Protein AF-0000000067523434 (afdb_homodimer)

pLDDT: mean 94.64, std 7.22, range [35.59, 98.94]

Secondary structure (DSSP, 8-state):
---EEEEEE--SSSSPPEEEEEETTS------TT-EEEEEEEEEE-TTS-EEEEEEEEEEEE---HHHHT-S--TT----HHHHGGGTTTGGGSHHHHHHHHHHHHHHHHHHHHHHHTT-EE----SEESS-TTSSS--EEEEES-HHHHHHH--TT--TTTTTTSS-EEE-S-SHHHHHHHHHHHSEEEEEEEEE-------TT--SEEEEEEEEEET---HHHHHHHHHHHHHHHHHHHHHHTHHHHHHHTPPP-GGGGSPPEEEEHHHHHHHHHHTGGG-SSPP-TTSPPPHHHHHHHHHHTTT--EEEEEEEGGGS-TTBPBPSS-TTEEEEEEEEETTTEEEEEEEEBP--HHHHHHH--SSS--HHHHHTTTSS---EEEEEEEHHHHHHHHHT-S-GGGSSSS--BTTB---/---EEEEEE--SSSSPPEEEEEETTS------TT-EEEEEEEEEE-TTS-EEEEEEEEEEEE---HHHHT-S--TT----HHHHGGGTTTGGGSHHHHHHHHHHHHHHHHHHHHHHHTT-EE----SEESS-TTSSS--EEEEES-HHHHHHH--TT--TTTTTTSS-EEE-S-SHHHHHHHHHHHSEEEEEEEEE-------TT--SEEEEEEEEEET---HHHHHHHHHHHHHHHHHHHHHHTHHHHHHHTPPP-TTTTSPPEEEEHHHHHHHHHHTGGG-SSPP-TTSPPPHHHHHHHHHHTTT--EEEEEEEGGGS-TTBPBPSS-TTEEEEEEEEETTTEEEEEEEEBP--HHHHHHH--SSS--HHHHHTTTSS---EEEEEEEHHHHHHHHHT-S-GGGSSSS--BTTB---

Nearest PDB structures (foldseek):
  8tc8-assembly2_C  TM=8.860E-01  e=3.456E-36  Homo sapiens
  8h53-assembly1_D  TM=8.894E-01  e=9.223E-36  Homo sapiens
  8tc8-assembly1_A  TM=8.822E-01  e=1.035E-35  Homo sapiens
  8tc8-assembly2_B  TM=8.790E-01  e=9.771E-36  Homo sapiens
  8tc9-assembly1_D  TM=8.771E-01  e=1.162E-35  Homo sapiens

Solvent-accessible surface area (backbone atoms only — not comparable to full-atom values): 45269 Å² total; per-residue (Å²): 144,85,62,55,47,79,42,77,43,70,66,39,85,52,82,66,64,45,39,32,38,34,43,66,82,49,77,58,73,90,82,44,70,68,37,28,71,48,76,42,63,48,78,41,71,40,95,87,69,45,69,28,32,45,41,75,42,55,42,78,69,10,61,25,49,47,74,86,67,59,50,89,77,59,85,98,59,88,74,56,67,74,62,46,62,72,36,58,74,54,35,43,63,39,70,55,44,38,27,48,49,52,48,50,30,48,46,53,50,42,48,52,49,54,40,45,75,70,62,36,42,57,45,78,60,58,50,69,20,43,50,60,88,66,78,73,66,51,35,30,33,43,37,64,60,48,65,65,60,50,60,74,52,51,56,89,90,55,52,81,49,20,37,59,31,70,38,58,34,23,47,21,68,60,51,58,72,58,39,55,41,42,12,77,29,36,26,31,27,31,33,75,45,76,30,36,36,48,56,91,45,86,51,52,82,54,50,32,48,45,43,34,40,32,41,25,33,44,76,38,88,52,59,65,60,54,50,51,55,50,53,49,49,56,34,54,39,48,52,49,43,54,66,76,35,43,70,37,38,59,68,58,63,36,59,85,70,80,44,59,85,49,83,66,47,78,34,43,39,67,57,49,49,51,55,49,59,76,44,44,90,78,48,90,70,86,84,58,91,79,55,83,75,49,65,67,55,36,39,49,54,16,50,72,50,76,53,27,38,30,34,38,27,46,36,50,38,90,76,47,61,62,54,48,17,59,30,92,90,42,71,65,19,15,36,32,39,33,35,22,30,53,98,59,11,73,35,30,43,36,30,28,42,48,58,50,51,70,65,37,63,73,44,55,66,87,70,54,84,56,62,67,62,54,47,52,43,62,52,20,22,67,38,29,28,36,38,39,30,40,45,42,49,49,46,24,49,65,43,62,45,80,44,42,65,76,63,45,78,64,54,30,36,66,57,33,46,77,91,137,90,57,58,47,81,43,77,43,70,66,39,84,52,81,66,63,43,39,33,38,35,44,64,82,48,78,58,72,92,80,46,71,68,37,27,70,49,76,42,64,48,81,42,71,40,97,87,68,46,68,29,31,44,42,74,41,57,43,77,70,11,63,26,49,49,76,86,67,59,49,90,76,59,84,101,59,87,74,57,67,74,63,46,64,73,36,56,75,54,36,44,64,39,72,53,44,38,28,47,47,53,47,50,31,49,46,54,51,44,48,52,49,53,40,46,76,70,61,34,42,56,44,77,58,56,50,69,20,42,50,62,88,66,78,72,65,51,36,31,31,42,35,64,58,49,64,64,59,49,62,72,53,50,56,90,91,55,52,80,49,20,38,61,31,69,37,57,34,23,46,23,67,59,50,58,73,59,40,55,41,43,12,78,30,36,27,31,28,29,35,74,46,77,31,36,36,47,56,90,46,86,51,53,81,54,52,33,50,44,43,34,39,33,42,26,35,44,75,38,88,52,59,66,60,53,50,50,55,48,52,50,49,56,33,53,38,49,52,48,42,54,66,77,35,42,69,37,38,58,68,60,63,35,60,85,70,80,42,60,86,50,81,66,46,78,33,42,40,68,56,49,48,49,54,48,59,76,45,46,91,79,47,91,70,85,86,58,93,81,56,83,77,50,66,68,54,35,39,48,54,14,51,73,51,75,52,27,39,31,34,38,26,48,35,50,38,90,76,47,61,62,56,46,16,58,29,92,92,42,70,65,19,15,35,29,38,33,36,22,30,50,98,59,10,71,38,31,42,34,30,29,41,48,58,49,50,69,63,38,62,75,44,54,66,88,71,56,83,55,63,68,63,53,47,53,43,61,54,21,23,66,38,30,29,36,38,39,31,40,45,44,50,48,47,25,51,66,44,62,45,78,44,43,64,78,65,46,79,63,55,31,36,65,57,33,44,76,91

InterPro domains:
  IPR002312 Aspartyl/Asparaginyl-tRNA synthetase, class IIb [PR01042] (171-183)
  IPR002312 Aspartyl/Asparaginyl-tRNA synthetase, class IIb [PR01042] (187-200)
  IPR002312 Aspartyl/Asparaginyl-tRNA synthetase, class IIb [PR01042] (374-388)
  IPR004364 Aminoacyl-tRNA synthetase, class II (D/K/N) [PF00152] (84-413)
  IPR004522 Asparagine-tRNA ligase [TIGR00457] (3-418)
  IPR006195 Aminoacyl-tRNA synthetase, class II [PS50862] (111-409)
  IPR045864 Class II Aminoacyl-tRNA synthetase/Biotinyl protein ligase (BPL) and lipoyl protein ligase (LPL) [G3DSA:3.30.930.10] (75-418)
  IPR045864 Class II Aminoacyl-tRNA synthetase/Biotinyl protein ligase (BPL) and lipoyl protein ligase (LPL) [SSF55681] (80-414)

Structure (mmCIF, N/CA/C/O backbone):
data_AF-0000000067523434-model_v1
#
loop_
_entity.id
_entity.type
_entity.pdbx_description
1 polymer 'asparagine--tRNA ligase'
#
loop_
_atom_site.group_PDB
_atom_site.id
_atom_site.type_symbol
_atom_site.label_atom_id
_atom_site.label_alt_id
_atom_site.label_comp_id
_atom_site.label_asym_id
_atom_site.label_entity_id
_atom_site.label_seq_id
_atom_site.pdbx_PDB_ins_code
_atom_site.Cartn_x
_atom_site.Cartn_y
_atom_site.Cartn_z
_atom_site.occupancy
_atom_site.B_iso_or_equiv
_atom_site.auth_seq_id
_atom_site.auth_comp_id
_atom_site.auth_asym_id
_atom_site.auth_atom_id
_atom_site.pdbx_PDB_model_num
ATOM 1 N N . MET A 1 1 ? -17.547 -39.5 -35.938 1 35.59 1 MET A N 1
ATOM 2 C CA . MET A 1 1 ? -17.281 -38.281 -36.656 1 35.59 1 MET A CA 1
ATOM 3 C C . MET A 1 1 ? -15.812 -37.875 -36.562 1 35.59 1 MET A C 1
ATOM 5 O O . MET A 1 1 ? -15.164 -37.656 -37.594 1 35.59 1 MET A O 1
ATOM 9 N N . LYS A 1 2 ? -15.273 -36.656 -35.25 1 53.91 2 LYS A N 1
ATOM 10 C CA . LYS A 1 2 ? -15.016 -35.219 -35.219 1 53.91 2 LYS A CA 1
ATOM 11 C C . LYS A 1 2 ? -13.516 -34.938 -35.25 1 53.91 2 LYS A C 1
ATOM 13 O O . LYS A 1 2 ? -12.773 -35.375 -34.344 1 53.91 2 LYS A O 1
ATOM 18 N N . ASP A 1 3 ? -12.977 -34.469 -36.281 1 78 3 ASP A N 1
ATOM 19 C CA . ASP A 1 3 ? -11.617 -34.312 -36.812 1 78 3 ASP A CA 1
ATOM 20 C C . ASP A 1 3 ? -10.852 -33.25 -36 1 78 3 ASP A C 1
ATOM 22 O O . ASP A 1 3 ? -9.633 -33.125 -36.125 1 78 3 ASP A O 1
ATOM 26 N N . ASN A 1 4 ? -11.539 -32.531 -35.219 1 85.94 4 ASN A N 1
ATOM 27 C CA . ASN A 1 4 ? -10.867 -31.469 -34.469 1 85.94 4 ASN A CA 1
ATOM 28 C C . ASN A 1 4 ? -11.172 -31.531 -32.969 1 85.94 4 ASN A C 1
ATOM 30 O O . ASN A 1 4 ? -12.258 -31.969 -32.594 1 85.94 4 ASN A O 1
ATOM 34 N N . ILE A 1 5 ? -10.203 -31.297 -32.156 1 88.38 5 ILE A N 1
ATOM 35 C CA . ILE A 1 5 ? -10.375 -31.078 -30.719 1 88.38 5 ILE A CA 1
ATOM 36 C C . ILE A 1 5 ? -10.398 -29.578 -30.438 1 88.38 5 ILE A C 1
ATOM 38 O O . ILE A 1 5 ? -9.617 -28.812 -31.016 1 88.38 5 ILE A O 1
ATOM 42 N N . PHE A 1 6 ? -11.328 -29.156 -29.594 1 90.38 6 PHE A N 1
ATOM 43 C CA . PHE A 1 6 ? -11.461 -27.734 -29.234 1 90.38 6 PHE A CA 1
ATOM 44 C C . PHE A 1 6 ? -11.039 -27.5 -27.797 1 90.38 6 PHE A C 1
ATOM 46 O O . PHE A 1 6 ? -11.461 -28.234 -26.891 1 90.38 6 PHE A O 1
ATOM 53 N N . VAL A 1 7 ? -10.133 -26.547 -27.656 1 92.12 7 VAL A N 1
ATOM 54 C CA . VAL A 1 7 ? -9.641 -26.188 -26.328 1 92.12 7 VAL A CA 1
ATOM 55 C C . VAL A 1 7 ? -9.828 -24.688 -26.109 1 92.12 7 VAL A C 1
ATOM 57 O O . VAL A 1 7 ? -9.523 -23.875 -26.984 1 92.12 7 VAL A O 1
ATOM 60 N N . ASP A 1 8 ? -10.383 -24.312 -24.953 1 93 8 ASP A N 1
ATOM 61 C CA . ASP A 1 8 ? -10.43 -22.906 -24.547 1 93 8 ASP A CA 1
ATOM 62 C C . ASP A 1 8 ? -9.242 -22.562 -23.641 1 93 8 ASP A C 1
ATOM 64 O O . ASP A 1 8 ? -9.031 -23.203 -22.609 1 93 8 ASP A O 1
ATOM 68 N N . ILE A 1 9 ? -8.516 -21.531 -24.031 1 94.25 9 ILE A N 1
ATOM 69 C CA . ILE A 1 9 ? -7.344 -21.172 -23.234 1 94.25 9 ILE A CA 1
ATOM 70 C C . ILE A 1 9 ? -7.516 -19.766 -22.672 1 94.25 9 ILE A C 1
ATOM 72 O O . ILE A 1 9 ? -8.102 -18.891 -23.312 1 94.25 9 ILE A O 1
ATOM 76 N N . SER A 1 10 ? -7.047 -19.594 -21.422 1 93.56 10 SER A N 1
ATOM 77 C CA . SER A 1 10 ? -6.98 -18.312 -20.766 1 93.56 10 SER A CA 1
ATOM 78 C C . SER A 1 10 ? -5.551 -17.969 -20.344 1 93.56 10 SER A C 1
ATOM 80 O O . SER A 1 10 ? -4.832 -18.828 -19.828 1 93.56 10 SER A O 1
ATOM 82 N N . ASP A 1 11 ? -5.141 -16.734 -20.656 1 91.88 11 ASP A N 1
ATOM 83 C CA . ASP A 1 11 ? -3.824 -16.297 -20.188 1 91.88 11 ASP A CA 1
ATOM 84 C C . ASP A 1 11 ? -3.947 -15.289 -19.062 1 91.88 11 ASP A C 1
ATOM 86 O O . ASP A 1 11 ? -2.955 -14.688 -18.641 1 91.88 11 ASP A O 1
ATOM 90 N N . GLY A 1 12 ? -5.117 -15.078 -18.578 1 94.31 12 GLY A N 1
ATOM 91 C CA . GLY A 1 12 ? -5.344 -14.242 -17.406 1 94.31 12 GLY A CA 1
ATOM 92 C C . GLY A 1 12 ? -5.453 -12.766 -17.734 1 94.31 12 GLY A C 1
ATOM 93 O O . GLY A 1 12 ? -5.848 -11.969 -16.891 1 94.31 12 GLY A O 1
ATOM 94 N N . SER A 1 13 ? -5.199 -12.305 -19 1 92.94 13 SER A N 1
ATOM 95 C CA . SER A 1 13 ? -5.184 -10.891 -19.375 1 92.94 13 SER A CA 1
ATOM 96 C C . SER A 1 13 ? -6.598 -10.344 -19.531 1 92.94 13 SER A C 1
ATOM 98 O O . SER A 1 13 ? -6.812 -9.133 -19.453 1 92.94 13 SER A O 1
ATOM 100 N N . SER A 1 14 ? -7.512 -11.227 -19.812 1 94.44 14 SER A N 1
ATOM 101 C CA . SER A 1 14 ? -8.922 -10.875 -19.922 1 94.44 14 SER A CA 1
ATOM 102 C C . SER A 1 14 ? -9.812 -12.039 -19.5 1 94.44 14 SER A C 1
ATOM 104 O O . SER A 1 14 ? -9.336 -13.148 -19.297 1 94.44 14 SER A O 1
ATOM 106 N N . CYS A 1 15 ? -11.047 -11.75 -19.344 1 94.25 15 CYS A N 1
ATOM 107 C CA . CYS A 1 15 ? -11.984 -12.812 -18.984 1 94.25 15 CYS A CA 1
ATOM 108 C C . CYS A 1 15 ? -12.375 -13.641 -20.203 1 94.25 15 CYS A C 1
ATOM 110 O O . CYS A 1 15 ? -12.969 -14.711 -20.078 1 94.25 15 CYS A O 1
ATOM 112 N N . GLU A 1 16 ? -12.008 -13.234 -21.359 1 92.31 16 GLU A N 1
ATOM 113 C CA . GLU A 1 16 ? -12.312 -13.961 -22.594 1 92.31 16 GLU A CA 1
ATOM 114 C C . GLU A 1 16 ? -11.312 -15.078 -22.828 1 92.31 16 GLU A C 1
ATOM 116 O O . GLU A 1 16 ? -10.117 -14.922 -22.562 1 92.31 16 GLU A O 1
ATOM 121 N N . MET A 1 17 ? -11.844 -16.172 -23.312 1 92.69 17 MET A N 1
ATOM 122 C CA . MET A 1 17 ? -10.984 -17.297 -23.672 1 92.69 17 MET A CA 1
ATOM 123 C C . MET A 1 17 ? -10.742 -17.359 -25.172 1 92.69 17 MET A C 1
ATOM 125 O O . MET A 1 17 ? -11.586 -16.906 -25.953 1 92.69 17 MET A O 1
ATOM 129 N N . LEU A 1 18 ? -9.594 -17.844 -25.484 1 94.81 18 LEU A N 1
ATOM 130 C CA . LEU A 1 18 ? -9.281 -18.094 -26.891 1 94.81 18 LEU A CA 1
ATOM 131 C C . LEU A 1 18 ? -9.523 -19.562 -27.25 1 94.81 18 LEU A C 1
ATOM 133 O O . LEU A 1 18 ? -9.023 -20.453 -26.562 1 94.81 18 LEU A O 1
ATOM 137 N N . GLN A 1 19 ? -10.297 -19.734 -28.234 1 95.19 19 GLN A N 1
ATOM 138 C CA . GLN A 1 19 ? -10.5 -21.094 -28.703 1 95.19 19 GLN A CA 1
ATOM 139 C C . GLN A 1 19 ? -9.328 -21.562 -29.562 1 95.19 19 GLN A C 1
ATOM 141 O O . GLN A 1 19 ? -8.898 -20.859 -30.469 1 95.19 19 GLN A O 1
ATOM 146 N N . VAL A 1 20 ? -8.812 -22.703 -29.203 1 94.56 20 VAL A N 1
ATOM 147 C CA . VAL A 1 20 ? -7.762 -23.359 -29.984 1 94.56 20 VAL A CA 1
ATOM 148 C C . VAL A 1 20 ? -8.312 -24.625 -30.641 1 94.56 20 VAL A C 1
ATOM 150 O O . VAL A 1 20 ? -8.852 -25.5 -29.953 1 94.56 20 VAL A O 1
ATOM 153 N N . VAL A 1 21 ? -8.219 -24.641 -31.938 1 93.5 21 VAL A N 1
ATOM 154 C CA . VAL A 1 21 ? -8.641 -25.812 -32.688 1 93.5 21 VAL A CA 1
ATOM 155 C C . VAL A 1 21 ? -7.438 -26.703 -33 1 93.5 21 VAL A C 1
ATOM 157 O O . VAL A 1 21 ? -6.484 -26.266 -33.656 1 93.5 21 VAL A O 1
ATOM 160 N N . ILE A 1 22 ? -7.562 -27.859 -32.469 1 91 22 ILE A N 1
ATOM 161 C CA . ILE A 1 22 ? -6.48 -28.812 -32.688 1 91 22 ILE A CA 1
ATOM 162 C C . ILE A 1 22 ? -6.91 -29.875 -33.688 1 91 22 ILE A C 1
ATOM 164 O O . ILE A 1 22 ? -7.711 -30.766 -33.344 1 91 22 ILE A O 1
ATOM 168 N N . PRO A 1 23 ? -6.258 -29.875 -34.781 1 85.94 23 PRO A N 1
ATOM 169 C CA . PRO A 1 23 ? -6.562 -30.938 -35.75 1 85.94 23 PRO A CA 1
ATOM 170 C C . PRO A 1 23 ? -6.105 -32.312 -35.25 1 85.94 23 PRO A C 1
ATOM 172 O O . PRO A 1 23 ? -5.062 -32.438 -34.625 1 85.94 23 PRO A O 1
ATOM 175 N N . LYS A 1 24 ? -6.887 -33.375 -35.562 1 79.5 24 LYS A N 1
ATOM 176 C CA . LYS A 1 24 ? -6.594 -34.719 -35.125 1 79.5 24 LYS A CA 1
ATOM 177 C C . LYS A 1 24 ? -5.199 -35.156 -35.562 1 79.5 24 LYS A C 1
ATOM 179 O O . LYS A 1 24 ? -4.57 -36 -34.906 1 79.5 24 LYS A O 1
ATOM 184 N N . ILE A 1 25 ? -4.758 -34.625 -36.531 1 74.62 25 ILE A N 1
ATOM 185 C CA . ILE A 1 25 ? -3.467 -35 -37.094 1 74.62 25 ILE A CA 1
ATOM 186 C C . ILE A 1 25 ? -2.344 -34.5 -36.188 1 74.62 25 ILE A C 1
ATOM 188 O O . ILE A 1 25 ? -1.238 -35.031 -36.219 1 74.62 25 ILE A O 1
ATOM 192 N N . VAL A 1 26 ? -2.664 -33.5 -35.562 1 70.25 26 VAL A N 1
ATOM 193 C CA . VAL A 1 26 ? -1.646 -32.938 -34.688 1 70.25 26 VAL A CA 1
ATOM 194 C C . VAL A 1 26 ? -1.467 -33.781 -33.438 1 70.25 26 VAL A C 1
ATOM 196 O O . VAL A 1 26 ? -2.447 -34.188 -32.812 1 70.25 26 VAL A O 1
ATOM 199 N N . ASN A 1 27 ? -0.284 -34.344 -33.344 1 64.06 27 ASN A N 1
ATOM 200 C CA . ASN A 1 27 ? 0.052 -35.094 -32.156 1 64.06 27 ASN A CA 1
ATOM 201 C C . ASN A 1 27 ? 0.02 -34.219 -30.891 1 64.06 27 ASN A C 1
ATOM 203 O O . ASN A 1 27 ? 0.686 -33.188 -30.844 1 64.06 27 ASN A O 1
ATOM 207 N N . TYR A 1 28 ? -0.997 -34.375 -30.219 1 64.25 28 TYR A N 1
ATOM 208 C CA . TYR A 1 28 ? -0.926 -33.625 -28.984 1 64.25 28 TYR A CA 1
ATOM 209 C C . TYR A 1 28 ? -0.911 -34.531 -27.766 1 64.25 28 TYR A C 1
ATOM 211 O O . TYR A 1 28 ? -1.448 -35.656 -27.828 1 64.25 28 TYR A O 1
ATOM 219 N N . ASP A 1 29 ? 0.072 -34.312 -26.922 1 65.44 29 ASP A N 1
ATOM 220 C CA . ASP A 1 29 ? 0.066 -34.938 -25.594 1 65.44 29 ASP A CA 1
ATOM 221 C C . ASP A 1 29 ? -1.31 -34.812 -24.953 1 65.44 29 ASP A C 1
ATOM 223 O O . ASP A 1 29 ? -2.193 -34.125 -25.469 1 65.44 29 ASP A O 1
ATOM 227 N N . ASN A 1 30 ? -1.606 -35.469 -23.859 1 79.75 30 ASN A N 1
ATOM 228 C CA . ASN A 1 30 ? -2.832 -35.594 -23.078 1 79.75 30 ASN A CA 1
ATOM 229 C C . ASN A 1 30 ? -3.26 -34.219 -22.531 1 79.75 30 ASN A C 1
ATOM 231 O O . ASN A 1 30 ? -2.859 -33.844 -21.422 1 79.75 30 ASN A O 1
ATOM 235 N N . VAL A 1 31 ? -3.926 -33.438 -23.406 1 87.44 31 VAL A N 1
ATOM 236 C CA . VAL A 1 31 ? -4.535 -32.188 -22.984 1 87.44 31 VAL A CA 1
ATOM 237 C C . VAL A 1 31 ? -5.789 -32.469 -22.156 1 87.44 31 VAL A C 1
ATOM 239 O O . VAL A 1 31 ? -6.625 -33.281 -22.547 1 87.44 31 VAL A O 1
ATOM 242 N N . SER A 1 32 ? -5.781 -31.922 -20.938 1 89.31 32 SER A N 1
ATOM 243 C CA . SER A 1 32 ? -6.93 -32.062 -20.047 1 89.31 32 SER A CA 1
ATOM 244 C C . SER A 1 32 ? -7.289 -30.75 -19.375 1 89.31 32 SER A C 1
ATOM 246 O O . SER A 1 32 ? -6.516 -29.797 -19.422 1 89.31 32 SER A O 1
ATOM 248 N N . TYR A 1 33 ? -8.414 -30.703 -18.859 1 92.19 33 TYR A N 1
ATOM 249 C CA . TYR A 1 33 ? -8.844 -29.516 -18.141 1 92.19 33 TYR A CA 1
ATOM 250 C C . TYR A 1 33 ? -7.875 -29.172 -17.016 1 92.19 33 TYR A C 1
ATOM 252 O O . TYR A 1 33 ? -7.438 -30.062 -16.281 1 92.19 33 TYR A O 1
ATOM 260 N N . GLY A 1 34 ? -7.527 -27.891 -16.953 1 92.5 34 GLY A N 1
ATOM 261 C CA . GLY A 1 34 ? -6.672 -27.438 -15.875 1 92.5 34 GLY A CA 1
ATOM 262 C C . GLY A 1 34 ? -5.199 -27.453 -16.234 1 92.5 34 GLY A C 1
ATOM 263 O O . GLY A 1 34 ? -4.375 -26.875 -15.516 1 92.5 34 GLY A O 1
ATOM 264 N N . CYS A 1 35 ? -4.863 -28.109 -17.344 1 93.94 35 CYS A N 1
ATOM 265 C CA . CYS A 1 35 ? -3.463 -28.141 -17.75 1 93.94 35 CYS A CA 1
ATOM 266 C C . CYS A 1 35 ? -3.021 -26.781 -18.297 1 93.94 35 CYS A C 1
ATOM 268 O O . CYS A 1 35 ? -3.857 -25.922 -18.609 1 93.94 35 CYS A O 1
ATOM 270 N N . SER A 1 36 ? -1.731 -26.547 -18.266 1 96 36 SER A N 1
ATOM 271 C CA . SER A 1 36 ? -1.125 -25.406 -18.938 1 96 36 SER A CA 1
ATOM 272 C C . SER A 1 36 ? -0.462 -25.828 -20.25 1 96 36 SER A C 1
ATOM 274 O O . SER A 1 36 ? 0.266 -26.828 -20.281 1 96 36 SER A O 1
ATOM 276 N N . ILE A 1 37 ? -0.773 -25.047 -21.344 1 94.56 37 ILE A N 1
ATOM 277 C CA . ILE A 1 37 ? -0.262 -25.453 -22.656 1 94.56 37 ILE A CA 1
ATOM 278 C C . ILE A 1 37 ? 0.327 -24.234 -23.375 1 94.56 37 ILE A C 1
ATOM 280 O O . ILE A 1 37 ? 0.045 -23.094 -23.016 1 94.56 37 ILE A O 1
ATOM 284 N N . SER A 1 38 ? 1.207 -24.516 -24.281 1 94.06 38 SER A N 1
ATOM 285 C CA . SER A 1 38 ? 1.624 -23.578 -25.328 1 94.06 38 SER A CA 1
ATOM 286 C C . SER A 1 38 ? 1.139 -24.031 -26.703 1 94.06 38 SER A C 1
ATOM 288 O O . SER A 1 38 ? 1.259 -25.203 -27.047 1 94.06 38 SER A O 1
ATOM 290 N N . ALA A 1 39 ? 0.497 -23.078 -27.422 1 93.81 39 ALA A N 1
ATOM 291 C CA . ALA A 1 39 ? -0.02 -23.391 -28.75 1 93.81 39 ALA A CA 1
ATOM 292 C C . ALA A 1 39 ? 0.476 -22.391 -29.781 1 93.81 39 ALA A C 1
ATOM 294 O O . ALA A 1 39 ? 0.55 -21.188 -29.516 1 93.81 39 ALA A O 1
ATOM 295 N N . GLU A 1 40 ? 0.927 -22.953 -30.875 1 95.19 40 GLU A N 1
ATOM 296 C CA . GLU A 1 40 ? 1.318 -22.156 -32.031 1 95.19 40 GLU A CA 1
ATOM 297 C C . GLU A 1 40 ? 0.432 -22.469 -33.25 1 95.19 40 GLU A C 1
ATOM 299 O O . GLU A 1 40 ? 0.062 -23.625 -33.469 1 95.19 40 GLU A O 1
ATOM 304 N N . GLY A 1 41 ? 0.057 -21.344 -33.969 1 95.5 41 GLY A N 1
ATOM 305 C CA . GLY A 1 41 ? -0.757 -21.562 -35.156 1 95.5 41 GLY A CA 1
ATOM 306 C C . GLY A 1 41 ? -1.231 -20.281 -35.812 1 95.5 41 GLY A C 1
ATOM 307 O O . GLY A 1 41 ? -0.634 -19.219 -35.594 1 95.5 41 GLY A O 1
ATOM 308 N N . GLU A 1 42 ? -2.268 -20.438 -36.656 1 96 42 GLU A N 1
ATOM 309 C CA . GLU A 1 42 ? -2.795 -19.297 -37.406 1 96 42 GLU A CA 1
ATOM 310 C C . GLU A 1 42 ? -4.133 -18.844 -36.844 1 96 42 GLU A C 1
ATOM 312 O O . GLU A 1 42 ? -4.996 -19.656 -36.531 1 96 42 GLU A O 1
ATOM 317 N N . LEU A 1 43 ? -4.164 -17.516 -36.656 1 95.69 43 LEU A N 1
ATOM 318 C CA . LEU A 1 43 ? -5.449 -16.953 -36.25 1 95.69 43 LEU A CA 1
ATOM 319 C C . LEU A 1 43 ? -6.441 -16.938 -37.406 1 95.69 43 LEU A C 1
ATOM 321 O O . LEU A 1 43 ? -6.066 -16.641 -38.531 1 95.69 43 LEU A O 1
ATOM 325 N N . ALA A 1 44 ? -7.656 -17.391 -37.125 1 94.25 44 ALA A N 1
ATOM 326 C CA . ALA A 1 44 ? -8.719 -17.422 -38.125 1 94.25 44 ALA A CA 1
ATOM 327 C C . ALA A 1 44 ? -10.062 -17.062 -37.5 1 94.25 44 ALA A C 1
ATOM 329 O O . ALA A 1 44 ? -10.211 -17.047 -36.281 1 94.25 44 ALA A O 1
ATOM 330 N N . LEU A 1 45 ? -10.945 -16.703 -38.312 1 93.06 45 LEU A N 1
ATOM 331 C CA . LEU A 1 45 ? -12.312 -16.469 -37.875 1 93.06 45 LEU A CA 1
ATOM 332 C C . LEU A 1 45 ? -13.141 -17.75 -37.938 1 93.06 45 LEU A C 1
ATOM 334 O O . LEU A 1 45 ? -13.195 -18.391 -39 1 93.06 45 LEU A O 1
ATOM 338 N N . ALA A 1 46 ? -13.664 -18.078 -36.812 1 88.31 46 ALA A N 1
ATOM 339 C CA . ALA A 1 46 ? -14.57 -19.219 -36.781 1 88.31 46 ALA A CA 1
ATOM 340 C C . ALA A 1 46 ? -15.891 -18.891 -37.469 1 88.31 46 ALA A C 1
ATOM 342 O O . ALA A 1 46 ? -16.188 -17.719 -37.719 1 88.31 46 ALA A O 1
ATOM 343 N N . PRO A 1 47 ? -16.688 -19.891 -37.906 1 85 47 PRO A N 1
ATOM 344 C CA . PRO A 1 47 ? -18 -19.641 -38.469 1 85 47 PRO A CA 1
ATOM 345 C C . PRO A 1 47 ? -18.891 -18.781 -37.594 1 85 47 PRO A C 1
ATOM 347 O O . PRO A 1 47 ? -19.75 -18.047 -38.094 1 85 47 PRO A O 1
ATOM 350 N N . SER A 1 48 ? -18.688 -18.844 -36.344 1 85.56 48 SER A N 1
ATOM 351 C CA . SER A 1 48 ? -19.438 -18.094 -35.344 1 85.56 48 SER A CA 1
ATOM 352 C C . SER A 1 48 ? -19.047 -16.625 -35.344 1 85.56 48 SER A C 1
ATOM 354 O O . SER A 1 48 ? -19.719 -15.797 -34.719 1 85.56 48 SER A O 1
ATOM 356 N N . GLY A 1 49 ? -17.922 -16.281 -36.031 1 87.62 49 GLY A N 1
ATOM 357 C CA . GLY A 1 49 ? -17.438 -14.914 -36.062 1 87.62 49 GLY A CA 1
ATOM 358 C C . GLY A 1 49 ? -16.391 -14.617 -35 1 87.62 49 GLY A C 1
ATOM 359 O O . GLY A 1 49 ? -15.82 -13.523 -34.969 1 87.62 49 GLY A O 1
ATOM 360 N N . LYS A 1 50 ? -16.125 -15.609 -34.188 1 89.81 50 LYS A N 1
ATOM 361 C CA . LYS A 1 50 ? -15.117 -15.414 -33.156 1 89.81 50 LYS A CA 1
ATOM 362 C C . LYS A 1 50 ? -13.734 -15.836 -33.625 1 89.81 50 LYS A C 1
ATOM 364 O O . LYS A 1 50 ? -13.617 -16.734 -34.469 1 89.81 50 LYS A O 1
ATOM 369 N N . THR A 1 51 ? -12.797 -15.148 -33.156 1 94.06 51 THR A N 1
ATOM 370 C CA . THR A 1 51 ? -11.414 -15.477 -33.5 1 94.06 51 THR A CA 1
ATOM 371 C C . THR A 1 51 ? -11 -16.797 -32.844 1 94.06 51 THR A C 1
ATOM 373 O O . THR A 1 51 ? -11.352 -17.078 -31.703 1 94.06 51 THR A O 1
ATOM 376 N N . GLU A 1 52 ? -10.367 -17.656 -33.594 1 96.12 52 GLU A N 1
ATOM 377 C CA . GLU A 1 52 ? -9.812 -18.922 -33.062 1 96.12 52 GLU A CA 1
ATOM 378 C C . GLU A 1 52 ? -8.398 -19.141 -33.562 1 96.12 52 GLU A C 1
ATOM 380 O O . GLU A 1 52 ? -7.973 -18.531 -34.562 1 96.12 52 GLU A O 1
ATOM 385 N N . LEU A 1 53 ? -7.637 -19.922 -32.812 1 96.44 53 LEU A N 1
ATOM 386 C CA . LEU A 1 53 ? -6.293 -20.328 -33.188 1 96.44 53 LEU A CA 1
ATOM 387 C C . LEU A 1 53 ? -6.297 -21.75 -33.75 1 96.44 53 LEU A C 1
ATOM 389 O O . LEU A 1 53 ? -6.676 -22.688 -33.062 1 96.44 53 LEU A O 1
ATOM 393 N N . ARG A 1 54 ? -5.992 -21.844 -35.031 1 94.38 54 ARG A N 1
ATOM 394 C CA . ARG A 1 54 ? -5.789 -23.172 -35.594 1 94.38 54 ARG A CA 1
ATOM 395 C C . ARG A 1 54 ? -4.375 -23.672 -35.344 1 94.38 54 ARG A C 1
ATOM 397 O O . ARG A 1 54 ? -3.428 -23.234 -36.031 1 94.38 54 ARG A O 1
ATOM 404 N N . ALA A 1 55 ? -4.316 -24.625 -34.406 1 94.25 55 ALA A N 1
ATOM 405 C CA . ALA A 1 55 ? -3.02 -25.016 -33.875 1 94.25 55 ALA A CA 1
ATOM 406 C C . ALA A 1 55 ? -2.246 -25.891 -34.844 1 94.25 55 ALA A C 1
ATOM 408 O O . ALA A 1 55 ? -2.812 -26.812 -35.438 1 94.25 55 ALA A O 1
ATOM 409 N N . THR A 1 56 ? -0.987 -25.562 -35.031 1 93.06 56 THR A N 1
ATOM 410 C CA . THR A 1 56 ? -0.052 -26.406 -35.75 1 93.06 56 THR A CA 1
ATOM 411 C C . THR A 1 56 ? 0.859 -27.156 -34.812 1 93.06 56 THR A C 1
ATOM 413 O O . THR A 1 56 ? 1.459 -28.172 -35.156 1 93.06 56 THR A O 1
ATOM 416 N N . ASN A 1 57 ? 0.96 -26.641 -33.656 1 92.31 57 ASN A N 1
ATOM 417 C CA . ASN A 1 57 ? 1.742 -27.25 -32.594 1 92.31 57 ASN A CA 1
ATOM 418 C C . ASN A 1 57 ? 1.151 -26.953 -31.219 1 92.31 57 ASN A C 1
ATOM 420 O O . ASN A 1 57 ? 0.702 -25.844 -30.953 1 92.31 57 ASN A O 1
ATOM 424 N N . ILE A 1 58 ? 1.11 -27.938 -30.406 1 92.19 58 ILE A N 1
ATOM 425 C CA . ILE A 1 58 ? 0.649 -27.797 -29.031 1 92.19 58 ILE A CA 1
ATOM 426 C C . ILE A 1 58 ? 1.615 -28.5 -28.078 1 92.19 58 ILE A C 1
ATOM 428 O O . ILE A 1 58 ? 2.096 -29.594 -28.391 1 92.19 58 ILE A O 1
ATOM 432 N N . HIS A 1 59 ? 1.967 -27.812 -27.031 1 92.62 59 HIS A N 1
ATOM 433 C CA . HIS A 1 59 ? 2.85 -28.375 -26 1 92.62 59 HIS A CA 1
ATOM 434 C C . HIS A 1 59 ? 2.234 -28.234 -24.609 1 92.62 59 HIS A C 1
ATOM 436 O O . HIS A 1 59 ? 1.832 -27.141 -24.219 1 92.62 59 HIS A O 1
ATOM 442 N N . VAL A 1 60 ? 2.09 -29.359 -23.938 1 93.81 60 VAL A N 1
ATOM 443 C CA . VAL A 1 60 ? 1.615 -29.328 -22.562 1 93.81 60 VAL A CA 1
ATOM 444 C C . VAL A 1 60 ? 2.766 -28.953 -21.625 1 93.81 60 VAL A C 1
ATOM 446 O O . VAL A 1 60 ? 3.779 -29.656 -21.578 1 93.81 60 VAL A O 1
ATOM 449 N N . ILE A 1 61 ? 2.611 -27.891 -20.922 1 94.94 61 ILE A N 1
ATOM 450 C CA . ILE A 1 61 ? 3.627 -27.375 -20 1 94.94 61 ILE A CA 1
ATOM 451 C C . ILE A 1 61 ? 3.434 -28 -18.625 1 94.94 61 ILE A C 1
ATOM 453 O O . ILE A 1 61 ? 4.383 -28.516 -18.031 1 94.94 61 ILE A O 1
ATOM 457 N N . GLY A 1 62 ? 2.26 -27.922 -18.109 1 95.19 62 GLY A N 1
ATOM 458 C CA . GLY A 1 62 ? 1.866 -28.531 -16.859 1 95.19 62 GLY A CA 1
ATOM 459 C C . GLY A 1 62 ? 0.625 -29.391 -16.969 1 95.19 62 GLY A C 1
ATOM 460 O O . GLY A 1 62 ? -0.412 -28.938 -17.453 1 95.19 62 GLY A O 1
ATOM 461 N N . THR A 1 63 ? 0.704 -30.609 -16.531 1 93.81 63 THR A N 1
ATOM 462 C CA . THR A 1 63 ? -0.417 -31.531 -16.609 1 93.81 63 THR A CA 1
ATOM 463 C C . THR A 1 63 ? -1.356 -31.344 -15.414 1 93.81 63 THR A C 1
ATOM 465 O O . THR A 1 63 ? -0.955 -30.812 -14.383 1 93.81 63 THR A O 1
ATOM 468 N N . CYS A 1 64 ? -2.527 -31.625 -15.625 1 92.94 64 CYS A N 1
ATOM 469 C CA . CYS A 1 64 ? -3.531 -31.656 -14.57 1 92.94 64 CYS A CA 1
ATOM 470 C C . CYS A 1 64 ? -4.586 -32.719 -14.844 1 92.94 64 CYS A C 1
ATOM 472 O O . CYS A 1 64 ? -5.309 -32.625 -15.844 1 92.94 64 CYS A O 1
ATOM 474 N N . ASN A 1 65 ? -4.562 -33.75 -14.094 1 90.19 65 ASN A N 1
ATOM 475 C CA . ASN A 1 65 ? -5.656 -34.719 -14.094 1 90.19 65 ASN A CA 1
ATOM 476 C C . ASN A 1 65 ? -6.637 -34.469 -12.953 1 90.19 65 ASN A C 1
ATOM 478 O O . ASN A 1 65 ? -6.336 -34.75 -11.797 1 90.19 65 ASN A O 1
ATOM 482 N N . VAL A 1 66 ? -7.77 -34.031 -13.352 1 90 66 VAL A N 1
ATOM 483 C CA . VAL A 1 66 ? -8.742 -33.562 -12.375 1 90 66 VAL A CA 1
ATOM 484 C C . VAL A 1 66 ? -9.055 -34.656 -11.359 1 90 66 VAL A C 1
ATOM 486 O O . VAL A 1 66 ? -9.078 -34.375 -10.156 1 90 66 VAL A O 1
ATOM 489 N N . THR A 1 67 ? -9.242 -35.812 -11.828 1 89.44 67 THR A N 1
ATOM 490 C CA . THR A 1 67 ? -9.641 -36.938 -10.969 1 89.44 67 THR A CA 1
ATOM 491 C C . THR A 1 67 ? -8.438 -37.5 -10.219 1 89.44 67 THR A C 1
ATOM 493 O O . THR A 1 67 ? -8.438 -37.562 -8.992 1 89.44 67 THR A O 1
ATOM 496 N N . GLU A 1 68 ? -7.453 -37.781 -10.906 1 89.56 68 GLU A N 1
ATOM 497 C CA . GLU A 1 68 ? -6.293 -38.438 -10.312 1 89.56 68 GLU A CA 1
ATOM 498 C C . GLU A 1 68 ? -5.543 -37.5 -9.375 1 89.56 68 GLU A C 1
ATOM 500 O O . GLU A 1 68 ? -5.074 -37.938 -8.312 1 89.56 68 GLU A O 1
ATOM 505 N N . ASP A 1 69 ? -5.5 -36.25 -9.719 1 89.88 69 ASP A N 1
ATOM 506 C CA . ASP A 1 69 ? -4.742 -35.281 -8.938 1 89.88 69 ASP A CA 1
ATOM 507 C C . ASP A 1 69 ? -5.617 -34.656 -7.859 1 89.88 69 ASP A C 1
ATOM 509 O O . ASP A 1 69 ? -5.113 -33.938 -6.977 1 89.88 69 ASP A O 1
ATOM 513 N N . GLN A 1 70 ? -6.871 -34.844 -7.969 1 92.19 70 GLN A N 1
ATOM 514 C CA . GLN A 1 70 ? -7.828 -34.281 -7.016 1 92.19 70 GLN A CA 1
ATOM 515 C C . GLN A 1 70 ? -7.844 -32.75 -7.074 1 92.19 70 GLN A C 1
ATOM 517 O O . GLN A 1 70 ? -7.766 -32.094 -6.043 1 92.19 70 GLN A O 1
ATOM 522 N N . TYR A 1 71 ? -7.738 -32.281 -8.32 1 95.19 71 TYR A N 1
ATOM 523 C CA . TYR A 1 71 ? -7.926 -30.844 -8.508 1 95.19 71 TYR A CA 1
ATOM 524 C C . TYR A 1 71 ? -9.305 -30.406 -8.031 1 95.19 71 TYR A C 1
ATOM 526 O O . TYR A 1 71 ? -10.32 -30.984 -8.438 1 95.19 71 TYR A O 1
ATOM 534 N N . PRO A 1 72 ? -9.359 -29.375 -7.23 1 95.56 72 PRO A N 1
ATOM 535 C CA . PRO A 1 72 ? -10.625 -29.125 -6.527 1 95.56 72 PRO A CA 1
ATOM 536 C C . PRO A 1 72 ? -11.68 -28.484 -7.422 1 95.56 72 PRO A C 1
ATOM 538 O O . PRO A 1 72 ? -12.859 -28.438 -7.055 1 95.56 72 PRO A O 1
ATOM 541 N N . PHE A 1 73 ? -11.352 -27.922 -8.57 1 95.38 73 PHE A N 1
ATOM 542 C CA . PHE A 1 73 ? -12.297 -27.234 -9.438 1 95.38 73 PHE A CA 1
ATOM 543 C C . PHE A 1 73 ? -12.5 -28 -10.734 1 95.38 73 PHE A C 1
ATOM 545 O O . PHE A 1 73 ? -11.719 -27.859 -11.68 1 95.38 73 PHE A O 1
ATOM 552 N N . ALA A 1 74 ? -13.539 -28.75 -10.867 1 91.38 74 ALA A N 1
ATOM 553 C CA . ALA A 1 74 ? -13.859 -29.531 -12.055 1 91.38 74 ALA A CA 1
ATOM 554 C C . ALA A 1 74 ? -14.469 -28.641 -13.141 1 91.38 74 ALA A C 1
ATOM 556 O O . ALA A 1 74 ? -15.031 -27.594 -12.852 1 91.38 74 ALA A O 1
ATOM 557 N N . PRO A 1 75 ? -14.352 -29.047 -14.398 1 88.19 75 PRO A N 1
ATOM 558 C CA . PRO A 1 75 ? -14.93 -28.266 -15.492 1 88.19 75 PRO A CA 1
ATOM 559 C C . PRO A 1 75 ? -16.453 -28.234 -15.453 1 88.19 75 PRO A C 1
ATOM 561 O O . PRO A 1 75 ? -17.094 -29.219 -15.086 1 88.19 75 PRO A O 1
ATOM 564 N N . ARG A 1 76 ? -17.047 -27.125 -15.852 1 85.69 76 ARG A N 1
ATOM 565 C CA . ARG A 1 76 ? -18.484 -26.938 -16.031 1 85.69 76 ARG A CA 1
ATOM 566 C C . ARG A 1 76 ? -19.234 -27.125 -14.719 1 85.69 76 ARG A C 1
ATOM 568 O O . ARG A 1 76 ? -20.375 -27.578 -14.711 1 85.69 76 ARG A O 1
ATOM 575 N N . LYS A 1 77 ? -18.547 -26.984 -13.633 1 89.12 77 LYS A N 1
ATOM 576 C CA . LYS A 1 77 ? -19.172 -27.047 -12.32 1 89.12 77 LYS A CA 1
ATOM 577 C C . LYS A 1 77 ? -19.125 -25.688 -11.625 1 89.12 77 LYS A C 1
ATOM 579 O O . LYS A 1 77 ? -18.141 -24.969 -11.719 1 89.12 77 LYS A O 1
ATOM 584 N N . LYS A 1 78 ? -20.234 -25.391 -11.039 1 89.56 78 LYS A N 1
ATOM 585 C CA . LYS A 1 78 ? -20.297 -24.188 -10.219 1 89.56 78 LYS A CA 1
ATOM 586 C C . LYS A 1 78 ? -20.078 -24.516 -8.742 1 89.56 78 LYS A C 1
ATOM 588 O O . LYS A 1 78 ? -20.609 -25.516 -8.242 1 89.56 78 LYS A O 1
ATOM 593 N N . TYR A 1 79 ? -19.281 -23.766 -8.117 1 93.94 79 TYR A N 1
ATOM 594 C CA . TYR A 1 79 ? -18.969 -23.984 -6.707 1 93.94 79 TYR A CA 1
ATOM 595 C C . TYR A 1 79 ? -19.469 -22.828 -5.844 1 93.94 79 TYR A C 1
ATOM 597 O O . TYR A 1 79 ? -19.453 -21.672 -6.273 1 93.94 79 TYR A O 1
ATOM 605 N N . ASP A 1 80 ? -19.875 -23.234 -4.703 1 93.81 80 ASP A N 1
ATOM 606 C CA . ASP A 1 80 ? -20.188 -22.234 -3.699 1 93.81 80 ASP A CA 1
ATOM 607 C C . ASP A 1 80 ? -18.938 -21.484 -3.256 1 93.81 80 ASP A C 1
ATOM 609 O O . ASP A 1 80 ? -17.859 -22.078 -3.154 1 93.81 80 ASP A O 1
ATOM 613 N N . GLN A 1 81 ? -19.141 -20.25 -2.893 1 93.5 81 GLN A N 1
ATOM 614 C CA . GLN A 1 81 ? -18 -19.406 -2.541 1 93.5 81 GLN A CA 1
ATOM 615 C C . GLN A 1 81 ? -17.328 -19.906 -1.271 1 93.5 81 GLN A C 1
ATOM 617 O O . GLN A 1 81 ? -16.109 -19.766 -1.113 1 93.5 81 GLN A O 1
ATOM 622 N N . ASP A 1 82 ? -18.031 -20.484 -0.349 1 95.25 82 ASP A N 1
ATOM 623 C CA . ASP A 1 82 ? -17.453 -21.047 0.865 1 95.25 82 ASP A CA 1
ATOM 624 C C . ASP A 1 82 ? -16.469 -22.156 0.533 1 95.25 82 ASP A C 1
ATOM 626 O O . ASP A 1 82 ? -15.414 -22.281 1.174 1 95.25 82 ASP A O 1
ATOM 630 N N . TYR A 1 83 ? -16.859 -22.938 -0.434 1 96.56 83 TYR A N 1
ATOM 631 C CA . TYR A 1 83 ? -15.977 -24 -0.879 1 96.56 83 TYR A CA 1
ATOM 632 C C . TYR A 1 83 ? -14.727 -23.438 -1.544 1 96.56 83 TYR A C 1
ATOM 634 O O . TYR A 1 83 ? -13.609 -23.859 -1.241 1 96.56 83 TYR A O 1
ATOM 642 N N . VAL A 1 84 ? -14.898 -22.484 -2.416 1 97 84 VAL A N 1
ATOM 643 C CA . VAL A 1 84 ? -13.797 -21.891 -3.162 1 97 84 VAL A CA 1
ATOM 644 C C . VAL A 1 84 ? -12.797 -21.25 -2.193 1 97 84 VAL A C 1
ATOM 646 O O . VAL A 1 84 ? -11.586 -21.312 -2.408 1 97 84 VAL A O 1
ATOM 649 N N . ARG A 1 85 ? -13.273 -20.688 -1.057 1 95.69 85 ARG A N 1
ATOM 650 C CA . ARG A 1 85 ? -12.438 -20.016 -0.07 1 95.69 85 ARG A CA 1
ATOM 651 C C . ARG A 1 85 ? -11.531 -21 0.66 1 95.69 85 ARG A C 1
ATOM 653 O O . ARG A 1 85 ? -10.562 -20.594 1.309 1 95.69 85 ARG A O 1
ATOM 660 N N . GLN A 1 86 ? -11.852 -22.234 0.531 1 96 86 GLN A N 1
ATOM 661 C CA . GLN A 1 86 ? -11 -23.234 1.161 1 96 86 GLN A CA 1
ATOM 662 C C . GLN A 1 86 ? -9.711 -23.438 0.369 1 96 86 GLN A C 1
ATOM 664 O O . GLN A 1 86 ? -8.75 -24.016 0.875 1 96 86 GLN A O 1
ATOM 669 N N . TYR A 1 87 ? -9.711 -22.984 -0.859 1 97.19 87 TYR A N 1
ATOM 670 C CA . TYR A 1 87 ? -8.57 -23.172 -1.747 1 97.19 87 TYR A CA 1
ATOM 671 C C . TYR A 1 87 ? -8.031 -21.828 -2.229 1 97.19 87 TYR A C 1
ATOM 673 O O . TYR A 1 87 ? -7.918 -21.594 -3.436 1 97.19 87 TYR A O 1
ATOM 681 N N . LEU A 1 88 ? -7.547 -21.031 -1.235 1 97.5 88 LEU A N 1
ATOM 682 C CA . LEU A 1 88 ? -7.105 -19.672 -1.53 1 97.5 88 LEU A CA 1
ATOM 683 C C . LEU A 1 88 ? -5.945 -19.672 -2.521 1 97.5 88 LEU A C 1
ATOM 685 O O . LEU A 1 88 ? -5.793 -18.75 -3.312 1 97.5 88 LEU A O 1
ATOM 689 N N . HIS A 1 89 ? -5.137 -20.75 -2.549 1 97.62 89 HIS A N 1
ATOM 690 C CA . HIS A 1 89 ? -3.969 -20.844 -3.418 1 97.62 89 HIS A CA 1
ATOM 691 C C . HIS A 1 89 ? -4.363 -21.25 -4.832 1 97.62 89 HIS A C 1
ATOM 693 O O . HIS A 1 89 ? -3.543 -21.203 -5.75 1 97.62 89 HIS A O 1
ATOM 699 N N . LEU A 1 90 ? -5.676 -21.641 -5.059 1 97.81 90 LEU A N 1
ATOM 700 C CA . LEU A 1 90 ? -6.137 -22.062 -6.379 1 97.81 90 LEU A CA 1
ATOM 701 C C . LEU A 1 90 ? -7.301 -21.188 -6.848 1 97.81 90 LEU A C 1
ATOM 703 O O . LEU A 1 90 ? -7.609 -21.156 -8.039 1 97.81 90 LEU A O 1
ATOM 707 N N . ARG A 1 91 ? -7.844 -20.438 -5.902 1 97.44 91 ARG A N 1
ATOM 708 C CA . ARG A 1 91 ? -9.062 -19.672 -6.152 1 97.44 91 ARG A CA 1
ATOM 709 C C . ARG A 1 91 ? -8.844 -18.641 -7.262 1 97.44 91 ARG A C 1
ATOM 711 O O . ARG A 1 91 ? -9.75 -18.375 -8.055 1 97.44 91 ARG A O 1
ATOM 718 N N . PRO A 1 92 ? -7.672 -18.078 -7.469 1 97.81 92 PRO A N 1
ATOM 719 C CA . PRO A 1 92 ? -7.469 -17.109 -8.555 1 97.81 92 PRO A CA 1
ATOM 720 C C . PRO A 1 92 ? -7.672 -17.734 -9.938 1 97.81 92 PRO A C 1
ATOM 722 O O . PRO A 1 92 ? -7.891 -17 -10.906 1 97.81 92 PRO A O 1
ATOM 725 N N . ARG A 1 93 ? -7.66 -19.016 -10.055 1 96 93 ARG A N 1
ATOM 726 C CA . ARG A 1 93 ? -7.773 -19.688 -11.344 1 96 93 ARG A CA 1
ATOM 727 C C . ARG A 1 93 ? -9.227 -19.812 -11.773 1 96 93 ARG A C 1
ATOM 729 O O . ARG A 1 93 ? -9.516 -20.156 -12.922 1 96 93 ARG A O 1
ATOM 736 N N . THR A 1 94 ? -10.117 -19.609 -10.852 1 95.31 94 THR A N 1
ATOM 737 C CA . THR A 1 94 ? -11.523 -19.609 -11.227 1 95.31 94 THR A CA 1
ATOM 738 C C . THR A 1 94 ? -11.883 -18.359 -12.023 1 95.31 94 THR A C 1
ATOM 740 O O . THR A 1 94 ? -11.305 -17.297 -11.789 1 95.31 94 THR A O 1
ATOM 743 N N . ARG A 1 95 ? -12.805 -18.5 -12.93 1 92.81 95 ARG A N 1
ATOM 744 C CA . ARG A 1 95 ? -13.172 -17.406 -13.836 1 92.81 95 ARG A CA 1
ATOM 745 C C . ARG A 1 95 ? -13.672 -16.188 -13.055 1 92.81 95 ARG A C 1
ATOM 747 O O . ARG A 1 95 ? -13.234 -15.062 -13.312 1 92.81 95 ARG A O 1
ATOM 754 N N . ARG A 1 96 ? -14.508 -16.422 -12.141 1 94.44 96 ARG A N 1
ATOM 755 C CA . ARG A 1 96 ? -15.102 -15.336 -11.367 1 94.44 96 ARG A CA 1
ATOM 756 C C . ARG A 1 96 ? -14.047 -14.594 -10.562 1 94.44 96 ARG A C 1
ATOM 758 O O . ARG A 1 96 ? -14.016 -13.367 -10.555 1 94.44 96 ARG A O 1
ATOM 765 N N . PHE A 1 97 ? -13.164 -15.281 -9.969 1 97.31 97 PHE A N 1
ATOM 766 C CA . PHE A 1 97 ? -12.227 -14.633 -9.062 1 97.31 97 PHE A CA 1
ATOM 767 C C . PHE A 1 97 ? -11.109 -13.945 -9.844 1 97.31 97 PHE A C 1
ATOM 769 O O . PHE A 1 97 ? -10.617 -12.891 -9.438 1 97.31 97 PHE A O 1
ATOM 776 N N . SER A 1 98 ? -10.672 -14.555 -10.953 1 97.88 98 SER A N 1
ATOM 777 C CA . SER A 1 98 ? -9.703 -13.859 -11.797 1 97.88 98 SER A CA 1
ATOM 778 C C . SER A 1 98 ? -10.273 -12.539 -12.305 1 97.88 98 SER A C 1
ATOM 780 O O . SER A 1 98 ? -9.555 -11.539 -12.383 1 97.88 98 SER A O 1
ATOM 782 N N . SER A 1 99 ? -11.547 -12.547 -12.648 1 98.19 99 SER A N 1
ATOM 783 C CA . SER A 1 99 ? -12.203 -11.305 -13.047 1 98.19 99 SER A CA 1
ATOM 784 C C . SER A 1 99 ? -12.211 -10.289 -11.906 1 98.19 99 SER A C 1
ATOM 786 O O . SER A 1 99 ? -11.961 -9.102 -12.125 1 98.19 99 SER A O 1
ATOM 788 N N . LEU A 1 100 ? -12.484 -10.758 -10.742 1 98.31 100 LEU A N 1
ATOM 789 C CA . LEU A 1 100 ? -12.461 -9.898 -9.57 1 98.31 100 LEU A CA 1
ATOM 790 C C . LEU A 1 100 ? -11.086 -9.266 -9.383 1 98.31 100 LEU A C 1
ATOM 792 O O . LEU A 1 100 ? -10.969 -8.07 -9.094 1 98.31 100 LEU A O 1
ATOM 796 N N . LEU A 1 101 ? -10.016 -10.055 -9.547 1 98.75 101 LEU A N 1
ATOM 797 C CA . LEU A 1 101 ? -8.664 -9.547 -9.344 1 98.75 101 LEU A CA 1
ATOM 798 C C . LEU A 1 101 ? -8.32 -8.484 -10.391 1 98.75 101 LEU A C 1
ATOM 800 O O . LEU A 1 101 ? -7.684 -7.48 -10.07 1 98.75 101 LEU A O 1
ATOM 804 N N . ARG A 1 102 ? -8.766 -8.672 -11.625 1 98.75 102 ARG A N 1
ATOM 805 C CA . ARG A 1 102 ? -8.547 -7.66 -12.656 1 98.75 102 ARG A CA 1
ATOM 806 C C . ARG A 1 102 ? -9.344 -6.395 -12.344 1 98.75 102 ARG A C 1
ATOM 808 O O . ARG A 1 102 ? -8.836 -5.281 -12.516 1 98.75 102 ARG A O 1
ATOM 815 N N . LEU A 1 103 ? -10.57 -6.574 -11.875 1 98.81 103 LEU A N 1
ATOM 816 C CA . LEU A 1 103 ? -11.398 -5.426 -11.523 1 98.81 103 LEU A CA 1
ATOM 817 C C . LEU A 1 103 ? -10.812 -4.676 -10.328 1 98.81 103 LEU A C 1
ATOM 819 O O . LEU A 1 103 ? -10.883 -3.445 -10.273 1 98.81 103 LEU A O 1
ATOM 823 N N . ARG A 1 104 ? -10.305 -5.41 -9.367 1 98.81 104 ARG A N 1
ATOM 824 C CA . ARG A 1 104 ? -9.664 -4.785 -8.211 1 98.81 104 ARG A CA 1
ATOM 825 C C . ARG A 1 104 ? -8.461 -3.959 -8.641 1 98.81 104 ARG A C 1
ATOM 827 O O . ARG A 1 104 ? -8.258 -2.844 -8.148 1 98.81 104 ARG A O 1
ATOM 834 N N . ASP A 1 105 ? -7.66 -4.504 -9.508 1 98.69 105 ASP A N 1
ATOM 835 C CA . ASP A 1 105 ? -6.539 -3.768 -10.078 1 98.69 105 ASP A CA 1
ATOM 836 C C . ASP A 1 105 ? -7.02 -2.506 -10.797 1 98.69 105 ASP A C 1
ATOM 838 O O . ASP A 1 105 ? -6.465 -1.424 -10.594 1 98.69 105 ASP A O 1
ATOM 842 N N . LEU A 1 106 ? -8.023 -2.645 -11.617 1 98.75 106 LEU A N 1
ATOM 843 C CA . LEU A 1 106 ? -8.594 -1.518 -12.352 1 98.75 106 LEU A CA 1
ATOM 844 C C . LEU A 1 106 ? -9.094 -0.443 -11.391 1 98.75 106 LEU A C 1
ATOM 846 O O . LEU A 1 106 ? -8.82 0.743 -11.578 1 98.75 106 LEU A O 1
ATOM 850 N N . ALA A 1 107 ? -9.82 -0.876 -10.383 1 98.88 107 ALA A N 1
ATOM 851 C CA . ALA A 1 107 ? -10.352 0.061 -9.398 1 98.88 107 ALA A CA 1
ATOM 852 C C . ALA A 1 107 ? -9.227 0.833 -8.711 1 98.88 107 ALA A C 1
ATOM 854 O O . ALA A 1 107 ? -9.328 2.047 -8.516 1 98.88 107 ALA A O 1
ATOM 855 N N . THR A 1 108 ? -8.188 0.102 -8.32 1 98.81 108 THR A N 1
ATOM 856 C CA . THR A 1 108 ? -7.031 0.73 -7.691 1 98.81 108 THR A CA 1
ATOM 857 C C . THR A 1 108 ? -6.434 1.798 -8.602 1 98.81 108 THR A C 1
ATOM 859 O O . THR A 1 108 ? -6.141 2.908 -8.156 1 98.81 108 THR A O 1
ATOM 862 N N . MET A 1 109 ? -6.281 1.476 -9.852 1 98.62 109 MET A N 1
ATOM 863 C CA . MET A 1 109 ? -5.711 2.391 -10.836 1 98.62 109 MET A CA 1
ATOM 864 C C . MET A 1 109 ? -6.586 3.629 -11 1 98.62 109 MET A C 1
ATOM 866 O O . MET A 1 109 ? -6.09 4.754 -10.961 1 98.62 109 MET A O 1
ATOM 870 N N . VAL A 1 110 ? -7.867 3.41 -11.148 1 98.75 110 VAL A N 1
ATOM 871 C CA . VAL A 1 110 ? -8.797 4.496 -11.43 1 98.75 110 VAL A CA 1
ATOM 872 C C . VAL A 1 110 ? -8.883 5.434 -10.227 1 98.75 110 VAL A C 1
ATOM 874 O O . VAL A 1 110 ? -8.992 6.652 -10.391 1 98.75 110 VAL A O 1
ATOM 877 N N . ILE A 1 111 ? -8.836 4.918 -9.023 1 98.88 111 ILE A N 1
ATOM 878 C CA . ILE A 1 111 ? -8.836 5.727 -7.805 1 98.88 111 ILE A CA 1
ATOM 879 C C . ILE A 1 111 ? -7.598 6.617 -7.777 1 98.88 111 ILE A C 1
ATOM 881 O O . ILE A 1 111 ? -7.699 7.824 -7.547 1 98.88 111 ILE A O 1
ATOM 885 N N . ASN A 1 112 ? -6.469 6.02 -7.992 1 98.75 112 ASN A N 1
ATOM 886 C CA . ASN A 1 112 ? -5.23 6.785 -7.996 1 98.75 112 ASN A CA 1
ATOM 887 C C . ASN A 1 112 ? -5.246 7.875 -9.07 1 98.75 112 ASN A C 1
ATOM 889 O O . ASN A 1 112 ? -4.836 9.008 -8.812 1 98.75 112 ASN A O 1
ATOM 893 N N . ASP A 1 113 ? -5.695 7.523 -10.234 1 98.5 113 ASP A N 1
ATOM 894 C CA . ASP A 1 113 ? -5.754 8.484 -11.328 1 98.5 113 ASP A CA 1
ATOM 895 C C . ASP A 1 113 ? -6.672 9.656 -10.992 1 98.5 113 ASP A C 1
ATOM 897 O O . ASP A 1 113 ? -6.332 10.812 -11.242 1 98.5 113 ASP A O 1
ATOM 901 N N . HIS A 1 114 ? -7.809 9.32 -10.453 1 98.81 114 HIS A N 1
ATOM 902 C CA . HIS A 1 114 ? -8.766 10.352 -10.078 1 98.81 114 HIS A CA 1
ATOM 903 C C . HIS A 1 114 ? -8.156 11.352 -9.102 1 98.81 114 HIS A C 1
ATOM 905 O O . HIS A 1 114 ? -8.273 12.562 -9.289 1 98.81 114 HIS A O 1
ATOM 911 N N . LEU A 1 115 ? -7.555 10.844 -8.078 1 98.81 115 LEU A N 1
ATOM 912 C CA . LEU A 1 115 ? -6.992 11.703 -7.043 1 98.81 115 LEU A CA 1
ATOM 913 C C . LEU A 1 115 ? -5.816 12.508 -7.586 1 98.81 115 LEU A C 1
ATOM 915 O O . LEU A 1 115 ? -5.688 13.695 -7.297 1 98.81 115 LEU A O 1
ATOM 919 N N . ARG A 1 116 ? -5.008 11.867 -8.352 1 97.88 116 ARG A N 1
ATOM 920 C CA . ARG A 1 116 ? -3.895 12.586 -8.969 1 97.88 116 ARG A CA 1
ATOM 921 C C . ARG A 1 116 ? -4.391 13.727 -9.844 1 97.88 116 ARG A C 1
ATOM 923 O O . ARG A 1 116 ? -3.85 14.828 -9.805 1 97.88 116 ARG A O 1
ATOM 930 N N . ASP A 1 117 ? -5.41 13.461 -10.648 1 98.12 117 ASP A N 1
ATOM 931 C CA . ASP A 1 117 ? -5.984 14.461 -11.547 1 98.12 117 ASP A CA 1
ATOM 932 C C . ASP A 1 117 ? -6.547 15.641 -10.758 1 98.12 117 ASP A C 1
ATOM 934 O O . ASP A 1 117 ? -6.668 16.75 -11.289 1 98.12 117 ASP A O 1
ATOM 938 N N . ARG A 1 118 ? -6.832 15.391 -9.531 1 97.88 118 ARG A N 1
ATOM 939 C CA . ARG A 1 118 ? -7.406 16.422 -8.688 1 97.88 118 ARG A CA 1
ATOM 940 C C . ARG A 1 118 ? -6.34 17.062 -7.805 1 97.88 118 ARG A C 1
ATOM 942 O O . ARG A 1 118 ? -6.66 17.781 -6.852 1 97.88 118 ARG A O 1
ATOM 949 N N . GLY A 1 119 ? -5.117 16.719 -8.023 1 97.75 119 GLY A N 1
ATOM 950 C CA . GLY A 1 119 ? -4.008 17.406 -7.383 1 97.75 119 GLY A CA 1
ATOM 951 C C . GLY A 1 119 ? -3.586 16.781 -6.074 1 97.75 119 GLY A C 1
ATOM 952 O O . GLY A 1 119 ? -2.795 17.344 -5.324 1 97.75 119 GLY A O 1
ATOM 953 N N . PHE A 1 120 ? -4.078 15.586 -5.742 1 98.75 120 PHE A N 1
ATOM 954 C CA . PHE A 1 120 ? -3.682 14.914 -4.512 1 98.75 120 PHE A CA 1
ATOM 955 C C . PHE A 1 120 ? -2.309 14.266 -4.664 1 98.75 120 PHE A C 1
ATOM 957 O O . PHE A 1 120 ? -1.979 13.742 -5.73 1 98.75 120 PHE A O 1
ATOM 964 N N . ILE A 1 121 ? -1.556 14.281 -3.596 1 98.69 121 ILE A N 1
ATOM 965 C CA . ILE A 1 121 ? -0.256 13.625 -3.523 1 98.69 121 ILE A CA 1
ATOM 966 C C . ILE A 1 121 ? -0.354 12.383 -2.633 1 98.69 121 ILE A C 1
ATOM 968 O O . ILE A 1 121 ? -0.874 12.461 -1.517 1 98.69 121 ILE A O 1
ATOM 972 N N . SER A 1 122 ? 0.075 11.25 -3.168 1 98.75 122 SER A N 1
ATOM 973 C CA . SER A 1 122 ? 0.054 10.008 -2.402 1 98.75 122 SER A CA 1
ATOM 974 C C . SER A 1 122 ? 1.142 10 -1.334 1 98.75 122 SER A C 1
ATOM 976 O O . SER A 1 122 ? 2.289 10.359 -1.604 1 98.75 122 SER A O 1
ATOM 978 N N . VAL A 1 123 ? 0.76 9.633 -0.11 1 98.75 123 VAL A N 1
ATOM 979 C CA . VAL A 1 123 ? 1.677 9.555 1.022 1 98.75 123 VAL A CA 1
ATOM 980 C C . VAL A 1 123 ? 1.638 8.148 1.615 1 98.75 123 VAL A C 1
ATOM 982 O O . VAL A 1 123 ? 0.565 7.633 1.938 1 98.75 123 VAL A O 1
ATOM 985 N N . HIS A 1 124 ? 2.787 7.492 1.716 1 98.62 124 HIS A N 1
ATOM 986 C CA . HIS A 1 124 ? 2.879 6.203 2.391 1 98.62 124 HIS A CA 1
ATOM 987 C C . HIS A 1 124 ? 2.93 6.375 3.904 1 98.62 124 HIS A C 1
ATOM 989 O O . HIS A 1 124 ? 4.012 6.453 4.488 1 98.62 124 HIS A O 1
ATOM 995 N N . THR A 1 125 ? 1.79 6.359 4.508 1 98.25 125 THR A N 1
ATOM 996 C CA . THR A 1 125 ? 1.733 6.418 5.965 1 98.25 125 THR A CA 1
ATOM 997 C C . THR A 1 125 ? 2.166 5.086 6.578 1 98.25 125 THR A C 1
ATOM 999 O O . THR A 1 125 ? 2.051 4.039 5.941 1 98.25 125 THR A O 1
ATOM 1002 N N . PRO A 1 126 ? 2.678 5.117 7.758 1 97.75 126 PRO A N 1
ATOM 1003 C CA . PRO A 1 126 ? 3.219 3.887 8.336 1 97.75 126 PRO A CA 1
ATOM 1004 C C . PRO A 1 126 ? 2.127 2.906 8.766 1 97.75 126 PRO A C 1
ATOM 1006 O O . PRO A 1 126 ? 1.034 3.324 9.156 1 97.75 126 PRO A O 1
ATOM 1009 N N . ILE A 1 127 ? 2.494 1.623 8.703 1 98.31 127 ILE A N 1
ATOM 1010 C CA . ILE A 1 127 ? 1.669 0.526 9.195 1 98.31 127 ILE A CA 1
ATOM 1011 C C . ILE A 1 127 ? 1.924 0.322 10.688 1 98.31 127 ILE A C 1
ATOM 1013 O O . ILE A 1 127 ? 0.989 0.081 11.453 1 98.31 127 ILE A O 1
ATOM 1017 N N . LEU A 1 128 ? 3.191 0.428 11.078 1 97.94 128 LEU A N 1
ATOM 1018 C CA . LEU A 1 128 ? 3.576 0.382 12.484 1 97.94 128 LEU A CA 1
ATOM 1019 C C . LEU A 1 128 ? 3.396 1.745 13.141 1 97.94 128 LEU A C 1
ATOM 1021 O O . LEU A 1 128 ? 3.922 2.748 12.656 1 97.94 128 LEU A O 1
ATOM 1025 N N . THR A 1 129 ? 2.662 1.769 14.195 1 95.44 129 THR A N 1
ATOM 1026 C CA . THR A 1 129 ? 2.391 3.037 14.859 1 95.44 129 THR A CA 1
ATOM 1027 C C . THR A 1 129 ? 2.408 2.869 16.375 1 95.44 129 THR A C 1
ATOM 1029 O O . THR A 1 129 ? 2.252 1.758 16.891 1 95.44 129 THR A O 1
ATOM 1032 N N . SER A 1 130 ? 2.639 3.953 17.062 1 92.19 130 SER A N 1
ATOM 1033 C CA . SER A 1 130 ? 2.65 3.93 18.516 1 92.19 130 SER A CA 1
ATOM 1034 C C . SER A 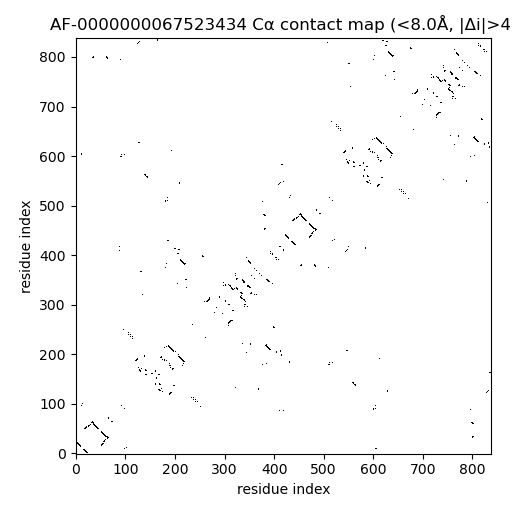1 130 ? 1.316 4.398 19.094 1 92.19 130 SER A C 1
ATOM 1036 O O . SER A 1 130 ? 1.164 4.523 20.312 1 92.19 130 SER A O 1
ATOM 1038 N N . ASN A 1 131 ? 0.421 4.664 18.234 1 82.94 131 ASN A N 1
ATOM 1039 C CA . ASN A 1 131 ? -0.867 5.148 18.719 1 82.94 131 ASN A CA 1
ATOM 1040 C C . ASN A 1 131 ? -2.023 4.336 18.141 1 82.94 131 ASN A C 1
ATOM 1042 O O . ASN A 1 131 ? -1.848 3.598 17.172 1 82.94 131 ASN A O 1
ATOM 1046 N N . ASP A 1 132 ? -3.158 4.352 18.812 1 73.12 132 ASP A N 1
ATOM 1047 C CA . ASP A 1 132 ? -4.328 3.621 18.328 1 73.12 132 ASP A CA 1
ATOM 1048 C C . ASP A 1 132 ? -5.312 4.559 17.625 1 73.12 132 ASP A C 1
ATOM 1050 O O . ASP A 1 132 ? -6.438 4.164 17.312 1 73.12 132 ASP A O 1
ATOM 1054 N N . CYS A 1 133 ? -4.797 5.715 17.062 1 65.94 133 CYS A N 1
ATOM 1055 C CA . CYS A 1 133 ? -5.52 6.723 16.297 1 65.94 133 CYS A CA 1
ATOM 1056 C C . CYS A 1 133 ? -6.793 7.15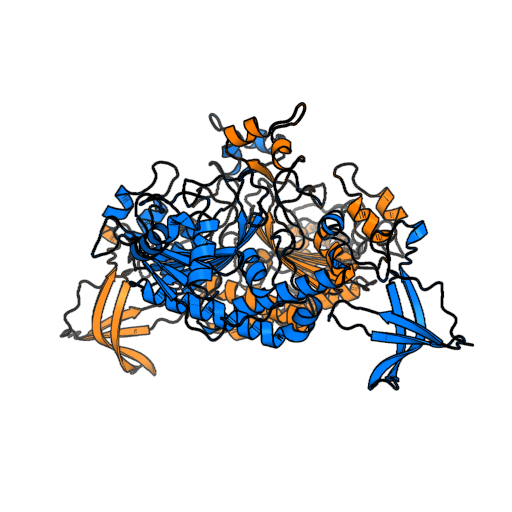2 17.016 1 65.94 133 CYS A C 1
ATOM 1058 O O . CYS A 1 133 ? -6.992 8.336 17.281 1 65.94 133 CYS A O 1
ATOM 1060 N N . GLU A 1 134 ? -7.723 6.156 17.25 1 64.69 134 GLU A N 1
ATOM 1061 C CA . GLU A 1 134 ? -9.055 6.516 17.734 1 64.69 134 GLU A CA 1
ATOM 1062 C C . GLU A 1 134 ? -9.242 6.094 19.188 1 64.69 134 GLU A C 1
ATOM 1064 O O . GLU A 1 134 ? -10.188 6.539 19.859 1 64.69 134 GLU A O 1
ATOM 1069 N N . GLY A 1 135 ? -8.125 5.523 19.781 1 61.38 135 GLY A N 1
ATOM 1070 C CA . GLY A 1 135 ? -8.164 5.133 21.172 1 61.38 135 GLY A CA 1
ATOM 1071 C C . GLY A 1 135 ? -9.125 3.99 21.453 1 61.38 135 GLY A C 1
ATOM 1072 O O . GLY A 1 135 ? -9.148 3.439 22.547 1 61.38 135 GLY A O 1
ATOM 1073 N N . ALA A 1 136 ? -10.102 3.693 20.562 1 54.12 136 ALA A N 1
ATOM 1074 C CA . ALA A 1 136 ? -11.227 2.846 20.938 1 54.12 136 ALA A CA 1
ATOM 1075 C C . ALA A 1 136 ? -11.18 1.509 20.203 1 54.12 136 ALA A C 1
ATOM 1077 O O . ALA A 1 136 ? -11.961 0.602 20.5 1 54.12 136 ALA A O 1
ATOM 1078 N N . GLY A 1 137 ? -10.227 1.37 19.328 1 64.69 137 GLY A N 1
ATOM 1079 C CA . GLY A 1 137 ? -10.422 0.165 18.531 1 64.69 137 GLY A CA 1
ATOM 1080 C C . GLY A 1 137 ? -9.508 -0.976 18.969 1 64.69 137 GLY A C 1
ATOM 1081 O O . GLY A 1 137 ? -8.555 -0.769 19.703 1 64.69 137 GLY A O 1
ATOM 1082 N N . GLU A 1 138 ? -10.023 -2.195 18.797 1 87.94 138 GLU A N 1
ATOM 1083 C CA . GLU A 1 138 ? -9.195 -3.377 19.016 1 87.94 138 GLU A CA 1
ATOM 1084 C C . GLU A 1 138 ? -8.023 -3.404 18.031 1 87.94 138 GLU A C 1
ATOM 1086 O O . GLU A 1 138 ? -8.219 -3.465 16.812 1 87.94 138 GLU A O 1
ATOM 1091 N N . VAL A 1 139 ? -6.832 -3.234 18.594 1 95.19 139 VAL A N 1
ATOM 1092 C CA . VAL A 1 139 ? -5.641 -3.145 17.75 1 95.19 139 VAL A CA 1
ATOM 1093 C C . VAL A 1 139 ? -4.785 -4.395 17.938 1 95.19 139 VAL A C 1
ATOM 1095 O O . VAL A 1 139 ? -4.961 -5.141 18.906 1 95.19 139 VAL A O 1
ATOM 1098 N N . PHE A 1 140 ? -3.904 -4.629 16.969 1 97.06 140 PHE A N 1
ATOM 1099 C CA . PHE A 1 140 ? -2.887 -5.672 17.062 1 97.06 140 PHE A CA 1
ATOM 1100 C C . PHE A 1 140 ? -1.581 -5.102 17.609 1 97.06 140 PHE A C 1
ATOM 1102 O O . PHE A 1 140 ? -1.16 -4.016 17.203 1 97.06 140 PHE A O 1
ATOM 1109 N N . THR A 1 141 ? -0.971 -5.812 18.516 1 96.19 141 THR A N 1
ATOM 1110 C CA . THR A 1 141 ? 0.367 -5.48 19 1 96.19 141 THR A CA 1
ATOM 1111 C C . THR A 1 141 ? 1.429 -6.234 18.203 1 96.19 141 THR A C 1
ATOM 1113 O O . THR A 1 141 ? 1.208 -7.379 17.797 1 96.19 141 THR A O 1
ATOM 1116 N N . VAL A 1 142 ? 2.584 -5.605 18.062 1 97.31 142 VAL A N 1
ATOM 1117 C CA . VAL A 1 142 ? 3.666 -6.164 17.25 1 97.31 142 VAL A CA 1
ATOM 1118 C C . VAL A 1 142 ? 4.949 -6.215 18.078 1 97.31 142 VAL A C 1
ATOM 1120 O O . VAL A 1 142 ? 5.281 -5.262 18.781 1 97.31 142 VAL A O 1
ATOM 1123 N N . ARG A 1 143 ? 5.695 -7.293 18.031 1 96.5 143 ARG A N 1
ATOM 1124 C CA . ARG A 1 143 ? 7.008 -7.445 18.656 1 96.5 143 ARG A CA 1
ATOM 1125 C C . ARG A 1 143 ? 7.867 -8.43 17.875 1 96.5 143 ARG A C 1
ATOM 1127 O O . ARG A 1 143 ? 7.348 -9.25 17.109 1 96.5 143 ARG A O 1
ATOM 1134 N N . PRO A 1 144 ? 9.203 -8.367 18.016 1 96.5 144 PRO A N 1
ATOM 1135 C CA . PRO A 1 144 ? 10.031 -9.383 17.359 1 96.5 144 PRO A CA 1
ATOM 1136 C C . PRO A 1 144 ? 9.688 -10.805 17.797 1 96.5 144 PRO A C 1
ATOM 1138 O O . PRO A 1 144 ? 9.383 -11.031 18.984 1 96.5 144 PRO A O 1
ATOM 1141 N N . HIS A 1 145 ? 9.688 -11.68 16.859 1 94.06 145 HIS A N 1
ATOM 1142 C CA . HIS A 1 145 ? 9.422 -13.086 17.172 1 94.06 145 HIS A CA 1
ATOM 1143 C C . HIS A 1 145 ? 10.594 -13.719 17.906 1 94.06 145 HIS A C 1
ATOM 1145 O O . HIS A 1 145 ? 10.398 -14.586 18.766 1 94.06 145 HIS A O 1
ATOM 1151 N N . SER A 1 146 ? 11.773 -13.32 17.625 1 93.75 146 SER A N 1
ATOM 1152 C CA . SER A 1 146 ? 13 -13.906 18.156 1 93.75 146 SER A CA 1
ATOM 1153 C C . SER A 1 146 ? 13.188 -13.562 19.625 1 93.75 146 SER A C 1
ATOM 1155 O O . SER A 1 146 ? 13.367 -12.398 19.984 1 93.75 146 SER A O 1
ATOM 1157 N N . LYS A 1 147 ? 13.258 -14.555 20.484 1 92.56 147 LYS A N 1
ATOM 1158 C CA . LYS A 1 147 ? 13.523 -14.359 21.906 1 92.56 147 LYS A CA 1
ATOM 1159 C C . LYS A 1 147 ? 14.938 -13.82 22.141 1 92.56 147 LYS A C 1
ATOM 1161 O O . LYS A 1 147 ? 15.172 -13.062 23.078 1 92.56 147 LYS A O 1
ATOM 1166 N N . GLU A 1 148 ? 15.758 -14.211 21.281 1 93.81 148 GLU A N 1
ATOM 1167 C CA . GLU A 1 148 ? 17.141 -13.758 21.359 1 93.81 148 GLU A CA 1
ATOM 1168 C C . GLU A 1 148 ? 17.25 -12.25 21.156 1 93.81 148 GLU A C 1
ATOM 1170 O O . GLU A 1 148 ? 17.938 -11.555 21.891 1 93.81 148 GLU A O 1
ATOM 1175 N N . ILE A 1 149 ? 16.516 -11.812 20.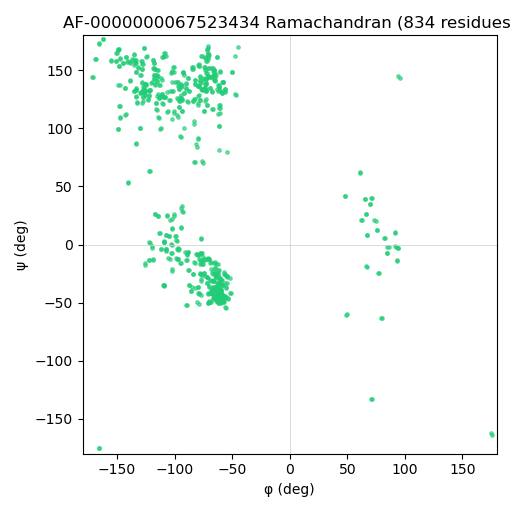141 1 94.12 149 ILE A N 1
ATOM 1176 C CA . ILE A 1 149 ? 16.516 -10.383 19.859 1 94.12 149 ILE A CA 1
ATOM 1177 C C . ILE A 1 149 ? 15.938 -9.625 21.047 1 94.12 149 ILE A C 1
ATOM 1179 O O . ILE A 1 149 ? 16.5 -8.609 21.469 1 94.12 149 ILE A O 1
ATOM 1183 N N . LEU A 1 150 ? 14.922 -10.109 21.594 1 94.5 150 LEU A N 1
ATOM 1184 C CA . LEU A 1 150 ? 14.281 -9.461 22.734 1 94.5 150 LEU A CA 1
ATOM 1185 C C . LEU A 1 150 ? 15.203 -9.438 23.953 1 94.5 150 LEU A C 1
ATOM 1187 O O . LEU A 1 150 ? 15.312 -8.422 24.641 1 94.5 150 LEU A O 1
ATOM 1191 N N . LYS A 1 151 ? 15.828 -10.508 24.172 1 94.75 151 LYS A N 1
ATOM 1192 C CA . LYS A 1 151 ? 16.75 -10.602 25.312 1 94.75 151 LYS A CA 1
ATOM 1193 C C . LYS A 1 151 ? 17.922 -9.633 25.141 1 94.75 151 LYS A C 1
ATOM 1195 O O . LYS A 1 151 ? 18.297 -8.938 26.078 1 94.75 151 LYS A O 1
ATOM 1200 N N . ASP A 1 152 ? 18.406 -9.578 23.953 1 95.06 152 ASP A N 1
ATOM 1201 C CA . ASP A 1 152 ? 19.578 -8.766 23.672 1 95.06 152 ASP A CA 1
ATOM 1202 C C . ASP A 1 152 ? 19.25 -7.277 23.797 1 95.06 152 ASP A C 1
ATOM 1204 O O . ASP A 1 152 ? 20.109 -6.484 24.203 1 95.06 152 ASP A O 1
ATOM 1208 N N . MET A 1 153 ? 18.016 -6.957 23.484 1 95.38 153 MET A N 1
ATOM 1209 C CA . MET A 1 153 ? 17.656 -5.543 23.406 1 95.38 153 MET A CA 1
ATOM 1210 C C . MET A 1 153 ? 17 -5.074 24.703 1 95.38 153 MET A C 1
ATOM 1212 O O . MET A 1 153 ? 16.766 -3.879 24.875 1 95.38 153 MET A O 1
ATOM 1216 N N . ARG A 1 154 ? 16.797 -5.895 25.531 1 93.56 154 ARG A N 1
ATOM 1217 C CA . ARG A 1 154 ? 15.992 -5.594 26.719 1 93.56 154 ARG A CA 1
ATOM 1218 C C . ARG A 1 154 ? 16.703 -4.602 27.625 1 93.56 154 ARG A C 1
ATOM 1220 O O . ARG A 1 154 ? 17.906 -4.742 27.891 1 93.56 154 ARG A O 1
ATOM 1227 N N . LYS A 1 155 ? 15.961 -3.584 28.016 1 91.38 155 LYS A N 1
ATOM 1228 C CA . LYS A 1 155 ? 16.375 -2.674 29.078 1 91.38 155 LYS A CA 1
ATOM 1229 C C . LYS A 1 155 ? 15.57 -2.9 30.359 1 91.38 155 LYS A C 1
ATOM 1231 O O . LYS A 1 155 ? 14.5 -3.514 30.312 1 91.38 155 LYS A O 1
ATOM 1236 N N . GLU A 1 156 ? 16.031 -2.436 31.438 1 89.94 156 GLU A N 1
ATOM 1237 C CA . GLU A 1 156 ? 15.375 -2.625 32.719 1 89.94 156 GLU A CA 1
ATOM 1238 C C . GLU A 1 156 ? 14 -1.958 32.75 1 89.94 156 GLU A C 1
ATOM 1240 O O . GLU A 1 156 ? 13.852 -0.817 32.312 1 89.94 156 GLU A O 1
ATOM 1245 N N . GLY A 1 157 ? 13.07 -2.75 33.25 1 90.62 157 GLY A N 1
ATOM 1246 C CA . GLY A 1 157 ? 11.758 -2.172 33.469 1 90.62 157 GLY A CA 1
ATOM 1247 C C . GLY A 1 157 ? 10.875 -2.189 32.219 1 90.62 157 GLY A C 1
ATOM 1248 O O . GLY A 1 157 ? 9.711 -1.789 32.281 1 90.62 157 GLY A O 1
ATOM 1249 N N . GLN A 1 158 ? 11.352 -2.656 31.125 1 91.12 158 GLN A N 1
ATOM 1250 C CA . GLN A 1 158 ? 10.57 -2.652 29.891 1 91.12 158 GLN A CA 1
ATOM 1251 C C . GLN A 1 158 ? 9.758 -3.934 29.75 1 91.12 158 GLN A C 1
ATOM 1253 O O . GLN A 1 158 ? 10.242 -5.02 30.062 1 91.12 158 GLN A O 1
ATOM 1258 N N . SER A 1 159 ? 8.547 -3.742 29.391 1 91.25 159 SER A N 1
ATOM 1259 C CA . SER A 1 159 ? 7.773 -4.914 28.984 1 91.25 159 SER A CA 1
ATOM 1260 C C . SER A 1 159 ? 8.258 -5.457 27.641 1 91.25 159 SER A C 1
ATOM 1262 O O . SER A 1 159 ? 8.938 -4.758 26.891 1 91.25 159 SER A O 1
ATOM 1264 N N . GLU A 1 160 ? 7.891 -6.672 27.328 1 91.5 160 GLU A N 1
ATOM 1265 C CA . GLU A 1 160 ? 8.305 -7.316 26.094 1 91.5 160 GLU A CA 1
ATOM 1266 C C . GLU A 1 160 ? 7.844 -6.52 24.875 1 91.5 160 GLU A C 1
ATOM 1268 O O . GLU A 1 160 ? 8.531 -6.484 23.844 1 91.5 160 GLU A O 1
ATOM 1273 N N . ASP A 1 161 ? 6.75 -5.859 25.031 1 92.19 161 ASP A N 1
ATOM 1274 C CA . ASP A 1 161 ? 6.152 -5.145 23.906 1 92.19 161 ASP A CA 1
ATOM 1275 C C . ASP A 1 161 ? 6.875 -3.824 23.641 1 92.19 161 ASP A C 1
ATOM 1277 O O . ASP A 1 161 ? 6.699 -3.209 22.594 1 92.19 161 ASP A O 1
ATOM 1281 N N . GLU A 1 162 ? 7.676 -3.416 24.547 1 94.88 162 GLU A N 1
ATOM 1282 C CA . GLU A 1 162 ? 8.305 -2.104 24.453 1 94.88 162 GLU A CA 1
ATOM 1283 C C . GLU A 1 162 ? 9.766 -2.223 24.031 1 94.88 162 GLU A C 1
ATOM 1285 O O . GLU A 1 162 ? 10.406 -1.225 23.688 1 94.88 162 GLU A O 1
ATOM 1290 N N . ILE A 1 163 ? 10.297 -3.402 24.062 1 95.94 163 ILE A N 1
ATOM 1291 C CA . ILE A 1 163 ? 11.734 -3.641 23.984 1 95.94 163 ILE A CA 1
ATOM 1292 C C . ILE A 1 163 ? 12.266 -3.131 22.641 1 95.94 163 ILE A C 1
ATOM 1294 O O . ILE A 1 163 ? 13.234 -2.373 22.609 1 95.94 163 ILE A O 1
ATOM 1298 N N . TYR A 1 164 ? 11.648 -3.414 21.547 1 97.12 164 TYR A N 1
ATOM 1299 C CA . TYR A 1 164 ? 12.211 -3.191 20.219 1 97.12 164 TYR A CA 1
ATOM 1300 C C . TYR A 1 164 ? 12.102 -1.724 19.828 1 97.12 164 TYR A C 1
ATOM 1302 O O . TYR A 1 164 ? 13.07 -1.133 19.344 1 97.12 164 TYR A O 1
ATOM 1310 N N . PHE A 1 165 ? 10.977 -1.049 20.094 1 96.62 165 PHE A N 1
ATOM 1311 C CA . PHE A 1 165 ? 10.727 0.304 19.609 1 96.62 165 PHE A CA 1
ATOM 1312 C C . PHE A 1 165 ? 10.789 1.308 20.75 1 96.62 165 PHE A C 1
ATOM 1314 O O . PHE A 1 165 ? 10.523 2.496 20.562 1 96.62 165 PHE A O 1
ATOM 1321 N N . ASN A 1 166 ? 11.078 0.895 21.953 1 94.62 166 ASN A N 1
ATOM 1322 C CA . ASN A 1 166 ? 11.078 1.698 23.172 1 94.62 166 ASN A CA 1
ATOM 1323 C C . ASN A 1 166 ? 9.672 2.152 23.547 1 94.62 166 ASN A C 1
ATOM 1325 O O . ASN A 1 166 ? 9.5 3.027 24.391 1 94.62 166 ASN A O 1
ATOM 1329 N N . THR A 1 167 ? 8.695 1.673 22.891 1 93.62 167 THR A N 1
ATOM 1330 C CA . THR A 1 167 ? 7.266 1.854 23.109 1 93.62 167 THR A CA 1
ATOM 1331 C C . THR A 1 167 ? 6.473 0.691 22.531 1 93.62 167 THR A C 1
ATOM 1333 O O . THR A 1 167 ? 6.992 -0.078 21.719 1 93.62 167 THR A O 1
ATOM 1336 N N . SER A 1 168 ? 5.262 0.51 23.047 1 93.19 168 SER A N 1
ATOM 1337 C CA . SER A 1 168 ? 4.391 -0.449 22.375 1 93.19 168 SER A CA 1
ATOM 1338 C C . SER A 1 168 ? 4.109 -0.024 20.938 1 93.19 168 SER A C 1
ATOM 1340 O O . SER A 1 168 ? 3.916 1.162 20.656 1 93.19 168 SER A O 1
ATOM 1342 N N . ALA A 1 169 ? 4.191 -0.974 20.031 1 95.56 169 ALA A N 1
ATOM 1343 C CA . ALA A 1 169 ? 3.896 -0.727 18.625 1 95.56 169 ALA A CA 1
ATOM 1344 C C . ALA A 1 169 ? 2.672 -1.519 18.172 1 95.56 169 ALA A C 1
ATOM 1346 O O . ALA A 1 169 ? 2.492 -2.672 18.562 1 95.56 169 ALA A O 1
ATOM 1347 N N . PHE A 1 170 ? 1.856 -0.887 17.359 1 96.19 170 PHE A N 1
ATOM 1348 C CA . PHE A 1 170 ? 0.593 -1.46 16.906 1 96.19 170 PHE A CA 1
ATOM 1349 C C . PHE A 1 170 ? 0.49 -1.415 15.383 1 96.19 170 PHE A C 1
ATOM 1351 O O . PHE A 1 170 ? 1.207 -0.655 14.727 1 96.19 170 PHE A O 1
ATOM 1358 N N . LEU A 1 171 ? -0.312 -2.324 14.859 1 97.5 171 LEU A N 1
ATOM 1359 C CA . LEU A 1 171 ? -0.729 -2.15 13.469 1 97.5 171 LEU A CA 1
ATOM 1360 C C . LEU A 1 171 ? -1.772 -1.044 13.352 1 97.5 171 LEU A C 1
ATOM 1362 O O . LEU A 1 171 ? -2.66 -0.93 14.195 1 97.5 171 LEU A O 1
ATOM 1366 N N . THR A 1 172 ? -1.673 -0.314 12.297 1 96.62 172 THR A N 1
ATOM 1367 C CA . THR A 1 172 ? -2.445 0.916 12.172 1 96.62 172 THR A CA 1
ATOM 1368 C C . THR A 1 172 ? -3.92 0.606 11.922 1 96.62 172 THR A C 1
ATOM 1370 O O . THR A 1 172 ? -4.25 -0.32 11.18 1 96.62 172 THR A O 1
ATOM 1373 N N . VAL A 1 173 ? -4.785 1.367 12.562 1 95.88 173 VAL A N 1
ATOM 1374 C CA . VAL A 1 173 ? -6.215 1.308 12.273 1 95.88 173 VAL A CA 1
ATOM 1375 C C . VAL A 1 173 ? -6.594 2.424 11.305 1 95.88 173 VAL A C 1
ATOM 1377 O O . VAL A 1 173 ? -7.691 2.424 10.742 1 95.88 173 VAL A O 1
ATOM 1380 N N . SER A 1 174 ? -5.727 3.367 11.078 1 96.06 174 SER A N 1
ATOM 1381 C CA . SER A 1 174 ? -5.941 4.5 10.188 1 96.06 174 SER A CA 1
ATOM 1382 C C . SER A 1 174 ? -4.656 5.297 9.984 1 96.06 174 SER A C 1
ATOM 1384 O O . SER A 1 174 ? -3.838 5.41 10.898 1 96.06 174 SER A O 1
ATOM 1386 N N . GLY A 1 175 ? -4.445 5.824 8.773 1 96.81 175 GLY A N 1
ATOM 1387 C CA . GLY A 1 175 ? -3.326 6.711 8.516 1 96.81 175 GLY A CA 1
ATOM 1388 C C . GLY A 1 175 ? -3.686 8.18 8.641 1 96.81 175 GLY A C 1
ATOM 1389 O O . GLY A 1 175 ? -2.895 9.055 8.273 1 96.81 175 GLY A O 1
ATOM 1390 N N . GLN A 1 176 ? -4.793 8.5 9.234 1 97.31 176 GLN A N 1
ATOM 1391 C CA . GLN A 1 176 ? -5.383 9.836 9.227 1 97.31 176 GLN A CA 1
ATOM 1392 C C . GLN A 1 176 ? -4.473 10.836 9.93 1 97.31 176 GLN A C 1
ATOM 1394 O O . GLN A 1 176 ? -4.215 11.922 9.398 1 97.31 176 GLN A O 1
ATOM 1399 N N . LEU A 1 177 ? -3.98 10.492 11.141 1 96.88 177 LEU A N 1
ATOM 1400 C CA . LEU A 1 177 ? -3.182 11.461 11.883 1 96.88 177 LEU A CA 1
ATOM 1401 C C . LEU A 1 177 ? -1.912 11.82 11.125 1 96.88 177 LEU A C 1
ATOM 1403 O O . LEU A 1 177 ? -1.509 12.984 11.094 1 96.88 177 LEU A O 1
ATOM 1407 N N . HIS A 1 178 ? -1.323 10.836 10.508 1 97.94 178 HIS A N 1
ATOM 1408 C CA . HIS A 1 178 ? -0.123 11.07 9.719 1 97.94 178 HIS A CA 1
ATOM 1409 C C . HIS A 1 178 ? -0.44 11.898 8.469 1 97.94 178 HIS A C 1
ATOM 1411 O O . HIS A 1 178 ? 0.352 12.75 8.07 1 97.94 178 HIS A O 1
ATOM 1417 N N . LEU A 1 179 ? -1.57 11.641 7.84 1 98.5 179 LEU A N 1
ATOM 1418 C CA . LEU A 1 179 ? -1.981 12.43 6.688 1 98.5 179 LEU A CA 1
ATOM 1419 C C . LEU A 1 179 ? -2.18 13.898 7.07 1 98.5 179 LEU A C 1
ATOM 1421 O O . LEU A 1 179 ? -1.868 14.797 6.285 1 98.5 179 LEU A O 1
ATOM 1425 N N . GLU A 1 180 ? -2.758 14.125 8.25 1 98.44 180 GLU A N 1
ATOM 1426 C CA . GLU A 1 180 ? -2.955 15.492 8.711 1 98.44 180 GLU A CA 1
ATOM 1427 C C . GLU A 1 180 ? -1.627 16.234 8.82 1 98.44 180 GLU A C 1
ATOM 1429 O O . GLU A 1 180 ? -1.561 17.438 8.562 1 98.44 180 GLU A O 1
ATOM 1434 N N . VAL A 1 181 ? -0.584 15.516 9.188 1 98.38 181 VAL A N 1
ATOM 1435 C CA . VAL A 1 181 ? 0.757 16.078 9.234 1 98.38 181 VAL A CA 1
ATOM 1436 C C . VAL A 1 181 ? 1.163 16.578 7.852 1 98.38 181 VAL A C 1
ATOM 1438 O O . VAL A 1 181 ? 1.521 17.734 7.676 1 98.38 181 VAL A O 1
ATOM 1441 N N . VAL A 1 182 ? 1.002 15.727 6.883 1 98.81 182 VAL A N 1
ATOM 1442 C CA . VAL A 1 182 ? 1.55 15.992 5.555 1 98.81 182 VAL A CA 1
ATOM 1443 C C . VAL A 1 182 ? 0.664 17 4.82 1 98.81 182 VAL A C 1
ATOM 1445 O O . VAL A 1 182 ? 1.156 17.812 4.035 1 98.81 182 VAL A O 1
ATOM 1448 N N . ALA A 1 183 ? -0.646 17 5.129 1 98.69 183 ALA A N 1
ATOM 1449 C CA . ALA A 1 183 ? -1.576 17.922 4.488 1 98.69 183 ALA A CA 1
ATOM 1450 C C . ALA A 1 183 ? -1.189 19.375 4.777 1 98.69 183 ALA A C 1
ATOM 1452 O O . ALA A 1 183 ? -1.449 20.266 3.967 1 98.69 183 ALA A O 1
ATOM 1453 N N . ARG A 1 184 ? -0.582 19.609 5.895 1 97.94 184 ARG A N 1
ATOM 1454 C CA . ARG A 1 184 ? -0.187 20.969 6.273 1 97.94 184 ARG A CA 1
ATOM 1455 C C . ARG A 1 184 ? 1.058 21.406 5.512 1 97.94 184 ARG A C 1
ATOM 1457 O O . ARG A 1 184 ? 1.446 22.578 5.57 1 97.94 184 ARG A O 1
ATOM 1464 N N . ALA A 1 185 ? 1.682 20.469 4.746 1 97.62 185 ALA A N 1
ATOM 1465 C CA . ALA A 1 185 ? 2.82 20.797 3.893 1 97.62 185 ALA A CA 1
ATOM 1466 C C . ALA A 1 185 ? 2.436 20.719 2.418 1 97.62 185 ALA A C 1
ATOM 1468 O O . ALA A 1 185 ? 2.883 21.547 1.612 1 97.62 185 ALA A O 1
ATOM 1469 N N . LEU A 1 186 ? 1.525 19.75 2.088 1 98.38 186 LEU A N 1
ATOM 1470 C CA . LEU A 1 186 ? 1.305 19.453 0.677 1 98.38 186 LEU A CA 1
ATOM 1471 C C . LEU A 1 186 ? -0.147 19.719 0.287 1 98.38 186 LEU A C 1
ATOM 1473 O O . LEU A 1 186 ? -0.53 19.516 -0.867 1 98.38 186 LEU A O 1
ATOM 1477 N N . THR A 1 187 ? -1.005 20.094 1.174 1 98.06 187 THR A N 1
ATOM 1478 C CA . THR A 1 187 ? -2.338 20.656 0.985 1 98.06 187 THR A CA 1
ATOM 1479 C C . THR A 1 187 ? -3.354 19.562 0.698 1 98.06 187 THR A C 1
ATOM 1481 O O . THR A 1 187 ? -4.324 19.391 1.438 1 98.06 187 THR A O 1
ATOM 1484 N N . LYS A 1 188 ? -3.268 18.812 -0.385 1 98.69 188 LYS A N 1
ATOM 1485 C CA . LYS A 1 188 ? -4.113 17.672 -0.721 1 98.69 188 LYS A CA 1
ATOM 1486 C C . LYS A 1 188 ? -3.303 16.375 -0.763 1 98.69 188 LYS A C 1
ATOM 1488 O O . LYS A 1 188 ? -2.441 16.203 -1.628 1 98.69 188 LYS A O 1
ATOM 1493 N N . VAL A 1 189 ? -3.65 15.484 0.14 1 98.88 189 VAL A N 1
ATOM 1494 C CA . VAL A 1 189 ? -2.85 14.266 0.235 1 98.88 189 VAL A CA 1
ATOM 1495 C C . VAL A 1 189 ? -3.766 13.062 0.442 1 98.88 189 VAL A C 1
ATOM 1497 O O . VAL A 1 189 ? -4.918 13.211 0.856 1 98.88 189 VAL A O 1
ATOM 1500 N N . TYR A 1 190 ? -3.295 11.883 0.081 1 98.94 190 TYR A N 1
ATOM 1501 C CA . TYR A 1 190 ? -4.051 10.664 0.329 1 98.94 190 TYR A CA 1
ATOM 1502 C C . TYR A 1 190 ? -3.117 9.484 0.583 1 98.94 190 TYR A C 1
ATOM 1504 O O . TYR A 1 190 ? -1.931 9.539 0.252 1 98.94 190 TYR A O 1
ATOM 1512 N N . THR A 1 191 ? -3.572 8.555 1.285 1 98.88 191 THR A N 1
ATOM 1513 C CA . THR A 1 191 ? -2.934 7.254 1.428 1 98.88 191 THR A CA 1
ATOM 1514 C C . THR A 1 191 ? -3.904 6.133 1.071 1 98.88 191 THR A C 1
ATOM 1516 O O . THR A 1 191 ? -5.109 6.25 1.307 1 98.88 191 THR A O 1
ATOM 1519 N N . PHE A 1 192 ? -3.492 5.188 0.401 1 98.88 192 PHE A N 1
ATOM 1520 C CA . PHE A 1 192 ? -4.219 3.994 -0.011 1 98.88 192 PHE A CA 1
ATOM 1521 C C . PHE A 1 192 ? -3.428 2.734 0.319 1 98.88 192 PHE A C 1
ATOM 1523 O O . PHE A 1 192 ? -2.459 2.406 -0.37 1 98.88 192 PHE A O 1
ATOM 1530 N N . GLY A 1 193 ? -3.764 2.051 1.418 1 98.44 193 GLY A N 1
ATOM 1531 C CA . GLY A 1 193 ? -2.961 0.918 1.855 1 98.44 193 GLY A CA 1
ATOM 1532 C C . GLY A 1 193 ? -3.66 0.057 2.891 1 98.44 193 GLY A C 1
ATOM 1533 O O . GLY A 1 193 ? -4.836 0.273 3.195 1 98.44 193 GLY A O 1
ATOM 1534 N N . PRO A 1 194 ? -2.984 -0.954 3.43 1 98.44 194 PRO A N 1
ATOM 1535 C CA . PRO A 1 194 ? -3.58 -1.903 4.371 1 98.44 194 PRO A CA 1
ATOM 1536 C C . PRO A 1 194 ? -3.861 -1.281 5.738 1 98.44 194 PRO A C 1
ATOM 1538 O O . PRO A 1 194 ? -3.084 -0.452 6.215 1 98.44 194 PRO A O 1
ATOM 1541 N N . THR A 1 195 ? -4.887 -1.695 6.309 1 97.56 195 THR A N 1
ATOM 1542 C CA . THR A 1 195 ? -5.367 -1.312 7.633 1 97.56 195 THR A CA 1
ATOM 1543 C C . THR A 1 195 ? -5.836 -2.537 8.414 1 97.56 195 THR A C 1
ATOM 1545 O O . THR A 1 195 ? -6.215 -3.549 7.82 1 97.56 195 THR A O 1
ATOM 1548 N N . PHE A 1 196 ? -5.895 -2.428 9.797 1 97.44 196 PHE A N 1
ATOM 1549 C CA . PHE A 1 196 ? -6.082 -3.641 10.578 1 97.44 196 PHE A CA 1
ATOM 1550 C C . PHE A 1 196 ? -7.07 -3.402 11.719 1 97.44 196 PHE A C 1
ATOM 1552 O O . PHE A 1 196 ? -7.094 -2.32 12.305 1 97.44 196 PHE A O 1
ATOM 1559 N N . ARG A 1 197 ? -7.844 -4.336 11.961 1 96 197 ARG A N 1
ATOM 1560 C CA . ARG A 1 197 ? -8.734 -4.383 13.117 1 96 197 ARG A CA 1
ATOM 1561 C C . ARG A 1 197 ? -8.672 -5.742 13.805 1 96 197 ARG A C 1
ATOM 1563 O O . ARG A 1 197 ? -8.883 -6.777 13.172 1 96 197 ARG A O 1
ATOM 1570 N N . ALA A 1 198 ? -8.422 -5.766 15.102 1 96.31 198 ALA A N 1
ATOM 1571 C CA . ALA A 1 198 ? -8.312 -7.016 15.852 1 96.31 198 ALA A CA 1
ATOM 1572 C C . ALA A 1 198 ? -9.648 -7.395 16.469 1 96.31 198 ALA A C 1
ATOM 1574 O O . ALA A 1 198 ? -9.695 -7.98 17.562 1 96.31 198 ALA A O 1
ATOM 1575 N N . GLU A 1 199 ? -10.695 -7.094 15.828 1 93.94 199 GLU A N 1
ATOM 1576 C CA . GLU A 1 199 ? -12.031 -7.426 16.312 1 93.94 199 GLU A CA 1
ATOM 1577 C C . GLU A 1 199 ? -12.367 -8.891 16.062 1 93.94 199 GLU A C 1
ATOM 1579 O O . GLU A 1 199 ? -12.031 -9.438 15 1 93.94 199 GLU A O 1
ATOM 1584 N N . ASN A 1 200 ? -12.992 -9.461 17.078 1 94.06 200 ASN A N 1
ATOM 1585 C CA . ASN A 1 200 ? -13.492 -10.82 16.875 1 94.06 200 ASN A CA 1
ATOM 1586 C C . ASN A 1 200 ? -14.836 -10.82 16.156 1 94.06 200 ASN A C 1
ATOM 1588 O O . ASN A 1 200 ? -15.859 -11.148 16.75 1 94.06 200 ASN A O 1
ATOM 1592 N N . SER A 1 201 ? -14.781 -10.5 14.938 1 90.69 201 SER A N 1
ATOM 1593 C CA . SER A 1 201 ? -15.984 -10.445 14.109 1 90.69 201 SER A CA 1
ATOM 1594 C C . SER A 1 201 ? -15.867 -11.367 12.898 1 90.69 201 SER A C 1
ATOM 1596 O O . SER A 1 201 ? -14.836 -11.375 12.219 1 90.69 201 SER A O 1
ATOM 1598 N N . LYS A 1 202 ? -16.922 -12.141 12.711 1 86.19 202 LYS A N 1
ATOM 1599 C CA . LYS A 1 202 ? -16.953 -13.039 11.555 1 86.19 202 LYS A CA 1
ATOM 1600 C C . LYS A 1 202 ? -18.062 -12.641 10.578 1 86.19 202 LYS A C 1
ATOM 1602 O O . LYS A 1 202 ? -18.5 -13.453 9.773 1 86.19 202 LYS A O 1
ATOM 1607 N N . SER A 1 203 ? -18.391 -11.383 10.656 1 91.31 203 SER A N 1
ATOM 1608 C CA . SER A 1 203 ? -19.453 -10.891 9.789 1 91.31 203 SER A CA 1
ATOM 1609 C C . SER A 1 203 ? -19 -10.836 8.336 1 91.31 203 SER A C 1
ATOM 1611 O O . SER A 1 203 ? -17.812 -10.883 8.047 1 91.31 203 SER A O 1
ATOM 1613 N N . ARG A 1 204 ? -19.922 -10.719 7.438 1 94.94 204 ARG A N 1
ATOM 1614 C CA . ARG A 1 204 ? -19.625 -10.664 6.008 1 94.94 204 ARG A CA 1
ATOM 1615 C C . ARG A 1 204 ? -19.109 -9.281 5.609 1 94.94 204 ARG A C 1
ATOM 1617 O O . ARG A 1 204 ? -18.875 -9.023 4.426 1 94.94 204 ARG A O 1
ATOM 1624 N N . LEU A 1 205 ? -18.891 -8.375 6.598 1 96.38 205 LEU A N 1
ATOM 1625 C CA . LEU A 1 205 ? -18.516 -6.996 6.289 1 96.38 205 LEU A CA 1
ATOM 1626 C C . LEU A 1 205 ? -17.188 -6.641 6.953 1 96.38 205 LEU A C 1
ATOM 1628 O O . LEU A 1 205 ? -16.703 -5.512 6.828 1 96.38 205 LEU A O 1
ATOM 1632 N N . HIS A 1 206 ? -16.609 -7.645 7.645 1 96 206 HIS A N 1
ATOM 1633 C CA . HIS A 1 206 ? -15.438 -7.305 8.438 1 96 206 HIS A CA 1
ATOM 1634 C C . HIS A 1 206 ? -14.258 -8.195 8.078 1 96 206 HIS A C 1
ATOM 1636 O O . HIS A 1 206 ? -14.422 -9.391 7.832 1 96 206 HIS A O 1
ATOM 1642 N N . LEU A 1 207 ? -13.141 -7.621 7.98 1 98 207 LEU A N 1
ATOM 1643 C CA . LEU A 1 207 ? -11.844 -8.281 7.824 1 98 207 LEU A CA 1
ATOM 1644 C C . LEU A 1 207 ? -10.852 -7.77 8.859 1 98 207 LEU A C 1
ATOM 1646 O O . LEU A 1 207 ? -10.953 -6.633 9.32 1 98 207 LEU A O 1
ATOM 1650 N N . SER A 1 208 ? -9.914 -8.594 9.242 1 98.06 208 SER A N 1
ATOM 1651 C CA . SER A 1 208 ? -8.852 -8.18 10.141 1 98.06 208 SER A CA 1
ATOM 1652 C C . SER A 1 208 ? -7.801 -7.352 9.414 1 98.06 208 SER A C 1
ATOM 1654 O O . SER A 1 208 ? -7.043 -6.605 10.039 1 98.06 208 SER A O 1
ATOM 1656 N N . GLU A 1 209 ? -7.703 -7.566 8.172 1 98.5 209 GLU A N 1
ATOM 1657 C CA . GLU A 1 209 ? -6.84 -6.824 7.258 1 98.5 209 GLU A CA 1
ATOM 1658 C C . GLU A 1 209 ? -7.594 -6.41 6 1 98.5 209 GLU A C 1
ATOM 1660 O O . GLU A 1 209 ? -8.164 -7.258 5.305 1 98.5 209 GLU A O 1
ATOM 1665 N N . PHE A 1 210 ? -7.641 -5.125 5.723 1 98.56 210 PHE A N 1
ATOM 1666 C CA . PHE A 1 210 ? -8.32 -4.617 4.535 1 98.56 210 PHE A CA 1
ATOM 1667 C C . PHE A 1 210 ? -7.648 -3.348 4.027 1 98.56 210 PHE A C 1
ATOM 1669 O O . PHE A 1 210 ? -6.738 -2.822 4.672 1 98.56 210 PHE A O 1
ATOM 1676 N N . TYR A 1 211 ? -7.973 -2.924 2.84 1 98.75 211 TYR A N 1
ATOM 1677 C CA . TYR A 1 211 ? -7.41 -1.703 2.273 1 98.75 211 TYR A CA 1
ATOM 1678 C C . TYR A 1 211 ? -8.32 -0.511 2.527 1 98.75 211 TYR A C 1
ATOM 1680 O O . TYR A 1 211 ? -9.547 -0.631 2.441 1 98.75 211 TYR A O 1
ATOM 1688 N N . MET A 1 212 ? -7.707 0.506 2.867 1 98.62 212 MET A N 1
ATOM 1689 C CA . MET A 1 212 ? -8.422 1.751 3.123 1 98.62 212 MET A CA 1
ATOM 1690 C C . MET A 1 212 ? -7.852 2.893 2.291 1 98.62 212 MET A C 1
ATOM 1692 O O . MET A 1 212 ? -6.629 3.025 2.172 1 98.62 212 MET A O 1
ATOM 1696 N N . LEU A 1 213 ? -8.688 3.629 1.65 1 98.88 213 LEU A N 1
ATOM 1697 C CA . LEU A 1 213 ? -8.344 4.906 1.036 1 98.88 213 LEU A CA 1
ATOM 1698 C C . LEU A 1 213 ? -8.68 6.066 1.968 1 98.88 213 LEU A C 1
ATOM 1700 O O . LEU A 1 213 ? -9.82 6.191 2.424 1 98.88 213 LEU A O 1
ATOM 1704 N N . GLU A 1 214 ? -7.672 6.855 2.256 1 98.81 214 GLU A N 1
ATOM 1705 C CA . GLU A 1 214 ? -7.91 8.031 3.09 1 98.81 214 GLU A CA 1
ATOM 1706 C C . GLU A 1 214 ? -7.398 9.297 2.414 1 98.81 214 GLU A C 1
ATOM 1708 O O . GLU A 1 214 ? -6.309 9.305 1.841 1 98.81 214 GLU A O 1
ATOM 1713 N N . GLY A 1 215 ? -8.188 10.328 2.357 1 98.88 215 GLY A N 1
ATOM 1714 C CA . GLY A 1 215 ? -7.805 11.641 1.866 1 98.88 215 GLY A CA 1
ATOM 1715 C C . GLY A 1 215 ? -7.848 12.719 2.936 1 98.88 215 GLY A C 1
ATOM 1716 O O . GLY A 1 215 ? -8.664 12.648 3.859 1 98.88 215 GLY A O 1
ATOM 1717 N N . GLU A 1 216 ? -6.98 13.641 2.873 1 98.94 216 GLU A N 1
ATOM 1718 C CA . GLU A 1 216 ? -6.926 14.812 3.746 1 98.94 216 GLU A CA 1
ATOM 1719 C C . GLU A 1 216 ? -6.668 16.078 2.945 1 98.94 216 GLU A C 1
ATOM 1721 O O . GLU A 1 216 ? -5.773 16.125 2.096 1 98.94 216 GLU A O 1
ATOM 1726 N N . ILE A 1 217 ? -7.469 17.094 3.229 1 98.88 217 ILE A N 1
ATOM 1727 C CA . ILE A 1 217 ? -7.414 18.344 2.477 1 98.88 217 ILE A CA 1
ATOM 1728 C C . ILE A 1 217 ? -7.219 19.516 3.436 1 98.88 217 ILE A C 1
ATOM 1730 O O . ILE A 1 217 ? -7.941 19.641 4.426 1 98.88 217 ILE A O 1
ATOM 1734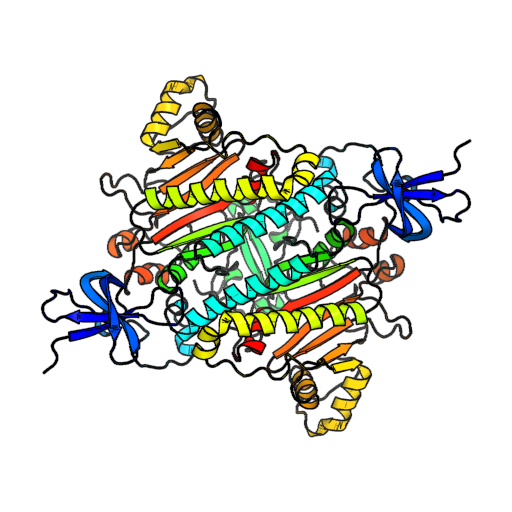 N N . ALA A 1 218 ? -6.234 20.328 3.15 1 98.38 218 ALA A N 1
ATOM 1735 C CA . ALA A 1 218 ? -6.004 21.547 3.924 1 98.38 218 ALA A CA 1
ATOM 1736 C C . ALA A 1 218 ? -6.867 22.703 3.408 1 98.38 218 ALA A C 1
ATOM 1738 O O . ALA A 1 218 ? -7.297 22.688 2.254 1 98.38 218 ALA A O 1
ATOM 1739 N N . PHE A 1 219 ? -7.219 23.656 4.234 1 97.44 219 PHE A N 1
ATOM 1740 C CA . PHE A 1 219 ? -7.906 24.922 3.975 1 97.44 219 PHE A CA 1
ATOM 1741 C C . PHE A 1 219 ? -9.391 24.688 3.705 1 97.44 219 PHE A C 1
ATOM 1743 O O . PHE A 1 219 ? -10.047 25.5 3.053 1 97.44 219 PHE A O 1
ATOM 1750 N N . ILE A 1 220 ? -9.883 23.547 4.129 1 97.06 220 ILE A N 1
ATOM 1751 C CA . ILE A 1 220 ? -11.328 23.328 4.066 1 97.06 220 ILE A CA 1
ATOM 1752 C C . ILE A 1 220 ? -11.953 23.625 5.426 1 97.06 220 ILE A C 1
ATOM 1754 O O . ILE A 1 220 ? -11.383 23.297 6.469 1 97.06 220 ILE A O 1
ATOM 1758 N N . THR A 1 221 ? -13.109 24.25 5.398 1 95.19 221 THR A N 1
ATOM 1759 C CA . THR A 1 221 ? -13.711 24.688 6.652 1 95.19 221 THR A CA 1
ATOM 1760 C C . THR A 1 221 ? -15.133 24.156 6.785 1 95.19 221 THR A C 1
ATOM 1762 O O . THR A 1 221 ? -15.711 24.172 7.879 1 95.19 221 THR A O 1
ATOM 1765 N N . TYR A 1 222 ? -15.703 23.734 5.656 1 96.44 222 TYR A N 1
ATOM 1766 C CA . TYR A 1 222 ? -17.094 23.297 5.676 1 96.44 222 TYR A CA 1
ATOM 1767 C C . TYR A 1 222 ? -17.219 21.844 5.246 1 96.44 222 TYR A C 1
ATOM 1769 O O . TYR A 1 222 ? -16.547 21.406 4.312 1 96.44 222 TYR A O 1
ATOM 1777 N N . ILE A 1 223 ? -18.078 21.156 5.934 1 98.06 223 ILE A N 1
ATOM 1778 C CA . ILE A 1 223 ? -18.234 19.719 5.707 1 98.06 223 ILE A CA 1
ATOM 1779 C C . ILE A 1 223 ? -18.781 19.469 4.297 1 98.06 223 ILE A C 1
ATOM 1781 O O . ILE A 1 223 ? -18.516 18.438 3.697 1 98.06 223 ILE A O 1
ATOM 1785 N N . GLU A 1 224 ? -19.531 20.484 3.729 1 97.88 224 GLU A N 1
ATOM 1786 C CA . GLU A 1 224 ? -20.109 20.375 2.391 1 97.88 224 GLU A CA 1
ATOM 1787 C C . GLU A 1 224 ? -19.016 20.219 1.333 1 97.88 224 GLU A C 1
ATOM 1789 O O . GLU A 1 224 ? -19.219 19.531 0.326 1 97.88 224 GLU A O 1
ATOM 1794 N N . GLU A 1 225 ? -17.859 20.828 1.538 1 97.94 225 GLU A N 1
ATOM 1795 C CA . GLU A 1 225 ? -16.734 20.688 0.611 1 97.94 225 GLU A CA 1
ATOM 1796 C C . GLU A 1 225 ? -16.234 19.25 0.57 1 97.94 225 GLU A C 1
ATOM 1798 O O . GLU A 1 225 ? -15.891 18.734 -0.496 1 97.94 225 GLU A O 1
ATOM 1803 N N . LEU A 1 226 ? -16.203 18.656 1.728 1 98.5 226 LEU A N 1
ATOM 1804 C CA . LEU A 1 226 ? -15.789 17.266 1.824 1 98.5 226 LEU A CA 1
ATOM 1805 C C . LEU A 1 226 ? -16.797 16.344 1.153 1 98.5 226 LEU A C 1
ATOM 1807 O O . LEU A 1 226 ? -16.422 15.391 0.48 1 98.5 226 LEU A O 1
ATOM 1811 N N . ILE A 1 227 ? -18.094 16.625 1.36 1 98.81 227 ILE A N 1
ATOM 1812 C CA . ILE A 1 227 ? -19.172 15.867 0.743 1 98.81 227 ILE A CA 1
ATOM 1813 C C . ILE A 1 227 ? -19.016 15.891 -0.776 1 98.81 227 ILE A C 1
ATOM 1815 O O . ILE A 1 227 ? -19.109 14.859 -1.436 1 98.81 227 ILE A O 1
ATOM 1819 N N . GLU A 1 228 ? -18.766 17.031 -1.294 1 98.56 228 GLU A N 1
ATOM 1820 C CA . GLU A 1 228 ? -18.609 17.188 -2.736 1 98.56 228 GLU A CA 1
ATOM 1821 C C . GLU A 1 228 ? -17.438 16.359 -3.26 1 98.56 228 GLU A C 1
ATOM 1823 O O . GLU A 1 228 ? -17.547 15.703 -4.297 1 98.56 228 GLU A O 1
ATOM 1828 N N . GLU A 1 229 ? -16.312 16.453 -2.58 1 98.62 229 GLU A N 1
ATOM 1829 C CA . GLU A 1 229 ? -15.117 15.711 -2.967 1 98.62 229 GLU A CA 1
ATOM 1830 C C . GLU A 1 229 ? -15.383 14.211 -2.957 1 98.62 229 GLU A C 1
ATOM 1832 O O . GLU A 1 229 ? -14.969 13.492 -3.873 1 98.62 229 GLU A O 1
ATOM 1837 N N . ILE A 1 230 ? -16.078 13.711 -1.936 1 98.88 230 ILE A N 1
ATOM 1838 C CA . ILE A 1 230 ? -16.344 12.289 -1.75 1 98.88 230 ILE A CA 1
ATOM 1839 C C . ILE A 1 230 ? -17.328 11.797 -2.82 1 98.88 230 ILE A C 1
ATOM 1841 O O . ILE A 1 230 ? -17.109 10.758 -3.436 1 98.88 230 ILE A O 1
ATOM 1845 N N . GLU A 1 231 ? -18.422 12.539 -2.982 1 98.88 231 GLU A N 1
ATOM 1846 C CA . GLU A 1 231 ? -19.406 12.148 -3.986 1 98.88 231 GLU A CA 1
ATOM 1847 C C . GLU A 1 231 ? -18.781 12.086 -5.379 1 98.88 231 GLU A C 1
ATOM 1849 O O . GLU A 1 231 ? -19.031 11.148 -6.137 1 98.88 231 GLU A O 1
ATOM 1854 N N . LEU A 1 232 ? -18.016 13.102 -5.703 1 98.75 232 LEU A N 1
ATOM 1855 C CA . LEU A 1 232 ? -17.328 13.117 -6.988 1 98.75 232 LEU A CA 1
ATOM 1856 C C . LEU A 1 232 ? -16.438 11.898 -7.141 1 98.75 232 LEU A C 1
ATOM 1858 O O . LEU A 1 232 ? -16.422 11.266 -8.195 1 98.75 232 LEU A O 1
ATOM 1862 N N . LEU A 1 233 ? -15.664 11.602 -6.125 1 98.81 233 LEU A N 1
ATOM 1863 C CA . LEU A 1 233 ? -14.766 10.453 -6.125 1 98.81 233 LEU A CA 1
ATOM 1864 C C . LEU A 1 233 ? -15.539 9.164 -6.402 1 98.81 233 LEU A C 1
ATOM 1866 O O . LEU A 1 233 ? -15.188 8.414 -7.316 1 98.81 233 LEU A O 1
ATOM 1870 N N . VAL A 1 234 ? -16.578 8.891 -5.629 1 98.81 234 VAL A N 1
ATOM 1871 C CA . VAL A 1 234 ? -17.312 7.641 -5.719 1 98.81 234 VAL A CA 1
ATOM 1872 C C . VAL A 1 234 ? -17.953 7.516 -7.098 1 98.81 234 VAL A C 1
ATOM 1874 O O . VAL A 1 234 ? -17.859 6.469 -7.742 1 98.81 234 VAL A O 1
ATOM 1877 N N . LYS A 1 235 ? -18.562 8.562 -7.586 1 98.56 235 LYS A N 1
ATOM 1878 C CA . LYS A 1 235 ? -19.266 8.539 -8.859 1 98.56 235 LYS A CA 1
ATOM 1879 C C . LYS A 1 235 ? -18.297 8.375 -10.023 1 98.56 235 LYS A C 1
ATOM 1881 O O . LYS A 1 235 ? -18.484 7.504 -10.875 1 98.56 235 LYS A O 1
ATOM 1886 N N . GLU A 1 236 ? -17.234 9.18 -10.055 1 98.5 236 GLU A N 1
ATOM 1887 C CA . GLU A 1 236 ? -16.328 9.164 -11.188 1 98.5 236 GLU A CA 1
ATOM 1888 C C . GLU A 1 236 ? -15.547 7.852 -11.258 1 98.5 236 GLU A C 1
ATOM 1890 O O . GLU A 1 236 ? -15.328 7.309 -12.336 1 98.5 236 GLU A O 1
ATOM 1895 N N . VAL A 1 237 ? -15.117 7.398 -10.156 1 98.69 237 VAL A N 1
ATOM 1896 C CA . VAL A 1 237 ? -14.391 6.133 -10.102 1 98.69 237 VAL A CA 1
ATOM 1897 C C . VAL A 1 237 ? -15.305 4.992 -10.547 1 98.69 237 VAL A C 1
ATOM 1899 O O . VAL A 1 237 ? -14.906 4.145 -11.344 1 98.69 237 VAL A O 1
ATOM 1902 N N . THR A 1 238 ? -16.531 4.984 -10.031 1 98.69 238 THR A N 1
ATOM 1903 C CA . THR A 1 238 ? -17.469 3.945 -10.406 1 98.69 238 THR A CA 1
ATOM 1904 C C . THR A 1 238 ? -17.75 3.977 -11.906 1 98.69 238 THR A C 1
ATOM 1906 O O . THR A 1 238 ? -17.734 2.934 -12.562 1 98.69 238 THR A O 1
ATOM 1909 N N . LYS A 1 239 ? -17.953 5.156 -12.469 1 98.44 239 LYS A N 1
ATOM 1910 C CA . LYS A 1 239 ? -18.203 5.305 -13.898 1 98.44 239 LYS A CA 1
ATOM 1911 C C . LYS A 1 239 ? -17.031 4.742 -14.711 1 98.44 239 LYS A C 1
ATOM 1913 O O . LYS A 1 239 ? -17.25 4.043 -15.703 1 98.44 239 LYS A O 1
ATOM 1918 N N . GLN A 1 240 ? -15.859 5.059 -14.305 1 98.56 240 GLN A N 1
ATOM 1919 C CA . GLN A 1 240 ? -14.68 4.598 -15.031 1 98.56 240 GLN A CA 1
ATOM 1920 C C . GLN A 1 240 ? -14.539 3.08 -14.945 1 98.56 240 GLN A C 1
ATOM 1922 O O . GLN A 1 240 ? -14.148 2.432 -15.914 1 98.56 240 GLN A O 1
ATOM 1927 N N . ILE A 1 241 ? -14.805 2.506 -13.797 1 98.62 241 ILE A N 1
ATOM 1928 C CA . ILE A 1 241 ? -14.734 1.058 -13.633 1 98.62 241 ILE A CA 1
ATOM 1929 C C . ILE A 1 241 ? -15.758 0.385 -14.539 1 98.62 241 ILE A C 1
ATOM 1931 O O . ILE A 1 241 ? -15.461 -0.629 -15.18 1 98.62 241 ILE A O 1
ATOM 1935 N N . ILE A 1 242 ? -16.984 0.952 -14.594 1 98.12 242 ILE A N 1
ATOM 1936 C CA . ILE A 1 242 ? -18.047 0.406 -15.438 1 98.12 242 ILE A CA 1
ATOM 1937 C C . ILE A 1 242 ? -17.609 0.456 -16.906 1 98.12 242 ILE A C 1
ATOM 1939 O O . ILE A 1 242 ? -17.781 -0.517 -17.641 1 98.12 242 ILE A O 1
ATOM 1943 N N . GLU A 1 243 ? -17.031 1.551 -17.25 1 98.19 243 GLU A N 1
ATOM 1944 C CA . GLU A 1 243 ? -16.641 1.745 -18.641 1 98.19 243 GLU A CA 1
ATOM 1945 C C . GLU A 1 243 ? -15.453 0.849 -19 1 98.19 243 GLU A C 1
ATOM 1947 O O . GLU A 1 243 ? -15.516 0.094 -19.969 1 98.19 243 GLU A O 1
ATOM 1952 N N . LYS A 1 244 ? -14.43 0.839 -18.266 1 98.12 244 LYS A N 1
ATOM 1953 C CA . LYS A 1 244 ? -13.172 0.175 -18.594 1 98.12 244 LYS A CA 1
ATOM 1954 C C . LYS A 1 244 ? -13.211 -1.304 -18.219 1 98.12 244 LYS A C 1
ATOM 1956 O O . LYS A 1 244 ? -12.438 -2.105 -18.75 1 98.12 244 LYS A O 1
ATOM 1961 N N . GLY A 1 245 ? -14.047 -1.632 -17.266 1 98.06 245 GLY A N 1
ATOM 1962 C CA . GLY A 1 245 ? -14.094 -2.998 -16.766 1 98.06 245 GLY A CA 1
ATOM 1963 C C . GLY A 1 245 ? -15.328 -3.756 -17.219 1 98.06 245 GLY A C 1
ATOM 1964 O O . GLY A 1 245 ? -15.727 -4.738 -16.578 1 98.06 245 GLY A O 1
ATOM 1965 N N . ALA A 1 246 ? -15.977 -3.416 -18.328 1 97.69 246 ALA A N 1
ATOM 1966 C CA . ALA A 1 246 ? -17.281 -3.902 -18.766 1 97.69 246 ALA A CA 1
ATOM 1967 C C . ALA A 1 246 ? -17.281 -5.422 -18.906 1 97.69 246 ALA A C 1
ATOM 1969 O O . ALA A 1 246 ? -18.203 -6.098 -18.422 1 97.69 246 ALA A O 1
ATOM 1970 N N . SER A 1 247 ? -16.312 -5.984 -19.562 1 97.12 247 SER A N 1
ATOM 1971 C CA . SER A 1 247 ? -16.25 -7.422 -19.812 1 97.12 247 SER A CA 1
ATOM 1972 C C . SER A 1 247 ? -16.172 -8.211 -18.516 1 97.12 247 SER A C 1
ATOM 1974 O O . SER A 1 247 ? -16.906 -9.18 -18.328 1 97.12 247 SER A O 1
ATOM 1976 N N . ASP A 1 248 ? -15.258 -7.809 -17.641 1 98.19 248 ASP A N 1
ATOM 1977 C CA . ASP A 1 248 ? -15.109 -8.484 -16.359 1 98.19 248 ASP A CA 1
ATOM 1978 C C . ASP A 1 248 ? -16.359 -8.305 -15.492 1 98.19 248 ASP A C 1
ATOM 1980 O O . ASP A 1 248 ? -16.75 -9.211 -14.75 1 98.19 248 ASP A O 1
ATOM 1984 N N . LEU A 1 249 ? -16.969 -7.117 -15.578 1 98.25 249 LEU A N 1
ATOM 1985 C CA . LEU A 1 249 ? -18.188 -6.871 -14.828 1 98.25 249 LEU A CA 1
ATOM 1986 C C . LEU A 1 249 ? -19.297 -7.816 -15.281 1 98.25 249 LEU A C 1
ATOM 1988 O O . LEU A 1 249 ? -20.031 -8.367 -14.453 1 98.25 249 LEU A O 1
ATOM 1992 N N . TYR A 1 250 ? -19.391 -7.98 -16.547 1 96.44 250 TYR A N 1
ATOM 1993 C CA . TYR A 1 250 ? -20.359 -8.914 -17.094 1 96.44 250 TYR A CA 1
ATOM 1994 C C . TYR A 1 250 ? -20.062 -10.344 -16.656 1 96.44 250 TYR A C 1
ATOM 1996 O O . TYR A 1 250 ? -20.984 -11.086 -16.297 1 96.44 250 TYR A O 1
ATOM 2004 N N . SER A 1 251 ? -18.812 -10.656 -16.641 1 94.62 251 SER A N 1
ATOM 2005 C CA . SER A 1 251 ? -18.375 -12.008 -16.312 1 94.62 251 SER A CA 1
ATOM 2006 C C . SER A 1 251 ? -18.766 -12.367 -14.875 1 94.62 251 SER A C 1
ATOM 2008 O O . SER A 1 251 ? -19.109 -13.523 -14.594 1 94.62 251 SER A O 1
ATOM 2010 N N . ILE A 1 252 ? -18.766 -11.445 -13.969 1 95.31 252 ILE A N 1
ATOM 2011 C CA . ILE A 1 252 ? -19.047 -11.781 -12.578 1 95.31 252 ILE A CA 1
ATOM 2012 C C . ILE A 1 252 ? -20.516 -11.539 -12.266 1 95.31 252 ILE A C 1
ATOM 2014 O O . ILE A 1 252 ? -20.969 -11.773 -11.141 1 95.31 252 ILE A O 1
ATOM 2018 N N . GLY A 1 253 ? -21.266 -11.008 -13.258 1 95.94 253 GLY A N 1
ATOM 2019 C CA . GLY A 1 253 ? -22.672 -10.727 -13.039 1 95.94 253 GLY A CA 1
ATOM 2020 C C . GLY A 1 253 ? -22.922 -9.547 -12.109 1 95.94 253 GLY A C 1
ATOM 2021 O O . GLY A 1 253 ? -23.766 -9.609 -11.227 1 95.94 253 GLY A O 1
ATOM 2022 N N . ALA A 1 254 ? -22.109 -8.508 -12.273 1 96.44 254 ALA A N 1
ATOM 2023 C CA . ALA A 1 254 ? -22.234 -7.316 -11.438 1 96.44 254 ALA A CA 1
ATOM 2024 C C . ALA A 1 254 ? -23.562 -6.609 -11.695 1 96.44 254 ALA A C 1
ATOM 2026 O O . ALA A 1 254 ? -24.078 -6.648 -12.812 1 96.44 254 ALA A O 1
ATOM 2027 N N . PRO A 1 255 ? -24.094 -5.949 -10.719 1 95.38 255 PRO A N 1
ATOM 2028 C CA . PRO A 1 255 ? -25.391 -5.277 -10.875 1 95.38 255 PRO A CA 1
ATOM 2029 C C . PRO A 1 255 ? -25.281 -3.971 -11.664 1 95.38 255 PRO A C 1
ATOM 2031 O O . PRO A 1 255 ? -24.188 -3.43 -11.82 1 95.38 255 PRO A O 1
ATOM 2034 N N . ASP A 1 256 ? -26.438 -3.619 -12.094 1 94.19 256 ASP A N 1
ATOM 2035 C CA . ASP A 1 256 ? -26.547 -2.277 -12.656 1 94.19 256 ASP A CA 1
ATOM 2036 C C . ASP A 1 256 ? -26.625 -1.223 -11.562 1 94.19 256 ASP A C 1
ATOM 2038 O O . ASP A 1 256 ? -27.484 -1.303 -10.68 1 94.19 256 ASP A O 1
ATOM 2042 N N . LEU A 1 257 ? -25.766 -0.302 -11.602 1 94.94 257 LEU A N 1
ATOM 2043 C CA . LEU A 1 257 ? -25.703 0.732 -10.578 1 94.94 257 LEU A CA 1
ATOM 2044 C C . LEU A 1 257 ? -26.484 1.972 -11.008 1 94.94 257 LEU A C 1
ATOM 2046 O O . LEU A 1 257 ? -25.906 2.91 -11.562 1 94.94 257 LEU A O 1
ATOM 2050 N N . ARG A 1 258 ? -27.672 2.082 -10.672 1 89.81 258 ARG A N 1
ATOM 2051 C CA . ARG A 1 258 ? -28.578 3.139 -11.125 1 89.81 258 ARG A CA 1
ATOM 2052 C C . ARG A 1 258 ? -28.281 4.449 -10.398 1 89.81 258 ARG A C 1
ATOM 2054 O O . ARG A 1 258 ? -28.688 5.523 -10.859 1 89.81 258 ARG A O 1
ATOM 2061 N N . TRP A 1 259 ? -27.5 4.363 -9.32 1 95 259 TRP A N 1
ATOM 2062 C CA . TRP A 1 259 ? -27.312 5.551 -8.492 1 95 259 TRP A CA 1
ATOM 2063 C C . TRP A 1 259 ? -26.125 6.367 -8.984 1 95 259 TRP A C 1
ATOM 2065 O O . TRP A 1 259 ? -25.906 7.5 -8.539 1 95 259 TRP A O 1
ATOM 2075 N N . VAL A 1 260 ? -25.344 5.891 -9.914 1 95.31 260 VAL A N 1
ATOM 2076 C CA . VAL A 1 260 ? -24.094 6.52 -10.305 1 95.31 260 VAL A CA 1
ATOM 2077 C C . VAL A 1 260 ? -24.359 7.898 -10.906 1 95.31 260 VAL A C 1
ATOM 2079 O O . VAL A 1 260 ? -23.547 8.812 -10.773 1 95.31 260 VAL A O 1
ATOM 2082 N N . ASN A 1 261 ? -25.469 8.133 -11.461 1 94.62 261 ASN A N 1
ATOM 2083 C CA . ASN A 1 261 ? -25.812 9.406 -12.086 1 94.62 261 ASN A CA 1
ATOM 2084 C C . ASN A 1 261 ? -26.781 10.211 -11.219 1 94.62 261 ASN A C 1
ATOM 2086 O O . ASN A 1 261 ? -27.312 11.242 -11.656 1 94.62 261 ASN A O 1
ATOM 2090 N N . LYS A 1 262 ? -27.047 9.781 -10.078 1 97.5 262 LYS A N 1
ATOM 2091 C CA . LYS A 1 262 ? -27.969 10.461 -9.172 1 97.5 262 LYS A CA 1
ATOM 2092 C C . LYS A 1 262 ? -27.203 11.266 -8.117 1 97.5 262 LYS A C 1
ATOM 2094 O O . LYS A 1 262 ? -26.062 10.953 -7.805 1 97.5 262 LYS A O 1
ATOM 2099 N N . THR A 1 263 ? -27.812 12.273 -7.656 1 97.38 263 THR A N 1
ATOM 2100 C CA . THR A 1 263 ? -27.234 13.031 -6.551 1 97.38 263 THR A CA 1
ATOM 2101 C C . THR A 1 263 ? -27.438 12.297 -5.227 1 97.38 263 THR A C 1
ATOM 2103 O O . THR A 1 263 ? -28.531 11.797 -4.945 1 97.38 263 THR A O 1
ATOM 2106 N N . PHE A 1 264 ? -26.375 12.219 -4.457 1 98.5 264 PHE A N 1
ATOM 2107 C CA . PHE A 1 264 ? -26.484 11.562 -3.16 1 98.5 264 PHE A CA 1
ATOM 2108 C C . PHE A 1 264 ? -27.266 12.43 -2.174 1 98.5 264 PHE A C 1
ATOM 2110 O O . PHE A 1 264 ? -27.125 13.656 -2.174 1 98.5 264 PHE A O 1
ATOM 2117 N N . GLY A 1 265 ? -28.109 11.82 -1.421 1 97.81 265 GLY A N 1
ATOM 2118 C CA . GLY A 1 265 ? -28.828 12.539 -0.383 1 97.81 265 GLY A CA 1
ATOM 2119 C C . GLY A 1 265 ? -27.953 12.93 0.792 1 97.81 265 GLY A C 1
ATOM 2120 O O . GLY A 1 265 ? -26.812 12.484 0.895 1 97.81 265 GLY A O 1
ATOM 2121 N N . CYS A 1 266 ? -28.484 13.773 1.621 1 98.69 266 CYS A N 1
ATOM 2122 C CA . CYS A 1 266 ? -27.766 14.219 2.818 1 98.69 266 CYS A CA 1
ATOM 2123 C C . CYS A 1 266 ? -28.75 14.508 3.951 1 98.69 266 CYS A C 1
ATOM 2125 O O . CYS A 1 266 ? -29.656 15.328 3.801 1 98.69 266 CYS A O 1
ATOM 2127 N N . LEU A 1 267 ? -28.594 13.789 5.023 1 98.69 267 LEU A N 1
ATOM 2128 C CA . LEU A 1 267 ? -29.375 13.984 6.238 1 98.69 267 LEU A CA 1
ATOM 2129 C C . LEU A 1 267 ? -28.484 14.367 7.41 1 98.69 267 LEU A C 1
ATOM 2131 O O . LEU A 1 267 ? -27.328 13.922 7.484 1 98.69 267 LEU A O 1
ATOM 2135 N N . THR A 1 268 ? -28.984 15.188 8.273 1 98.38 268 THR A N 1
ATOM 2136 C CA . THR A 1 268 ? -28.328 15.289 9.578 1 98.38 268 THR A CA 1
ATOM 2137 C C . THR A 1 268 ? -28.625 14.055 10.422 1 98.38 268 THR A C 1
ATOM 2139 O O . THR A 1 268 ? -29.578 13.32 10.148 1 98.38 268 THR A O 1
ATOM 2142 N N . TYR A 1 269 ? -27.812 13.859 11.414 1 98.62 269 TYR A N 1
ATOM 2143 C CA . TYR A 1 269 ? -28.094 12.789 12.367 1 98.62 269 TYR A CA 1
ATOM 2144 C C . TYR A 1 269 ? -29.516 12.898 12.906 1 98.62 269 TYR A C 1
ATOM 2146 O O . TYR A 1 269 ? -30.219 11.891 13.023 1 98.62 269 TYR A O 1
ATOM 2154 N N . GLU A 1 270 ? -29.969 14.141 13.211 1 97.88 270 GLU A N 1
ATOM 2155 C CA . GLU A 1 270 ? -31.297 14.383 13.742 1 97.88 270 GLU A CA 1
ATOM 2156 C C . GLU A 1 270 ? -32.375 13.93 12.758 1 97.88 270 GLU A C 1
ATOM 2158 O O . GLU A 1 270 ? -33.344 13.258 13.148 1 97.88 270 GLU A O 1
ATOM 2163 N N . GLU A 1 271 ? -32.219 14.344 11.531 1 98.62 271 GLU A N 1
ATOM 2164 C CA . GLU A 1 271 ? -33.188 13.961 10.5 1 98.62 271 GLU A CA 1
ATOM 2165 C C . GLU A 1 271 ? -33.219 12.445 10.312 1 98.62 271 GLU A C 1
ATOM 2167 O O . GLU A 1 271 ? -34.281 11.852 10.195 1 98.62 271 GLU A O 1
ATOM 2172 N N . ALA A 1 272 ? -32.031 11.805 10.266 1 98.75 272 ALA A N 1
ATOM 2173 C CA . ALA A 1 272 ? -31.938 10.359 10.109 1 98.75 272 ALA A CA 1
ATOM 2174 C C . ALA A 1 272 ? -32.594 9.633 11.273 1 98.75 272 ALA A C 1
ATOM 2176 O O . ALA A 1 272 ? -33.344 8.68 11.07 1 98.75 272 ALA A O 1
ATOM 2177 N N . PHE A 1 273 ? -32.281 10.148 12.477 1 98.44 273 PHE A N 1
ATOM 2178 C CA . PHE A 1 273 ? -32.906 9.57 13.672 1 98.44 273 PHE A CA 1
ATOM 2179 C C . PHE A 1 273 ? -34.406 9.648 13.594 1 98.44 273 PHE A C 1
ATOM 2181 O O . PHE A 1 273 ? -35.125 8.672 13.906 1 98.44 273 PHE A O 1
ATOM 2188 N N . ASN A 1 274 ? -34.969 10.797 13.234 1 98.44 274 ASN A N 1
ATOM 2189 C CA . ASN A 1 274 ? -36.406 10.984 13.141 1 98.44 274 ASN A CA 1
ATOM 2190 C C . ASN A 1 274 ? -37.031 10.039 12.117 1 98.44 274 ASN A C 1
ATOM 2192 O O . ASN A 1 274 ? -38.125 9.492 12.352 1 98.44 274 ASN A O 1
ATOM 2196 N N . ILE A 1 275 ? -36.375 9.898 10.984 1 98.44 275 ILE A N 1
ATOM 2197 C CA . ILE A 1 275 ? -36.875 8.977 9.961 1 98.44 275 ILE A CA 1
ATOM 2198 C C . ILE A 1 275 ? -36.938 7.562 10.523 1 98.44 275 ILE A C 1
ATOM 2200 O O . ILE A 1 275 ? -37.938 6.879 10.383 1 98.44 275 ILE A O 1
ATOM 2204 N N . LEU A 1 276 ? -35.875 7.094 11.18 1 98.5 276 LEU A N 1
ATOM 2205 C CA . LEU A 1 276 ? -35.812 5.758 11.766 1 98.5 276 LEU A CA 1
ATOM 2206 C C . LEU A 1 276 ? -36.875 5.594 12.852 1 98.5 276 LEU A C 1
ATOM 2208 O O . LEU A 1 276 ? -37.531 4.562 12.914 1 98.5 276 LEU A O 1
ATOM 2212 N N . ASN A 1 277 ? -36.969 6.645 13.648 1 97.69 277 ASN A N 1
ATOM 2213 C CA . ASN A 1 277 ? -37.938 6.605 14.742 1 97.69 277 ASN A CA 1
ATOM 2214 C C . ASN A 1 277 ? -39.375 6.527 14.219 1 97.69 277 ASN A C 1
ATOM 2216 O O . ASN A 1 277 ? -40.188 5.824 14.789 1 97.69 277 ASN A O 1
ATOM 2220 N N . ASN A 1 278 ? -39.688 7.262 13.234 1 97.88 278 ASN A N 1
ATOM 2221 C CA . ASN A 1 278 ? -41.031 7.266 12.625 1 97.88 278 ASN A CA 1
ATOM 2222 C C . ASN A 1 278 ? -41.344 5.922 11.977 1 97.88 278 ASN A C 1
ATOM 2224 O O . ASN A 1 278 ? -42.5 5.617 11.711 1 97.88 278 ASN A O 1
ATOM 2228 N N . HIS A 1 279 ? -40.344 5.141 11.672 1 97.75 279 HIS A N 1
ATOM 2229 C CA . HIS A 1 279 ? -40.562 3.836 11.055 1 97.75 279 HIS A CA 1
ATOM 2230 C C . HIS A 1 279 ? -40.062 2.715 11.961 1 97.75 279 HIS A C 1
ATOM 2232 O O . HIS A 1 279 ? -39.562 1.702 11.484 1 97.75 279 HIS A O 1
ATOM 2238 N N . ALA A 1 280 ? -40.031 2.93 13.195 1 96.19 280 ALA A N 1
ATOM 2239 C CA . ALA A 1 280 ? -39.5 1.988 14.188 1 96.19 280 ALA A CA 1
ATOM 2240 C C . ALA A 1 280 ? -40.188 0.628 14.055 1 96.19 280 ALA A C 1
ATOM 2242 O O . ALA A 1 280 ? -39.562 -0.409 14.312 1 96.19 280 ALA A O 1
ATOM 2243 N N . ASN A 1 281 ? -41.406 0.556 13.586 1 95.81 281 ASN A N 1
ATOM 2244 C CA . ASN A 1 281 ? -42.188 -0.679 13.453 1 95.81 281 ASN A CA 1
ATOM 2245 C C . ASN A 1 281 ? -41.625 -1.565 12.344 1 95.81 281 ASN A C 1
ATOM 2247 O O . ASN A 1 281 ? -41.938 -2.756 12.273 1 95.81 281 ASN A O 1
ATOM 2251 N N . GLN A 1 282 ? -40.75 -1.002 11.555 1 96.94 282 GLN A N 1
ATOM 2252 C CA . GLN A 1 282 ? -40.156 -1.747 10.445 1 96.94 282 GLN A CA 1
ATOM 2253 C C . GLN A 1 282 ? -38.75 -2.209 10.781 1 96.94 282 GLN A C 1
ATOM 2255 O O . GLN A 1 282 ? -38.094 -2.836 9.953 1 96.94 282 GLN A O 1
ATOM 2260 N N . LEU A 1 283 ? -38.312 -1.898 11.914 1 96.88 283 LEU A N 1
ATOM 2261 C CA . LEU A 1 283 ? -36.938 -2.197 12.328 1 96.88 283 LEU A CA 1
ATOM 2262 C C . LEU A 1 283 ? -36.938 -3.262 13.422 1 96.88 283 LEU A C 1
ATOM 2264 O O . LEU A 1 283 ? -37.812 -3.281 14.289 1 96.88 283 LEU A O 1
ATOM 2268 N N . GLN A 1 284 ? -35.969 -4.129 13.383 1 96.38 284 GLN A N 1
ATOM 2269 C CA . GLN A 1 284 ? -35.812 -5.145 14.414 1 96.38 284 GLN A CA 1
ATOM 2270 C C . GLN A 1 284 ? -35.031 -4.598 15.609 1 96.38 284 GLN A C 1
ATOM 2272 O O . GLN A 1 284 ? -35.312 -4.926 16.75 1 96.38 284 GLN A O 1
ATOM 2277 N N . GLN A 1 285 ? -34.031 -3.742 15.352 1 94.38 285 GLN A N 1
ATOM 2278 C CA . GLN A 1 285 ? -33.219 -3.148 16.406 1 94.38 285 GLN A CA 1
ATOM 2279 C C . GLN A 1 285 ? -33.75 -1.784 16.812 1 94.38 285 GLN A C 1
ATOM 2281 O O . GLN A 1 285 ? -33.969 -0.909 15.977 1 94.38 285 GLN A O 1
ATOM 2286 N N . PRO A 1 286 ? -33.906 -1.731 18.094 1 93.56 286 PRO A N 1
ATOM 2287 C CA . PRO A 1 286 ? -34.375 -0.426 18.562 1 93.56 286 PRO A CA 1
ATOM 2288 C C . PRO A 1 286 ? -33.344 0.689 18.312 1 93.56 286 PRO A C 1
ATOM 2290 O O . PRO A 1 286 ? -32.156 0.451 18.375 1 93.56 286 PRO A O 1
ATOM 2293 N N . ILE A 1 287 ? -33.844 1.857 18.062 1 94.25 287 ILE A N 1
ATOM 2294 C CA . ILE A 1 287 ? -33 3.027 17.859 1 94.25 287 ILE A CA 1
ATOM 2295 C C . ILE A 1 287 ? -33 3.877 19.125 1 94.25 287 ILE A C 1
ATOM 2297 O O . ILE A 1 287 ? -34.031 3.971 19.828 1 94.25 287 ILE A O 1
ATOM 2301 N N . LYS A 1 288 ? -31.844 4.406 19.484 1 95.75 288 LYS A N 1
ATOM 2302 C CA . LYS A 1 288 ? -31.688 5.305 20.625 1 95.75 288 LYS A CA 1
ATOM 2303 C C . LYS A 1 288 ? -30.938 6.574 20.234 1 95.75 288 LYS A C 1
ATOM 2305 O O . LYS A 1 288 ? -29.859 6.5 19.625 1 95.75 288 LYS A O 1
ATOM 2310 N N . TYR A 1 289 ? -31.547 7.684 20.641 1 96.38 289 TYR A N 1
ATOM 2311 C CA . TYR A 1 289 ? -30.906 8.961 20.312 1 96.38 289 TYR A CA 1
ATOM 2312 C C . TYR A 1 289 ? -29.531 9.07 20.953 1 96.38 289 TYR A C 1
ATOM 2314 O O . TYR A 1 289 ? -29.359 8.68 22.109 1 96.38 289 TYR A O 1
ATOM 2322 N N . GLY A 1 290 ? -28.562 9.57 20.203 1 96.69 290 GLY A N 1
ATOM 2323 C CA . GLY A 1 290 ? -27.219 9.766 20.734 1 96.69 290 GLY A CA 1
ATOM 2324 C C . GLY A 1 290 ? -26.312 8.57 20.5 1 96.69 290 GLY A C 1
ATOM 2325 O O . GLY A 1 290 ? -25.141 8.609 20.859 1 96.69 290 GLY A O 1
ATOM 2326 N N . GLU A 1 291 ? -26.859 7.531 19.906 1 96.44 291 GLU A N 1
ATOM 2327 C CA . GLU A 1 291 ? -26.062 6.332 19.625 1 96.44 291 GLU A CA 1
ATOM 2328 C C . GLU A 1 291 ? -25.781 6.18 18.141 1 96.44 291 GLU A C 1
ATOM 2330 O O . GLU A 1 291 ? -26.375 6.875 17.312 1 96.44 291 GLU A O 1
ATOM 2335 N N . ALA A 1 292 ? -24.828 5.324 17.906 1 96 292 ALA A N 1
ATOM 2336 C CA . ALA A 1 292 ? -24.531 5 16.516 1 96 292 ALA A CA 1
ATOM 2337 C C . ALA A 1 292 ? -25.656 4.184 15.883 1 96 292 ALA A C 1
ATOM 2339 O O . ALA A 1 292 ? -26.406 3.506 16.594 1 96 292 ALA A O 1
ATOM 2340 N N . PHE A 1 293 ? -25.812 4.289 14.625 1 97.69 293 PHE A N 1
ATOM 2341 C CA . PHE A 1 293 ? -26.781 3.482 13.906 1 97.69 293 PHE A CA 1
ATOM 2342 C C . PHE A 1 293 ? -26.25 2.074 13.664 1 97.69 293 PHE A C 1
ATOM 2344 O O . PHE A 1 293 ? -25.062 1.897 13.367 1 97.69 293 PHE A O 1
ATOM 2351 N N . SER A 1 294 ? -27.078 1.098 13.867 1 96.69 294 SER A N 1
ATOM 2352 C CA . SER A 1 294 ? -26.719 -0.267 13.492 1 96.69 294 SER A CA 1
ATOM 2353 C C . SER A 1 294 ? -26.703 -0.441 11.977 1 96.69 294 SER A C 1
ATOM 2355 O O . SER A 1 294 ? -27.172 0.432 11.242 1 96.69 294 SER A O 1
ATOM 2357 N N . LYS A 1 295 ? -26.188 -1.549 11.594 1 96.06 295 LYS A N 1
ATOM 2358 C CA . LYS A 1 295 ? -26.156 -1.84 10.164 1 96.06 295 LYS A CA 1
ATOM 2359 C C . LYS A 1 295 ? -27.562 -1.875 9.578 1 96.06 295 LYS A C 1
ATOM 2361 O O . LYS A 1 295 ? -27.797 -1.408 8.461 1 96.06 295 LYS A O 1
ATOM 2366 N N . GLU A 1 296 ? -28.469 -2.428 10.289 1 97.31 296 GLU A N 1
ATOM 2367 C CA . GLU A 1 296 ? -29.859 -2.451 9.852 1 97.31 296 GLU A CA 1
ATOM 2368 C C . GLU A 1 296 ? -30.391 -1.037 9.648 1 97.31 296 GLU A C 1
ATOM 2370 O O . GLU A 1 296 ? -31.078 -0.763 8.664 1 97.31 296 GLU A O 1
ATOM 2375 N N . HIS A 1 297 ? -30.125 -0.173 10.617 1 98.5 297 HIS A N 1
ATOM 2376 C CA . HIS A 1 297 ? -30.562 1.215 10.523 1 98.5 297 HIS A CA 1
ATOM 2377 C C . HIS A 1 297 ? -30 1.891 9.281 1 98.5 297 HIS A C 1
ATOM 2379 O O . HIS A 1 297 ? -30.719 2.584 8.562 1 98.5 297 HIS A O 1
ATOM 2385 N N . GLU A 1 298 ? -28.703 1.646 9.039 1 98.62 298 GLU A N 1
ATOM 2386 C CA . GLU A 1 298 ? -28.016 2.234 7.898 1 98.62 298 GLU A CA 1
ATOM 2387 C C . GLU A 1 298 ? -28.641 1.786 6.582 1 98.62 298 GLU A C 1
ATOM 2389 O O . GLU A 1 298 ? -28.922 2.611 5.707 1 98.62 298 GLU A O 1
ATOM 2394 N N . LEU A 1 299 ? -28.844 0.546 6.469 1 98 299 LEU A N 1
ATOM 2395 C CA . LEU A 1 299 ? -29.391 -0.01 5.238 1 98 299 LEU A CA 1
ATOM 2396 C C . LEU A 1 299 ? -30.828 0.456 5.023 1 98 299 LEU A C 1
ATOM 2398 O O . LEU A 1 299 ? -31.266 0.65 3.885 1 98 299 LEU A O 1
ATOM 2402 N N . PHE A 1 300 ? -31.609 0.572 6.113 1 98.5 300 PHE A N 1
ATOM 2403 C CA . PHE A 1 300 ? -32.969 1.106 6.012 1 98.5 300 PHE A CA 1
ATOM 2404 C C . PHE A 1 300 ? -32.938 2.506 5.41 1 98.5 300 PHE A C 1
ATOM 2406 O O . PHE A 1 300 ? -33.75 2.818 4.531 1 98.5 300 PHE A O 1
ATOM 2413 N N . LEU A 1 301 ? -32.031 3.379 5.895 1 98.75 301 LEU A N 1
ATOM 2414 C CA . LEU A 1 301 ? -31.953 4.75 5.402 1 98.75 301 LEU A CA 1
ATOM 2415 C C . LEU A 1 301 ? -31.625 4.773 3.912 1 98.75 301 LEU A C 1
ATOM 2417 O O . LEU A 1 301 ? -32.156 5.613 3.174 1 98.75 301 LEU A O 1
ATOM 2421 N N . VAL A 1 302 ? -30.734 3.867 3.469 1 98.5 302 VAL A N 1
ATOM 2422 C CA . VAL A 1 302 ? -30.391 3.773 2.055 1 98.5 302 VAL A CA 1
ATOM 2423 C C . VAL A 1 302 ? -31.625 3.375 1.247 1 98.5 302 VAL A C 1
ATOM 2425 O O . VAL A 1 302 ? -31.906 3.971 0.207 1 98.5 302 VAL A O 1
ATOM 2428 N N . LYS A 1 303 ? -32.312 2.395 1.697 1 97.75 303 LYS A N 1
ATOM 2429 C CA . LYS A 1 303 ? -33.531 1.955 1.029 1 97.75 303 LYS A CA 1
ATOM 2430 C C . LYS A 1 303 ? -34.562 3.074 0.988 1 97.75 303 LYS A C 1
ATOM 2432 O O . LYS A 1 303 ? -35.25 3.262 -0.025 1 97.75 303 LYS A O 1
ATOM 2437 N N . TYR A 1 304 ? -34.688 3.709 2.137 1 97.81 304 TYR A N 1
ATOM 2438 C CA . TYR A 1 304 ? -35.594 4.844 2.225 1 97.81 304 TYR A CA 1
ATOM 2439 C C . TYR A 1 304 ? -35.281 5.887 1.161 1 97.81 304 TYR A C 1
ATOM 2441 O O . TYR A 1 304 ? -36.156 6.566 0.656 1 97.81 304 TYR A O 1
ATOM 2449 N N . ASN A 1 305 ? -34.031 6 0.847 1 97.94 305 ASN A N 1
ATOM 2450 C CA . ASN A 1 305 ? -33.594 6.934 -0.177 1 97.94 305 ASN A CA 1
ATOM 2451 C C . ASN A 1 305 ? -33.5 6.27 -1.548 1 97.94 305 ASN A C 1
ATOM 2453 O O . ASN A 1 305 ? -32.625 6.59 -2.352 1 97.94 305 ASN A O 1
ATOM 2457 N N . ASP A 1 306 ? -34.281 5.246 -1.841 1 97.06 306 ASP A N 1
ATOM 2458 C CA . ASP A 1 306 ? -34.469 4.566 -3.119 1 97.06 306 ASP A CA 1
ATOM 2459 C C . ASP A 1 306 ? -33.188 3.84 -3.545 1 97.06 306 ASP A C 1
ATOM 2461 O O . ASP A 1 306 ? -32.875 3.791 -4.734 1 97.06 306 ASP A O 1
ATOM 2465 N N . GLY A 1 307 ? -32.406 3.479 -2.625 1 97.06 307 GLY A N 1
ATOM 2466 C CA . GLY A 1 307 ? -31.188 2.723 -2.938 1 97.06 307 GLY A CA 1
ATOM 2467 C C . GLY A 1 307 ? -30.031 3.6 -3.387 1 97.06 307 GLY A C 1
ATOM 2468 O O . GLY A 1 307 ? -29.016 3.094 -3.84 1 97.06 307 GLY A O 1
ATOM 2469 N N . ILE A 1 308 ? -30.219 4.922 -3.324 1 98.31 308 ILE A N 1
ATOM 2470 C CA . ILE A 1 308 ? -29.172 5.883 -3.639 1 98.31 308 ILE A CA 1
ATOM 2471 C C . ILE A 1 308 ? -28.344 6.164 -2.391 1 98.31 308 ILE A C 1
ATOM 2473 O O . ILE A 1 308 ? -28.891 6.371 -1.305 1 98.31 308 ILE A O 1
ATOM 2477 N N . PRO A 1 309 ? -26.984 6.113 -2.512 1 98.75 309 PRO A N 1
ATOM 2478 C CA . PRO A 1 309 ? -26.172 6.445 -1.343 1 98.75 309 PRO A CA 1
ATOM 2479 C C . PRO A 1 309 ? -26.578 7.758 -0.684 1 98.75 309 PRO A C 1
ATOM 2481 O O . PRO A 1 309 ? -27.031 8.688 -1.369 1 98.75 309 PRO A O 1
ATOM 2484 N N . ILE A 1 310 ? -26.406 7.848 0.618 1 98.88 310 ILE A N 1
ATOM 2485 C CA . ILE A 1 310 ? -26.891 9.008 1.354 1 98.88 310 ILE A CA 1
ATOM 2486 C C . ILE A 1 310 ? -25.906 9.367 2.467 1 98.88 310 ILE A C 1
ATOM 2488 O O . ILE A 1 310 ? -25.391 8.477 3.145 1 98.88 310 ILE A O 1
ATOM 2492 N N . PHE A 1 311 ? -25.609 10.641 2.586 1 98.94 311 PHE A N 1
ATOM 2493 C CA . PHE A 1 311 ? -24.766 11.141 3.658 1 98.94 311 PHE A CA 1
ATOM 2494 C C . PHE A 1 311 ? -25.562 11.352 4.934 1 98.94 311 PHE A C 1
ATOM 2496 O O . PHE A 1 311 ? -26.703 11.805 4.887 1 98.94 311 PHE A O 1
ATOM 2503 N N . VAL A 1 312 ? -25 10.977 6.039 1 98.88 312 VAL A N 1
ATOM 2504 C CA . VAL A 1 312 ? -25.453 11.422 7.352 1 98.88 312 VAL A CA 1
ATOM 2505 C C . VAL A 1 312 ? -24.391 12.305 8 1 98.88 312 VAL A C 1
ATOM 2507 O O . VAL A 1 312 ? -23.234 11.883 8.148 1 98.88 312 VAL A O 1
ATOM 2510 N N . ILE A 1 313 ? -24.781 13.539 8.422 1 98.75 313 ILE A N 1
ATOM 2511 C CA . ILE A 1 313 ? -23.781 14.484 8.914 1 98.75 313 ILE A CA 1
ATOM 2512 C C . ILE A 1 313 ? -24.188 14.977 10.305 1 98.75 313 ILE A C 1
ATOM 2514 O O . ILE A 1 313 ? -25.281 14.672 10.789 1 98.75 313 ILE A O 1
ATOM 2518 N N . ASN A 1 314 ? -23.234 15.672 10.938 1 98.5 314 ASN A N 1
ATOM 2519 C CA . ASN A 1 314 ? -23.438 16.344 12.211 1 98.5 314 ASN A CA 1
ATOM 2520 C C . ASN A 1 314 ? -23.812 15.359 13.312 1 98.5 314 ASN A C 1
ATOM 2522 O O . ASN A 1 314 ? -24.859 15.5 13.945 1 98.5 314 ASN A O 1
ATOM 2526 N N . TRP A 1 315 ? -22.938 14.484 13.562 1 98.62 315 TRP A N 1
ATOM 2527 C CA . TRP A 1 315 ? -23.125 13.391 14.516 1 98.62 315 TRP A CA 1
ATOM 2528 C C . TRP A 1 315 ? -22.938 13.875 15.945 1 98.62 315 TRP A C 1
ATOM 2530 O O . TRP A 1 315 ? -22.234 14.852 16.188 1 98.62 315 TRP A O 1
ATOM 2540 N N . PRO A 1 316 ? -23.594 13.164 16.922 1 98.25 316 PRO A N 1
ATOM 2541 C CA . PRO A 1 316 ? -23.344 13.508 18.328 1 98.25 316 PRO A CA 1
ATOM 2542 C C . PRO A 1 316 ? -21.875 13.43 18.703 1 98.25 316 PRO A C 1
ATOM 2544 O O . PRO A 1 316 ? -21.219 12.422 18.438 1 98.25 316 PRO A O 1
ATOM 2547 N N . ARG A 1 317 ? -21.375 14.453 19.344 1 97.31 317 ARG A N 1
ATOM 2548 C CA . ARG A 1 317 ? -19.969 14.578 19.719 1 97.31 317 ARG A CA 1
ATOM 2549 C C . ARG A 1 317 ? -19.531 13.414 20.594 1 97.31 317 ARG A C 1
ATOM 2551 O O . ARG A 1 317 ? -18.422 12.898 20.453 1 97.31 317 ARG A O 1
ATOM 2558 N N . ALA A 1 318 ? -20.344 12.914 21.422 1 95.75 318 ALA A N 1
ATOM 2559 C CA . ALA A 1 318 ? -20.031 11.945 22.469 1 95.75 318 ALA A CA 1
ATOM 2560 C C . ALA A 1 318 ? -19.625 10.602 21.859 1 95.75 318 ALA A C 1
ATOM 2562 O O . ALA A 1 318 ? -18.938 9.805 22.5 1 95.75 318 ALA A O 1
ATOM 2563 N N . ILE A 1 319 ? -20.016 10.328 20.656 1 95.62 319 ILE A N 1
ATOM 2564 C CA . ILE A 1 319 ? -19.781 9 20.094 1 95.62 319 ILE A CA 1
ATOM 2565 C C . ILE A 1 319 ? -18.781 9.094 18.953 1 95.62 319 ILE A C 1
ATOM 2567 O O . ILE A 1 319 ? -18.656 8.164 18.141 1 95.62 319 ILE A O 1
ATOM 2571 N N . LYS A 1 320 ? -18.172 10.227 18.797 1 95.81 320 LYS A N 1
ATOM 2572 C CA . LYS A 1 320 ? -17.219 10.438 17.719 1 95.81 320 LYS A CA 1
ATOM 2573 C C . LYS A 1 320 ? -15.828 10.773 18.25 1 95.81 320 LYS A C 1
ATOM 2575 O O . LYS A 1 320 ? -15.688 11.195 19.406 1 95.81 320 LYS A O 1
ATOM 2580 N N . PRO A 1 321 ? -14.789 10.578 17.469 1 94.19 321 PRO A N 1
ATOM 2581 C CA . PRO A 1 321 ? -13.406 10.742 17.922 1 94.19 321 PRO A CA 1
ATOM 2582 C C . PRO A 1 321 ? -13.094 12.18 18.344 1 94.19 321 PRO A C 1
ATOM 2584 O O . PRO A 1 321 ? -13.719 13.125 17.859 1 94.19 321 PRO A O 1
ATOM 2587 N N . PHE A 1 322 ? -12.047 12.367 19.094 1 94.12 322 PHE A N 1
ATOM 2588 C CA . PHE A 1 322 ? -11.664 13.602 19.766 1 94.12 322 PHE A CA 1
ATOM 2589 C C . PHE A 1 322 ? -11.258 14.672 18.75 1 94.12 322 PHE A C 1
ATOM 2591 O O . PHE A 1 322 ? -11.344 15.867 19.031 1 94.12 322 PHE A O 1
ATOM 2598 N N . TYR A 1 323 ? -10.828 14.227 17.562 1 96.25 323 TYR A N 1
ATOM 2599 C CA . TYR A 1 323 ? -10.219 15.164 16.625 1 96.25 323 TYR A CA 1
ATOM 2600 C C . TYR A 1 323 ? -11.273 15.82 15.742 1 96.25 323 TYR A C 1
ATOM 2602 O O . TYR A 1 323 ? -10.961 16.688 14.93 1 96.25 323 TYR A O 1
ATOM 2610 N N . MET A 1 324 ? -12.508 15.391 15.828 1 97.88 324 MET A N 1
ATOM 2611 C CA . MET A 1 324 ? -13.539 15.93 14.945 1 97.88 324 MET A CA 1
ATOM 2612 C C . MET A 1 324 ? -14.031 17.281 15.445 1 97.88 324 MET A C 1
ATOM 2614 O O . MET A 1 324 ? -14.25 17.469 16.656 1 97.88 324 MET A O 1
ATOM 2618 N N . LYS A 1 325 ? -14.195 18.234 14.586 1 98.31 325 LYS A N 1
ATOM 2619 C CA . LYS A 1 325 ? -14.539 19.609 14.906 1 98.31 325 LYS A CA 1
ATOM 2620 C C . LYS A 1 325 ? -16 19.734 15.328 1 98.31 325 LYS A C 1
ATOM 2622 O O . LYS A 1 325 ? -16.891 19.188 14.672 1 98.31 325 LYS A O 1
ATOM 2627 N N . GLU A 1 326 ? -16.234 20.453 16.375 1 97.38 326 GLU A N 1
ATOM 2628 C CA . GLU A 1 326 ? -17.594 20.75 16.812 1 97.38 326 GLU A CA 1
ATOM 2629 C C . GLU A 1 326 ? -18.328 21.609 15.797 1 97.38 326 GLU A C 1
ATOM 2631 O O . GLU A 1 326 ? -17.734 22.516 15.188 1 97.38 326 GLU A O 1
ATOM 2636 N N . CYS A 1 327 ? -19.594 21.344 15.68 1 96.62 327 CYS A N 1
ATOM 2637 C CA . CYS A 1 327 ? -20.406 22.203 14.82 1 96.62 327 CYS A CA 1
ATOM 2638 C C . CYS A 1 327 ? -20.5 23.609 15.383 1 96.62 327 CYS A C 1
ATOM 2640 O O . CYS A 1 327 ? -20.609 23.781 16.594 1 96.62 327 CYS A O 1
ATOM 2642 N N . THR A 1 328 ? -20.469 24.609 14.539 1 91.69 328 THR A N 1
ATOM 2643 C CA . THR A 1 328 ? -20.469 26 14.953 1 91.69 328 THR A CA 1
ATOM 2644 C C . THR A 1 328 ? -21.766 26.359 15.68 1 91.69 328 THR A C 1
ATOM 2646 O O . THR A 1 328 ? -21.75 27.094 16.656 1 91.69 328 THR A O 1
ATOM 2649 N N . ASP A 1 329 ? -22.844 25.844 15.273 1 92.56 329 ASP A N 1
ATOM 2650 C CA . ASP A 1 329 ? -24.156 26.25 15.781 1 92.56 329 ASP A CA 1
ATOM 2651 C C . ASP A 1 329 ? -24.609 25.344 16.906 1 92.56 329 ASP A C 1
ATOM 2653 O O . ASP A 1 329 ? -25.547 25.672 17.641 1 92.56 329 ASP A O 1
ATOM 2657 N N . ASP A 1 330 ? -24 24.203 17.062 1 95.69 330 ASP A N 1
ATOM 2658 C CA . ASP A 1 330 ? -24.406 23.203 18.062 1 95.69 330 ASP A CA 1
ATOM 2659 C C . ASP A 1 330 ? -23.203 22.406 18.547 1 95.69 330 ASP A C 1
ATOM 2661 O O . ASP A 1 330 ? -22.844 21.375 17.969 1 95.69 330 ASP A O 1
ATOM 2665 N N . SER A 1 331 ? -22.656 22.688 19.625 1 95.25 331 SER A N 1
ATOM 2666 C CA . SER A 1 331 ? -21.422 22.109 20.141 1 95.25 331 SER A CA 1
ATOM 2667 C C . SER A 1 331 ? -21.641 20.672 20.594 1 95.25 331 SER A C 1
ATOM 2669 O O . SER A 1 331 ? -20.688 19.938 20.875 1 95.25 331 SER A O 1
ATOM 2671 N N . SER A 1 332 ? -22.891 20.266 20.703 1 97.19 332 SER A N 1
ATOM 2672 C CA . SER A 1 332 ? -23.172 18.875 21.062 1 97.19 332 SER A CA 1
ATOM 2673 C C . SER A 1 332 ? -22.984 17.953 19.875 1 97.19 332 SER A C 1
ATOM 2675 O O . SER A 1 332 ? -23.016 16.719 20.016 1 97.19 332 SER A O 1
ATOM 2677 N N . LYS A 1 333 ? -22.766 18.562 18.719 1 98.12 333 LYS A N 1
ATOM 2678 C CA . LYS A 1 333 ? -22.547 17.828 17.469 1 98.12 333 LYS A CA 1
ATOM 2679 C C . LYS A 1 333 ? -21.172 18.125 16.906 1 98.12 333 LYS A C 1
ATOM 2681 O O . LYS A 1 333 ? -20.547 19.125 17.25 1 98.12 333 LYS A O 1
ATOM 2686 N N . VAL A 1 334 ? -20.703 17.219 16.125 1 98.31 334 VAL A N 1
ATOM 2687 C CA . VAL A 1 334 ? -19.453 17.438 15.406 1 98.31 334 VAL A CA 1
ATOM 2688 C C . VAL A 1 334 ? -19.703 17.406 13.898 1 98.31 334 VAL A C 1
ATOM 2690 O O . VAL A 1 334 ? -20.641 16.75 13.438 1 98.31 334 VAL A O 1
ATOM 2693 N N . ALA A 1 335 ? -18.875 18.125 13.172 1 98.62 335 ALA A N 1
ATOM 2694 C CA . ALA A 1 335 ? -18.922 18.141 11.719 1 98.62 335 ALA A CA 1
ATOM 2695 C C . ALA A 1 335 ? -18.328 16.859 11.133 1 98.62 335 ALA A C 1
ATOM 2697 O O . ALA A 1 335 ? -17.281 16.891 10.492 1 98.62 335 ALA A O 1
ATOM 2698 N N . ALA A 1 336 ? -19 15.773 11.289 1 98.56 336 ALA A N 1
ATOM 2699 C CA . ALA A 1 336 ? -18.641 14.445 10.797 1 98.56 336 ALA A CA 1
ATOM 2700 C C . ALA A 1 336 ? -19.672 13.93 9.797 1 98.56 336 ALA A C 1
ATOM 2702 O O . ALA A 1 336 ? -20.844 14.328 9.836 1 98.56 336 ALA A O 1
ATOM 2703 N N . LEU A 1 337 ? -19.203 13.102 8.891 1 98.81 337 LEU A N 1
ATOM 2704 C CA . LEU A 1 337 ? -20.109 12.523 7.91 1 98.81 337 LEU A CA 1
ATOM 2705 C C . LEU A 1 337 ? -19.875 11.016 7.781 1 98.81 337 LEU A C 1
ATOM 2707 O O . LEU A 1 337 ? -18.766 10.531 7.996 1 98.81 337 LEU A O 1
ATOM 2711 N N . ASP A 1 338 ? -20.875 10.266 7.496 1 98.81 338 ASP A N 1
ATOM 2712 C CA . ASP A 1 338 ? -20.859 8.898 6.988 1 98.81 338 ASP A CA 1
ATOM 2713 C C . ASP A 1 338 ? -21.609 8.797 5.664 1 98.81 338 ASP A C 1
ATOM 2715 O O . ASP A 1 338 ? -22.719 9.336 5.523 1 98.81 338 ASP A O 1
ATOM 2719 N N . LEU A 1 339 ? -21 8.242 4.727 1 98.94 339 LEU A N 1
ATOM 2720 C CA . LEU A 1 339 ? -21.719 7.898 3.512 1 98.94 339 LEU A CA 1
ATOM 2721 C C . LEU A 1 339 ? -22.234 6.461 3.574 1 98.94 339 LEU A C 1
ATOM 2723 O O . LEU A 1 339 ? -21.438 5.52 3.682 1 98.94 339 LEU A O 1
ATOM 2727 N N . LEU A 1 340 ? -23.516 6.281 3.582 1 98.88 340 LEU A N 1
ATOM 2728 C CA . LEU A 1 340 ? -24.172 4.977 3.57 1 98.88 340 LEU A CA 1
ATOM 2729 C C . LEU A 1 340 ? -24.469 4.531 2.145 1 98.88 340 LEU A C 1
ATOM 2731 O O . LEU A 1 340 ? -24.984 5.312 1.339 1 98.88 340 LEU A O 1
ATOM 2735 N N . ALA A 1 341 ? -24.109 3.348 1.841 1 98.38 341 ALA A N 1
ATOM 2736 C CA . ALA A 1 341 ? -24.281 2.822 0.489 1 98.38 341 ALA A CA 1
ATOM 2737 C C . ALA A 1 341 ? -25.078 1.521 0.505 1 98.38 341 ALA A C 1
ATOM 2739 O O . ALA A 1 341 ? -25.219 0.883 1.551 1 98.38 341 ALA A O 1
ATOM 2740 N N . PRO A 1 342 ? -25.625 1.141 -0.653 1 97.06 342 PRO A N 1
ATOM 2741 C CA . PRO A 1 342 ? -26.391 -0.111 -0.733 1 97.06 342 PRO A CA 1
ATOM 2742 C C . PRO A 1 342 ? -25.562 -1.327 -0.315 1 97.06 342 PRO A C 1
ATOM 2744 O O . PRO A 1 342 ? -24.375 -1.402 -0.618 1 97.06 342 PRO A O 1
ATOM 2747 N N . ASP A 1 343 ? -26.172 -2.201 0.38 1 94.81 343 ASP A N 1
ATOM 2748 C CA . ASP A 1 343 ? -25.688 -3.539 0.702 1 94.81 343 ASP A CA 1
ATOM 2749 C C . ASP A 1 343 ? -24.641 -3.488 1.815 1 94.81 343 ASP A C 1
ATOM 2751 O O . ASP A 1 343 ? -24.453 -4.465 2.543 1 94.81 343 ASP A O 1
ATOM 2755 N N . VAL A 1 344 ? -23.953 -2.316 1.968 1 97.56 344 VAL A N 1
ATOM 2756 C CA . VAL A 1 344 ? -22.812 -2.373 2.883 1 97.56 344 VAL A CA 1
ATOM 2757 C C . VAL A 1 344 ? -23.031 -1.399 4.039 1 97.56 344 VAL A C 1
ATOM 2759 O O . VAL A 1 344 ? -22.328 -1.464 5.055 1 97.56 344 VAL A O 1
ATOM 2762 N N . GLY A 1 345 ? -24 -0.494 3.961 1 97.69 345 GLY A N 1
ATOM 2763 C CA . GLY A 1 345 ? -24.094 0.542 4.977 1 97.69 345 GLY A CA 1
ATOM 2764 C C . GLY A 1 345 ? -22.984 1.574 4.891 1 97.69 345 GLY A C 1
ATOM 2765 O O . GLY A 1 345 ? -22.703 2.107 3.812 1 97.69 345 GLY A O 1
ATOM 2766 N N . GLU A 1 346 ? -22.391 1.867 6.016 1 98.31 346 GLU A N 1
ATOM 2767 C CA . GLU A 1 346 ? -21.312 2.852 6.008 1 98.31 346 GLU A CA 1
ATOM 2768 C C . GLU A 1 346 ? -20.156 2.395 5.129 1 98.31 346 GLU A C 1
ATOM 2770 O O . GLU A 1 346 ? -19.531 1.36 5.395 1 98.31 346 GLU A O 1
ATOM 2775 N N . MET A 1 347 ? -19.875 3.164 4.148 1 98.44 347 MET A N 1
ATOM 2776 C CA . MET A 1 347 ? -18.781 2.9 3.223 1 98.44 347 MET A CA 1
ATOM 2777 C C . MET A 1 347 ? -17.641 3.898 3.428 1 98.44 347 MET A C 1
ATOM 2779 O O . MET A 1 347 ? -16.469 3.551 3.271 1 98.44 347 MET A O 1
ATOM 2783 N N . ILE A 1 348 ? -18 5.141 3.76 1 98.81 348 ILE A N 1
ATOM 2784 C CA . ILE A 1 348 ? -17.031 6.219 3.963 1 98.81 348 ILE A CA 1
ATOM 2785 C C . ILE A 1 348 ? -17.375 6.977 5.246 1 98.81 348 ILE A C 1
ATOM 2787 O O . ILE A 1 348 ? -18.547 7.273 5.508 1 98.81 348 ILE A O 1
ATOM 2791 N N . GLY A 1 349 ? -16.391 7.227 6.047 1 98.5 349 GLY A N 1
ATOM 2792 C CA . GLY A 1 349 ? -16.453 8.172 7.148 1 98.5 349 GLY A CA 1
ATOM 2793 C C . GLY A 1 349 ? -15.516 9.359 6.973 1 98.5 349 GLY A C 1
ATOM 2794 O O . GLY A 1 349 ? -14.508 9.258 6.27 1 98.5 349 GLY A O 1
ATOM 2795 N N . GLY A 1 350 ? -15.867 10.5 7.5 1 98.44 350 GLY A N 1
ATOM 2796 C CA . GLY A 1 350 ? -15.023 11.68 7.398 1 98.44 350 GLY A CA 1
ATOM 2797 C C . GLY A 1 350 ? -15.43 12.781 8.359 1 98.44 350 GLY A C 1
ATOM 2798 O O . GLY A 1 350 ? -16.438 12.672 9.055 1 98.44 350 GLY A O 1
ATOM 2799 N N . SER A 1 351 ? -14.625 13.812 8.414 1 98.75 351 SER A N 1
ATOM 2800 C CA . SER A 1 351 ? -14.93 14.945 9.281 1 98.75 351 SER A CA 1
ATOM 2801 C C . SER A 1 351 ? -14.016 16.125 8.984 1 98.75 351 SER A C 1
ATOM 2803 O O . SER A 1 351 ? -12.977 15.969 8.336 1 98.75 351 SER A O 1
ATOM 2805 N N . ILE A 1 352 ? -14.523 17.234 9.414 1 98.75 352 ILE A N 1
ATOM 2806 C CA . ILE A 1 352 ? -13.633 18.359 9.609 1 98.75 352 ILE A CA 1
ATOM 2807 C C . ILE A 1 352 ? -12.844 18.188 10.906 1 98.75 352 ILE A C 1
ATOM 2809 O O . ILE A 1 352 ? -13.375 17.688 11.898 1 98.75 352 ILE A O 1
ATOM 2813 N N . ARG A 1 353 ? -11.562 18.562 10.883 1 98.62 353 ARG A N 1
ATOM 2814 C CA . ARG A 1 353 ? -10.711 18.344 12.055 1 98.62 353 ARG A CA 1
ATOM 2815 C C . ARG A 1 353 ? -10.797 19.531 13.016 1 98.62 353 ARG A C 1
ATOM 2817 O O . ARG A 1 353 ? -10.867 20.688 12.594 1 98.62 353 ARG A O 1
ATOM 2824 N N . GLU A 1 354 ? -10.758 19.266 14.336 1 97.62 354 GLU A N 1
ATOM 2825 C CA . GLU A 1 354 ? -10.641 20.328 15.32 1 97.62 354 GLU A CA 1
ATOM 2826 C C . GLU A 1 354 ? -9.344 21.109 15.133 1 97.62 354 GLU A C 1
ATOM 2828 O O . GLU A 1 354 ? -8.25 20.562 15.266 1 97.62 354 GLU A O 1
ATOM 2833 N N . ASP A 1 355 ? -9.484 22.375 14.828 1 97.06 355 ASP A N 1
ATOM 2834 C CA . ASP A 1 355 ? -8.297 23.172 14.492 1 97.06 355 ASP A CA 1
ATOM 2835 C C . ASP A 1 355 ? -7.953 24.141 15.617 1 97.06 355 ASP A C 1
ATOM 2837 O O . ASP A 1 355 ? -6.953 24.859 15.539 1 97.06 355 ASP A O 1
ATOM 2841 N N . ASN A 1 356 ? -8.773 24.203 16.672 1 95.88 356 ASN A N 1
ATOM 2842 C CA . ASN A 1 356 ? -8.484 25.031 17.859 1 95.88 356 ASN A CA 1
ATOM 2843 C C . ASN A 1 356 ? -7.578 24.297 18.828 1 95.88 356 ASN A C 1
ATOM 2845 O O . ASN A 1 356 ? -7.934 23.234 19.344 1 95.88 356 ASN A O 1
ATOM 2849 N N . TYR A 1 357 ? -6.441 24.891 19.156 1 96.06 357 TYR A N 1
ATOM 2850 C CA . TYR A 1 357 ? -5.434 24.297 20.016 1 96.06 357 TYR A CA 1
ATOM 2851 C C . TYR A 1 357 ? -6.02 23.953 21.375 1 96.06 357 TYR A C 1
ATOM 2853 O O . TYR A 1 357 ? -5.891 22.828 21.859 1 96.06 357 TYR A O 1
ATOM 2861 N N . GLN A 1 358 ? -6.742 24.875 22 1 96.19 358 GLN A N 1
ATOM 2862 C CA . GLN A 1 358 ? -7.234 24.719 23.375 1 96.19 358 GLN A CA 1
ATOM 2863 C C . GLN A 1 358 ? -8.336 23.672 23.438 1 96.19 358 GLN A C 1
ATOM 2865 O O . GLN A 1 358 ? -8.367 22.844 24.344 1 96.19 358 GLN A O 1
ATOM 2870 N N . LYS A 1 359 ? -9.227 23.703 22.469 1 95.44 359 LYS A N 1
ATOM 2871 C CA . LYS A 1 359 ? -10.305 22.703 22.422 1 95.44 359 LYS A CA 1
ATOM 2872 C C . LYS A 1 359 ? -9.742 21.297 22.25 1 95.44 359 LYS A C 1
ATOM 2874 O O . LYS A 1 359 ? -10.164 20.359 22.922 1 95.44 359 LYS A O 1
ATOM 2879 N N . LEU A 1 360 ? -8.812 21.172 21.328 1 96.12 360 LEU A N 1
ATOM 2880 C CA . LEU A 1 360 ? -8.211 19.875 21.078 1 96.12 360 LEU A CA 1
ATOM 2881 C C . LEU A 1 360 ? -7.465 19.375 22.297 1 96.12 360 LEU A C 1
ATOM 2883 O O . LEU A 1 360 ? -7.539 18.188 22.641 1 96.12 360 LEU A O 1
ATOM 2887 N N . LYS A 1 361 ? -6.738 20.25 22.938 1 95 361 LYS A N 1
ATOM 2888 C CA . LYS A 1 361 ? -5.977 19.906 24.141 1 95 361 LYS A CA 1
ATOM 2889 C C . LYS A 1 361 ? -6.879 19.297 25.203 1 95 361 LYS A C 1
ATOM 2891 O O . LYS A 1 361 ? -6.496 18.344 25.875 1 95 361 LYS A O 1
ATOM 2896 N N . LEU A 1 362 ? -8.062 19.781 25.297 1 93.06 362 LEU A N 1
ATOM 2897 C CA . LEU A 1 362 ? -9.008 19.328 26.312 1 93.06 362 LEU A CA 1
ATOM 2898 C C . LEU A 1 362 ? -9.562 17.953 25.969 1 93.06 362 LEU A C 1
ATOM 2900 O O . LEU A 1 362 ? -10.008 17.219 26.844 1 93.06 362 LEU A O 1
ATOM 2904 N N . LYS A 1 363 ? -9.531 17.656 24.719 1 90.56 363 LYS A N 1
ATOM 2905 C CA . LYS A 1 363 ? -10.172 16.438 24.25 1 90.56 363 LYS A CA 1
ATOM 2906 C C . LYS A 1 363 ? -9.156 15.312 24.078 1 90.56 363 LYS A C 1
ATOM 2908 O O . LYS A 1 363 ? -9.531 14.156 23.859 1 90.56 363 LYS A O 1
ATOM 2913 N N . LEU A 1 364 ? -7.898 15.578 24.109 1 90 364 LEU A N 1
ATOM 2914 C CA . LEU A 1 364 ? -6.867 14.594 23.812 1 90 364 LEU A CA 1
ATOM 2915 C C . LEU A 1 364 ? -6.953 13.414 24.781 1 90 364 LEU A C 1
ATOM 2917 O O . LEU A 1 364 ? -7.102 13.602 25.984 1 90 364 LEU A O 1
ATOM 2921 N N . PRO A 1 365 ? -6.922 12.273 24.203 1 83.44 365 PRO A N 1
ATOM 2922 C CA . PRO A 1 365 ? -6.898 11.102 25.094 1 83.44 365 PRO A CA 1
ATOM 2923 C C . PRO A 1 365 ? -5.668 11.078 26 1 83.44 365 PRO A C 1
ATOM 2925 O O . PRO A 1 365 ? -4.605 11.578 25.625 1 83.44 365 PRO A O 1
ATOM 2928 N N . SER A 1 366 ? -5.82 10.531 27.188 1 73.69 366 SER A N 1
ATOM 2929 C CA . SER A 1 366 ? -4.742 10.453 28.172 1 73.69 366 SER A CA 1
ATOM 2930 C C . SER A 1 366 ? -3.68 9.445 27.734 1 73.69 366 SER A C 1
ATOM 2932 O O . SER A 1 366 ? -2.51 9.578 28.109 1 73.69 366 SER A O 1
ATOM 2934 N N . MET A 1 367 ? -4.129 8.508 27.016 1 65.38 367 MET A N 1
ATOM 2935 C CA . MET A 1 367 ? -3.201 7.465 26.594 1 65.38 367 MET A CA 1
ATOM 2936 C C . MET A 1 367 ? -2.553 7.824 25.25 1 65.38 367 MET A C 1
ATOM 2938 O O . MET A 1 367 ? -3.195 8.414 24.391 1 65.38 367 MET A O 1
ATOM 2942 N N . GLY A 1 368 ? -1.364 7.605 25.141 1 66.88 368 GLY A N 1
ATOM 2943 C CA . GLY A 1 368 ? -0.583 7.805 23.938 1 66.88 368 GLY A CA 1
ATOM 2944 C C . GLY A 1 368 ? 0.131 9.141 23.891 1 66.88 368 GLY A C 1
ATOM 2945 O O . GLY A 1 368 ? -0.263 10.078 24.594 1 66.88 368 GLY A O 1
ATOM 2946 N N . ASN A 1 369 ? 1.257 9.195 23.391 1 81.75 369 ASN A N 1
ATOM 2947 C CA . ASN A 1 369 ? 2 10.438 23.219 1 81.75 369 ASN A CA 1
ATOM 2948 C C . ASN A 1 369 ? 1.535 11.203 21.984 1 81.75 369 ASN A C 1
ATOM 2950 O O . ASN A 1 369 ? 2.059 10.992 20.891 1 81.75 369 ASN A O 1
ATOM 2954 N N . LEU A 1 370 ? 0.362 12.039 22.203 1 90.94 370 LEU A N 1
ATOM 2955 C CA . LEU A 1 370 ? -0.216 12.789 21.094 1 90.94 370 LEU A CA 1
ATOM 2956 C C . LEU A 1 370 ? 0.181 14.258 21.172 1 90.94 370 LEU A C 1
ATOM 2958 O O . LEU A 1 370 ? -0.514 15.125 20.625 1 90.94 370 LEU A O 1
ATOM 2962 N N . SER A 1 371 ? 1.294 14.523 21.891 1 91.88 371 SER A N 1
ATOM 2963 C CA . SER A 1 371 ? 1.786 15.898 21.969 1 91.88 371 SER A CA 1
ATOM 2964 C C . SER A 1 371 ? 2.143 16.438 20.594 1 91.88 371 SER A C 1
ATOM 2966 O O . SER A 1 371 ? 1.881 17.609 20.281 1 91.88 371 SER A O 1
ATOM 2968 N N . TRP A 1 372 ? 2.713 15.547 19.797 1 94.62 372 TRP A N 1
ATOM 2969 C CA . TRP A 1 372 ? 3.076 15.953 18.438 1 94.62 372 TRP A CA 1
ATOM 2970 C C . TRP A 1 372 ? 1.843 16.359 17.641 1 94.62 372 TRP A C 1
ATOM 2972 O O . TRP A 1 372 ? 1.9 17.297 16.828 1 94.62 372 TRP A O 1
ATOM 2982 N N . TYR A 1 373 ? 0.746 15.703 17.875 1 95.75 373 TYR A N 1
ATOM 2983 C CA . TYR A 1 373 ? -0.491 15.977 17.156 1 95.75 373 TYR A CA 1
ATOM 2984 C C . TYR A 1 373 ? -1.062 17.328 17.547 1 95.75 373 TYR A C 1
ATOM 2986 O O . TYR A 1 373 ? -1.513 18.094 16.688 1 95.75 373 TYR A O 1
ATOM 2994 N N . LEU A 1 374 ? -1.01 17.609 18.812 1 95.06 374 LEU A N 1
ATOM 2995 C CA . LEU A 1 374 ? -1.447 18.906 19.312 1 95.06 374 LEU A CA 1
ATOM 2996 C C . LEU A 1 374 ? -0.588 20.031 18.734 1 95.06 374 LEU A C 1
ATOM 2998 O O . LEU A 1 374 ? -1.102 21.094 18.391 1 95.06 374 LEU A O 1
ATOM 3002 N N . GLU A 1 375 ? 0.677 19.766 18.594 1 95.06 375 GLU A N 1
ATOM 3003 C CA . GLU A 1 375 ? 1.639 20.75 18.125 1 95.06 375 GLU A CA 1
ATOM 3004 C C . GLU A 1 375 ? 1.336 21.188 16.688 1 95.06 375 GLU A C 1
ATOM 3006 O O . GLU A 1 375 ? 1.731 22.266 16.266 1 95.06 375 GLU A O 1
ATOM 3011 N N . LEU A 1 376 ? 0.666 20.344 15.945 1 96.94 376 LEU A N 1
ATOM 3012 C CA . LEU A 1 376 ? 0.27 20.734 14.594 1 96.94 376 LEU A CA 1
ATOM 3013 C C . LEU A 1 376 ? -0.573 22 14.617 1 96.94 376 LEU A C 1
ATOM 3015 O O . LEU A 1 376 ? -0.608 22.75 13.633 1 96.94 376 LEU A O 1
ATOM 3019 N N . ARG A 1 377 ? -1.245 22.312 15.734 1 97.19 377 ARG A N 1
ATOM 3020 C CA . ARG A 1 377 ? -2.117 23.469 15.844 1 97.19 377 ARG A CA 1
ATOM 3021 C C . ARG A 1 377 ? -1.343 24.688 16.344 1 97.19 377 ARG A C 1
ATOM 3023 O O . ARG A 1 377 ? -1.861 25.812 16.328 1 97.19 377 ARG A O 1
ATOM 3030 N N . LYS A 1 378 ? -0.114 24.5 16.703 1 95.31 378 LYS A N 1
ATOM 3031 C CA . LYS A 1 378 ? 0.686 25.562 17.312 1 95.31 378 LYS A CA 1
ATOM 3032 C C . LYS A 1 378 ? 1.38 26.406 16.25 1 95.31 378 LYS A C 1
ATOM 3034 O O . LYS A 1 378 ? 1.531 27.609 16.422 1 95.31 378 LYS A O 1
ATOM 3039 N N . TYR A 1 379 ? 1.768 25.734 15.172 1 94.81 379 TYR A N 1
ATOM 3040 C CA . TYR A 1 379 ? 2.627 26.359 14.172 1 94.81 379 TYR A CA 1
ATOM 3041 C C . TYR A 1 379 ? 1.895 26.531 12.852 1 94.81 379 TYR A C 1
ATOM 3043 O O . TYR A 1 379 ? 1.703 25.562 12.109 1 94.81 379 TYR A O 1
ATOM 3051 N N . GLY A 1 380 ? 1.571 27.75 12.508 1 95.25 380 GLY A N 1
ATOM 3052 C CA . GLY A 1 380 ? 1.002 28.016 11.195 1 95.25 380 GLY A CA 1
ATOM 3053 C C . GLY A 1 380 ? -0.127 27.062 10.844 1 95.25 380 GLY A C 1
ATOM 3054 O O . GLY A 1 380 ? -0.217 26.594 9.703 1 95.25 380 GLY A O 1
ATOM 3055 N N . ASN A 1 381 ? -0.973 26.766 11.719 1 96.75 381 ASN A N 1
ATOM 3056 C CA . ASN A 1 381 ? -2.021 25.766 11.523 1 96.75 381 ASN A CA 1
ATOM 3057 C C . ASN A 1 381 ? -3.037 26.219 10.484 1 96.75 381 ASN A C 1
ATOM 3059 O O . ASN A 1 381 ? -3.186 27.422 10.234 1 96.75 381 ASN A O 1
ATOM 3063 N N . VAL A 1 382 ? -3.652 25.25 9.812 1 97.69 382 VAL A N 1
ATOM 3064 C CA . VAL A 1 382 ? -4.742 25.469 8.875 1 97.69 382 VAL A CA 1
ATOM 3065 C C . VAL A 1 382 ? -5.883 24.5 9.164 1 97.69 382 VAL A C 1
ATOM 3067 O O . VAL A 1 382 ? -5.66 23.422 9.727 1 97.69 382 VAL A O 1
ATOM 3070 N N . PRO A 1 383 ? -7.148 24.891 8.828 1 98.06 383 PRO A N 1
ATOM 3071 C CA . PRO A 1 383 ? -8.219 23.891 8.898 1 98.06 383 PRO A CA 1
ATOM 3072 C C . PRO A 1 383 ? -8.031 22.75 7.898 1 98.06 383 PRO A C 1
ATOM 3074 O O . PRO A 1 383 ? -7.582 22.984 6.773 1 98.06 383 PRO A O 1
ATOM 3077 N N . THR A 1 384 ? -8.352 21.562 8.32 1 98.69 384 THR A N 1
ATOM 3078 C CA . THR A 1 384 ? -8.281 20.406 7.434 1 98.69 384 THR A CA 1
ATOM 3079 C C . THR A 1 384 ? -9.539 19.547 7.559 1 98.69 384 THR A C 1
ATOM 3081 O O . THR A 1 384 ? -10.312 19.703 8.508 1 98.69 384 THR A O 1
ATOM 3084 N N . GLY A 1 385 ? -9.836 18.781 6.633 1 98.81 385 GLY A N 1
ATOM 3085 C CA . GLY A 1 385 ? -10.852 17.734 6.609 1 98.81 385 GLY A CA 1
ATOM 3086 C C . GLY A 1 385 ? -10.445 16.516 5.793 1 98.81 385 GLY A C 1
ATOM 3087 O O . GLY A 1 385 ? -9.562 16.609 4.941 1 98.81 385 GLY A O 1
ATOM 3088 N N . GLY A 1 386 ? -11.023 15.469 6.113 1 98.75 386 GLY A N 1
ATOM 3089 C CA . GLY A 1 386 ? -10.641 14.258 5.398 1 98.75 386 GLY A CA 1
ATOM 3090 C C . GLY A 1 386 ? -11.664 13.141 5.539 1 98.75 386 GLY A C 1
ATOM 3091 O O . GLY A 1 386 ? -12.719 13.328 6.148 1 98.75 386 GLY A O 1
ATOM 3092 N N . PHE A 1 387 ? -11.383 12.07 4.852 1 98.88 387 PHE A N 1
ATOM 3093 C CA . PHE A 1 387 ? -12.297 10.93 4.812 1 98.88 387 PHE A CA 1
ATOM 3094 C C . PHE A 1 387 ? -11.531 9.625 4.688 1 98.88 387 PHE A C 1
ATOM 3096 O O . PHE A 1 387 ? -10.336 9.625 4.375 1 98.88 387 PHE A O 1
ATOM 3103 N N . GLY A 1 388 ? -12.133 8.531 5.035 1 98.69 388 GLY A N 1
ATOM 3104 C CA . GLY A 1 388 ? -11.664 7.168 4.832 1 98.69 388 GLY A CA 1
ATOM 3105 C C . GLY A 1 388 ? -12.703 6.27 4.18 1 98.69 388 GLY A C 1
ATOM 3106 O O . GLY A 1 388 ? -13.867 6.266 4.582 1 98.69 388 GLY A O 1
ATOM 3107 N N . MET A 1 389 ? -12.312 5.586 3.172 1 98.88 389 MET A N 1
ATOM 3108 C CA . MET A 1 389 ? -13.172 4.645 2.463 1 98.88 389 MET A CA 1
ATOM 3109 C C . MET A 1 389 ? -12.641 3.221 2.588 1 98.88 389 MET A C 1
ATOM 3111 O O . MET A 1 389 ? -11.492 2.949 2.23 1 98.88 389 MET A O 1
ATOM 3115 N N . GLY A 1 390 ? -13.469 2.35 3.131 1 98.56 390 GLY A N 1
ATOM 3116 C CA . GLY A 1 390 ? -13.102 0.945 3.02 1 98.56 390 GLY A CA 1
ATOM 3117 C C . GLY A 1 390 ? -13.148 0.431 1.593 1 98.56 390 GLY A C 1
ATOM 3118 O O . GLY A 1 390 ? -14.219 0.358 0.984 1 98.56 390 GLY A O 1
ATOM 3119 N N . PHE A 1 391 ? -12.086 0.044 1.068 1 98.88 391 PHE A N 1
ATOM 3120 C CA . PHE A 1 391 ? -11.961 -0.334 -0.335 1 98.88 391 PHE A CA 1
ATOM 3121 C C . PHE A 1 391 ? -12.781 -1.584 -0.631 1 98.88 391 PHE A C 1
ATOM 3123 O O . PHE A 1 391 ? -13.469 -1.653 -1.651 1 98.88 391 PHE A O 1
ATOM 3130 N N . GLU A 1 392 ? -12.672 -2.574 0.255 1 98.81 392 GLU A N 1
ATOM 3131 C CA . GLU A 1 392 ? -13.406 -3.814 0.035 1 98.81 392 GLU A CA 1
ATOM 3132 C C . GLU A 1 392 ? -14.914 -3.58 0.095 1 98.81 392 GLU A C 1
ATOM 3134 O O . GLU A 1 392 ? -15.672 -4.195 -0.657 1 98.81 392 GLU A O 1
ATOM 3139 N N . ARG A 1 393 ? -15.352 -2.705 0.997 1 98.62 393 ARG A N 1
ATOM 3140 C CA . ARG A 1 393 ? -16.781 -2.396 1.035 1 98.62 393 ARG A CA 1
ATOM 3141 C C . ARG A 1 393 ? -17.219 -1.673 -0.234 1 98.62 393 ARG A C 1
ATOM 3143 O O . ARG A 1 393 ? -18.312 -1.913 -0.744 1 98.62 393 ARG A O 1
ATOM 3150 N N . PHE A 1 394 ? -16.406 -0.768 -0.7 1 98.88 394 PHE A N 1
ATOM 3151 C CA . PHE A 1 394 ? -16.672 -0.114 -1.975 1 98.88 394 PHE A CA 1
ATOM 3152 C C . PHE A 1 394 ? -16.828 -1.142 -3.09 1 98.88 394 PHE A C 1
ATOM 3154 O O . PHE A 1 394 ? -17.766 -1.074 -3.879 1 98.88 394 PHE A O 1
ATOM 3161 N N . LEU A 1 395 ? -15.906 -2.152 -3.125 1 98.81 395 LEU A N 1
ATOM 3162 C CA . LEU A 1 395 ? -15.969 -3.207 -4.129 1 98.81 395 LEU A CA 1
ATOM 3163 C C . LEU A 1 395 ? -17.234 -4.047 -3.967 1 98.81 395 LEU A C 1
ATOM 3165 O O . LEU A 1 395 ? -17.859 -4.422 -4.953 1 98.81 395 LEU A O 1
ATOM 3169 N N . GLN A 1 396 ? -17.547 -4.367 -2.674 1 98.56 396 GLN A N 1
ATOM 3170 C CA . GLN A 1 396 ? -18.797 -5.086 -2.457 1 98.56 396 GLN A CA 1
ATOM 3171 C C . GLN A 1 396 ? -19.969 -4.344 -3.092 1 98.56 396 GLN A C 1
ATOM 3173 O O . GLN A 1 396 ? -20.797 -4.953 -3.777 1 98.56 396 GLN A O 1
ATOM 3178 N N . CYS A 1 397 ? -20.016 -3.09 -2.861 1 98 397 CYS A N 1
ATOM 3179 C CA . CYS A 1 397 ? -21.125 -2.256 -3.299 1 98 397 CYS A CA 1
ATOM 3180 C C . CYS A 1 397 ? -21.219 -2.225 -4.82 1 98 397 CYS A C 1
ATOM 3182 O O . CYS A 1 397 ? -22.297 -2.469 -5.387 1 98 397 CYS A O 1
ATOM 3184 N N . ILE A 1 398 ? -20.141 -2.014 -5.52 1 98.12 398 ILE A N 1
ATOM 3185 C CA . ILE A 1 398 ? -20.219 -1.735 -6.949 1 98.12 398 ILE A CA 1
ATOM 3186 C C . ILE A 1 398 ? -20.219 -3.047 -7.73 1 98.12 398 ILE A C 1
ATOM 3188 O O . ILE A 1 398 ? -20.688 -3.096 -8.875 1 98.12 398 ILE A O 1
ATOM 3192 N N . LEU A 1 399 ? -19.703 -4.148 -7.121 1 98.19 399 LEU A N 1
ATOM 3193 C CA . LEU A 1 399 ? -19.594 -5.41 -7.84 1 98.19 399 LEU A CA 1
ATOM 3194 C C . LEU A 1 399 ? -20.688 -6.375 -7.422 1 98.19 399 LEU A C 1
ATOM 3196 O O . LEU A 1 399 ? -20.859 -7.441 -8.023 1 98.19 399 LEU A O 1
ATOM 3200 N N . GLY A 1 400 ? -21.453 -6.039 -6.422 1 96.88 400 GLY A N 1
ATOM 3201 C CA . GLY A 1 400 ? -22.531 -6.895 -5.938 1 96.88 400 GLY A CA 1
ATOM 3202 C C . GLY A 1 400 ? -22.016 -8.148 -5.246 1 96.88 400 GLY A C 1
ATOM 3203 O O . GLY A 1 400 ? -22.594 -9.227 -5.41 1 96.88 400 GLY A O 1
ATOM 3204 N N . ILE A 1 401 ? -20.922 -8.047 -4.57 1 97.38 401 ILE A N 1
ATOM 3205 C CA . ILE A 1 401 ? -20.344 -9.18 -3.857 1 97.38 401 ILE A CA 1
ATOM 3206 C C . ILE A 1 401 ? -20.828 -9.18 -2.41 1 97.38 401 ILE A C 1
ATOM 3208 O O . ILE A 1 401 ? -20.641 -8.203 -1.683 1 97.38 401 ILE A O 1
ATOM 3212 N N . ASN A 1 402 ? -21.391 -10.227 -1.966 1 95.94 402 ASN A N 1
ATOM 3213 C CA . ASN A 1 402 ? -22.094 -10.281 -0.682 1 95.94 402 ASN A CA 1
ATOM 3214 C C . ASN A 1 402 ? -21.109 -10.398 0.479 1 95.94 402 ASN A C 1
ATOM 3216 O O . ASN A 1 402 ? -21.281 -9.758 1.516 1 95.94 402 ASN A O 1
ATOM 3220 N N . ASN A 1 403 ? -20.109 -11.234 0.302 1 97.88 403 ASN A N 1
ATOM 3221 C CA . ASN A 1 403 ? -19.156 -11.492 1.377 1 97.88 403 ASN A CA 1
ATOM 3222 C C . ASN A 1 403 ? -17.828 -10.789 1.127 1 97.88 403 ASN A C 1
ATOM 3224 O O . ASN A 1 403 ? -17.188 -11.023 0.108 1 97.88 403 ASN A O 1
ATOM 3228 N N . ILE A 1 404 ? -17.438 -9.977 2.141 1 98.38 404 ILE A N 1
ATOM 3229 C CA . ILE A 1 404 ? -16.266 -9.117 2 1 98.38 404 ILE A CA 1
ATOM 3230 C C . ILE A 1 404 ? -15.023 -9.977 1.784 1 98.38 404 ILE A C 1
ATOM 3232 O O . ILE A 1 404 ? -14.047 -9.523 1.179 1 98.38 404 ILE A O 1
ATOM 3236 N N . LYS A 1 405 ? -14.984 -11.219 2.221 1 98.12 405 LYS A N 1
ATOM 3237 C CA . LYS A 1 405 ? -13.859 -12.141 2.072 1 98.12 405 LYS A CA 1
ATOM 3238 C C . LYS A 1 405 ? -13.617 -12.477 0.604 1 98.12 405 LYS A C 1
ATOM 3240 O O . LYS A 1 405 ? -12.555 -12.984 0.248 1 98.12 405 LYS A O 1
ATOM 3245 N N . ASP A 1 406 ? -14.562 -12.195 -0.275 1 98 406 ASP A N 1
ATOM 3246 C CA . ASP A 1 406 ? -14.469 -12.523 -1.693 1 98 406 ASP A CA 1
ATOM 3247 C C . ASP A 1 406 ? -14.102 -11.289 -2.52 1 98 406 ASP A C 1
ATOM 3249 O O . ASP A 1 406 ? -14.195 -11.312 -3.748 1 98 406 ASP A O 1
ATOM 3253 N N . THR A 1 407 ? -13.656 -10.195 -1.893 1 98.44 407 THR A N 1
ATOM 3254 C CA . THR A 1 407 ? -13.219 -8.984 -2.584 1 98.44 407 THR A CA 1
ATOM 3255 C C . THR A 1 407 ? -11.703 -8.844 -2.518 1 98.44 407 THR A C 1
ATOM 3257 O O . THR A 1 407 ? -11.141 -7.887 -3.055 1 98.44 407 THR A O 1
ATOM 3260 N N . VAL A 1 408 ? -11.023 -9.695 -1.82 1 98.5 408 VAL A N 1
ATOM 3261 C CA . VAL A 1 408 ? -9.578 -9.609 -1.591 1 98.5 408 VAL A CA 1
ATOM 3262 C C . VAL A 1 408 ? -8.922 -10.953 -1.92 1 98.5 408 VAL A C 1
ATOM 3264 O O . VAL A 1 408 ? -9.531 -12.008 -1.735 1 98.5 408 VAL A O 1
ATOM 3267 N N . PRO A 1 409 ? -7.691 -10.922 -2.443 1 98.38 409 PRO A N 1
ATOM 3268 C CA . PRO A 1 409 ? -7.062 -12.172 -2.869 1 98.38 409 PRO A CA 1
ATOM 3269 C C . PRO A 1 409 ? -6.871 -13.156 -1.718 1 98.38 409 PRO A C 1
ATOM 3271 O O . PRO A 1 409 ? -7.156 -14.352 -1.864 1 98.38 409 PRO A O 1
ATOM 3274 N N . PHE A 1 410 ? -6.406 -12.68 -0.576 1 98.31 410 PHE A N 1
ATOM 3275 C CA . PHE A 1 410 ? -6.102 -13.523 0.573 1 98.31 410 PHE A CA 1
ATOM 3276 C C . PHE A 1 410 ? -6.684 -12.93 1.852 1 98.31 410 PHE A C 1
ATOM 3278 O O . PHE A 1 410 ? -5.977 -12.258 2.607 1 98.31 410 PHE A O 1
ATOM 3285 N N . PRO A 1 411 ? -7.934 -13.227 2.17 1 98.12 411 PRO A N 1
ATOM 3286 C CA . PRO A 1 411 ? -8.617 -12.586 3.297 1 98.12 411 PRO A CA 1
ATOM 3287 C C . PRO A 1 411 ? -8.109 -13.07 4.652 1 98.12 411 PRO A C 1
ATOM 3289 O O . PRO A 1 411 ? -7.758 -14.25 4.797 1 98.12 411 PRO A O 1
ATOM 3292 N N . ARG A 1 412 ? -8.016 -12.172 5.613 1 98.19 412 ARG A N 1
ATOM 3293 C CA . ARG A 1 412 ? -7.723 -12.469 7.012 1 98.19 412 ARG A CA 1
ATOM 3294 C C . ARG A 1 412 ? -8.938 -12.188 7.895 1 98.19 412 ARG A C 1
ATOM 3296 O O . ARG A 1 412 ? -9.562 -11.133 7.785 1 98.19 412 ARG A O 1
ATOM 3303 N N . TRP A 1 413 ? -9.328 -13.141 8.695 1 97.62 413 TRP A N 1
ATOM 3304 C CA . TRP A 1 413 ? -10.414 -13 9.656 1 97.62 413 TRP A CA 1
ATOM 3305 C C . TRP A 1 413 ? -10.188 -13.906 10.867 1 97.62 413 TRP A C 1
ATOM 3307 O O . TRP A 1 413 ? -9.289 -14.742 10.867 1 97.62 413 TRP A O 1
ATOM 3317 N N . PRO A 1 414 ? -10.883 -13.719 12 1 97.06 414 PRO A N 1
ATOM 3318 C CA . PRO A 1 414 ? -10.648 -14.555 13.18 1 97.06 414 PRO A CA 1
ATOM 3319 C C . PRO A 1 414 ? -10.609 -16.047 12.852 1 97.06 414 PRO A C 1
ATOM 3321 O O . PRO A 1 414 ? -11.453 -16.531 12.102 1 97.06 414 PRO A O 1
ATOM 3324 N N . HIS A 1 415 ? -9.586 -16.672 13.305 1 96.44 415 HIS A N 1
ATOM 3325 C CA . HIS A 1 415 ? -9.336 -18.094 13.172 1 96.44 415 HIS A CA 1
ATOM 3326 C C . HIS A 1 415 ? -8.883 -18.453 11.758 1 96.44 415 HIS A C 1
ATOM 3328 O O . HIS A 1 415 ? -8.898 -19.625 11.375 1 96.44 415 HIS A O 1
ATOM 3334 N N . ASN A 1 416 ? -8.547 -17.391 11.023 1 95.94 416 ASN A N 1
ATOM 3335 C CA . ASN A 1 416 ? -8.133 -17.688 9.656 1 95.94 416 ASN A CA 1
ATOM 3336 C C . ASN A 1 416 ? -6.996 -16.781 9.203 1 95.94 416 ASN A C 1
ATOM 3338 O O . ASN A 1 416 ? -7.219 -15.602 8.922 1 95.94 416 ASN A O 1
ATOM 3342 N N . CYS A 1 417 ? -5.879 -17.344 9.023 1 96.12 417 CYS A N 1
ATOM 3343 C CA . CYS A 1 417 ? -4.703 -16.734 8.414 1 96.12 417 CYS A CA 1
ATOM 3344 C C . CYS A 1 417 ? -3.973 -17.719 7.516 1 96.12 417 CYS A C 1
ATOM 3346 O O . CYS A 1 417 ? -2.758 -17.891 7.633 1 96.12 417 CYS A O 1
ATOM 3348 N N . ASN A 1 418 ? -4.746 -18.25 6.633 1 92.88 418 ASN A N 1
ATOM 3349 C CA . ASN A 1 418 ? -4.188 -19.266 5.746 1 92.88 418 ASN A CA 1
ATOM 3350 C C . ASN A 1 418 ? -3.207 -18.656 4.746 1 92.88 418 ASN A C 1
ATOM 3352 O O . ASN A 1 418 ? -3.439 -17.562 4.227 1 92.88 418 ASN A O 1
ATOM 3356 N N . LEU A 1 419 ? -2.17 -19.453 4.48 1 91.81 419 LEU A N 1
ATOM 3357 C CA . LEU A 1 419 ? -1.093 -19.094 3.562 1 91.81 419 LEU A CA 1
ATOM 3358 C C . LEU A 1 419 ? -0.192 -18.031 4.164 1 91.81 419 LEU A C 1
ATOM 3360 O O . LEU A 1 419 ? -0.681 -17.031 4.691 1 91.81 419 LEU A O 1
ATOM 3364 N N . MET B 1 1 ? 12.789 54.531 2.512 1 36.66 1 MET B N 1
ATOM 3365 C CA . MET B 1 1 ? 12.117 54.125 1.284 1 36.66 1 MET B CA 1
ATOM 3366 C C . MET B 1 1 ? 10.93 53.219 1.594 1 36.66 1 MET B C 1
ATOM 3368 O O . MET B 1 1 ? 9.844 53.406 1.037 1 36.66 1 MET B O 1
ATOM 3372 N N . LYS B 1 2 ? 10.93 51.469 2.055 1 55.34 2 LYS B N 1
ATOM 3373 C CA . LYS B 1 2 ? 10.586 50.344 1.196 1 55.34 2 LYS B CA 1
ATOM 3374 C C . LYS B 1 2 ? 9.102 50 1.304 1 55.34 2 LYS B C 1
ATOM 3376 O O . LYS B 1 2 ? 8.625 49.625 2.371 1 55.34 2 LYS B O 1
ATOM 3381 N N . ASP B 1 3 ? 8.242 50.375 0.44 1 77.88 3 ASP B N 1
ATOM 3382 C CA . ASP B 1 3 ? 6.797 50.531 0.335 1 77.88 3 ASP B CA 1
ATOM 3383 C C . ASP B 1 3 ? 6.125 49.156 0.197 1 77.88 3 ASP B C 1
ATOM 3385 O O . ASP B 1 3 ? 4.898 49.062 0.301 1 77.88 3 ASP B O 1
ATOM 3389 N N . ASN B 1 4 ? 6.871 48.188 -0.041 1 85.81 4 ASN B N 1
ATOM 3390 C CA . ASN B 1 4 ? 6.277 46.875 -0.254 1 85.81 4 ASN B CA 1
ATOM 3391 C C . ASN B 1 4 ? 6.922 45.812 0.64 1 85.81 4 ASN B C 1
ATOM 3393 O O . ASN B 1 4 ? 8.102 45.906 0.964 1 85.81 4 ASN B O 1
ATOM 3397 N N . ILE B 1 5 ? 6.137 44.938 1.191 1 88.31 5 ILE B N 1
ATOM 3398 C CA . ILE B 1 5 ? 6.609 43.719 1.859 1 88.31 5 ILE B CA 1
ATOM 3399 C C . ILE B 1 5 ? 6.539 42.562 0.898 1 88.31 5 ILE B C 1
ATOM 3401 O O . ILE B 1 5 ? 5.574 42.406 0.145 1 88.31 5 ILE B O 1
ATOM 3405 N N . PHE B 1 6 ? 7.582 41.75 0.877 1 90.38 6 PHE B N 1
ATOM 3406 C CA . PHE B 1 6 ? 7.645 40.562 0 1 90.38 6 PHE B CA 1
ATOM 3407 C C . PHE B 1 6 ? 7.539 39.281 0.805 1 90.38 6 PHE B C 1
ATOM 3409 O O . PHE B 1 6 ? 8.227 39.125 1.815 1 90.38 6 PHE B O 1
ATOM 3416 N N . VAL B 1 7 ? 6.598 38.469 0.374 1 92.12 7 VAL B N 1
ATOM 3417 C CA . VAL B 1 7 ? 6.383 37.156 1.027 1 92.12 7 VAL B CA 1
ATOM 3418 C C . VAL B 1 7 ? 6.453 36.062 -0.006 1 92.12 7 VAL B C 1
ATOM 3420 O O . VAL B 1 7 ? 5.871 36.156 -1.089 1 92.12 7 VAL B O 1
ATOM 3423 N N . ASP B 1 8 ? 7.211 35 0.298 1 92.94 8 ASP B N 1
ATOM 3424 C CA . ASP B 1 8 ? 7.199 33.781 -0.514 1 92.94 8 ASP B CA 1
ATOM 3425 C C . ASP B 1 8 ? 6.223 32.75 0.051 1 92.94 8 ASP B C 1
ATOM 3427 O O . ASP B 1 8 ? 6.324 32.375 1.217 1 92.94 8 ASP B O 1
ATOM 3431 N N . ILE B 1 9 ? 5.312 32.312 -0.806 1 94.25 9 ILE B N 1
ATOM 3432 C CA . ILE B 1 9 ? 4.328 31.359 -0.315 1 94.25 9 ILE B CA 1
ATOM 3433 C C . ILE B 1 9 ? 4.473 30.047 -1.07 1 94.25 9 ILE B C 1
ATOM 3435 O O . ILE B 1 9 ? 4.809 30.031 -2.258 1 94.25 9 ILE B O 1
ATOM 3439 N N . SER B 1 10 ? 4.27 28.938 -0.327 1 93.56 10 SER B N 1
ATOM 3440 C CA . SER B 1 10 ? 4.223 27.594 -0.883 1 93.56 10 SER B CA 1
ATOM 3441 C C . SER B 1 10 ? 2.9 26.906 -0.558 1 93.56 10 SER B C 1
ATOM 3443 O O . SER B 1 10 ? 2.414 26.984 0.572 1 93.56 10 SER B O 1
ATOM 3445 N N . ASP B 1 11 ? 2.305 26.297 -1.572 1 92 11 ASP B N 1
ATOM 3446 C CA . ASP B 1 11 ? 1.095 25.516 -1.314 1 92 11 ASP B CA 1
ATOM 3447 C C . ASP B 1 11 ? 1.372 24.031 -1.405 1 92 11 ASP B C 1
ATOM 3449 O O . ASP B 1 11 ? 0.444 23.219 -1.388 1 92 11 ASP B O 1
ATOM 3453 N N . GLY B 1 12 ? 2.594 23.656 -1.53 1 94.31 12 GLY B N 1
ATOM 3454 C CA . GLY B 1 12 ? 2.998 22.25 -1.487 1 94.31 12 GLY B CA 1
ATOM 3455 C C . GLY B 1 12 ? 2.871 21.562 -2.826 1 94.31 12 GLY B C 1
ATOM 3456 O O . GLY B 1 12 ? 3.361 20.438 -2.998 1 94.31 12 GLY B O 1
ATOM 3457 N N . SER B 1 13 ? 2.289 22.188 -3.9 1 93 13 SER B N 1
ATOM 3458 C CA . SER B 1 13 ? 2.039 21.547 -5.184 1 93 13 SER B CA 1
ATOM 3459 C C . SER B 1 13 ? 3.312 21.453 -6.02 1 93 13 SER B C 1
ATOM 3461 O O . SER B 1 13 ? 3.406 20.641 -6.938 1 93 13 SER B O 1
ATOM 3463 N N . SER B 1 14 ? 4.215 22.344 -5.754 1 94.5 14 SER B N 1
ATOM 3464 C CA . SER B 1 14 ? 5.52 22.344 -6.406 1 94.5 14 SER B CA 1
ATOM 3465 C C . SER B 1 14 ? 6.602 22.891 -5.477 1 94.5 14 SER B C 1
ATOM 3467 O O . SER B 1 14 ? 6.301 23.391 -4.395 1 94.5 14 SER B O 1
ATOM 3469 N N . CYS B 1 15 ? 7.801 22.719 -5.875 1 94.19 15 CYS B N 1
ATOM 3470 C CA . CYS B 1 15 ? 8.898 23.234 -5.062 1 94.19 15 CYS B CA 1
ATOM 3471 C C . CYS B 1 15 ? 9.086 24.734 -5.277 1 94.19 15 CYS B C 1
ATOM 3473 O O . CYS B 1 15 ? 9.805 25.391 -4.523 1 94.19 15 CYS B O 1
ATOM 3475 N N . GLU B 1 16 ? 8.43 25.297 -6.211 1 92.25 16 GLU B N 1
ATOM 3476 C CA . GLU B 1 16 ? 8.523 26.719 -6.492 1 92.25 16 GLU B CA 1
ATOM 3477 C C . GLU B 1 16 ? 7.617 27.531 -5.566 1 92.25 16 GLU B C 1
ATOM 3479 O O . GLU B 1 16 ? 6.504 27.109 -5.254 1 92.25 16 GLU B O 1
ATOM 3484 N N . MET B 1 17 ? 8.125 28.656 -5.168 1 92.56 17 MET B N 1
ATOM 3485 C CA . MET B 1 17 ? 7.336 29.547 -4.332 1 92.56 17 MET B CA 1
ATOM 3486 C C . MET B 1 17 ? 6.77 30.703 -5.16 1 92.56 17 MET B C 1
ATOM 3488 O O . MET B 1 17 ? 7.359 31.094 -6.168 1 92.56 17 MET B O 1
ATOM 3492 N N . LEU B 1 18 ? 5.645 31.125 -4.715 1 94.69 18 LEU B N 1
ATOM 3493 C CA . LEU B 1 18 ? 5.051 32.312 -5.32 1 94.69 18 LEU B CA 1
ATOM 3494 C C . LEU B 1 18 ? 5.355 33.562 -4.492 1 94.69 18 LEU B C 1
ATOM 3496 O O . LEU B 1 18 ? 5.117 33.562 -3.283 1 94.69 18 LEU B O 1
ATOM 3500 N N . GLN B 1 19 ? 5.887 34.5 -5.148 1 95.19 19 GLN B N 1
ATOM 3501 C CA . GLN B 1 19 ? 6.125 35.75 -4.469 1 95.19 19 GLN B CA 1
ATOM 3502 C C . GLN B 1 19 ? 4.844 36.594 -4.367 1 95.19 19 GLN B C 1
ATOM 3504 O O . GLN B 1 19 ? 4.141 36.781 -5.363 1 95.19 19 GLN B O 1
ATOM 3509 N N . VAL B 1 20 ? 4.555 37 -3.176 1 94.56 20 VAL B N 1
ATOM 3510 C CA . VAL B 1 20 ? 3.432 37.906 -2.916 1 94.56 20 VAL B CA 1
ATOM 3511 C C . VAL B 1 20 ? 3.951 39.281 -2.494 1 94.56 20 VAL B C 1
ATOM 3513 O O . VAL B 1 20 ? 4.719 39.375 -1.537 1 94.56 20 VAL B O 1
ATOM 3516 N N . VAL B 1 21 ? 3.568 40.25 -3.273 1 93.5 21 VAL B N 1
ATOM 3517 C CA . VAL B 1 21 ? 3.932 41.625 -2.959 1 93.5 21 VAL B CA 1
ATOM 3518 C C . VAL B 1 21 ? 2.789 42.312 -2.203 1 93.5 21 VAL B C 1
ATOM 3520 O O . VAL B 1 21 ? 1.673 42.406 -2.715 1 93.5 21 VAL B O 1
ATOM 3523 N N . ILE B 1 22 ? 3.15 42.688 -1.032 1 90.94 22 ILE B N 1
ATOM 3524 C CA . ILE B 1 22 ? 2.16 43.344 -0.185 1 90.94 22 ILE B CA 1
ATOM 3525 C C . ILE B 1 22 ? 2.461 44.844 -0.097 1 90.94 22 ILE B C 1
ATOM 3527 O O . ILE B 1 22 ? 3.398 45.25 0.592 1 90.94 22 ILE B O 1
ATOM 3531 N N . PRO B 1 23 ? 1.574 45.594 -0.639 1 85.81 23 PRO B N 1
ATOM 3532 C CA . PRO B 1 23 ? 1.767 47.031 -0.486 1 85.81 23 PRO B CA 1
ATOM 3533 C C . PRO B 1 23 ? 1.579 47.5 0.955 1 85.81 23 PRO B C 1
ATOM 3535 O O . PRO B 1 23 ? 0.719 46.969 1.67 1 85.81 23 PRO B O 1
ATOM 3538 N N . LYS B 1 24 ? 2.375 48.5 1.368 1 79.44 24 LYS B N 1
ATOM 3539 C CA . LYS B 1 24 ? 2.332 49.031 2.736 1 79.44 24 LYS B CA 1
ATOM 3540 C C . LYS B 1 24 ? 0.929 49.5 3.102 1 79.44 24 LYS B C 1
ATOM 3542 O O . LYS B 1 24 ? 0.551 49.5 4.273 1 79.44 24 LYS B O 1
ATOM 3547 N N . ILE B 1 25 ? 0.235 49.812 2.199 1 74.5 25 ILE B N 1
ATOM 3548 C CA . ILE B 1 25 ? -1.104 50.375 2.418 1 74.5 25 ILE B CA 1
ATOM 3549 C C . ILE B 1 25 ? -2.041 49.25 2.861 1 74.5 25 ILE B C 1
ATOM 3551 O O . ILE B 1 25 ? -3.059 49.5 3.512 1 74.5 25 ILE B O 1
ATOM 3555 N N . VAL B 1 26 ? -1.686 48.156 2.451 1 70.38 26 VAL B N 1
ATOM 3556 C CA . VAL B 1 26 ? -2.539 47 2.779 1 70.38 26 VAL B CA 1
ATOM 3557 C C . VAL B 1 26 ? -2.348 46.625 4.246 1 70.38 26 VAL B C 1
ATOM 3559 O O . VAL B 1 26 ? -1.216 46.5 4.719 1 70.38 26 VAL B O 1
ATOM 3562 N N . ASN B 1 27 ? -3.402 46.781 4.984 1 64.94 27 ASN B N 1
ATOM 3563 C CA . ASN B 1 27 ? -3.389 46.344 6.371 1 64.94 27 ASN B CA 1
ATOM 3564 C C . ASN B 1 27 ? -3.152 44.812 6.465 1 64.94 27 ASN B C 1
ATOM 3566 O O . ASN B 1 27 ? -3.902 44.031 5.887 1 64.94 27 ASN B O 1
ATOM 3570 N N . TYR B 1 28 ? -1.983 44.562 6.773 1 65.31 28 TYR B N 1
ATOM 3571 C CA . TYR B 1 28 ? -1.829 43.125 6.957 1 65.31 28 TYR B CA 1
ATOM 3572 C C . TYR B 1 28 ? -1.513 42.781 8.406 1 65.31 28 TYR B C 1
ATOM 3574 O O . TYR B 1 28 ? -0.907 43.594 9.117 1 65.31 28 TYR B O 1
ATOM 3582 N N . ASP B 1 29 ? -2.268 41.844 8.93 1 67.38 29 ASP B N 1
ATOM 3583 C CA . ASP B 1 29 ? -1.929 41.219 10.211 1 67.38 29 ASP B CA 1
ATOM 3584 C C . ASP B 1 29 ? -0.46 40.812 10.25 1 67.38 29 ASP B C 1
ATOM 3586 O O . ASP B 1 29 ? 0.225 40.844 9.227 1 67.38 29 ASP B O 1
ATOM 3590 N N . ASN B 1 30 ? 0.15 40.562 11.391 1 80.62 30 ASN B N 1
ATOM 3591 C CA . ASN B 1 30 ? 1.522 40.156 11.688 1 80.62 30 ASN B CA 1
ATOM 3592 C C . ASN B 1 30 ? 1.921 38.906 10.922 1 80.62 30 ASN B C 1
ATOM 3594 O O . ASN B 1 30 ? 1.739 37.781 11.414 1 80.62 30 ASN B O 1
ATOM 3598 N N . VAL B 1 31 ? 2.287 39.094 9.602 1 87.88 31 VAL B N 1
ATOM 3599 C CA . VAL B 1 31 ? 2.828 38 8.789 1 87.88 31 VAL B CA 1
ATOM 3600 C C . VAL B 1 31 ? 4.258 37.688 9.227 1 87.88 31 VAL B C 1
ATOM 3602 O O . VAL B 1 31 ? 5.07 38.594 9.398 1 87.88 31 VAL B O 1
ATOM 3605 N N . SER B 1 32 ? 4.48 36.438 9.555 1 89.5 32 SER B N 1
ATOM 3606 C CA . SER B 1 32 ? 5.805 35.969 9.961 1 89.5 32 SER B CA 1
ATOM 3607 C C . SER B 1 32 ? 6.168 34.656 9.305 1 89.5 32 SER B C 1
ATOM 3609 O O . SER B 1 32 ? 5.309 33.969 8.727 1 89.5 32 SER B O 1
ATOM 3611 N N . TYR B 1 33 ? 7.367 34.344 9.32 1 92.31 33 TYR B N 1
ATOM 3612 C CA . TYR B 1 33 ? 7.82 33.094 8.766 1 92.31 33 TYR B CA 1
ATOM 3613 C C . TYR B 1 33 ? 7.102 31.922 9.422 1 92.31 33 TYR B C 1
ATOM 3615 O O . TYR B 1 33 ? 6.941 31.891 10.648 1 92.31 33 TYR B O 1
ATOM 3623 N N . GLY B 1 34 ? 6.641 31 8.57 1 92.56 34 GLY B N 1
ATOM 3624 C CA . GLY B 1 34 ? 6.008 29.797 9.094 1 92.56 34 GLY B CA 1
ATOM 3625 C C . GLY B 1 34 ? 4.5 29.922 9.211 1 92.56 34 GLY B C 1
ATOM 3626 O O . GLY B 1 34 ? 3.807 28.922 9.414 1 92.56 34 GLY B O 1
ATOM 3627 N N . CYS B 1 35 ? 3.996 31.141 9.109 1 94.12 35 CYS B N 1
ATOM 3628 C CA . CYS B 1 35 ? 2.551 31.312 9.195 1 94.12 35 CYS B CA 1
ATOM 3629 C C . CYS B 1 35 ? 1.861 30.797 7.941 1 94.12 35 CYS B C 1
ATOM 3631 O O . CYS B 1 35 ? 2.514 30.562 6.922 1 94.12 35 CYS B O 1
ATOM 3633 N N . SER B 1 36 ? 0.598 30.484 8.078 1 96.06 36 SER B N 1
ATOM 3634 C CA . SER B 1 36 ? -0.264 30.203 6.938 1 96.06 36 SER B CA 1
ATOM 3635 C C . SER B 1 36 ? -1.159 31.375 6.598 1 96.06 36 SER B C 1
ATOM 3637 O O . SER B 1 36 ? -1.762 31.984 7.488 1 96.06 36 SER B O 1
ATOM 3639 N N . ILE B 1 37 ? -1.206 31.734 5.258 1 94.69 37 ILE B N 1
ATOM 3640 C CA . ILE B 1 37 ? -1.955 32.938 4.875 1 94.69 37 ILE B CA 1
ATOM 3641 C C . ILE B 1 37 ? -2.818 32.625 3.652 1 94.69 37 ILE B C 1
ATOM 3643 O O . ILE B 1 37 ? -2.588 31.641 2.949 1 94.69 37 ILE B O 1
ATOM 3647 N N . SER B 1 38 ? -3.852 33.406 3.496 1 94.19 38 SER B N 1
ATOM 3648 C CA . SER B 1 38 ? -4.59 33.531 2.246 1 94.19 38 SER B CA 1
ATOM 3649 C C . SER B 1 38 ? -4.383 34.906 1.629 1 94.19 38 SER B C 1
ATOM 3651 O O . SER B 1 38 ? -4.453 35.938 2.326 1 94.19 38 SER B O 1
ATOM 3653 N N . ALA B 1 39 ? -4.027 34.906 0.327 1 93.88 39 ALA B N 1
ATOM 3654 C CA . ALA B 1 39 ? -3.795 36.156 -0.37 1 93.88 39 ALA B CA 1
ATOM 3655 C C . ALA B 1 39 ? -4.613 36.25 -1.654 1 93.88 39 ALA B C 1
ATOM 3657 O O . ALA B 1 39 ? -4.754 35.25 -2.369 1 93.88 39 ALA B O 1
ATOM 3658 N N . GLU B 1 40 ? -5.234 37.375 -1.811 1 95.19 40 GLU B N 1
ATOM 3659 C CA . GLU B 1 40 ? -5.965 37.688 -3.037 1 95.19 40 GLU B CA 1
ATOM 3660 C C . GLU B 1 40 ? -5.352 38.906 -3.748 1 95.19 40 GLU B C 1
ATOM 3662 O O . GLU B 1 40 ? -4.93 39.875 -3.104 1 95.19 40 GLU B O 1
ATOM 3667 N N . GLY B 1 41 ? -5.258 38.75 -5.117 1 95.44 41 GLY B N 1
ATOM 3668 C CA . GLY B 1 41 ? -4.719 39.875 -5.867 1 95.44 41 GLY B CA 1
ATOM 3669 C C . GLY B 1 41 ? -4.539 39.594 -7.344 1 95.44 41 GLY B C 1
ATOM 3670 O O . GLY B 1 41 ? -5.168 38.656 -7.879 1 95.44 41 GLY B O 1
ATOM 3671 N N . GLU B 1 42 ? -3.729 40.469 -8 1 95.94 42 GLU B N 1
ATOM 3672 C CA . GLU B 1 42 ? -3.508 40.344 -9.438 1 95.94 42 GLU B CA 1
ATOM 3673 C C . GLU B 1 42 ? -2.133 39.75 -9.734 1 95.94 42 GLU B C 1
ATOM 3675 O O . GLU B 1 42 ? -1.139 40.125 -9.117 1 95.94 42 GLU B O 1
ATOM 3680 N N . LEU B 1 43 ? -2.201 38.75 -10.633 1 95.62 43 LEU B N 1
ATOM 3681 C CA . LEU B 1 43 ? -0.924 38.188 -11.078 1 95.62 43 LEU B CA 1
ATOM 3682 C C . LEU B 1 43 ? -0.231 39.156 -12.039 1 95.62 43 LEU B C 1
ATOM 3684 O O . LEU B 1 43 ? -0.882 39.781 -12.891 1 95.62 43 LEU B O 1
ATOM 3688 N N . ALA B 1 44 ? 1.058 39.375 -11.789 1 94.12 44 ALA B N 1
ATOM 3689 C CA . ALA B 1 44 ? 1.854 40.25 -12.641 1 94.12 44 ALA B CA 1
ATOM 3690 C C . ALA B 1 44 ? 3.264 39.719 -12.836 1 94.12 44 ALA B C 1
ATOM 3692 O O . ALA B 1 44 ? 3.68 38.781 -12.125 1 94.12 44 ALA B O 1
ATOM 3693 N N . LEU B 1 45 ? 3.891 40.188 -13.812 1 93.06 45 LEU B N 1
ATOM 3694 C CA . LEU B 1 45 ? 5.293 39.844 -14.023 1 93.06 45 LEU B CA 1
ATOM 3695 C C . LEU B 1 45 ? 6.211 40.812 -13.305 1 93.06 45 LEU B C 1
ATOM 3697 O O . LEU B 1 45 ? 6.09 42.031 -13.477 1 93.06 45 LEU B O 1
ATOM 3701 N N . ALA B 1 46 ? 7.02 40.219 -12.469 1 88.12 46 ALA B N 1
ATOM 3702 C CA . ALA B 1 46 ? 8.031 41.062 -11.805 1 88.12 46 ALA B CA 1
ATOM 3703 C C . ALA B 1 46 ? 9.109 41.5 -12.781 1 88.12 46 ALA B C 1
ATOM 3705 O O . ALA B 1 46 ? 9.219 40.938 -13.883 1 88.12 46 ALA B O 1
ATOM 3706 N N . PRO B 1 47 ? 9.891 42.562 -12.469 1 84.81 47 PRO B N 1
ATOM 3707 C CA . PRO B 1 47 ? 11 42.969 -13.336 1 84.81 47 PRO B CA 1
ATOM 3708 C C . PRO B 1 47 ? 11.977 41.844 -13.633 1 84.81 47 PRO B C 1
ATOM 3710 O O . PRO B 1 47 ? 12.609 41.812 -14.688 1 84.81 47 PRO B O 1
ATOM 3713 N N . SER B 1 48 ? 12.062 40.938 -12.758 1 85.25 48 SER B N 1
ATOM 3714 C CA . SER B 1 48 ? 12.953 39.781 -12.883 1 85.25 48 SER B CA 1
ATOM 3715 C C . SER B 1 48 ? 12.414 38.75 -13.883 1 85.25 48 SER B C 1
ATOM 3717 O O . SER B 1 48 ? 13.125 37.844 -14.297 1 85.25 48 SER B O 1
ATOM 3719 N N . GLY B 1 49 ? 11.133 38.938 -14.32 1 87.5 49 GLY B N 1
ATOM 3720 C CA . GLY B 1 49 ? 10.516 38 -15.266 1 87.5 49 GLY B CA 1
ATOM 3721 C C . GLY B 1 49 ? 9.703 36.906 -14.586 1 87.5 49 GLY B C 1
ATOM 3722 O O . GLY B 1 49 ? 9.047 36.125 -15.266 1 87.5 49 GLY B O 1
ATOM 3723 N N . LYS B 1 50 ? 9.734 36.938 -13.266 1 89.75 50 LYS B N 1
ATOM 3724 C CA . LYS B 1 50 ? 8.977 35.906 -12.539 1 89.75 50 LYS B CA 1
ATOM 3725 C C . LYS B 1 50 ? 7.574 36.406 -12.203 1 89.75 50 LYS B C 1
ATOM 3727 O O . LYS B 1 50 ? 7.359 37.594 -12.023 1 89.75 50 LYS B O 1
ATOM 3732 N N . THR B 1 51 ? 6.703 35.5 -12.203 1 94 51 THR B N 1
ATOM 3733 C CA . THR B 1 51 ? 5.324 35.812 -11.852 1 94 51 THR B CA 1
ATOM 3734 C C . THR B 1 51 ? 5.215 36.156 -10.367 1 94 51 THR B C 1
ATOM 3736 O O . THR B 1 51 ? 5.848 35.5 -9.523 1 94 51 THR B O 1
ATOM 3739 N N . GLU B 1 52 ? 4.516 37.188 -10.031 1 96.06 52 GLU B N 1
ATOM 3740 C CA . GLU B 1 52 ? 4.238 37.562 -8.648 1 96.06 52 GLU B CA 1
ATOM 3741 C C . GLU B 1 52 ? 2.773 37.938 -8.469 1 96.06 52 GLU B C 1
ATOM 3743 O O . GLU B 1 52 ? 2.074 38.25 -9.438 1 96.06 52 GLU B O 1
ATOM 3748 N N . LEU B 1 53 ? 2.297 37.781 -7.23 1 96.44 53 LEU B N 1
ATOM 3749 C CA . LEU B 1 53 ? 0.951 38.219 -6.859 1 96.44 53 LEU B CA 1
ATOM 3750 C C . LEU B 1 53 ? 0.981 39.531 -6.137 1 96.44 53 LEU B C 1
ATOM 3752 O O . LEU B 1 53 ? 1.609 39.688 -5.082 1 96.44 53 LEU B O 1
ATOM 3756 N N . ARG B 1 54 ? 0.409 40.531 -6.758 1 94.44 54 ARG B N 1
ATOM 3757 C CA . ARG B 1 54 ? 0.221 41.812 -6.078 1 94.44 54 ARG B CA 1
ATOM 3758 C C . ARG B 1 54 ? -1.04 41.812 -5.223 1 94.44 54 ARG B C 1
ATOM 3760 O O . ARG B 1 54 ? -2.15 41.938 -5.742 1 94.44 54 ARG B O 1
ATOM 3767 N N . ALA B 1 55 ? -0.78 41.688 -3.912 1 94.25 55 ALA B N 1
ATOM 3768 C CA . ALA B 1 55 ? -1.87 41.375 -2.99 1 94.25 55 ALA B CA 1
ATOM 3769 C C . ALA B 1 55 ? -2.746 42.625 -2.748 1 94.25 55 ALA B C 1
ATOM 3771 O O . ALA B 1 55 ? -2.234 43.719 -2.555 1 94.25 55 ALA B O 1
ATOM 3772 N N . THR B 1 56 ? -4.031 42.406 -2.826 1 93.06 56 THR B N 1
ATOM 3773 C CA . THR B 1 56 ? -5.012 43.406 -2.426 1 93.06 56 THR B CA 1
ATOM 3774 C C . THR B 1 56 ? -5.598 43.094 -1.057 1 93.06 56 THR B C 1
ATOM 3776 O O . THR B 1 56 ? -6.152 43.938 -0.385 1 93.06 56 THR B O 1
ATOM 3779 N N . ASN B 1 57 ? -5.504 41.844 -0.733 1 92.31 57 ASN B N 1
ATOM 3780 C CA . ASN B 1 57 ? -5.961 41.375 0.565 1 92.31 57 ASN B CA 1
ATOM 3781 C C . ASN B 1 57 ? -5.113 40.219 1.06 1 92.31 57 ASN B C 1
ATOM 3783 O O . ASN B 1 57 ? -4.734 39.344 0.276 1 92.31 57 ASN B O 1
ATOM 3787 N N . ILE B 1 58 ? -4.789 40.25 2.287 1 92.25 58 ILE B N 1
ATOM 3788 C CA . ILE B 1 58 ? -4.047 39.156 2.924 1 92.25 58 ILE B CA 1
ATOM 3789 C C . ILE B 1 58 ? -4.699 38.812 4.258 1 92.25 58 ILE B C 1
ATOM 3791 O O . ILE B 1 58 ? -5.129 39.688 5 1 92.25 58 ILE B O 1
ATOM 3795 N N . HIS B 1 59 ? -4.852 37.531 4.473 1 92.69 59 HIS B N 1
ATOM 3796 C CA . HIS B 1 59 ? -5.414 37 5.719 1 92.69 59 HIS B CA 1
ATOM 3797 C C . HIS B 1 59 ? -4.523 35.938 6.328 1 92.69 59 HIS B C 1
ATOM 3799 O O . HIS B 1 59 ? -4.164 34.969 5.66 1 92.69 59 HIS B O 1
ATOM 3805 N N . VAL B 1 60 ? -4.105 36.188 7.574 1 93.94 60 VAL B N 1
ATOM 3806 C CA . VAL B 1 60 ? -3.336 35.156 8.281 1 93.94 60 VAL B CA 1
ATOM 3807 C C . VAL B 1 60 ? -4.277 34.094 8.836 1 93.94 60 VAL B C 1
ATOM 3809 O O . VAL B 1 60 ? -5.176 34.406 9.625 1 93.94 60 VAL B O 1
ATOM 3812 N N . ILE B 1 61 ? -4.07 32.875 8.438 1 95.06 61 ILE B N 1
ATOM 3813 C CA . ILE B 1 61 ? -4.898 31.75 8.852 1 95.06 61 ILE B CA 1
ATOM 3814 C C . ILE B 1 61 ? -4.328 31.141 10.125 1 95.06 61 ILE B C 1
ATOM 3816 O O . ILE B 1 61 ? -5.059 30.922 11.094 1 95.06 61 ILE B O 1
ATOM 3820 N N . GLY B 1 62 ? -3.094 30.828 10.102 1 95.25 62 GLY B N 1
ATOM 3821 C CA . GLY B 1 62 ? -2.363 30.312 11.25 1 95.25 62 GLY B CA 1
ATOM 3822 C C . GLY B 1 62 ? -1.096 31.094 11.547 1 95.25 62 GLY B C 1
ATOM 3823 O O . GLY B 1 62 ? -0.249 31.266 10.672 1 95.25 62 GLY B O 1
ATOM 3824 N N . THR B 1 63 ? -0.934 31.547 12.75 1 94 63 THR B N 1
ATOM 3825 C CA . THR B 1 63 ? 0.232 32.344 13.156 1 94 63 THR B CA 1
ATOM 3826 C C . THR B 1 63 ? 1.393 31.406 13.523 1 94 63 THR B C 1
ATOM 3828 O O . THR B 1 63 ? 1.186 30.234 13.852 1 94 63 THR B O 1
ATOM 3831 N N . CYS B 1 64 ? 2.498 31.875 13.344 1 93.12 64 CYS B N 1
ATOM 3832 C CA . CYS B 1 64 ? 3.715 31.203 13.789 1 93.12 64 CYS B CA 1
ATOM 3833 C C . CYS B 1 64 ? 4.785 32.219 14.18 1 93.12 64 CYS B C 1
ATOM 3835 O O . CYS B 1 64 ? 5.242 33 13.344 1 93.12 64 CYS B O 1
ATOM 3837 N N . ASN B 1 65 ? 5.062 32.312 15.43 1 90.56 65 ASN B N 1
ATOM 3838 C CA . ASN B 1 65 ? 6.223 33.062 15.914 1 90.56 65 ASN B CA 1
ATOM 3839 C C . ASN B 1 65 ? 7.402 32.125 16.188 1 90.56 65 ASN B C 1
ATOM 3841 O O . ASN B 1 65 ? 7.398 31.406 17.188 1 90.56 65 ASN B O 1
ATOM 3845 N N . VAL B 1 66 ? 8.359 32.281 15.391 1 90.38 66 VAL B N 1
ATOM 3846 C CA . VAL B 1 66 ? 9.469 31.312 15.398 1 90.38 66 VAL B CA 1
ATOM 3847 C C . VAL B 1 66 ? 10.125 31.297 16.781 1 90.38 66 VAL B C 1
ATOM 3849 O O . VAL B 1 66 ? 10.383 30.219 17.328 1 90.38 66 VAL B O 1
ATOM 3852 N N . THR B 1 67 ? 10.32 32.438 17.328 1 89.62 67 THR B N 1
ATOM 3853 C CA . THR B 1 67 ? 11.016 32.531 18.609 1 89.62 67 THR B CA 1
ATOM 3854 C C . THR B 1 67 ? 10.086 32.219 19.766 1 89.62 67 THR B C 1
ATOM 3856 O O . THR B 1 67 ? 10.359 31.328 20.578 1 89.62 67 THR B O 1
ATOM 3859 N N . GLU B 1 68 ? 9 32.812 19.781 1 89.75 68 GLU B N 1
ATOM 3860 C CA . GLU B 1 68 ? 8.078 32.688 20.906 1 89.75 68 GLU B CA 1
ATOM 3861 C C . GLU B 1 68 ? 7.461 31.281 20.953 1 89.75 68 GLU B C 1
ATOM 3863 O O . GLU B 1 68 ? 7.289 30.719 22.031 1 89.75 68 GLU B O 1
ATOM 3868 N N . ASP B 1 69 ? 7.203 30.734 19.797 1 90.06 69 ASP B N 1
ATOM 3869 C CA . ASP B 1 69 ? 6.543 29.422 19.719 1 90.06 69 ASP B CA 1
ATOM 3870 C C . ASP B 1 69 ? 7.566 28.297 19.719 1 90.06 69 ASP B C 1
ATOM 3872 O O . ASP B 1 69 ? 7.203 27.125 19.844 1 90.06 69 ASP B O 1
ATOM 3876 N N . GLN B 1 70 ? 8.781 28.625 19.516 1 92.44 70 GLN B N 1
ATOM 3877 C CA . GLN B 1 70 ? 9.859 27.656 19.469 1 92.44 70 GLN B CA 1
ATOM 3878 C C . GLN B 1 70 ? 9.703 26.703 18.281 1 92.44 70 GLN B C 1
ATOM 3880 O O . GLN B 1 70 ? 9.789 25.484 18.438 1 92.44 70 GLN B O 1
ATOM 3885 N N . TYR B 1 71 ? 9.266 27.328 17.172 1 95.25 71 TYR B N 1
ATOM 3886 C CA . TYR B 1 71 ? 9.258 26.562 15.93 1 95.25 71 TYR B CA 1
ATOM 3887 C C . TYR B 1 71 ? 10.656 26.062 15.586 1 95.25 71 TYR B C 1
ATOM 3889 O O . TYR B 1 71 ? 11.602 26.859 15.547 1 95.25 71 TYR B O 1
ATOM 3897 N N . PRO B 1 72 ? 10.789 24.797 15.281 1 95.62 72 PRO B N 1
ATOM 3898 C CA . PRO B 1 72 ? 12.141 24.234 15.242 1 95.62 72 PRO B CA 1
ATOM 3899 C C . PRO B 1 72 ? 12.898 24.609 13.969 1 95.62 72 PRO B C 1
ATOM 3901 O O . PRO B 1 72 ? 14.117 24.438 13.891 1 95.62 72 PRO B O 1
ATOM 3904 N N . PHE B 1 73 ? 12.25 25.078 12.906 1 95.44 73 PHE B N 1
ATOM 3905 C CA . PHE B 1 73 ? 12.898 25.391 11.641 1 95.44 73 PHE B CA 1
ATOM 3906 C C . PHE B 1 73 ? 12.891 26.891 11.383 1 95.44 73 PHE B C 1
ATOM 3908 O O . PHE B 1 73 ? 11.906 27.422 10.867 1 95.44 73 PHE B O 1
ATOM 3915 N N . ALA B 1 74 ? 13.938 27.578 11.625 1 91.62 74 ALA B N 1
ATOM 3916 C CA . ALA B 1 74 ? 14.062 29.016 11.414 1 91.62 74 ALA B CA 1
ATOM 3917 C C . ALA B 1 74 ? 14.32 29.328 9.945 1 91.62 74 ALA B C 1
ATOM 3919 O O . ALA B 1 74 ? 14.828 28.5 9.203 1 91.62 74 ALA B O 1
ATOM 3920 N N . PRO B 1 75 ? 13.953 30.531 9.5 1 88.5 75 PRO B N 1
ATOM 3921 C CA . PRO B 1 75 ? 14.188 30.906 8.109 1 88.5 75 PRO B CA 1
ATOM 3922 C C . PRO B 1 75 ? 15.672 31.016 7.766 1 88.5 75 PRO B C 1
ATOM 3924 O O . PRO B 1 75 ? 16.469 31.453 8.602 1 88.5 75 PRO B O 1
ATOM 3927 N N . ARG B 1 76 ? 16.047 30.672 6.547 1 85.94 76 ARG B N 1
ATOM 3928 C CA . ARG B 1 76 ? 17.391 30.859 5.977 1 85.94 76 ARG B CA 1
ATOM 3929 C C . ARG B 1 76 ? 18.422 30.062 6.762 1 85.94 76 ARG B C 1
ATOM 3931 O O . ARG B 1 76 ? 19.578 30.484 6.875 1 85.94 76 ARG B O 1
ATOM 3938 N N . LYS B 1 77 ? 17.984 29.062 7.465 1 89.12 77 LYS B N 1
ATOM 3939 C CA . LYS B 1 77 ? 18.891 28.172 8.188 1 89.12 77 LYS B CA 1
ATOM 3940 C C . LYS B 1 77 ? 18.875 26.766 7.594 1 89.12 77 LYS B C 1
ATOM 3942 O O . LYS B 1 77 ? 17.812 26.266 7.199 1 89.12 77 LYS B O 1
ATOM 3947 N N . LYS B 1 78 ? 20.031 26.25 7.496 1 89.44 78 LYS B N 1
ATOM 3948 C CA . LYS B 1 78 ? 20.172 24.859 7.074 1 89.44 78 LYS B CA 1
ATOM 3949 C C . LYS B 1 78 ? 20.312 23.922 8.281 1 89.44 78 LYS B C 1
ATOM 3951 O O . LYS B 1 78 ? 21.031 24.25 9.234 1 89.44 78 LYS B O 1
ATOM 3956 N N . TYR B 1 79 ? 19.594 22.875 8.258 1 94 79 TYR B N 1
ATOM 3957 C CA . TYR B 1 79 ? 19.625 21.922 9.367 1 94 79 TYR B CA 1
ATOM 3958 C C . TYR B 1 79 ? 20.188 20.578 8.914 1 94 79 TYR B C 1
ATOM 3960 O O . TYR B 1 79 ? 19.953 20.156 7.777 1 94 79 TYR B O 1
ATOM 3968 N N . ASP B 1 80 ? 20.891 20.031 9.82 1 93.75 80 ASP B N 1
ATOM 3969 C CA . ASP B 1 80 ? 21.312 18.641 9.602 1 93.75 80 ASP B CA 1
ATOM 3970 C C . ASP B 1 80 ? 20.109 17.703 9.602 1 93.75 80 ASP B C 1
ATOM 3972 O O . ASP B 1 80 ? 19.156 17.891 10.359 1 93.75 80 ASP B O 1
ATOM 3976 N N . GLN B 1 81 ? 20.25 16.641 8.836 1 93.5 81 GLN B N 1
ATOM 3977 C CA . GLN B 1 81 ? 19.141 15.703 8.68 1 93.5 81 GLN B CA 1
ATOM 3978 C C . GLN B 1 81 ? 18.828 14.992 9.992 1 93.5 81 GLN B C 1
ATOM 3980 O O . GLN B 1 81 ? 17.672 14.656 10.258 1 93.5 81 GLN B O 1
ATOM 3985 N N . ASP B 1 82 ? 19.781 14.75 10.836 1 95.25 82 ASP B N 1
ATOM 3986 C CA . ASP B 1 82 ? 19.547 14.141 12.141 1 95.25 82 ASP B CA 1
ATOM 3987 C C . ASP B 1 82 ? 18.641 15.008 13 1 95.25 82 ASP B C 1
ATOM 3989 O O . ASP B 1 82 ? 17.781 14.484 13.727 1 95.25 82 ASP B O 1
ATOM 3993 N N . TYR B 1 83 ? 18.891 16.281 12.906 1 96.56 83 TYR B N 1
ATOM 3994 C CA . TYR B 1 83 ? 18.047 17.219 13.641 1 96.56 83 TYR B CA 1
ATOM 3995 C C . TYR B 1 83 ? 16.625 17.219 13.086 1 96.56 83 TYR B C 1
ATOM 3997 O O . TYR B 1 83 ? 15.664 17.141 13.844 1 96.56 83 TYR B O 1
ATOM 4005 N N . VAL B 1 84 ? 16.484 17.281 11.797 1 97.06 84 VAL B N 1
ATOM 4006 C CA . VAL B 1 84 ? 15.188 17.344 11.133 1 97.06 84 VAL B CA 1
ATOM 4007 C C . VAL B 1 84 ? 14.383 16.094 11.477 1 97.06 84 VAL B C 1
ATOM 4009 O O . VAL B 1 84 ? 13.164 16.156 11.664 1 97.06 84 VAL B O 1
ATOM 4012 N N . ARG B 1 85 ? 15.039 14.914 11.648 1 95.81 85 ARG B N 1
ATOM 4013 C CA . ARG B 1 85 ? 14.383 13.641 11.93 1 95.81 85 ARG B CA 1
ATOM 4014 C C . ARG B 1 85 ? 13.773 13.633 13.328 1 95.81 85 ARG B C 1
ATOM 4016 O O . ARG B 1 85 ? 12.945 12.773 13.648 1 95.81 85 ARG B O 1
ATOM 4023 N N . GLN B 1 86 ? 14.195 14.562 14.102 1 96.12 86 GLN B N 1
ATOM 4024 C CA . GLN B 1 86 ? 13.617 14.648 15.445 1 96.12 86 GLN B CA 1
ATOM 4025 C C . GLN B 1 86 ? 12.211 15.242 15.398 1 96.12 86 GLN B C 1
ATOM 4027 O O . GLN B 1 86 ? 11.453 15.133 16.375 1 96.12 86 GLN B O 1
ATOM 4032 N N . TYR B 1 87 ? 11.883 15.867 14.297 1 97.19 87 TYR B N 1
ATOM 4033 C CA . TYR B 1 87 ? 10.594 16.531 14.148 1 97.19 87 TYR B CA 1
ATOM 4034 C C . TYR B 1 87 ? 9.82 15.977 12.961 1 97.19 87 TYR B C 1
ATOM 4036 O O . TYR B 1 87 ? 9.414 16.719 12.062 1 97.19 87 TYR B O 1
ATOM 4044 N N . LEU B 1 88 ? 9.5 14.664 13.078 1 97.5 88 LEU B N 1
ATOM 4045 C CA . LEU B 1 88 ? 8.859 13.969 11.969 1 97.5 88 LEU B CA 1
ATOM 4046 C C . LEU B 1 88 ? 7.516 14.602 11.625 1 97.5 88 LEU B C 1
ATOM 4048 O O . LEU B 1 88 ? 7.09 14.578 10.469 1 97.5 88 LEU B O 1
ATOM 4052 N N . HIS B 1 89 ? 6.836 15.219 12.602 1 97.62 89 HIS B N 1
ATOM 4053 C CA . HIS B 1 89 ? 5.52 15.812 12.398 1 97.62 89 HIS B CA 1
ATOM 4054 C C . HIS B 1 89 ? 5.629 17.188 11.75 1 97.62 89 HIS B C 1
ATOM 4056 O O . HIS B 1 89 ? 4.621 17.766 11.336 1 97.62 89 HIS B O 1
ATOM 4062 N N . LEU B 1 90 ? 6.891 17.766 11.609 1 97.81 90 LEU B N 1
ATOM 4063 C CA . LEU B 1 90 ? 7.082 19.078 11.008 1 97.81 90 LEU B CA 1
ATOM 4064 C C . LEU B 1 90 ? 8.008 18.984 9.805 1 97.81 90 LEU B C 1
ATOM 4066 O O . LEU B 1 90 ? 8.039 19.906 8.969 1 97.81 90 LEU B O 1
ATOM 4070 N N . ARG B 1 91 ? 8.672 17.844 9.688 1 97.5 91 ARG B N 1
ATOM 4071 C CA . ARG B 1 91 ? 9.711 17.672 8.68 1 97.5 91 ARG B CA 1
ATOM 4072 C C . ARG B 1 91 ? 9.141 17.828 7.273 1 97.5 91 ARG B C 1
ATOM 4074 O O . ARG B 1 91 ? 9.812 18.344 6.379 1 97.5 91 ARG B O 1
ATOM 4081 N N . PRO B 1 92 ? 7.887 17.469 6.984 1 97.81 92 PRO B N 1
ATOM 4082 C CA . PRO B 1 92 ? 7.344 17.641 5.637 1 97.81 92 PRO B CA 1
ATOM 4083 C C . PRO B 1 92 ? 7.289 19.109 5.203 1 97.81 92 PRO B C 1
ATOM 4085 O O . PRO B 1 92 ? 7.203 19.406 4.008 1 97.81 92 PRO B O 1
ATOM 4088 N N . ARG B 1 93 ? 7.391 20.031 6.105 1 96 93 ARG B N 1
ATOM 4089 C CA . ARG B 1 93 ? 7.281 21.453 5.809 1 96 93 ARG B CA 1
ATOM 4090 C C . ARG B 1 93 ? 8.602 22.016 5.301 1 96 93 ARG B C 1
ATOM 4092 O O . ARG B 1 93 ? 8.656 23.141 4.789 1 96 93 ARG B O 1
ATOM 4099 N N . THR B 1 94 ? 9.648 21.281 5.504 1 95.31 94 THR B N 1
ATOM 4100 C CA . THR B 1 94 ? 10.93 21.719 4.961 1 95.31 94 THR B CA 1
ATOM 4101 C C . THR B 1 94 ? 10.961 21.547 3.445 1 95.31 94 THR B C 1
ATOM 4103 O O . THR B 1 94 ? 10.352 20.625 2.908 1 95.31 94 THR B O 1
ATOM 4106 N N . ARG B 1 95 ? 11.664 22.422 2.775 1 92.81 95 ARG B N 1
ATOM 4107 C CA . ARG B 1 95 ? 11.695 22.438 1.316 1 92.81 95 ARG B CA 1
ATOM 4108 C C . ARG B 1 95 ? 12.227 21.125 0.763 1 92.81 95 ARG B C 1
ATOM 4110 O O . ARG B 1 95 ? 11.633 20.547 -0.146 1 92.81 95 ARG B O 1
ATOM 4117 N N . ARG B 1 96 ? 13.273 20.672 1.315 1 94.44 96 ARG B N 1
ATOM 4118 C CA . ARG B 1 96 ? 13.914 19.453 0.829 1 94.44 96 ARG B CA 1
ATOM 4119 C C . ARG B 1 96 ? 12.992 18.25 1.003 1 94.44 96 ARG B C 1
ATOM 4121 O O . ARG B 1 96 ? 12.836 17.453 0.083 1 94.44 96 ARG B O 1
ATOM 4128 N N . PHE B 1 97 ? 12.344 18.156 2.086 1 97.31 97 PHE B N 1
ATOM 4129 C CA . PHE B 1 97 ? 11.57 16.953 2.363 1 97.31 97 PHE B CA 1
ATOM 4130 C C . PHE B 1 97 ? 10.242 16.969 1.622 1 97.31 97 PHE B C 1
ATOM 4132 O O . PHE B 1 97 ? 9.75 15.93 1.182 1 97.31 97 PHE B O 1
ATOM 4139 N N . SER B 1 98 ? 9.633 18.141 1.501 1 97.88 98 SER B N 1
ATOM 4140 C CA . SER B 1 98 ? 8.438 18.234 0.674 1 97.88 98 SER B CA 1
ATOM 4141 C C . SER B 1 98 ? 8.727 17.828 -0.766 1 97.88 98 SER B C 1
ATOM 4143 O O . SER B 1 98 ? 7.91 17.156 -1.405 1 97.88 98 SER B O 1
ATOM 4145 N N . SER B 1 99 ? 9.883 18.234 -1.262 1 98.19 99 SER B N 1
ATOM 4146 C CA . SER B 1 99 ? 10.297 17.797 -2.592 1 98.19 99 SER B CA 1
ATOM 4147 C C . SER B 1 99 ? 10.453 16.281 -2.662 1 98.19 99 SER B C 1
ATOM 4149 O O . SER B 1 99 ? 10.047 15.656 -3.641 1 98.19 99 SER B O 1
ATOM 4151 N N . LEU B 1 100 ? 11.039 15.742 -1.643 1 98.31 100 LEU B N 1
ATOM 4152 C CA . LEU B 1 100 ? 11.188 14.297 -1.571 1 98.31 100 LEU B CA 1
ATOM 4153 C C . LEU B 1 100 ? 9.836 13.602 -1.621 1 98.31 100 LEU B C 1
ATOM 4155 O O . LEU B 1 100 ? 9.664 12.602 -2.318 1 98.31 100 LEU B O 1
ATOM 4159 N N . LEU B 1 101 ? 8.852 14.117 -0.884 1 98.69 101 LEU B N 1
ATOM 4160 C CA . LEU B 1 101 ? 7.535 13.492 -0.838 1 98.69 101 LEU B CA 1
ATOM 4161 C C . LEU B 1 101 ? 6.855 13.555 -2.203 1 98.69 101 LEU B C 1
ATOM 4163 O O . LEU B 1 101 ? 6.203 12.594 -2.621 1 98.69 101 LEU B O 1
ATOM 4167 N N . ARG B 1 102 ? 7.016 14.648 -2.924 1 98.75 102 ARG B N 1
ATOM 4168 C CA . ARG B 1 102 ? 6.469 14.75 -4.273 1 98.75 102 ARG B CA 1
ATOM 4169 C C . ARG B 1 102 ? 7.172 13.789 -5.223 1 98.75 102 ARG B C 1
ATOM 4171 O O . ARG B 1 102 ? 6.527 13.141 -6.055 1 98.75 102 ARG B O 1
ATOM 4178 N N . LEU B 1 103 ? 8.492 13.68 -5.074 1 98.81 103 LEU B N 1
ATOM 4179 C CA . LEU B 1 103 ? 9.25 12.758 -5.914 1 98.81 103 LEU B CA 1
ATOM 4180 C C . LEU B 1 103 ? 8.875 11.312 -5.613 1 98.81 103 LEU B C 1
ATOM 4182 O O . LEU B 1 103 ? 8.82 10.477 -6.523 1 98.81 103 LEU B O 1
ATOM 4186 N N . ARG B 1 104 ? 8.68 11 -4.355 1 98.81 104 ARG B N 1
ATOM 4187 C CA . ARG B 1 104 ? 8.258 9.656 -3.973 1 98.81 104 ARG B CA 1
ATOM 4188 C C . ARG B 1 104 ? 6.902 9.312 -4.586 1 98.81 104 ARG B C 1
ATOM 4190 O O . ARG B 1 104 ? 6.707 8.203 -5.086 1 98.81 104 ARG B O 1
ATOM 4197 N N . ASP B 1 105 ? 5.984 10.242 -4.52 1 98.69 105 ASP B N 1
ATOM 4198 C CA . ASP B 1 105 ? 4.691 10.078 -5.176 1 98.69 105 ASP B CA 1
ATOM 4199 C C . ASP B 1 105 ? 4.859 9.852 -6.676 1 98.69 105 ASP B C 1
ATOM 4201 O O . ASP B 1 105 ? 4.254 8.945 -7.246 1 98.69 105 ASP B O 1
ATOM 4205 N N . LEU B 1 106 ? 5.668 10.672 -7.309 1 98.75 106 LEU B N 1
ATOM 4206 C CA . LEU B 1 106 ? 5.926 10.562 -8.742 1 98.75 106 LEU B CA 1
ATOM 4207 C C . LEU B 1 106 ? 6.52 9.195 -9.078 1 98.75 106 LEU B C 1
ATOM 4209 O O . LEU B 1 106 ? 6.078 8.539 -10.023 1 98.75 106 LEU B O 1
ATOM 4213 N N . ALA B 1 107 ? 7.496 8.789 -8.289 1 98.88 107 ALA B N 1
ATOM 4214 C CA . ALA B 1 107 ? 8.133 7.492 -8.516 1 98.88 107 ALA B CA 1
ATOM 4215 C C . ALA B 1 107 ? 7.117 6.355 -8.422 1 98.88 107 ALA B C 1
ATOM 4217 O O . ALA B 1 107 ? 7.133 5.434 -9.242 1 98.88 107 ALA B O 1
ATOM 4218 N N . THR B 1 108 ? 6.273 6.422 -7.398 1 98.81 108 THR B N 1
ATOM 4219 C CA . THR B 1 108 ? 5.23 5.418 -7.223 1 98.81 108 THR B CA 1
ATOM 4220 C C . THR B 1 108 ? 4.332 5.352 -8.453 1 98.81 108 THR B C 1
ATOM 4222 O O . THR B 1 108 ? 4.035 4.266 -8.953 1 98.81 108 THR B O 1
ATOM 4225 N N . MET B 1 109 ? 3.93 6.496 -8.938 1 98.62 109 MET B N 1
ATOM 4226 C CA . MET B 1 109 ? 3.057 6.582 -10.109 1 98.62 109 MET B CA 1
ATOM 4227 C C . MET B 1 109 ? 3.738 6 -11.336 1 98.62 109 MET B C 1
ATOM 4229 O O . MET B 1 109 ? 3.148 5.188 -12.055 1 98.62 109 MET B O 1
ATOM 4233 N N . VAL B 1 110 ? 4.969 6.395 -11.562 1 98.75 110 VAL B N 1
ATOM 4234 C CA . VAL B 1 110 ? 5.695 6.004 -12.766 1 98.75 110 VAL B CA 1
ATOM 4235 C C . VAL B 1 110 ? 5.945 4.496 -12.75 1 98.75 110 VAL B C 1
ATOM 4237 O O . VAL B 1 110 ? 5.887 3.844 -13.797 1 98.75 110 VAL B O 1
ATOM 4240 N N . ILE B 1 111 ? 6.234 3.91 -11.617 1 98.88 111 ILE B N 1
ATOM 4241 C CA . ILE B 1 111 ? 6.426 2.471 -11.477 1 98.88 111 ILE B CA 1
ATOM 4242 C C . ILE B 1 111 ? 5.137 1.742 -11.852 1 98.88 111 ILE B C 1
ATOM 4244 O O . ILE B 1 111 ? 5.16 0.798 -12.648 1 98.88 111 ILE B O 1
ATOM 4248 N N . ASN B 1 112 ? 4.055 2.168 -11.273 1 98.75 112 ASN B N 1
ATOM 4249 C CA . ASN B 1 112 ? 2.77 1.545 -11.578 1 98.75 112 ASN B CA 1
ATOM 4250 C C . ASN B 1 112 ? 2.43 1.652 -13.062 1 98.75 112 ASN B C 1
ATOM 4252 O O . ASN B 1 112 ? 1.972 0.683 -13.672 1 98.75 112 ASN B O 1
ATOM 4256 N N . ASP B 1 113 ? 2.643 2.809 -13.609 1 98.5 113 ASP B N 1
ATOM 4257 C CA . ASP B 1 113 ? 2.352 3.025 -15.023 1 98.5 113 ASP B CA 1
ATOM 4258 C C . ASP B 1 113 ? 3.195 2.107 -15.906 1 98.5 113 ASP B C 1
ATOM 4260 O O . ASP B 1 113 ? 2.686 1.509 -16.859 1 98.5 113 ASP B O 1
ATOM 4264 N N . HIS B 1 114 ? 4.453 2.045 -15.586 1 98.81 114 HIS B N 1
ATOM 4265 C CA . HIS B 1 114 ? 5.355 1.199 -16.359 1 98.81 114 HIS B CA 1
ATOM 4266 C C . HIS B 1 114 ? 4.879 -0.25 -16.359 1 98.81 114 HIS B C 1
ATOM 4268 O O . HIS B 1 114 ? 4.824 -0.882 -17.422 1 98.81 114 HIS B O 1
ATOM 4274 N N . LEU B 1 115 ? 4.586 -0.771 -15.219 1 98.81 115 LEU B N 1
ATOM 4275 C CA . LEU B 1 115 ? 4.184 -2.17 -15.102 1 98.81 115 LEU B CA 1
ATOM 4276 C C . LEU B 1 115 ? 2.838 -2.404 -15.781 1 98.81 115 LEU B C 1
ATOM 4278 O O . LEU B 1 115 ? 2.654 -3.408 -16.469 1 98.81 115 LEU B O 1
ATOM 4282 N N . ARG B 1 116 ? 1.947 -1.495 -15.578 1 97.81 116 ARG B N 1
ATOM 4283 C CA . ARG B 1 116 ? 0.652 -1.609 -16.25 1 97.81 116 ARG B CA 1
ATOM 4284 C C . ARG B 1 116 ? 0.814 -1.633 -17.766 1 97.81 116 ARG B C 1
ATOM 4286 O O . ARG B 1 116 ? 0.182 -2.439 -18.438 1 97.81 116 ARG B O 1
ATOM 4293 N N . ASP B 1 117 ? 1.655 -0.75 -18.281 1 98.12 117 ASP B N 1
ATOM 4294 C CA . ASP B 1 117 ? 1.901 -0.663 -19.719 1 98.12 117 ASP B CA 1
ATOM 4295 C C . ASP B 1 117 ? 2.502 -1.962 -20.25 1 98.12 117 ASP B C 1
ATOM 4297 O O . ASP B 1 117 ? 2.379 -2.268 -21.438 1 98.12 117 ASP B O 1
ATOM 4301 N N . ARG B 1 118 ? 3.082 -2.686 -19.375 1 97.88 118 ARG B N 1
ATOM 4302 C CA . ARG B 1 118 ? 3.721 -3.938 -19.766 1 97.88 118 ARG B CA 1
ATOM 4303 C C . ARG B 1 118 ? 2.816 -5.129 -19.469 1 97.88 118 ARG B C 1
ATOM 4305 O O . ARG B 1 118 ? 3.264 -6.277 -19.5 1 97.88 118 ARG B O 1
ATOM 4312 N N . GLY B 1 119 ? 1.615 -4.871 -19.078 1 97.75 119 GLY B N 1
ATOM 4313 C CA . GLY B 1 119 ? 0.616 -5.918 -18.953 1 97.75 119 GLY B CA 1
ATOM 4314 C C . GLY B 1 119 ? 0.565 -6.535 -17.562 1 97.75 119 GLY B C 1
ATOM 4315 O O . GLY B 1 119 ? -0.093 -7.555 -17.359 1 97.75 119 GLY B O 1
ATOM 4316 N N . PHE B 1 120 ? 1.241 -5.969 -16.578 1 98.75 120 PHE B N 1
ATOM 4317 C CA . PHE B 1 120 ? 1.207 -6.504 -15.227 1 98.75 120 PHE B CA 1
ATOM 4318 C C . PHE B 1 120 ? -0.089 -6.117 -14.523 1 98.75 120 PHE B C 1
ATOM 4320 O O . PHE B 1 120 ? -0.589 -5.004 -14.703 1 98.75 120 PHE B O 1
ATOM 4327 N N . ILE B 1 121 ? -0.584 -7.02 -13.703 1 98.69 121 ILE B N 1
ATOM 4328 C CA . ILE B 1 121 ? -1.757 -6.785 -12.867 1 98.69 121 ILE B CA 1
ATOM 4329 C C . ILE B 1 121 ? -1.33 -6.652 -11.406 1 98.69 121 ILE B C 1
ATOM 4331 O O . ILE B 1 121 ? -0.585 -7.488 -10.891 1 98.69 121 ILE B O 1
ATOM 4335 N N . SER B 1 122 ? -1.74 -5.559 -10.781 1 98.75 122 SER B N 1
ATOM 4336 C CA . SER B 1 122 ? -1.413 -5.336 -9.375 1 98.75 122 SER B CA 1
ATOM 4337 C C . SER B 1 122 ? -2.223 -6.254 -8.461 1 98.75 122 SER B C 1
ATOM 4339 O O . SER B 1 122 ? -3.432 -6.414 -8.648 1 98.75 122 SER B O 1
ATOM 4341 N N . VAL B 1 123 ? -1.537 -6.898 -7.516 1 98.75 123 VAL B N 1
ATOM 4342 C CA . VAL B 1 123 ? -2.158 -7.797 -6.551 1 98.75 123 VAL B CA 1
ATOM 4343 C C . VAL B 1 123 ? -1.838 -7.332 -5.129 1 98.75 123 VAL B C 1
ATOM 4345 O O . VAL B 1 123 ? -0.671 -7.133 -4.785 1 98.75 123 VAL B O 1
ATOM 4348 N N . HIS B 1 124 ? -2.859 -7.113 -4.316 1 98.62 124 HIS B N 1
ATOM 4349 C CA . HIS B 1 124 ? -2.656 -6.801 -2.906 1 98.62 124 HIS B CA 1
ATOM 4350 C C . HIS B 1 124 ? -2.377 -8.062 -2.096 1 98.62 124 HIS B C 1
ATOM 4352 O O . HIS B 1 124 ? -3.301 -8.672 -1.553 1 98.62 124 HIS B O 1
ATOM 4358 N N . THR B 1 125 ? -1.126 -8.375 -1.968 1 98.31 125 THR B N 1
ATOM 4359 C CA . THR B 1 125 ? -0.748 -9.508 -1.127 1 98.31 125 THR B CA 1
ATOM 4360 C C . THR B 1 125 ? -0.886 -9.148 0.351 1 98.31 125 THR B C 1
ATOM 4362 O O . THR B 1 125 ? -0.806 -7.977 0.723 1 98.31 125 THR B O 1
ATOM 4365 N N . PRO B 1 126 ? -1.12 -10.117 1.171 1 97.75 126 PRO B N 1
ATOM 4366 C CA . PRO B 1 126 ? -1.381 -9.812 2.58 1 97.75 126 PRO B CA 1
ATOM 4367 C C . PRO B 1 126 ? -0.125 -9.383 3.334 1 97.75 126 PRO B C 1
ATOM 4369 O O . PRO B 1 126 ? 0.979 -9.828 3.008 1 97.75 126 PRO B O 1
ATOM 4372 N N . ILE B 1 127 ? -0.356 -8.547 4.352 1 98.31 127 ILE B N 1
ATOM 4373 C CA . ILE B 1 127 ? 0.671 -8.125 5.297 1 98.31 127 ILE B CA 1
ATOM 4374 C C . ILE B 1 127 ? 0.783 -9.141 6.426 1 98.31 127 ILE B C 1
ATOM 4376 O O . ILE B 1 127 ? 1.887 -9.469 6.875 1 98.31 127 ILE B O 1
ATOM 4380 N N . LEU B 1 128 ? -0.368 -9.648 6.867 1 97.94 128 LEU B N 1
ATOM 4381 C CA . LEU B 1 128 ? -0.418 -10.719 7.855 1 97.94 128 LEU B CA 1
ATOM 4382 C C . LEU B 1 128 ? -0.238 -12.078 7.188 1 97.94 128 LEU B C 1
ATOM 4384 O O . LEU B 1 128 ? -0.967 -12.422 6.25 1 97.94 128 LEU B O 1
ATOM 4388 N N . THR B 1 129 ? 0.713 -12.812 7.648 1 95.44 129 THR B N 1
ATOM 4389 C CA . THR B 1 129 ? 0.993 -14.102 7.031 1 95.44 129 THR B CA 1
ATOM 4390 C C . THR B 1 129 ? 1.335 -15.148 8.094 1 95.44 129 THR B C 1
ATOM 4392 O O . THR B 1 129 ? 1.721 -14.797 9.211 1 95.44 129 THR B O 1
ATOM 4395 N N . SER B 1 130 ? 1.156 -16.391 7.734 1 92.19 130 SER B N 1
ATOM 4396 C CA . SER B 1 130 ? 1.479 -17.484 8.648 1 92.19 130 SER B CA 1
ATOM 4397 C C . SER B 1 130 ? 2.848 -18.078 8.336 1 92.19 130 SER B C 1
ATOM 4399 O O . SER B 1 130 ? 3.246 -19.078 8.938 1 92.19 130 SER B O 1
ATOM 4401 N N . ASN B 1 131 ? 3.496 -17.5 7.422 1 83 131 ASN B N 1
ATOM 4402 C CA . ASN B 1 131 ? 4.805 -18.031 7.059 1 83 131 ASN B CA 1
ATOM 4403 C C . ASN B 1 131 ? 5.875 -16.953 7.051 1 83 131 ASN B C 1
ATOM 4405 O O . ASN B 1 131 ? 5.555 -15.758 7.066 1 83 131 ASN B O 1
ATOM 4409 N N . ASP B 1 132 ? 7.113 -17.328 7.176 1 73.12 132 ASP B N 1
ATOM 4410 C CA . ASP B 1 132 ? 8.211 -16.375 7.168 1 73.12 132 ASP B CA 1
ATOM 4411 C C . ASP B 1 132 ? 8.898 -16.328 5.805 1 73.12 132 ASP B C 1
ATOM 4413 O O . ASP B 1 132 ? 9.961 -15.727 5.66 1 73.12 132 ASP B O 1
ATOM 4417 N N . CYS B 1 133 ? 8.156 -16.719 4.715 1 66.31 133 CYS B N 1
ATOM 4418 C CA . CYS B 1 133 ? 8.57 -16.719 3.316 1 66.31 133 CYS B CA 1
ATOM 4419 C C . CYS B 1 133 ? 9.922 -17.391 3.139 1 66.31 133 CYS B C 1
ATOM 4421 O O . CYS B 1 133 ? 10.047 -18.344 2.357 1 66.31 133 CYS B O 1
ATOM 4423 N N . GLU B 1 134 ? 10.984 -16.844 3.822 1 64.69 134 GLU B N 1
ATOM 4424 C CA . GLU B 1 134 ? 12.344 -17.297 3.539 1 64.69 134 GLU B CA 1
ATOM 4425 C C . GLU B 1 134 ? 12.906 -18.109 4.703 1 64.69 134 GLU B C 1
ATOM 4427 O O . GLU B 1 134 ? 13.914 -18.812 4.551 1 64.69 134 GLU B O 1
ATOM 4432 N N . GLY B 1 135 ? 12.031 -18.297 5.746 1 61.56 135 GLY B N 1
ATOM 4433 C CA . GLY B 1 135 ? 12.445 -19.094 6.887 1 61.56 135 GLY B CA 1
ATOM 4434 C C . GLY B 1 135 ? 13.555 -18.453 7.691 1 61.56 135 GLY B C 1
ATOM 4435 O O . GLY B 1 135 ? 13.906 -18.938 8.773 1 61.56 135 GLY B O 1
ATOM 4436 N N . ALA B 1 136 ? 14.32 -17.484 7.156 1 54.25 136 ALA B N 1
ATOM 4437 C CA . ALA B 1 136 ? 15.586 -17.094 7.773 1 54.25 136 ALA B CA 1
ATOM 4438 C C . ALA B 1 136 ? 15.516 -15.688 8.344 1 54.25 136 ALA B C 1
ATOM 4440 O O . ALA B 1 136 ? 16.438 -15.242 9.039 1 54.25 136 ALA B O 1
ATOM 4441 N N . GLY B 1 137 ? 14.43 -15.031 8.141 1 65 137 GLY B N 1
ATOM 4442 C CA . GLY B 1 137 ? 14.562 -13.633 8.531 1 65 137 GLY B CA 1
ATOM 4443 C C . GLY B 1 137 ? 13.891 -13.32 9.859 1 65 137 GLY B C 1
ATOM 4444 O O . GLY B 1 137 ? 13.102 -14.125 10.367 1 65 137 GLY B O 1
ATOM 4445 N N . GLU B 1 138 ? 14.477 -12.367 10.578 1 88.19 138 GLU B N 1
ATOM 4446 C CA . GLU B 1 138 ? 13.836 -11.859 11.789 1 88.19 138 GLU B CA 1
ATOM 4447 C C . GLU B 1 138 ? 12.477 -11.234 11.469 1 88.19 138 GLU B C 1
ATOM 4449 O O . GLU B 1 138 ? 12.398 -10.25 10.727 1 88.19 138 GLU B O 1
ATOM 4454 N N . VAL B 1 139 ? 11.445 -11.891 11.969 1 95.31 139 VAL B N 1
ATOM 4455 C CA . VAL B 1 139 ? 10.086 -11.438 11.656 1 95.31 139 VAL B CA 1
ATOM 4456 C C . VAL B 1 139 ? 9.43 -10.859 12.906 1 95.31 139 VAL B C 1
ATOM 4458 O O . VAL B 1 139 ? 9.906 -11.086 14.023 1 95.31 139 VAL B O 1
ATOM 4461 N N . PHE B 1 140 ? 8.383 -10.078 12.695 1 97.12 140 PHE B N 1
ATOM 4462 C CA . PHE B 1 140 ? 7.531 -9.586 13.766 1 97.12 140 PHE B CA 1
ATOM 4463 C C . PHE B 1 140 ? 6.324 -10.5 13.969 1 97.12 140 PHE B C 1
ATOM 4465 O O . PHE B 1 140 ? 5.707 -10.938 13 1 97.12 140 PHE B O 1
ATOM 4472 N N . THR B 1 141 ? 6.023 -10.797 15.203 1 96.25 141 THR B N 1
ATOM 4473 C CA . THR B 1 141 ? 4.801 -11.516 15.547 1 96.25 141 THR B CA 1
ATOM 4474 C C . THR B 1 141 ? 3.672 -10.539 15.867 1 96.25 141 THR B C 1
ATOM 4476 O O . THR B 1 141 ? 3.914 -9.461 16.422 1 96.25 141 THR B O 1
ATOM 4479 N N . VAL B 1 142 ? 2.455 -10.961 15.562 1 97.25 142 VAL B N 1
ATOM 4480 C CA . VAL B 1 142 ? 1.282 -10.109 15.734 1 97.25 142 VAL B CA 1
ATOM 4481 C C . VAL B 1 142 ? 0.233 -10.836 16.578 1 97.25 142 VAL B C 1
ATOM 4483 O O . VAL B 1 142 ? -0.029 -12.016 16.359 1 97.25 142 VAL B O 1
ATOM 4486 N N . ARG B 1 143 ? -0.378 -10.188 17.531 1 96.44 143 ARG B N 1
ATOM 4487 C CA . ARG B 1 143 ? -1.493 -10.688 18.328 1 96.44 143 ARG B CA 1
ATOM 4488 C C . ARG B 1 143 ? -2.396 -9.555 18.797 1 96.44 143 ARG B C 1
ATOM 4490 O O . ARG B 1 143 ? -1.979 -8.391 18.812 1 96.44 143 ARG B O 1
ATOM 4497 N N . PRO B 1 144 ? -3.662 -9.844 19.141 1 96.44 144 PRO B N 1
ATOM 4498 C CA . PRO B 1 144 ? -4.508 -8.781 19.688 1 96.44 144 PRO B CA 1
ATOM 4499 C C . PRO B 1 144 ? -3.918 -8.164 20.953 1 96.44 144 PRO B C 1
ATOM 4501 O O . PRO B 1 144 ? -3.34 -8.867 21.781 1 96.44 144 PRO B O 1
ATOM 4504 N N . HIS B 1 145 ? -4.039 -6.887 21.047 1 93.94 145 HIS B N 1
ATOM 4505 C CA . HIS B 1 145 ? -3.562 -6.18 22.219 1 93.94 145 HIS B CA 1
ATOM 4506 C C . HIS B 1 145 ? -4.461 -6.445 23.422 1 93.94 145 HIS B C 1
ATOM 4508 O O . HIS B 1 145 ? -3.984 -6.523 24.562 1 93.94 145 HIS B O 1
ATOM 4514 N N . SER B 1 146 ? -5.711 -6.621 23.234 1 93.62 146 SER B N 1
ATOM 4515 C CA . SER B 1 146 ? -6.715 -6.77 24.281 1 93.62 146 SER B CA 1
ATOM 4516 C C . SER B 1 146 ? -6.594 -8.125 24.969 1 93.62 146 SER B C 1
ATOM 4518 O O . SER B 1 146 ? -6.805 -9.164 24.344 1 93.62 146 SER B O 1
ATOM 4520 N N . LYS B 1 147 ? -6.363 -8.141 26.25 1 92.44 147 LYS B N 1
ATOM 4521 C CA . LYS B 1 147 ? -6.32 -9.367 27.031 1 92.44 147 LYS B CA 1
ATOM 4522 C C . LYS B 1 147 ? -7.691 -10.031 27.094 1 92.44 147 LYS B C 1
ATOM 4524 O O . LYS B 1 147 ? -7.789 -11.266 27.156 1 92.44 147 LYS B O 1
ATOM 4529 N N . GLU B 1 148 ? -8.641 -9.227 27.047 1 93.56 148 GLU B N 1
ATOM 4530 C CA . GLU B 1 148 ? -10.016 -9.734 27.062 1 93.56 148 GLU B CA 1
ATOM 4531 C C . GLU B 1 148 ? -10.312 -10.562 25.812 1 93.56 148 GLU B C 1
ATOM 4533 O O . GLU B 1 148 ? -10.891 -11.648 25.906 1 93.56 148 GLU B O 1
ATOM 4538 N N . ILE B 1 149 ? -9.898 -10 24.703 1 93.88 149 ILE B N 1
ATOM 4539 C CA . ILE B 1 149 ? -10.109 -10.711 23.453 1 93.88 149 ILE B CA 1
ATOM 4540 C C . ILE B 1 149 ? -9.352 -12.039 23.484 1 93.88 149 ILE B C 1
ATOM 4542 O O . ILE B 1 149 ? -9.898 -13.078 23.109 1 93.88 149 ILE B O 1
ATOM 4546 N N . LEU B 1 150 ? -8.188 -12.031 23.953 1 94.31 150 LEU B N 1
ATOM 4547 C CA . LEU B 1 150 ? -7.371 -13.234 24.016 1 94.31 150 LEU B CA 1
ATOM 4548 C C . LEU B 1 150 ? -7.992 -14.266 24.969 1 94.31 150 LEU B C 1
ATOM 4550 O O . LEU B 1 150 ? -8.047 -15.453 24.641 1 94.31 150 LEU B O 1
ATOM 4554 N N . LYS B 1 151 ? -8.438 -13.805 26.062 1 94.56 151 LYS B N 1
ATOM 4555 C CA . LYS B 1 151 ? -9.055 -14.703 27.031 1 94.56 151 LYS B CA 1
ATOM 4556 C C . LYS B 1 151 ? -10.336 -15.32 26.469 1 94.56 151 LYS B C 1
ATOM 4558 O O . LYS B 1 151 ? -10.555 -16.531 26.609 1 94.56 151 LYS B O 1
ATOM 4563 N N . ASP B 1 152 ? -11.07 -14.523 25.812 1 94.88 152 ASP B N 1
ATOM 4564 C CA . ASP B 1 152 ? -12.367 -14.961 25.297 1 94.88 152 ASP B CA 1
ATOM 4565 C C . ASP B 1 152 ? -12.188 -15.977 24.172 1 94.88 152 ASP B C 1
ATOM 4567 O O . ASP B 1 152 ? -13 -16.891 24.016 1 94.88 152 ASP B O 1
ATOM 4571 N N . MET B 1 153 ? -11.102 -15.828 23.453 1 95.31 153 MET B N 1
ATOM 4572 C CA . MET B 1 153 ? -10.93 -16.641 22.266 1 95.31 153 MET B CA 1
ATOM 4573 C C . MET B 1 153 ? -10.039 -17.859 22.547 1 95.31 153 MET B C 1
ATOM 4575 O O . MET B 1 153 ? -9.891 -18.734 21.703 1 95.31 153 MET B O 1
ATOM 4579 N N . ARG B 1 154 ? -9.562 -17.922 23.641 1 93.38 154 ARG B N 1
ATOM 4580 C CA . ARG B 1 154 ? -8.547 -18.922 23.953 1 93.38 154 ARG B CA 1
ATOM 4581 C C . ARG B 1 154 ? -9.141 -20.328 23.922 1 93.38 154 ARG B C 1
ATOM 4583 O O . ARG B 1 154 ? -10.219 -20.562 24.469 1 93.38 154 ARG B O 1
ATOM 4590 N N . LYS B 1 155 ? -8.422 -21.203 23.234 1 91.19 155 LYS B N 1
ATOM 4591 C CA . LYS B 1 155 ? -8.688 -22.641 23.297 1 91.19 155 LYS B CA 1
ATOM 4592 C C . LYS B 1 155 ? -7.582 -23.359 24.062 1 91.19 155 LYS B C 1
ATOM 4594 O O . LYS B 1 155 ? -6.488 -22.828 24.234 1 91.19 155 LYS B O 1
ATOM 4599 N N . GLU B 1 156 ? -7.848 -24.531 24.5 1 89.69 156 GLU B N 1
ATOM 4600 C CA . GLU B 1 156 ? -6.887 -25.312 25.266 1 89.69 156 GLU B CA 1
ATOM 4601 C C . GLU B 1 156 ? -5.637 -25.625 24.453 1 89.69 156 GLU B C 1
ATOM 4603 O O . GLU B 1 156 ? -5.73 -26.016 23.281 1 89.69 156 GLU B O 1
ATOM 4608 N N . GLY B 1 157 ? -4.523 -25.375 25.125 1 90.5 157 GLY B N 1
ATOM 4609 C CA . GLY B 1 157 ? -3.268 -25.797 24.516 1 90.5 157 GLY B CA 1
ATOM 4610 C C . GLY B 1 157 ? -2.695 -24.75 23.562 1 90.5 157 GLY B C 1
ATOM 4611 O O . GLY B 1 157 ? -1.604 -24.938 23.016 1 90.5 157 GLY B O 1
ATOM 4612 N N . GLN B 1 158 ? -3.367 -23.672 23.359 1 90.88 158 GLN B N 1
ATOM 4613 C CA . GLN B 1 158 ? -2.902 -22.656 22.422 1 90.88 158 GLN B CA 1
ATOM 4614 C C . GLN B 1 158 ? -2.01 -21.625 23.109 1 90.88 158 GLN B C 1
ATOM 4616 O O . GLN B 1 158 ? -2.281 -21.219 24.234 1 90.88 158 GLN B O 1
ATOM 4621 N N . SER B 1 159 ? -0.938 -21.359 22.469 1 91.12 159 SER B N 1
ATOM 4622 C CA . SER B 1 159 ? -0.155 -20.219 22.922 1 91.12 159 SER B CA 1
ATOM 4623 C C . SER B 1 159 ? -0.868 -18.906 22.625 1 91.12 159 SER B C 1
ATOM 4625 O O . SER B 1 159 ? -1.774 -18.859 21.781 1 91.12 159 SER B O 1
ATOM 4627 N N . GLU B 1 160 ? -0.461 -17.844 23.266 1 91.38 160 GLU B N 1
ATOM 4628 C CA . GLU B 1 160 ? -1.078 -16.531 23.078 1 91.38 160 GLU B CA 1
ATOM 4629 C C . GLU B 1 160 ? -0.993 -16.078 21.625 1 91.38 160 GLU B C 1
ATOM 4631 O O . GLU B 1 160 ? -1.893 -15.398 21.141 1 91.38 160 GLU B O 1
ATOM 4636 N N . ASP B 1 161 ? 0.035 -16.516 20.984 1 92.06 161 ASP B N 1
ATOM 4637 C CA . ASP B 1 161 ? 0.279 -16.062 19.609 1 92.06 161 ASP B CA 1
ATOM 4638 C C . ASP B 1 161 ? -0.619 -16.797 18.625 1 92.06 161 ASP B C 1
ATOM 4640 O O . ASP B 1 161 ? -0.751 -16.375 17.469 1 92.06 161 ASP B O 1
ATOM 4644 N N . GLU B 1 162 ? -1.238 -17.812 19.062 1 94.75 162 GLU B N 1
ATOM 4645 C CA . GLU B 1 162 ? -2.012 -18.656 18.141 1 94.75 162 GLU B CA 1
ATOM 4646 C C . GLU B 1 162 ? -3.51 -18.422 18.312 1 94.75 162 GLU B C 1
ATOM 4648 O O . GLU B 1 162 ? -4.312 -18.875 17.5 1 94.75 162 GLU B O 1
ATOM 4653 N N . ILE B 1 163 ? -3.889 -17.734 19.344 1 95.81 163 ILE B N 1
ATOM 4654 C CA . ILE B 1 163 ? -5.273 -17.672 19.797 1 95.81 163 ILE B CA 1
ATOM 4655 C C . ILE B 1 163 ? -6.145 -17.047 18.719 1 95.81 163 ILE B C 1
ATOM 4657 O O . ILE B 1 163 ? -7.176 -17.609 18.344 1 95.81 163 ILE B O 1
ATOM 4661 N N . TYR B 1 164 ? -5.762 -15.969 18.109 1 97.06 164 TYR B N 1
ATOM 4662 C CA . TYR B 1 164 ? -6.629 -15.172 17.266 1 97.06 164 TYR B CA 1
ATOM 4663 C C . TYR B 1 164 ? -6.773 -15.805 15.883 1 97.06 164 TYR B C 1
ATOM 4665 O O . TYR B 1 164 ? -7.883 -15.93 15.359 1 97.06 164 TYR B O 1
ATOM 4673 N N . PHE B 1 165 ? -5.699 -16.328 15.281 1 96.56 165 PHE B N 1
ATOM 4674 C CA . PHE B 1 165 ? -5.719 -16.812 13.906 1 96.56 165 PHE B CA 1
ATOM 4675 C C . PHE B 1 165 ? -5.625 -18.328 13.867 1 96.56 165 PHE B C 1
ATOM 4677 O O . PHE B 1 165 ? -5.543 -18.922 12.789 1 96.56 165 PHE B O 1
ATOM 4684 N N . ASN B 1 166 ? -5.594 -18.984 14.977 1 94.62 166 ASN B N 1
ATOM 4685 C CA . ASN B 1 166 ? -5.406 -20.438 15.117 1 94.62 166 ASN B CA 1
ATOM 4686 C C . ASN B 1 166 ? -4.012 -20.859 14.68 1 94.62 166 ASN B C 1
ATOM 4688 O O . ASN B 1 166 ? -3.756 -22.062 14.492 1 94.62 166 ASN B O 1
ATOM 4692 N N . THR B 1 167 ? -3.152 -19.969 14.414 1 93.62 167 THR B N 1
ATOM 4693 C CA . THR B 1 167 ? -1.737 -20.109 14.086 1 93.62 167 THR B CA 1
ATOM 4694 C C . THR B 1 167 ? -0.973 -18.828 14.43 1 93.62 167 THR B C 1
ATOM 4696 O O . THR B 1 167 ? -1.576 -17.766 14.633 1 93.62 167 THR B O 1
ATOM 4699 N N . SER B 1 168 ? 0.332 -18.969 14.602 1 93.19 168 SER B N 1
ATOM 4700 C CA . SER B 1 168 ? 1.124 -17.75 14.719 1 93.19 168 SER B CA 1
ATOM 4701 C C . SER B 1 168 ? 1.029 -16.906 13.453 1 93.19 168 SER B C 1
ATOM 4703 O O . SER B 1 168 ? 1.026 -17.438 12.344 1 93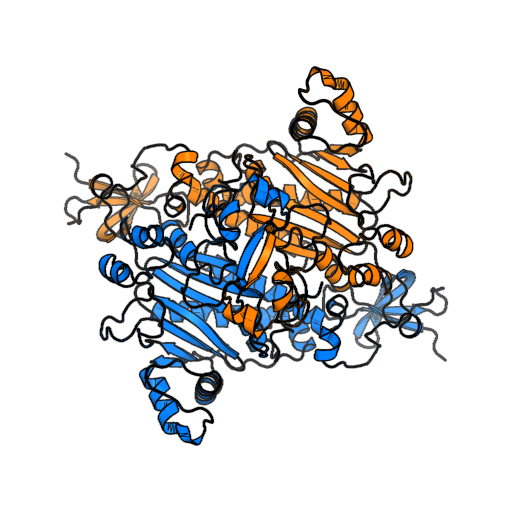.19 168 SER B O 1
ATOM 4705 N N . ALA B 1 169 ? 0.842 -15.625 13.648 1 95.5 169 ALA B N 1
ATOM 4706 C CA . ALA B 1 169 ? 0.781 -14.68 12.531 1 95.5 169 ALA B CA 1
ATOM 4707 C C . ALA B 1 169 ? 1.949 -13.703 12.578 1 95.5 169 ALA B C 1
ATOM 4709 O O . ALA B 1 169 ? 2.338 -13.234 13.656 1 95.5 169 ALA B O 1
ATOM 4710 N N . PHE B 1 170 ? 2.488 -13.398 11.406 1 96.25 170 PHE B N 1
ATOM 4711 C CA . PHE B 1 170 ? 3.67 -12.547 11.281 1 96.25 170 PHE B CA 1
ATOM 4712 C C . PHE B 1 170 ? 3.42 -11.422 10.289 1 96.25 170 PHE B C 1
ATOM 4714 O O . PHE B 1 170 ? 2.496 -11.492 9.477 1 96.25 170 PHE B O 1
ATOM 4721 N N . LEU B 1 171 ? 4.18 -10.352 10.469 1 97.5 171 LEU B N 1
ATOM 4722 C CA . LEU B 1 171 ? 4.25 -9.375 9.391 1 97.5 171 LEU B CA 1
ATOM 4723 C C . LEU B 1 171 ? 5.109 -9.891 8.242 1 97.5 171 LEU B C 1
ATOM 4725 O O . LEU B 1 171 ? 6.145 -10.516 8.477 1 97.5 171 LEU B O 1
ATOM 4729 N N . THR B 1 172 ? 4.695 -9.562 7.07 1 96.69 172 THR B N 1
ATOM 4730 C CA . THR B 1 172 ? 5.281 -10.172 5.883 1 96.69 172 THR B CA 1
ATOM 4731 C C . THR B 1 172 ? 6.691 -9.641 5.637 1 96.69 172 THR B C 1
ATOM 4733 O O . THR B 1 172 ? 6.949 -8.453 5.812 1 96.69 172 THR B O 1
ATOM 4736 N N . VAL B 1 173 ?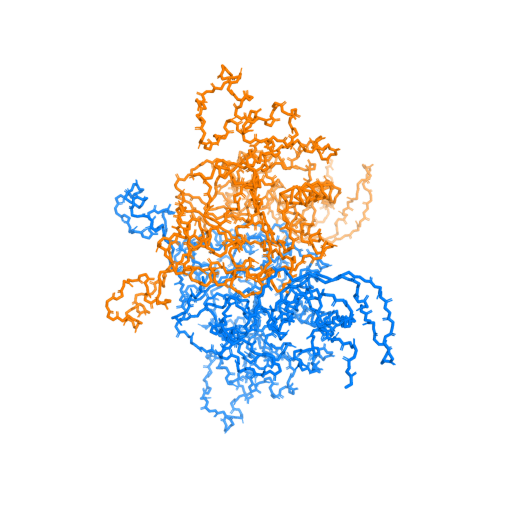 7.586 -10.531 5.254 1 95.94 173 VAL B N 1
ATOM 4737 C CA . VAL B 1 173 ? 8.914 -10.133 4.801 1 95.94 173 VAL B CA 1
ATOM 4738 C C . VAL B 1 173 ? 8.945 -10.078 3.275 1 95.94 173 VAL B C 1
ATOM 4740 O O . VAL B 1 173 ? 9.883 -9.547 2.684 1 95.94 173 VAL B O 1
ATOM 4743 N N . SER B 1 174 ? 7.949 -10.609 2.623 1 96.06 174 SER B N 1
ATOM 4744 C CA . SER B 1 174 ? 7.836 -10.641 1.168 1 96.06 174 SER B CA 1
ATOM 4745 C C . SER B 1 174 ? 6.461 -11.141 0.732 1 96.06 174 SER B C 1
ATOM 4747 O O . SER B 1 174 ? 5.867 -11.992 1.394 1 96.06 174 SER B O 1
ATOM 4749 N N . GLY B 1 175 ? 5.926 -10.586 -0.357 1 96.81 175 GLY B N 1
ATOM 4750 C CA . GLY B 1 175 ? 4.688 -11.078 -0.939 1 96.81 175 GLY B CA 1
ATOM 4751 C C . GLY B 1 175 ? 4.906 -12.086 -2.051 1 96.81 175 GLY B C 1
ATOM 4752 O O . GLY B 1 175 ? 3.967 -12.453 -2.758 1 96.81 175 GLY B O 1
ATOM 4753 N N . GLN B 1 176 ? 6.074 -12.617 -2.178 1 97.38 176 GLN B N 1
ATOM 4754 C CA . GLN B 1 176 ? 6.504 -13.414 -3.322 1 97.38 176 GLN B CA 1
ATOM 4755 C C . GLN B 1 176 ? 5.676 -14.695 -3.449 1 97.38 176 GLN B C 1
ATOM 4757 O O . GLN B 1 176 ? 5.191 -15.016 -4.535 1 97.38 176 GLN B O 1
ATOM 4762 N N . LEU B 1 177 ? 5.52 -15.445 -2.33 1 96.88 177 LEU B N 1
ATOM 4763 C CA . LEU B 1 177 ? 4.812 -16.719 -2.422 1 96.88 177 LEU B CA 1
ATOM 4764 C C . LEU B 1 177 ? 3.373 -16.5 -2.875 1 96.88 177 LEU B C 1
ATOM 4766 O O . LEU B 1 177 ? 2.854 -17.281 -3.682 1 96.88 177 LEU B O 1
ATOM 4770 N N . HIS B 1 178 ? 2.764 -15.469 -2.365 1 97.94 178 HIS B N 1
ATOM 4771 C CA . HIS B 1 178 ? 1.396 -15.148 -2.76 1 97.94 178 HIS B CA 1
ATOM 4772 C C . HIS B 1 178 ? 1.33 -14.703 -4.219 1 97.94 178 HIS B C 1
ATOM 4774 O O . HIS B 1 178 ? 0.38 -15.039 -4.93 1 97.94 178 HIS B O 1
ATOM 4780 N N . LEU B 1 179 ? 2.305 -13.945 -4.668 1 98.5 179 LEU B N 1
ATOM 4781 C CA . LEU B 1 179 ? 2.354 -13.539 -6.07 1 98.5 179 LEU B CA 1
ATOM 4782 C C . LEU B 1 179 ? 2.475 -14.75 -6.984 1 98.5 179 LEU B C 1
ATOM 4784 O O . LEU B 1 179 ? 1.896 -14.773 -8.07 1 98.5 179 LEU B O 1
ATOM 4788 N N . GLU B 1 180 ? 3.283 -15.734 -6.562 1 98.5 180 GLU B N 1
ATOM 4789 C CA . GLU B 1 180 ? 3.432 -16.953 -7.363 1 98.5 180 GLU B CA 1
ATOM 4790 C C . GLU B 1 180 ? 2.092 -17.641 -7.559 1 98.5 180 GLU B C 1
ATOM 4792 O O . GLU B 1 180 ? 1.84 -18.234 -8.609 1 98.5 180 GLU B O 1
ATOM 4797 N N . VAL B 1 181 ? 1.245 -17.562 -6.551 1 98.38 181 VAL B N 1
ATOM 4798 C CA . VAL B 1 181 ? -0.103 -18.125 -6.645 1 98.38 181 VAL B CA 1
ATOM 4799 C C . VAL B 1 181 ? -0.862 -17.422 -7.777 1 98.38 181 VAL B C 1
ATOM 4801 O O . VAL B 1 181 ? -1.373 -18.094 -8.688 1 98.38 181 VAL B O 1
ATOM 4804 N N . VAL B 1 182 ? -0.84 -16.141 -7.77 1 98.81 182 VAL B N 1
ATOM 4805 C CA . VAL B 1 182 ? -1.699 -15.359 -8.664 1 98.81 182 VAL B CA 1
ATOM 4806 C C . VAL B 1 182 ? -1.113 -15.367 -10.07 1 98.81 182 VAL B C 1
ATOM 4808 O O . VAL B 1 182 ? -1.854 -15.352 -11.062 1 98.81 182 VAL B O 1
ATOM 4811 N N . ALA B 1 183 ? 0.225 -15.445 -10.18 1 98.69 183 ALA B N 1
ATOM 4812 C CA . ALA B 1 183 ? 0.883 -15.469 -11.484 1 98.69 183 ALA B CA 1
ATOM 4813 C C . ALA B 1 183 ? 0.423 -16.656 -12.312 1 98.69 183 ALA B C 1
ATOM 4815 O O . ALA B 1 183 ? 0.39 -16.594 -13.547 1 98.69 183 ALA B O 1
ATOM 4816 N N . ARG B 1 184 ? 0.069 -17.734 -11.672 1 97.94 184 ARG B N 1
ATOM 4817 C CA . ARG B 1 184 ? -0.368 -18.938 -12.367 1 97.94 184 ARG B CA 1
ATOM 4818 C C . ARG B 1 184 ? -1.793 -18.781 -12.883 1 97.94 184 ARG B C 1
ATOM 4820 O O . ARG B 1 184 ? -2.279 -19.625 -13.641 1 97.94 184 ARG B O 1
ATOM 4827 N N . ALA B 1 185 ? -2.475 -17.672 -12.516 1 97.69 185 ALA B N 1
ATOM 4828 C CA . ALA B 1 185 ? -3.805 -17.344 -13.031 1 97.69 185 ALA B CA 1
ATOM 4829 C C . ALA B 1 185 ? -3.758 -16.156 -13.969 1 97.69 185 ALA B C 1
ATOM 4831 O O . ALA B 1 185 ? -4.453 -16.125 -14.984 1 97.69 185 ALA B O 1
ATOM 4832 N N . LEU B 1 186 ? -2.85 -15.18 -13.648 1 98.38 186 LEU B N 1
ATOM 4833 C CA . LEU B 1 186 ? -2.924 -13.898 -14.336 1 98.38 186 LEU B CA 1
ATOM 4834 C C . LEU B 1 186 ? -1.632 -13.609 -15.094 1 98.38 186 LEU B C 1
ATOM 4836 O O . LEU B 1 186 ? -1.495 -12.562 -15.727 1 98.38 186 LEU B O 1
ATOM 4840 N N . THR B 1 187 ? -0.645 -14.438 -15.047 1 98.06 187 THR B N 1
ATOM 4841 C CA . THR B 1 187 ? 0.544 -14.516 -15.891 1 98.06 187 THR B CA 1
ATOM 4842 C C . THR B 1 187 ? 1.579 -13.484 -15.461 1 98.06 187 THR B C 1
ATOM 4844 O O . THR B 1 187 ? 2.705 -13.836 -15.102 1 98.06 187 THR B O 1
ATOM 4847 N N . LYS B 1 188 ? 1.329 -12.18 -15.531 1 98.69 188 LYS B N 1
ATOM 4848 C CA . LYS B 1 188 ? 2.193 -11.102 -15.07 1 98.69 188 LYS B CA 1
ATOM 4849 C C . LYS B 1 188 ? 1.534 -10.32 -13.93 1 98.69 188 LYS B C 1
ATOM 4851 O O . LYS B 1 188 ? 0.52 -9.656 -14.141 1 98.69 188 LYS B O 1
ATOM 4856 N N . VAL B 1 189 ? 2.168 -10.391 -12.789 1 98.88 189 VAL B N 1
ATOM 4857 C CA . VAL B 1 189 ? 1.546 -9.766 -11.633 1 98.88 189 VAL B CA 1
ATOM 4858 C C . VAL B 1 189 ? 2.607 -9.047 -10.805 1 98.88 189 VAL B C 1
ATOM 4860 O O . VAL B 1 189 ? 3.801 -9.336 -10.922 1 98.88 189 VAL B O 1
ATOM 4863 N N . TYR B 1 190 ? 2.191 -8.062 -10.023 1 98.94 190 TYR B N 1
ATOM 4864 C CA . TYR B 1 190 ? 3.111 -7.379 -9.117 1 98.94 190 TYR B CA 1
ATOM 4865 C C . TYR B 1 190 ? 2.393 -6.91 -7.859 1 98.94 190 TYR B C 1
ATOM 4867 O O . TYR B 1 190 ? 1.162 -6.824 -7.836 1 98.94 190 TYR B O 1
ATOM 4875 N N . THR B 1 191 ? 3.086 -6.789 -6.832 1 98.88 191 THR B N 1
ATOM 4876 C CA . THR B 1 191 ? 2.639 -6.125 -5.613 1 98.88 191 THR B CA 1
ATOM 4877 C C . THR B 1 191 ? 3.617 -5.027 -5.207 1 98.88 191 THR B C 1
ATOM 4879 O O . THR B 1 191 ? 4.824 -5.152 -5.426 1 98.88 191 THR B O 1
ATOM 4882 N N . PHE B 1 192 ? 3.17 -3.955 -4.805 1 98.88 192 PHE B N 1
ATOM 4883 C CA . PHE B 1 192 ? 3.91 -2.795 -4.32 1 98.88 192 PHE B CA 1
ATOM 4884 C C . PHE B 1 192 ? 3.354 -2.316 -2.986 1 98.88 192 PHE B C 1
ATOM 4886 O O . PHE B 1 192 ? 2.295 -1.688 -2.938 1 98.88 192 PHE B O 1
ATOM 4893 N N . GLY B 1 193 ? 4.008 -2.664 -1.873 1 98.5 193 GLY B N 1
ATOM 4894 C CA . GLY B 1 193 ? 3.453 -2.346 -0.567 1 98.5 193 GLY B CA 1
ATOM 4895 C C . GLY B 1 193 ? 4.453 -2.498 0.561 1 98.5 193 GLY B C 1
ATOM 4896 O O . GLY B 1 193 ? 5.637 -2.744 0.319 1 98.5 193 GLY B O 1
ATOM 4897 N N . PRO B 1 194 ? 4.031 -2.322 1.802 1 98.44 194 PRO B N 1
ATOM 4898 C CA . PRO B 1 194 ? 4.922 -2.355 2.963 1 98.44 194 PRO B CA 1
ATOM 4899 C C . PRO B 1 194 ? 5.438 -3.76 3.27 1 98.44 194 PRO B C 1
ATOM 4901 O O . PRO B 1 194 ? 4.707 -4.738 3.109 1 98.44 194 PRO B O 1
ATOM 4904 N N . THR B 1 195 ? 6.605 -3.811 3.707 1 97.62 195 THR B N 1
ATOM 4905 C CA . THR B 1 195 ? 7.324 -5.008 4.125 1 97.62 195 THR B CA 1
ATOM 4906 C C . THR B 1 195 ? 8.086 -4.754 5.422 1 97.62 195 THR B C 1
ATOM 4908 O O . THR B 1 195 ? 8.43 -3.613 5.734 1 97.62 195 THR B O 1
ATOM 4911 N N . PHE B 1 196 ? 8.445 -5.863 6.172 1 97.5 196 PHE B N 1
ATOM 4912 C CA . PHE B 1 196 ? 8.93 -5.656 7.527 1 97.5 196 PHE B CA 1
ATOM 4913 C C . PHE B 1 196 ? 10.117 -6.566 7.824 1 97.5 196 PHE B C 1
ATOM 4915 O O . PHE B 1 196 ? 10.156 -7.711 7.367 1 97.5 196 PHE B O 1
ATOM 4922 N N . ARG B 1 197 ? 11.031 -6.062 8.5 1 96.06 197 ARG B N 1
ATOM 4923 C CA . ARG B 1 197 ? 12.156 -6.812 9.039 1 96.06 197 ARG B CA 1
ATOM 4924 C C . ARG B 1 197 ? 12.398 -6.457 10.508 1 96.06 197 ARG B C 1
ATOM 4926 O O . ARG B 1 197 ? 12.57 -5.285 10.844 1 96.06 197 ARG B O 1
ATOM 4933 N N . ALA B 1 198 ? 12.469 -7.441 11.375 1 96.38 198 ALA B N 1
ATOM 4934 C CA . ALA B 1 198 ? 12.656 -7.207 12.805 1 96.38 198 ALA B CA 1
ATOM 4935 C C . ALA B 1 198 ? 14.133 -7.281 13.18 1 96.38 198 ALA B C 1
ATOM 4937 O O . ALA B 1 198 ? 14.477 -7.664 14.297 1 96.38 198 ALA B O 1
ATOM 4938 N N . GLU B 1 199 ? 14.969 -6.918 12.305 1 94.19 199 GLU B N 1
ATOM 4939 C CA . GLU B 1 199 ? 16.406 -6.926 12.555 1 94.19 199 GLU B CA 1
ATOM 4940 C C . GLU B 1 199 ? 16.812 -5.746 13.438 1 94.19 199 GLU B C 1
ATOM 4942 O O . GLU B 1 199 ? 16.312 -4.637 13.273 1 94.19 199 GLU B O 1
ATOM 4947 N N . ASN B 1 200 ? 17.719 -6.066 14.344 1 94.25 200 ASN B N 1
ATOM 4948 C CA . ASN B 1 200 ? 18.297 -4.984 15.141 1 94.25 200 ASN B CA 1
ATOM 4949 C C . ASN B 1 200 ? 19.438 -4.289 14.398 1 94.25 200 ASN B C 1
ATOM 4951 O O . ASN B 1 200 ? 20.594 -4.41 14.781 1 94.25 200 ASN B O 1
ATOM 4955 N N . SER B 1 201 ? 19.062 -3.582 13.406 1 90.88 201 SER B N 1
ATOM 4956 C CA . SER B 1 201 ? 20.047 -2.863 12.586 1 90.88 201 SER B CA 1
ATOM 4957 C C . SER B 1 201 ? 19.766 -1.365 12.578 1 90.88 201 SER B C 1
ATOM 4959 O O . SER B 1 201 ? 18.609 -0.947 12.43 1 90.88 201 SER B O 1
ATOM 4961 N N . LYS B 1 202 ? 20.812 -0.616 12.797 1 86.31 202 LYS B N 1
ATOM 4962 C CA . LYS B 1 202 ? 20.688 0.838 12.758 1 86.31 202 LYS B CA 1
ATOM 4963 C C . LYS B 1 202 ? 21.484 1.428 11.602 1 86.31 202 LYS B C 1
ATOM 4965 O O . LYS B 1 202 ? 21.844 2.611 11.617 1 86.31 202 LYS B O 1
ATOM 4970 N N . SER B 1 203 ? 21.688 0.594 10.617 1 91.25 203 SER B N 1
ATOM 4971 C CA . SER B 1 203 ? 22.469 1.036 9.469 1 91.25 203 SER B CA 1
ATOM 4972 C C . SER B 1 203 ? 21.703 2.055 8.633 1 91.25 203 SER B C 1
ATOM 4974 O O . SER B 1 203 ? 20.484 2.184 8.781 1 91.25 203 SER B O 1
ATOM 4976 N N . ARG B 1 204 ? 22.375 2.752 7.785 1 95.06 204 ARG B N 1
ATOM 4977 C CA . ARG B 1 204 ? 21.75 3.766 6.934 1 95.06 204 ARG B CA 1
ATOM 4978 C C . ARG B 1 204 ? 21 3.127 5.77 1 95.06 204 ARG B C 1
ATOM 4980 O O . ARG B 1 204 ? 20.469 3.828 4.906 1 95.06 204 ARG B O 1
ATOM 4987 N N . LEU B 1 205 ? 20.922 1.767 5.727 1 96.5 205 LEU B N 1
ATOM 4988 C CA . LEU B 1 205 ? 20.328 1.072 4.59 1 96.5 205 LEU B CA 1
ATOM 4989 C C . LEU B 1 205 ? 19.156 0.201 5.031 1 96.5 205 LEU B C 1
ATOM 4991 O O . LEU B 1 205 ? 18.547 -0.492 4.211 1 96.5 205 LEU B O 1
ATOM 4995 N N . HIS B 1 206 ? 18.875 0.26 6.34 1 96.12 206 HIS B N 1
ATOM 4996 C CA . HIS B 1 206 ? 17.891 -0.683 6.844 1 96.12 206 HIS B CA 1
ATOM 4997 C C . HIS B 1 206 ? 16.75 0.04 7.562 1 96.12 206 HIS B C 1
ATOM 4999 O O . HIS B 1 206 ? 17 1.019 8.273 1 96.12 206 HIS B O 1
ATOM 5005 N N . LEU B 1 207 ? 15.594 -0.368 7.32 1 98.06 207 LEU B N 1
ATOM 5006 C CA . LEU B 1 207 ? 14.375 0.038 8.023 1 98.06 207 LEU B CA 1
ATOM 5007 C C . LEU B 1 207 ? 13.594 -1.179 8.5 1 98.06 207 LEU B C 1
ATOM 5009 O O . LEU B 1 207 ? 13.672 -2.252 7.895 1 98.06 207 LEU B O 1
ATOM 5013 N N . SER B 1 208 ? 12.875 -1.028 9.57 1 98.06 208 SER B N 1
ATOM 5014 C CA . SER B 1 208 ? 12 -2.092 10.062 1 98.06 208 SER B CA 1
ATOM 5015 C C . SER B 1 208 ? 10.727 -2.189 9.227 1 98.06 208 SER B C 1
ATOM 5017 O O . SER B 1 208 ? 10.062 -3.225 9.219 1 98.06 208 SER B O 1
ATOM 5019 N N . GLU B 1 209 ? 10.367 -1.128 8.648 1 98.56 209 GLU B N 1
ATOM 5020 C CA . GLU B 1 209 ? 9.25 -1.01 7.719 1 98.56 209 GLU B CA 1
ATOM 5021 C C . GLU B 1 209 ? 9.648 -0.246 6.461 1 98.56 209 GLU B C 1
ATOM 5023 O O . GLU B 1 209 ? 10.125 0.887 6.543 1 98.56 209 GLU B O 1
ATOM 5028 N N . PHE B 1 210 ? 9.492 -0.862 5.309 1 98.56 210 PHE B N 1
ATOM 5029 C CA . PHE B 1 210 ? 9.828 -0.221 4.043 1 98.56 210 PHE B CA 1
ATOM 5030 C C . PHE B 1 210 ? 8.93 -0.732 2.922 1 98.56 210 PHE B C 1
ATOM 5032 O O . PHE B 1 210 ? 8.148 -1.659 3.125 1 98.56 210 PHE B O 1
ATOM 5039 N N . TYR B 1 211 ? 8.93 -0.079 1.802 1 98.75 211 TYR B N 1
ATOM 5040 C CA . TYR B 1 211 ? 8.125 -0.501 0.66 1 98.75 211 TYR B CA 1
ATOM 5041 C C . TYR B 1 211 ? 8.945 -1.365 -0.292 1 98.75 211 TYR B C 1
ATOM 5043 O O . TYR B 1 211 ? 10.125 -1.092 -0.532 1 98.75 211 TYR B O 1
ATOM 5051 N N . MET B 1 212 ? 8.312 -2.342 -0.716 1 98.62 212 MET B N 1
ATOM 5052 C CA . MET B 1 212 ? 8.93 -3.264 -1.665 1 98.62 212 MET B CA 1
ATOM 5053 C C . MET B 1 212 ? 8.062 -3.43 -2.908 1 98.62 212 MET B C 1
ATOM 5055 O O . MET B 1 212 ? 6.844 -3.551 -2.805 1 98.62 212 MET B O 1
ATOM 5059 N N . LEU B 1 213 ? 8.656 -3.332 -4.047 1 98.88 213 LEU B N 1
ATOM 5060 C CA . LEU B 1 213 ? 8.039 -3.732 -5.309 1 98.88 213 LEU B CA 1
ATOM 5061 C C . LEU B 1 213 ? 8.453 -5.148 -5.691 1 98.88 213 LEU B C 1
ATOM 5063 O O . LEU B 1 213 ? 9.648 -5.449 -5.77 1 98.88 213 LEU B O 1
ATOM 5067 N N . GLU B 1 214 ? 7.461 -5.988 -5.879 1 98.81 214 GLU B N 1
ATOM 5068 C CA . GLU B 1 214 ? 7.754 -7.352 -6.305 1 98.81 214 GLU B CA 1
ATOM 5069 C C . GLU B 1 214 ? 6.969 -7.715 -7.562 1 98.81 214 GLU B C 1
ATOM 5071 O O . GLU B 1 214 ? 5.781 -7.402 -7.672 1 98.81 214 GLU B O 1
ATOM 5076 N N . GLY B 1 215 ? 7.613 -8.258 -8.555 1 98.88 215 GLY B N 1
ATOM 5077 C CA . GLY B 1 215 ? 6.984 -8.773 -9.758 1 98.88 215 GLY B CA 1
ATOM 5078 C C . GLY B 1 215 ? 7.156 -10.273 -9.93 1 98.88 215 GLY B C 1
ATOM 5079 O O . GLY B 1 215 ? 8.156 -10.836 -9.484 1 98.88 215 GLY B O 1
ATOM 5080 N N . GLU B 1 216 ? 6.207 -10.914 -10.469 1 98.94 216 GLU B N 1
ATOM 5081 C CA . GLU B 1 216 ? 6.23 -12.336 -10.805 1 98.94 216 GLU B CA 1
ATOM 5082 C C . GLU B 1 216 ? 5.66 -12.578 -12.203 1 98.94 216 GLU B C 1
ATOM 5084 O O . GLU B 1 216 ? 4.602 -12.055 -12.547 1 98.94 216 GLU B O 1
ATOM 5089 N N . ILE B 1 217 ? 6.398 -13.359 -12.961 1 98.88 217 ILE B N 1
ATOM 5090 C CA . ILE B 1 217 ? 6.039 -13.609 -14.352 1 98.88 217 ILE B CA 1
ATOM 5091 C C . ILE B 1 217 ? 5.945 -15.109 -14.609 1 98.88 217 ILE B C 1
ATOM 5093 O O . ILE B 1 217 ? 6.855 -15.867 -14.258 1 98.88 217 ILE B O 1
ATOM 5097 N N . ALA B 1 218 ? 4.832 -15.539 -15.18 1 98.38 218 ALA B N 1
ATOM 5098 C CA . ALA B 1 218 ? 4.652 -16.938 -15.578 1 98.38 218 ALA B CA 1
ATOM 5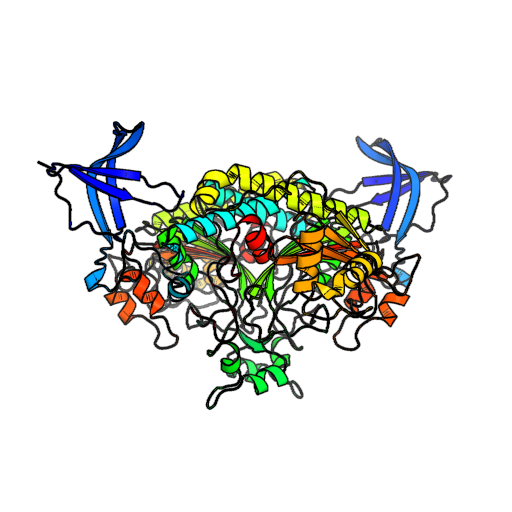099 C C . ALA B 1 218 ? 5.254 -17.203 -16.953 1 98.38 218 ALA B C 1
ATOM 5101 O O . ALA B 1 218 ? 5.406 -16.281 -17.75 1 98.38 218 ALA B O 1
ATOM 5102 N N . PHE B 1 219 ? 5.672 -18.406 -17.25 1 97.38 219 PHE B N 1
ATOM 5103 C CA . PHE B 1 219 ? 6.152 -18.953 -18.516 1 97.38 219 PHE B CA 1
ATOM 5104 C C . PHE B 1 219 ? 7.551 -18.422 -18.844 1 97.38 219 PHE B C 1
ATOM 5106 O O . PHE B 1 219 ? 7.949 -18.375 -20 1 97.38 219 PHE B O 1
ATOM 5113 N N . ILE B 1 220 ? 8.25 -17.969 -17.828 1 97.06 220 ILE B N 1
ATOM 5114 C CA . ILE B 1 220 ? 9.656 -17.625 -18.016 1 97.06 220 ILE B CA 1
ATOM 5115 C C . ILE B 1 220 ? 10.539 -18.797 -17.562 1 97.06 220 ILE B C 1
ATOM 5117 O O . ILE B 1 220 ? 10.25 -19.422 -16.547 1 97.06 220 ILE B O 1
ATOM 5121 N N . THR B 1 221 ? 11.586 -19.047 -18.328 1 95.12 221 THR B N 1
ATOM 5122 C CA . THR B 1 221 ? 12.406 -20.219 -18.016 1 95.12 221 THR B CA 1
ATOM 5123 C C . THR B 1 221 ? 13.867 -19.828 -17.859 1 95.12 221 THR B C 1
ATOM 5125 O O . THR B 1 221 ? 14.672 -20.594 -17.328 1 95.12 221 THR B O 1
ATOM 5128 N N . TYR B 1 222 ? 14.211 -18.625 -18.344 1 96.38 222 TYR B N 1
ATOM 5129 C CA . TYR B 1 222 ? 15.609 -18.203 -18.328 1 96.38 222 TYR B CA 1
ATOM 5130 C C . TYR B 1 222 ? 15.789 -16.938 -17.516 1 96.38 222 TYR B C 1
ATOM 5132 O O . TYR B 1 222 ? 14.961 -16.016 -17.609 1 96.38 222 TYR B O 1
ATOM 5140 N N . ILE B 1 223 ? 16.844 -16.922 -16.766 1 98.06 223 ILE B N 1
ATOM 5141 C CA . ILE B 1 223 ? 17.109 -15.805 -15.867 1 98.06 223 ILE B CA 1
ATOM 5142 C C . ILE B 1 223 ? 17.328 -14.523 -16.672 1 98.06 223 ILE B C 1
ATOM 5144 O O . ILE B 1 223 ? 17.047 -13.422 -16.188 1 98.06 223 ILE B O 1
ATOM 5148 N N . GLU B 1 224 ? 17.828 -14.664 -17.953 1 97.88 224 GLU B N 1
ATOM 5149 C CA . GLU B 1 224 ? 18.094 -13.523 -18.828 1 97.88 224 GLU B CA 1
ATOM 5150 C C . GLU B 1 224 ? 16.812 -12.734 -19.109 1 97.88 224 GLU B C 1
ATOM 5152 O O . GLU B 1 224 ? 16.859 -11.508 -19.266 1 97.88 224 GLU B O 1
ATOM 5157 N N . GLU B 1 225 ? 15.672 -13.414 -19.188 1 97.94 225 GLU B N 1
ATOM 5158 C CA . GLU B 1 225 ? 14.398 -12.734 -19.391 1 97.94 225 GLU B CA 1
ATOM 5159 C C . GLU B 1 225 ? 14.055 -11.828 -18.219 1 97.94 225 GLU B C 1
ATOM 5161 O O . GLU B 1 225 ? 13.531 -10.727 -18.406 1 97.94 225 GLU B O 1
ATOM 5166 N N . LEU B 1 226 ? 14.352 -12.32 -17.047 1 98.5 226 LEU B N 1
ATOM 5167 C CA . LEU B 1 226 ? 14.117 -11.539 -15.844 1 98.5 226 LEU B CA 1
ATOM 5168 C C . LEU B 1 226 ? 15.047 -10.328 -15.797 1 98.5 226 LEU B C 1
ATOM 5170 O O . LEU B 1 226 ? 14.633 -9.234 -15.398 1 98.5 226 LEU B O 1
ATOM 5174 N N . ILE B 1 227 ? 16.312 -10.523 -16.172 1 98.81 227 ILE B N 1
ATOM 5175 C CA . ILE B 1 227 ? 17.297 -9.453 -16.219 1 98.81 227 ILE B CA 1
ATOM 5176 C C . ILE B 1 227 ? 16.812 -8.344 -17.141 1 98.81 227 ILE B C 1
ATOM 5178 O O . ILE B 1 227 ? 16.859 -7.16 -16.781 1 98.81 227 ILE B O 1
ATOM 5182 N N . GLU B 1 228 ? 16.328 -8.711 -18.266 1 98.56 228 GLU B N 1
ATOM 5183 C CA . GLU B 1 228 ? 15.828 -7.738 -19.234 1 98.56 228 GLU B CA 1
ATOM 5184 C C . GLU B 1 228 ? 14.664 -6.934 -18.656 1 98.56 228 GLU B C 1
ATOM 5186 O O . GLU B 1 228 ? 14.602 -5.715 -18.828 1 98.56 228 GLU B O 1
ATOM 5191 N N . GLU B 1 229 ? 13.703 -7.633 -18.062 1 98.56 229 GLU B N 1
ATOM 5192 C CA . GLU B 1 229 ? 12.547 -6.984 -17.469 1 98.56 229 GLU B CA 1
ATOM 5193 C C . GLU B 1 229 ? 12.961 -5.992 -16.391 1 98.56 229 GLU B C 1
ATOM 5195 O O . GLU B 1 229 ? 12.43 -4.883 -16.312 1 98.56 229 GLU B O 1
ATOM 5200 N N . ILE B 1 230 ? 13.93 -6.367 -15.539 1 98.88 230 ILE B N 1
ATOM 5201 C CA . ILE B 1 230 ? 14.375 -5.562 -14.414 1 98.88 230 ILE B CA 1
ATOM 5202 C C . ILE B 1 230 ? 15.125 -4.336 -14.922 1 98.88 230 ILE B C 1
ATOM 5204 O O . ILE B 1 230 ? 14.891 -3.217 -14.461 1 98.88 230 ILE B O 1
ATOM 5208 N N . GLU B 1 231 ? 16.078 -4.57 -15.828 1 98.88 231 GLU B N 1
ATOM 5209 C CA . GLU B 1 231 ? 16.844 -3.453 -16.375 1 98.88 231 GLU B CA 1
ATOM 5210 C C . GLU B 1 231 ? 15.922 -2.428 -17.047 1 98.88 231 GLU B C 1
ATOM 5212 O O . GLU B 1 231 ? 16.094 -1.222 -16.859 1 98.88 231 GLU B O 1
ATOM 5217 N N . LEU B 1 232 ? 15.016 -2.92 -17.844 1 98.75 232 LEU B N 1
ATOM 5218 C CA . LEU B 1 232 ? 14.055 -2.035 -18.5 1 98.75 232 LEU B CA 1
ATOM 5219 C C . LEU B 1 232 ? 13.273 -1.229 -17.453 1 98.75 232 LEU B C 1
ATOM 5221 O O . LEU B 1 232 ? 13.086 -0.02 -17.625 1 98.75 232 LEU B O 1
ATOM 5225 N N . LEU B 1 233 ? 12.797 -1.88 -16.438 1 98.81 233 LEU B N 1
ATOM 5226 C CA . LEU B 1 233 ? 12.055 -1.232 -15.359 1 98.81 233 LEU B CA 1
ATOM 5227 C C . LEU B 1 233 ? 12.867 -0.107 -14.734 1 98.81 233 LEU B C 1
ATOM 5229 O O . LEU B 1 233 ? 12.406 1.031 -14.648 1 98.81 233 LEU B O 1
ATOM 5233 N N . VAL B 1 234 ? 14.078 -0.407 -14.289 1 98.81 234 VAL B N 1
ATOM 5234 C CA . VAL B 1 234 ? 14.914 0.549 -13.562 1 98.81 234 VAL B CA 1
ATOM 5235 C C . VAL B 1 234 ? 15.227 1.74 -14.461 1 98.81 234 VAL B C 1
ATOM 5237 O O . VAL B 1 234 ? 15.102 2.893 -14.047 1 98.81 234 VAL B O 1
ATOM 5240 N N . LYS B 1 235 ? 15.586 1.494 -15.695 1 98.56 235 LYS B N 1
ATOM 5241 C CA . LYS B 1 235 ? 15.992 2.551 -16.625 1 98.56 235 LYS B CA 1
ATOM 5242 C C . LYS B 1 235 ? 14.805 3.434 -17 1 98.56 235 LYS B C 1
ATOM 5244 O O . LYS B 1 235 ? 14.883 4.66 -16.906 1 98.56 235 LYS B O 1
ATOM 5249 N N . GLU B 1 236 ? 13.688 2.818 -17.391 1 98.5 236 GLU B N 1
ATOM 5250 C CA . GLU B 1 236 ? 12.547 3.588 -17.859 1 98.5 236 GLU B CA 1
ATOM 5251 C C . GLU B 1 236 ? 11.922 4.402 -16.734 1 98.5 236 GLU B C 1
ATOM 5253 O O . GLU B 1 236 ? 11.516 5.551 -16.938 1 98.5 236 GLU B O 1
ATOM 5258 N N . VAL B 1 237 ? 11.797 3.822 -15.609 1 98.69 237 VAL B N 1
ATOM 5259 C CA . VAL B 1 237 ? 11.242 4.523 -14.461 1 98.69 237 VAL B CA 1
ATOM 5260 C C . VAL B 1 237 ? 12.148 5.695 -14.078 1 98.69 237 VAL B C 1
ATOM 5262 O O . VAL B 1 237 ? 11.664 6.805 -13.844 1 98.69 237 VAL B O 1
ATOM 5265 N N . THR B 1 238 ? 13.445 5.438 -14.031 1 98.69 238 THR B N 1
ATOM 5266 C CA . THR B 1 238 ? 14.391 6.492 -13.695 1 98.69 238 THR B CA 1
ATOM 5267 C C . THR B 1 238 ? 14.312 7.637 -14.703 1 98.69 238 THR B C 1
ATOM 5269 O O . THR B 1 238 ? 14.266 8.805 -14.32 1 98.69 238 THR B O 1
ATOM 5272 N N . LYS B 1 239 ? 14.25 7.32 -15.977 1 98.44 239 LYS B N 1
ATOM 5273 C CA . LYS B 1 239 ? 14.148 8.336 -17.031 1 98.44 239 LYS B CA 1
ATOM 5274 C C . LYS B 1 239 ? 12.898 9.188 -16.844 1 98.44 239 LYS B C 1
ATOM 5276 O O . LYS B 1 239 ? 12.953 10.414 -16.969 1 98.44 239 LYS B O 1
ATOM 5281 N N . GLN B 1 240 ? 11.82 8.547 -16.562 1 98.56 240 GLN B N 1
ATOM 5282 C CA . GLN B 1 240 ? 10.562 9.266 -16.391 1 98.56 240 GLN B CA 1
ATOM 5283 C C . GLN B 1 240 ? 10.602 10.164 -15.164 1 98.56 240 GLN B C 1
ATOM 5285 O O . GLN B 1 240 ? 10.078 11.281 -15.18 1 98.56 240 GLN B O 1
ATOM 5290 N N . ILE B 1 241 ? 11.188 9.695 -14.078 1 98.62 241 ILE B N 1
ATOM 5291 C CA . ILE B 1 241 ? 11.305 10.5 -12.867 1 98.62 241 ILE B CA 1
ATOM 5292 C C . ILE B 1 241 ? 12.164 11.734 -13.148 1 98.62 241 ILE B C 1
ATOM 5294 O O . ILE B 1 241 ? 11.836 12.836 -12.703 1 98.62 241 ILE B O 1
ATOM 5298 N N . ILE B 1 242 ? 13.273 11.547 -13.891 1 98.12 242 ILE B N 1
ATOM 5299 C CA . ILE B 1 242 ? 14.164 12.648 -14.234 1 98.12 242 ILE B CA 1
ATOM 5300 C C . ILE B 1 242 ? 13.414 13.672 -15.07 1 98.12 242 ILE B C 1
ATOM 5302 O O . ILE B 1 242 ? 13.516 14.883 -14.828 1 98.12 242 ILE B O 1
ATOM 5306 N N . GLU B 1 243 ? 12.664 13.172 -15.977 1 98.12 243 GLU B N 1
ATOM 5307 C CA . GLU B 1 243 ? 11.945 14.055 -16.891 1 98.12 243 GLU B CA 1
ATOM 5308 C C . GLU B 1 243 ? 10.812 14.781 -16.172 1 98.12 243 GLU B C 1
ATOM 5310 O O . GLU B 1 243 ? 10.727 16.016 -16.219 1 98.12 243 GLU B O 1
ATOM 5315 N N . LYS B 1 244 ? 9.984 14.117 -15.477 1 98.12 244 LYS B N 1
ATOM 5316 C CA . LYS B 1 244 ? 8.766 14.664 -14.898 1 98.12 244 LYS B CA 1
ATOM 5317 C C . LYS B 1 244 ? 9.047 15.344 -13.562 1 98.12 244 LYS B C 1
ATOM 5319 O O . LYS B 1 244 ? 8.266 16.188 -13.109 1 98.12 244 LYS B O 1
ATOM 5324 N N . GLY B 1 245 ? 10.102 14.922 -12.906 1 98.06 245 GLY B N 1
ATOM 5325 C CA . GLY B 1 245 ? 10.406 15.43 -11.586 1 98.06 245 GLY B CA 1
ATOM 5326 C C . GLY B 1 245 ? 11.578 16.391 -11.562 1 98.06 245 GLY B C 1
ATOM 5327 O O . GLY B 1 245 ? 12.211 16.594 -10.531 1 98.06 245 GLY B O 1
ATOM 5328 N N . ALA B 1 246 ? 11.914 17.094 -12.648 1 97.69 246 ALA B N 1
ATOM 5329 C CA . ALA B 1 246 ? 13.133 17.859 -12.844 1 97.69 246 ALA B CA 1
ATOM 5330 C C . ALA B 1 246 ? 13.258 18.953 -11.789 1 97.69 246 ALA B C 1
ATOM 5332 O O . ALA B 1 246 ? 14.32 19.141 -11.188 1 97.69 246 ALA B O 1
ATOM 5333 N N . SER B 1 247 ? 12.227 19.719 -11.547 1 97.06 247 SER B N 1
ATOM 5334 C CA . SER B 1 247 ? 12.266 20.828 -10.602 1 97.06 247 SER B CA 1
ATOM 5335 C C . SER B 1 247 ? 12.562 20.359 -9.188 1 97.06 247 SER B C 1
ATOM 5337 O O . SER B 1 247 ? 13.414 20.906 -8.508 1 97.06 247 SER B O 1
ATOM 5339 N N . ASP B 1 248 ? 11.836 19.328 -8.75 1 98.19 248 ASP B N 1
ATOM 5340 C CA . ASP B 1 248 ? 12.055 18.781 -7.414 1 98.19 248 ASP B CA 1
ATOM 5341 C C . ASP B 1 248 ? 13.438 18.141 -7.301 1 98.19 248 ASP B C 1
ATOM 5343 O O . ASP B 1 248 ? 14.078 18.219 -6.246 1 98.19 248 ASP B O 1
ATOM 5347 N N . LEU B 1 249 ? 13.883 17.5 -8.383 1 98.19 249 LEU B N 1
ATOM 5348 C CA . LEU B 1 249 ? 15.219 16.922 -8.391 1 98.19 249 LEU B CA 1
ATOM 5349 C C . LEU B 1 249 ? 16.297 17.984 -8.203 1 98.19 249 LEU B C 1
ATOM 5351 O O . LEU B 1 249 ? 17.234 17.797 -7.445 1 98.19 249 LEU B O 1
ATOM 5355 N N . TYR B 1 250 ? 16.109 19.062 -8.875 1 96.38 250 TYR B N 1
ATOM 5356 C CA . TYR B 1 250 ? 17.016 20.188 -8.734 1 96.38 250 TYR B CA 1
ATOM 5357 C C . TYR B 1 250 ? 16.984 20.734 -7.316 1 96.38 250 TYR B C 1
ATOM 5359 O O . TYR B 1 250 ? 18.031 21.047 -6.734 1 96.38 250 TYR B O 1
ATOM 5367 N N . SER B 1 251 ? 15.797 20.797 -6.785 1 94.56 251 SER B N 1
ATOM 5368 C CA . SER B 1 251 ? 15.594 21.375 -5.457 1 94.56 251 SER B CA 1
ATOM 5369 C C . SER B 1 251 ? 16.344 20.578 -4.391 1 94.56 251 SER B C 1
ATOM 5371 O O . SER B 1 251 ? 16.859 21.141 -3.426 1 94.56 251 SER B O 1
ATOM 5373 N N . ILE B 1 252 ? 16.469 19.281 -4.539 1 95.31 252 ILE B N 1
ATOM 5374 C CA . ILE B 1 252 ? 17.078 18.484 -3.49 1 95.31 252 ILE B CA 1
ATOM 5375 C C . ILE B 1 252 ? 18.547 18.25 -3.818 1 95.31 252 ILE B C 1
ATOM 5377 O O . ILE B 1 252 ? 19.266 17.594 -3.057 1 95.31 252 ILE B O 1
ATOM 5381 N N . GLY B 1 253 ? 19 18.75 -5.004 1 95.88 253 GLY B N 1
ATOM 5382 C CA . GLY B 1 253 ? 20.375 18.547 -5.402 1 95.88 253 GLY B CA 1
ATOM 5383 C C . GLY B 1 253 ? 20.703 17.109 -5.773 1 95.88 253 GLY B C 1
ATOM 5384 O O . GLY B 1 253 ? 21.734 16.578 -5.379 1 95.88 253 GLY B O 1
ATOM 5385 N N . ALA B 1 254 ? 19.766 16.469 -6.477 1 96.31 254 ALA B N 1
ATOM 5386 C CA . ALA B 1 254 ? 19.953 15.078 -6.891 1 96.31 254 ALA B CA 1
ATOM 5387 C C . ALA B 1 254 ? 21.094 14.953 -7.891 1 96.31 254 ALA B C 1
ATOM 5389 O O . ALA B 1 254 ? 21.359 15.883 -8.664 1 96.31 254 ALA B O 1
ATOM 5390 N N . PRO B 1 255 ? 21.766 13.844 -7.902 1 95.31 255 PRO B N 1
ATOM 5391 C CA . PRO B 1 255 ? 22.922 13.664 -8.797 1 95.31 255 PRO B CA 1
ATOM 5392 C C . PRO B 1 255 ? 22.5 13.406 -10.242 1 95.31 255 PRO B C 1
ATOM 5394 O O . PRO B 1 255 ? 21.344 13.062 -10.508 1 95.31 255 PRO B O 1
ATOM 5397 N N . ASP B 1 256 ? 23.484 13.625 -11.031 1 94.12 256 ASP B N 1
ATOM 5398 C CA . ASP B 1 256 ? 23.328 13.195 -12.414 1 94.12 256 ASP B CA 1
ATOM 5399 C C . ASP B 1 256 ? 23.531 11.695 -12.555 1 94.12 256 ASP B C 1
ATOM 5401 O O . ASP B 1 256 ? 24.578 11.164 -12.141 1 94.12 256 ASP B O 1
ATOM 5405 N N . LEU B 1 257 ? 22.594 11.039 -13.094 1 94.81 257 LEU B N 1
ATOM 5406 C CA . LEU B 1 257 ? 22.656 9.586 -13.227 1 94.81 257 LEU B CA 1
ATOM 5407 C C . LEU B 1 257 ? 23.188 9.195 -14.602 1 94.81 257 LEU B C 1
ATOM 5409 O O . LEU B 1 257 ? 22.406 8.945 -15.523 1 94.81 257 LEU B O 1
ATOM 5413 N N . ARG B 1 258 ? 24.422 8.984 -14.734 1 89.62 258 ARG B N 1
ATOM 5414 C CA . ARG B 1 258 ? 25.094 8.734 -16 1 89.62 258 ARG B CA 1
ATOM 5415 C C . ARG B 1 258 ? 24.828 7.316 -16.484 1 89.62 258 ARG B C 1
ATOM 5417 O O . ARG B 1 258 ? 25.016 7.016 -17.672 1 89.62 258 ARG B O 1
ATOM 5424 N N . TRP B 1 259 ? 24.312 6.469 -15.594 1 94.88 259 TRP B N 1
ATOM 5425 C CA . TRP B 1 259 ? 24.172 5.059 -15.938 1 94.88 259 TRP B CA 1
ATOM 5426 C C . TRP B 1 259 ? 22.828 4.781 -16.594 1 94.88 259 TRP B C 1
ATOM 5428 O O . TRP B 1 259 ? 22.594 3.691 -17.125 1 94.88 259 TRP B O 1
ATOM 5438 N N . VAL B 1 260 ? 21.922 5.711 -16.625 1 95.25 260 VAL B N 1
ATOM 5439 C CA . VAL B 1 260 ? 20.547 5.473 -17.062 1 95.25 260 VAL B CA 1
ATOM 5440 C C . VAL B 1 260 ? 20.531 5.062 -18.531 1 95.25 260 VAL B C 1
ATOM 5442 O O . VAL B 1 260 ? 19.672 4.281 -18.953 1 95.25 260 VAL B O 1
ATOM 5445 N N . ASN B 1 261 ? 21.453 5.453 -19.312 1 94.62 261 ASN B N 1
ATOM 5446 C CA . ASN B 1 261 ? 21.5 5.133 -20.734 1 94.62 261 ASN B CA 1
ATOM 5447 C C . ASN B 1 261 ? 22.547 4.066 -21.031 1 94.62 261 ASN B C 1
ATOM 5449 O O . ASN B 1 261 ? 22.844 3.787 -22.203 1 94.62 261 ASN B O 1
ATOM 5453 N N . LYS B 1 262 ? 23.109 3.51 -20.062 1 97.44 262 LYS B N 1
ATOM 5454 C CA . LYS B 1 262 ? 24.141 2.482 -20.234 1 97.44 262 LYS B CA 1
ATOM 5455 C C . LYS B 1 262 ? 23.547 1.088 -20.016 1 97.44 262 LYS B C 1
ATOM 5457 O O . LYS B 1 262 ? 22.547 0.931 -19.328 1 97.44 262 LYS B O 1
ATOM 5462 N N . THR B 1 263 ? 24.125 0.146 -20.625 1 97.38 263 THR B N 1
ATOM 5463 C CA . THR B 1 263 ? 23.75 -1.241 -20.391 1 97.38 263 THR B CA 1
ATOM 5464 C C . THR B 1 263 ? 24.312 -1.747 -19.078 1 97.38 263 THR B C 1
ATOM 5466 O O . THR B 1 263 ? 25.484 -1.518 -18.766 1 97.38 263 THR B O 1
ATOM 5469 N N . PHE B 1 264 ? 23.484 -2.398 -18.312 1 98.5 264 PHE B N 1
ATOM 5470 C CA . PHE B 1 264 ? 23.938 -2.947 -17.031 1 98.5 264 PHE B CA 1
ATOM 5471 C C . PHE B 1 264 ? 24.828 -4.172 -17.266 1 98.5 264 PHE B C 1
ATOM 5473 O O . PHE B 1 264 ? 24.547 -4.977 -18.156 1 98.5 264 PHE B O 1
ATOM 5480 N N . GLY B 1 265 ? 25.891 -4.258 -16.531 1 97.81 265 GLY B N 1
ATOM 5481 C CA . GLY B 1 265 ? 26.75 -5.438 -16.609 1 97.81 265 GLY B CA 1
ATOM 5482 C C . GLY B 1 265 ? 26.125 -6.664 -15.977 1 97.81 265 GLY B C 1
ATOM 5483 O O . GLY B 1 265 ? 25.078 -6.57 -15.312 1 97.81 265 GLY B O 1
ATOM 5484 N N . CYS B 1 266 ? 26.719 -7.789 -16.234 1 98.69 266 CYS B N 1
ATOM 5485 C CA . CYS B 1 266 ? 26.25 -9.055 -15.664 1 98.69 266 CYS B CA 1
ATOM 5486 C C . CYS B 1 266 ? 27.422 -9.992 -15.414 1 98.69 266 CYS B C 1
ATOM 5488 O O . CYS B 1 266 ? 28.188 -10.32 -16.328 1 98.69 266 CYS B O 1
ATOM 5490 N N . LEU B 1 267 ? 27.609 -10.359 -14.172 1 98.69 267 LEU B N 1
ATOM 5491 C CA . LEU B 1 267 ? 28.625 -11.32 -13.75 1 98.69 267 LEU B CA 1
ATOM 5492 C C . LEU B 1 267 ? 27.984 -12.539 -13.109 1 98.69 267 LEU B C 1
ATOM 5494 O O . LEU B 1 267 ? 26.938 -12.43 -12.461 1 98.69 267 LEU B O 1
ATOM 5498 N N . THR B 1 268 ? 28.578 -13.672 -13.312 1 98.38 268 THR B N 1
ATOM 5499 C CA . THR B 1 268 ? 28.234 -14.789 -12.438 1 98.38 268 THR B CA 1
ATOM 5500 C C . THR B 1 268 ? 28.844 -14.594 -11.055 1 98.38 268 THR B C 1
ATOM 5502 O O . THR B 1 268 ? 29.781 -13.812 -10.883 1 98.38 268 THR B O 1
ATOM 5505 N N . TYR B 1 269 ? 28.297 -15.297 -10.109 1 98.56 269 TYR B N 1
ATOM 5506 C CA . TYR B 1 269 ? 28.906 -15.305 -8.781 1 98.56 269 TYR B CA 1
ATOM 5507 C C . TYR B 1 269 ? 30.391 -15.625 -8.859 1 98.56 269 TYR B C 1
ATOM 5509 O O . TYR B 1 269 ? 31.203 -14.984 -8.188 1 98.56 269 TYR B O 1
ATOM 5517 N N . GLU B 1 270 ? 30.75 -16.609 -9.711 1 97.88 270 GLU B N 1
ATOM 5518 C CA . GLU B 1 270 ? 32.156 -17.031 -9.867 1 97.88 270 GLU B CA 1
ATOM 5519 C C . GLU B 1 270 ? 33 -15.875 -10.375 1 97.88 270 GLU B C 1
ATOM 5521 O O . GLU B 1 270 ? 34.094 -15.633 -9.852 1 97.88 270 GLU B O 1
ATOM 5526 N N . GLU B 1 271 ? 32.531 -15.234 -11.406 1 98.62 271 GLU B N 1
ATOM 5527 C CA . GLU B 1 271 ? 33.25 -14.102 -11.969 1 98.62 271 GLU B CA 1
ATOM 5528 C C . GLU B 1 271 ? 33.406 -12.977 -10.953 1 98.62 271 GLU B C 1
ATOM 5530 O O . GLU B 1 271 ? 34.5 -12.391 -10.82 1 98.62 271 GLU B O 1
ATOM 5535 N N . ALA B 1 272 ? 32.312 -12.656 -10.234 1 98.75 272 ALA B N 1
ATOM 5536 C CA . ALA B 1 272 ? 32.344 -11.609 -9.211 1 98.75 272 ALA B CA 1
ATOM 5537 C C . ALA B 1 272 ? 33.344 -11.953 -8.102 1 98.75 272 ALA B C 1
ATOM 5539 O O . ALA B 1 272 ? 34.125 -11.102 -7.676 1 98.75 272 ALA B O 1
ATOM 5540 N N . PHE B 1 273 ? 33.25 -13.219 -7.676 1 98.44 273 PHE B N 1
ATOM 5541 C CA . PHE B 1 273 ? 34.188 -13.68 -6.641 1 98.44 273 PHE B CA 1
ATOM 5542 C C . PHE B 1 273 ? 35.625 -13.508 -7.09 1 98.44 273 PHE B C 1
ATOM 5544 O O . PHE B 1 273 ? 36.469 -13.047 -6.32 1 98.44 273 PHE B O 1
ATOM 5551 N N . ASN B 1 274 ? 35.969 -13.93 -8.305 1 98.44 274 ASN B N 1
ATOM 5552 C CA . ASN B 1 274 ? 37.312 -13.828 -8.836 1 98.44 274 ASN B CA 1
ATOM 5553 C C . ASN B 1 274 ? 37.781 -12.375 -8.891 1 98.44 274 ASN B C 1
ATOM 5555 O O . ASN B 1 274 ? 38.938 -12.078 -8.578 1 98.44 274 ASN B O 1
ATOM 5559 N N . ILE B 1 275 ? 36.906 -11.5 -9.336 1 98.44 275 ILE B N 1
ATOM 5560 C CA . ILE B 1 275 ? 37.25 -10.086 -9.375 1 98.44 275 ILE B CA 1
ATOM 5561 C C . ILE B 1 275 ? 37.594 -9.586 -7.977 1 98.44 275 ILE B C 1
ATOM 5563 O O . ILE B 1 275 ? 38.625 -8.938 -7.777 1 98.44 275 ILE B O 1
ATOM 5567 N N . LEU B 1 276 ? 36.75 -9.883 -6.98 1 98.5 276 LEU B N 1
ATOM 5568 C CA . LEU B 1 276 ? 36.969 -9.469 -5.598 1 98.5 276 LEU B CA 1
ATOM 5569 C C . LEU B 1 276 ? 38.25 -10.07 -5.047 1 98.5 276 LEU B C 1
ATOM 5571 O O . LEU B 1 276 ? 39.031 -9.375 -4.383 1 98.5 276 LEU B O 1
ATOM 5575 N N . ASN B 1 277 ? 38.438 -11.352 -5.371 1 97.69 277 ASN B N 1
ATOM 5576 C CA . ASN B 1 277 ? 39.625 -12.047 -4.891 1 97.69 277 ASN B CA 1
ATOM 5577 C C . ASN B 1 277 ? 40.875 -11.445 -5.473 1 97.69 277 ASN B C 1
ATOM 5579 O O . ASN B 1 277 ? 41.906 -11.336 -4.781 1 97.69 277 ASN B O 1
ATOM 5583 N N . ASN B 1 278 ? 40.906 -11.141 -6.707 1 97.88 278 ASN B N 1
ATOM 5584 C CA . ASN B 1 278 ? 42.062 -10.547 -7.383 1 97.88 278 ASN B CA 1
ATOM 5585 C C . ASN B 1 278 ? 42.375 -9.148 -6.844 1 97.88 278 ASN B C 1
ATOM 5587 O O . ASN B 1 278 ? 43.469 -8.633 -7.039 1 97.88 278 ASN B O 1
ATOM 5591 N N . HIS B 1 279 ? 41.406 -8.516 -6.219 1 97.75 279 HIS B N 1
ATOM 5592 C CA . HIS B 1 279 ? 41.625 -7.184 -5.66 1 97.75 279 HIS B CA 1
ATOM 5593 C C . HIS B 1 279 ? 41.469 -7.195 -4.141 1 97.75 279 HIS B C 1
ATOM 5595 O O . HIS B 1 279 ? 40.969 -6.234 -3.553 1 97.75 279 HIS B O 1
ATOM 5601 N N . ALA B 1 280 ? 41.688 -8.266 -3.521 1 96.19 280 ALA B N 1
ATOM 5602 C CA . ALA B 1 280 ? 41.5 -8.461 -2.086 1 96.19 280 ALA B CA 1
ATOM 5603 C C . ALA B 1 280 ? 42.281 -7.406 -1.29 1 96.19 280 ALA B C 1
ATOM 5605 O O . ALA B 1 280 ? 41.844 -6.996 -0.212 1 96.19 280 ALA B O 1
ATOM 5606 N N . ASN B 1 281 ? 43.344 -6.875 -1.804 1 95.75 281 ASN B N 1
ATOM 5607 C CA . ASN B 1 281 ? 44.188 -5.891 -1.128 1 95.75 281 ASN B CA 1
ATOM 5608 C C . ASN B 1 281 ? 43.5 -4.539 -1.011 1 95.75 281 ASN B C 1
ATOM 5610 O O . ASN B 1 281 ? 43.906 -3.689 -0.219 1 95.75 281 ASN B O 1
ATOM 5614 N N . GLN B 1 282 ? 42.406 -4.41 -1.733 1 96.88 282 GLN B N 1
ATOM 5615 C CA . GLN B 1 282 ? 41.688 -3.152 -1.717 1 96.88 282 GLN B CA 1
ATOM 5616 C C . GLN B 1 282 ? 40.438 -3.26 -0.839 1 96.88 282 GLN B C 1
ATOM 5618 O O . GLN B 1 282 ? 39.656 -2.297 -0.713 1 96.88 282 GLN B O 1
ATOM 5623 N N . LEU B 1 283 ? 40.219 -4.355 -0.277 1 96.81 283 LEU B N 1
ATOM 5624 C CA . LEU B 1 283 ? 39.031 -4.625 0.516 1 96.81 283 LEU B CA 1
ATOM 5625 C C . LEU B 1 283 ? 39.375 -4.766 1.994 1 96.81 283 LEU B C 1
ATOM 5627 O O . LEU B 1 283 ? 40.438 -5.312 2.34 1 96.81 283 LEU B O 1
ATOM 5631 N N . GLN B 1 284 ? 38.562 -4.281 2.846 1 96.38 284 GLN B N 1
ATOM 5632 C CA . GLN B 1 284 ? 38.719 -4.422 4.289 1 96.38 284 GLN B CA 1
ATOM 5633 C C . GLN B 1 284 ? 38.188 -5.762 4.781 1 96.38 284 GLN B C 1
ATOM 5635 O O . GLN B 1 284 ? 38.781 -6.387 5.664 1 96.38 284 GLN B O 1
ATOM 5640 N N . GLN B 1 285 ? 37.094 -6.227 4.203 1 94.44 285 GLN B N 1
ATOM 5641 C CA . GLN B 1 285 ? 36.469 -7.492 4.586 1 94.44 285 GLN B CA 1
ATOM 5642 C C . GLN B 1 285 ? 36.938 -8.633 3.689 1 94.44 285 GLN B C 1
ATOM 5644 O O . 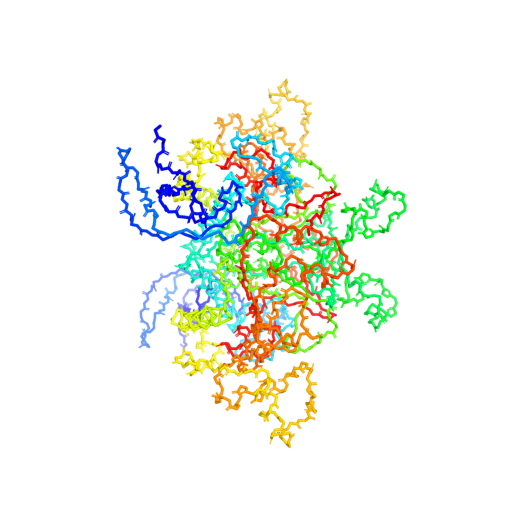GLN B 1 285 ? 36.844 -8.539 2.463 1 94.44 285 GLN B O 1
ATOM 5649 N N . PRO B 1 286 ? 37.375 -9.594 4.395 1 93.56 286 PRO B N 1
ATOM 5650 C CA . PRO B 1 286 ? 37.781 -10.742 3.586 1 93.56 286 PRO B CA 1
ATOM 5651 C C . PRO B 1 286 ? 36.656 -11.398 2.83 1 93.56 286 PRO B C 1
ATOM 5653 O O . PRO B 1 286 ? 35.5 -11.438 3.328 1 93.56 286 PRO B O 1
ATOM 5656 N N . ILE B 1 287 ? 36.938 -11.898 1.664 1 94.12 287 ILE B N 1
ATOM 5657 C CA . ILE B 1 287 ? 35.969 -12.602 0.854 1 94.12 287 ILE B CA 1
ATOM 5658 C C . ILE B 1 287 ? 36.156 -14.109 1.003 1 94.12 287 ILE B C 1
ATOM 5660 O O . ILE B 1 287 ? 37.281 -14.586 1.141 1 94.12 287 ILE B O 1
ATOM 5664 N N . LYS B 1 288 ? 35.031 -14.836 1.081 1 95.69 288 LYS B N 1
ATOM 5665 C CA . LYS B 1 288 ? 35.031 -16.297 1.145 1 95.69 288 LYS B CA 1
ATOM 5666 C C . LYS B 1 288 ? 34.094 -16.891 0.113 1 95.69 288 LYS B C 1
ATOM 5668 O O . LYS B 1 288 ? 32.906 -16.5 0.036 1 95.69 288 LYS B O 1
ATOM 5673 N N . TYR B 1 289 ? 34.656 -17.875 -0.616 1 96.38 289 TYR B N 1
ATOM 5674 C CA . TYR B 1 289 ? 33.844 -18.516 -1.64 1 96.38 289 TYR B CA 1
ATOM 5675 C C . TYR B 1 289 ? 32.625 -19.219 -1.017 1 96.38 289 TYR B C 1
ATOM 5677 O O . TYR B 1 289 ? 32.75 -19.859 0.031 1 96.38 289 TYR B O 1
ATOM 5685 N N . GLY B 1 290 ? 31.469 -19.078 -1.637 1 96.62 290 GLY B N 1
ATOM 5686 C CA . GLY B 1 290 ? 30.281 -19.734 -1.157 1 96.62 290 GLY B CA 1
ATOM 5687 C C . GLY B 1 290 ? 29.469 -18.891 -0.188 1 96.62 290 GLY B C 1
ATOM 5688 O O . GLY B 1 290 ? 28.406 -19.297 0.261 1 96.62 290 GLY B O 1
ATOM 5689 N N . GLU B 1 291 ? 29.969 -17.703 0.101 1 96.44 291 GLU B N 1
ATOM 5690 C CA . GLU B 1 291 ? 29.266 -16.812 1.02 1 96.44 291 GLU B CA 1
ATOM 5691 C C . GLU B 1 291 ? 28.672 -15.617 0.279 1 96.44 291 GLU B C 1
ATOM 5693 O O . GLU B 1 291 ? 28.984 -15.383 -0.889 1 96.44 291 GLU B O 1
ATOM 5698 N N . ALA B 1 292 ? 27.781 -14.992 0.997 1 95.94 292 ALA B N 1
ATOM 5699 C CA . ALA B 1 292 ? 27.203 -13.766 0.454 1 95.94 292 ALA B CA 1
ATOM 5700 C C . ALA B 1 292 ? 28.234 -12.641 0.43 1 95.94 292 ALA B C 1
ATOM 5702 O O . ALA B 1 292 ? 29.203 -12.664 1.2 1 95.94 292 ALA B O 1
ATOM 5703 N N . PHE B 1 293 ? 28.109 -11.734 -0.457 1 97.69 293 PHE B N 1
ATOM 5704 C CA . PHE B 1 293 ? 28.969 -10.562 -0.513 1 97.69 293 PHE B CA 1
ATOM 5705 C C . PHE B 1 293 ? 28.547 -9.523 0.522 1 97.69 293 PHE B C 1
ATOM 5707 O O . PHE B 1 293 ? 27.344 -9.305 0.738 1 97.69 293 PHE B O 1
ATOM 5714 N N . SER B 1 294 ? 29.5 -8.961 1.197 1 96.69 294 SER B N 1
ATOM 5715 C CA . SER B 1 294 ? 29.203 -7.84 2.082 1 96.69 294 SER B CA 1
ATOM 5716 C C . SER B 1 294 ? 28.859 -6.582 1.288 1 96.69 294 SER B C 1
ATOM 5718 O O . SER B 1 294 ? 29.047 -6.543 0.07 1 96.69 294 SER B O 1
ATOM 5720 N N . LYS B 1 295 ? 28.406 -5.625 2.012 1 96.06 295 LYS B N 1
ATOM 5721 C CA . LYS B 1 295 ? 28.078 -4.359 1.359 1 96.06 295 LYS B CA 1
ATOM 5722 C C . LYS B 1 295 ? 29.312 -3.746 0.706 1 96.06 295 LYS B C 1
ATOM 5724 O O . LYS B 1 295 ? 29.234 -3.182 -0.387 1 96.06 295 LYS B O 1
ATOM 5729 N N . GLU B 1 296 ? 30.391 -3.834 1.355 1 97.31 296 GLU B N 1
ATOM 5730 C CA . GLU B 1 296 ? 31.656 -3.344 0.789 1 97.31 296 GLU B CA 1
ATOM 5731 C C . GLU B 1 296 ? 31.969 -4.051 -0.524 1 97.31 296 GLU B C 1
ATOM 5733 O O . GLU B 1 296 ? 32.406 -3.412 -1.493 1 97.31 296 GLU B O 1
ATOM 5738 N N . HIS B 1 297 ? 31.844 -5.363 -0.525 1 98.5 297 HIS B N 1
ATOM 5739 C CA . HIS B 1 297 ? 32.094 -6.148 -1.729 1 98.5 297 HIS B CA 1
ATOM 5740 C C . HIS B 1 297 ? 31.188 -5.707 -2.877 1 98.5 297 HIS B C 1
ATOM 5742 O O . HIS B 1 297 ? 31.656 -5.535 -4.004 1 98.5 297 HIS B O 1
ATOM 5748 N N . GLU B 1 298 ? 29.906 -5.504 -2.551 1 98.62 298 GLU B N 1
ATOM 5749 C CA . GLU B 1 298 ? 28.922 -5.098 -3.541 1 98.62 298 GLU B CA 1
ATOM 5750 C C . GLU B 1 298 ? 29.281 -3.746 -4.156 1 98.62 298 GLU B C 1
ATOM 5752 O O . GLU B 1 298 ? 29.25 -3.59 -5.379 1 98.62 298 GLU B O 1
ATOM 5757 N N . LEU B 1 299 ? 29.578 -2.84 -3.328 1 98 299 LEU B N 1
ATOM 5758 C CA . LEU B 1 299 ? 29.891 -1.492 -3.791 1 98 299 LEU B CA 1
ATOM 5759 C C . LEU B 1 299 ? 31.188 -1.479 -4.602 1 98 299 LEU B C 1
ATOM 5761 O O . LEU B 1 299 ? 31.328 -0.701 -5.547 1 98 299 LEU B O 1
ATOM 5765 N N . PHE B 1 300 ? 32.156 -2.301 -4.199 1 98.5 300 PHE B N 1
ATOM 5766 C CA . PHE B 1 300 ? 33.406 -2.426 -4.969 1 98.5 300 PHE B CA 1
ATOM 5767 C C . PHE B 1 300 ? 33.094 -2.879 -6.395 1 98.5 300 PHE B C 1
ATOM 5769 O O . PHE B 1 300 ? 33.656 -2.332 -7.352 1 98.5 300 PHE B O 1
ATOM 5776 N N . LEU B 1 301 ? 32.25 -3.898 -6.547 1 98.75 301 LEU B N 1
ATOM 5777 C CA . LEU B 1 301 ? 31.891 -4.426 -7.863 1 98.75 301 LEU B CA 1
ATOM 5778 C C . LEU B 1 301 ? 31.25 -3.348 -8.727 1 98.75 301 LEU B C 1
ATOM 5780 O O . LEU B 1 301 ? 31.484 -3.277 -9.93 1 98.75 301 LEU B O 1
ATOM 5784 N N . VAL B 1 302 ? 30.375 -2.525 -8.117 1 98.5 302 VAL B N 1
ATOM 5785 C CA . VAL B 1 302 ? 29.734 -1.433 -8.836 1 98.5 302 VAL B CA 1
ATOM 5786 C C . VAL B 1 302 ? 30.781 -0.433 -9.312 1 98.5 302 VAL B C 1
ATOM 5788 O O . VAL B 1 302 ? 30.766 -0.003 -10.469 1 98.5 302 VAL B O 1
ATOM 5791 N N . LYS B 1 303 ? 31.656 -0.062 -8.445 1 97.75 303 LYS B N 1
ATOM 5792 C CA . LYS B 1 303 ? 32.75 0.856 -8.805 1 97.75 303 LYS B CA 1
ATOM 5793 C C . LYS B 1 303 ? 33.625 0.274 -9.906 1 97.75 303 LYS B C 1
ATOM 5795 O O . LYS B 1 303 ? 34.031 0.989 -10.828 1 97.75 303 LYS B O 1
ATOM 5800 N N . TYR B 1 304 ? 33.906 -0.997 -9.711 1 97.75 304 TYR B N 1
ATOM 5801 C CA . TYR B 1 304 ? 34.688 -1.701 -10.719 1 97.75 304 TYR B CA 1
ATOM 5802 C C . TYR B 1 304 ? 34.031 -1.604 -12.094 1 97.75 304 TYR B C 1
ATOM 5804 O O . TYR B 1 304 ? 34.719 -1.567 -13.117 1 97.75 304 TYR B O 1
ATOM 5812 N N . ASN B 1 305 ? 32.75 -1.573 -12.086 1 97.94 305 ASN B N 1
ATOM 5813 C CA . ASN B 1 305 ? 31.984 -1.45 -13.32 1 97.94 305 ASN B CA 1
ATOM 5814 C C . ASN B 1 305 ? 31.656 0.008 -13.641 1 97.94 305 ASN B C 1
ATOM 5816 O O . ASN B 1 305 ? 30.594 0.314 -14.18 1 97.94 305 ASN B O 1
ATOM 5820 N N . ASP B 1 306 ? 32.469 0.978 -13.219 1 97.06 306 ASP B N 1
ATOM 5821 C CA . ASP B 1 306 ? 32.438 2.402 -13.531 1 97.06 306 ASP B CA 1
ATOM 5822 C C . ASP B 1 306 ? 31.172 3.059 -12.961 1 97.06 306 ASP B C 1
ATOM 5824 O O . ASP B 1 306 ? 30.594 3.953 -13.578 1 97.06 306 ASP B O 1
ATOM 5828 N N . GLY B 1 307 ? 30.641 2.506 -11.945 1 97.06 307 GLY B N 1
ATOM 5829 C CA . GLY B 1 307 ? 29.484 3.102 -11.297 1 97.06 307 GLY B CA 1
ATOM 5830 C C . GLY B 1 307 ? 28.172 2.752 -11.969 1 97.06 307 GLY B C 1
ATOM 5831 O O . GLY B 1 307 ? 27.125 3.311 -11.633 1 97.06 307 GLY B O 1
ATOM 5832 N N . ILE B 1 308 ? 28.219 1.877 -12.969 1 98.31 308 ILE B N 1
ATOM 5833 C CA . ILE B 1 308 ? 27.031 1.379 -13.648 1 98.31 308 ILE B CA 1
ATOM 5834 C C . ILE B 1 308 ? 26.484 0.166 -12.906 1 98.31 308 ILE B C 1
ATOM 5836 O O . ILE B 1 308 ? 27.234 -0.732 -12.523 1 98.31 308 ILE B O 1
ATOM 5840 N N . PRO B 1 309 ? 25.156 0.142 -12.633 1 98.75 309 PRO B N 1
ATOM 5841 C CA . PRO B 1 309 ? 24.594 -1.042 -11.977 1 98.75 309 PRO B CA 1
ATOM 5842 C C . PRO B 1 309 ? 25 -2.344 -12.664 1 98.75 309 PRO B C 1
ATOM 5844 O O . PRO B 1 309 ? 25.188 -2.377 -13.883 1 98.75 309 PRO B O 1
ATOM 5847 N N . ILE B 1 310 ? 25.125 -3.404 -11.883 1 98.88 310 ILE B N 1
ATOM 5848 C CA . ILE B 1 310 ? 25.641 -4.66 -12.422 1 98.88 310 ILE B CA 1
ATOM 5849 C C . ILE B 1 310 ? 24.906 -5.836 -11.781 1 98.88 310 ILE B C 1
ATOM 5851 O O . ILE B 1 310 ? 24.641 -5.828 -10.578 1 98.88 310 ILE B O 1
ATOM 5855 N N . PHE B 1 311 ? 24.5 -6.789 -12.609 1 98.94 311 PHE B N 1
ATOM 5856 C CA . PHE B 1 311 ? 23.875 -8.016 -12.133 1 98.94 311 PHE B CA 1
ATOM 5857 C C . PHE B 1 311 ? 24.922 -9.031 -11.695 1 98.94 311 PHE B C 1
ATOM 5859 O O . PHE B 1 311 ? 25.969 -9.164 -12.328 1 98.94 311 PHE B O 1
ATOM 5866 N N . VAL B 1 312 ? 24.656 -9.68 -10.602 1 98.88 312 VAL B N 1
ATOM 5867 C CA . VAL B 1 312 ? 25.344 -10.906 -10.234 1 98.88 312 VAL B CA 1
ATOM 5868 C C . VAL B 1 312 ? 24.359 -12.078 -10.258 1 98.88 312 VAL B C 1
ATOM 5870 O O . VAL B 1 312 ? 23.328 -12.039 -9.586 1 98.88 312 VAL B O 1
ATOM 5873 N N . ILE B 1 313 ? 24.719 -13.156 -11.016 1 98.75 313 ILE B N 1
ATOM 5874 C CA . ILE B 1 313 ? 23.766 -14.242 -11.203 1 98.75 313 ILE B CA 1
ATOM 5875 C C . ILE B 1 313 ? 24.422 -15.57 -10.812 1 98.75 313 ILE B C 1
ATOM 5877 O O . ILE B 1 313 ? 25.609 -15.625 -10.539 1 98.75 313 ILE B O 1
ATOM 5881 N N . ASN B 1 314 ? 23.547 -16.609 -10.734 1 98.5 314 ASN B N 1
ATOM 5882 C CA . ASN B 1 314 ? 23.969 -17.984 -10.508 1 98.5 314 ASN B CA 1
ATOM 5883 C C . ASN B 1 314 ? 24.688 -18.125 -9.172 1 98.5 314 ASN B C 1
ATOM 5885 O O . ASN B 1 314 ? 25.828 -18.609 -9.125 1 98.5 314 ASN B O 1
ATOM 5889 N N . TRP B 1 315 ? 23.984 -17.844 -8.148 1 98.62 315 TRP B N 1
ATOM 5890 C CA . TRP B 1 315 ? 24.5 -17.844 -6.785 1 98.62 315 TRP B CA 1
ATOM 5891 C C . TRP B 1 315 ? 24.594 -19.25 -6.23 1 98.62 315 TRP B C 1
ATOM 5893 O O . TRP B 1 315 ? 23.859 -20.141 -6.652 1 98.62 315 TRP B O 1
ATOM 5903 N N . PRO B 1 316 ? 25.531 -19.453 -5.246 1 98.25 316 PRO B N 1
ATOM 5904 C CA . PRO B 1 316 ? 25.578 -20.766 -4.586 1 98.25 316 PRO B CA 1
ATOM 5905 C C . PRO B 1 316 ? 24.234 -21.156 -3.965 1 98.25 316 PRO B C 1
ATOM 5907 O O . PRO B 1 316 ? 23.656 -20.375 -3.217 1 98.25 316 PRO B O 1
ATOM 5910 N N . ARG B 1 317 ? 23.797 -22.359 -4.219 1 97.31 317 ARG B N 1
ATOM 5911 C CA . ARG B 1 317 ? 22.5 -22.875 -3.77 1 97.31 317 ARG B CA 1
ATOM 5912 C C . ARG B 1 317 ? 22.406 -22.828 -2.248 1 97.31 317 ARG B C 1
ATOM 5914 O O . ARG B 1 317 ? 21.344 -22.5 -1.7 1 97.31 317 ARG B O 1
ATOM 5921 N N . ALA B 1 318 ? 23.438 -23.031 -1.549 1 95.75 318 ALA B N 1
ATOM 5922 C CA . ALA B 1 318 ? 23.453 -23.234 -0.102 1 95.75 318 ALA B CA 1
ATOM 5923 C C . ALA B 1 318 ? 23.078 -21.953 0.634 1 95.75 318 ALA B C 1
ATOM 5925 O O . ALA B 1 318 ? 22.625 -22 1.783 1 95.75 318 ALA B O 1
ATOM 5926 N N . ILE B 1 319 ? 23.203 -20.812 0.016 1 95.62 319 ILE B N 1
ATOM 5927 C CA . ILE B 1 319 ? 23 -19.562 0.729 1 95.62 319 ILE B CA 1
ATOM 5928 C C . ILE B 1 319 ? 21.75 -18.859 0.18 1 95.62 319 ILE B C 1
ATOM 5930 O O . ILE B 1 319 ? 21.547 -17.672 0.421 1 95.62 319 ILE B O 1
ATOM 5934 N N . LYS B 1 320 ? 21.016 -19.547 -0.632 1 95.81 320 LYS B N 1
ATOM 5935 C CA . LYS B 1 320 ? 19.812 -18.969 -1.246 1 95.81 320 LYS B CA 1
ATOM 5936 C C . LYS B 1 320 ? 18.562 -19.734 -0.852 1 95.81 320 LYS B C 1
ATOM 5938 O O . LYS B 1 320 ? 18.641 -20.891 -0.431 1 95.81 320 LYS B O 1
ATOM 5943 N N . PRO B 1 321 ? 17.391 -19.141 -0.955 1 94.25 321 PRO B N 1
ATOM 5944 C CA . PRO B 1 321 ? 16.141 -19.719 -0.493 1 94.25 321 PRO B CA 1
ATOM 5945 C C . PRO B 1 321 ? 15.781 -21.016 -1.241 1 94.25 321 PRO B C 1
ATOM 5947 O O . PRO B 1 321 ? 16.172 -21.188 -2.396 1 94.25 321 PRO B O 1
ATOM 5950 N N . PHE B 1 322 ? 14.93 -21.797 -0.683 1 94.12 322 PHE B N 1
ATOM 5951 C CA . PHE B 1 322 ? 14.57 -23.141 -1.109 1 94.12 322 PHE B CA 1
ATOM 5952 C C . PHE B 1 322 ? 13.844 -23.109 -2.445 1 94.12 322 PHE B C 1
ATOM 5954 O O . PHE B 1 322 ? 13.859 -24.094 -3.191 1 94.12 322 PHE B O 1
ATOM 5961 N N . TYR B 1 323 ? 13.203 -21.984 -2.754 1 96.31 323 TYR B N 1
ATOM 5962 C CA . TYR B 1 323 ? 12.305 -21.953 -3.9 1 96.31 323 TYR B CA 1
ATOM 5963 C C . TYR B 1 323 ? 13.055 -21.594 -5.18 1 96.31 323 TYR B C 1
ATOM 5965 O O . TYR B 1 323 ? 12.477 -21.578 -6.266 1 96.31 323 TYR B O 1
ATOM 5973 N N . MET B 1 324 ? 14.312 -21.25 -5.078 1 97.88 324 MET B N 1
ATOM 5974 C CA . MET B 1 324 ? 15.055 -20.812 -6.266 1 97.88 324 MET B CA 1
ATOM 5975 C C . MET B 1 324 ? 15.5 -22.016 -7.09 1 97.88 324 MET B C 1
ATOM 5977 O O . MET B 1 324 ? 15.961 -23.016 -6.535 1 97.88 324 MET B O 1
ATOM 5981 N N . LYS B 1 325 ? 15.367 -21.969 -8.383 1 98.31 325 LYS B N 1
ATOM 5982 C CA . LYS B 1 325 ? 15.625 -23.062 -9.305 1 98.31 325 LYS B CA 1
ATOM 5983 C C . LYS B 1 325 ? 17.125 -23.297 -9.461 1 98.31 325 LYS B C 1
ATOM 5985 O O . LYS B 1 325 ? 17.891 -22.359 -9.656 1 98.31 325 LYS B O 1
ATOM 5990 N N . GLU B 1 326 ? 17.5 -24.547 -9.414 1 97.38 326 GLU B N 1
ATOM 5991 C CA . GLU B 1 326 ? 18.891 -24.906 -9.68 1 97.38 326 GLU B CA 1
ATOM 5992 C C . GLU B 1 326 ? 19.281 -24.625 -11.125 1 97.38 326 GLU B C 1
ATOM 5994 O O . GLU B 1 326 ? 18.469 -24.812 -12.039 1 97.38 326 GLU B O 1
ATOM 5999 N N . CYS B 1 327 ? 20.5 -24.234 -11.273 1 96.56 327 CYS B N 1
ATOM 6000 C CA . CYS B 1 327 ? 21 -24.047 -12.633 1 96.56 327 CYS B CA 1
ATOM 6001 C C . CYS B 1 327 ? 21.062 -25.375 -13.375 1 96.56 327 CYS B C 1
ATOM 6003 O O . CYS B 1 327 ? 21.438 -26.406 -12.789 1 96.56 327 CYS B O 1
ATOM 6005 N N . THR B 1 328 ? 20.75 -25.391 -14.648 1 91.44 328 THR B N 1
ATOM 6006 C CA . THR B 1 328 ? 20.688 -26.609 -15.453 1 91.44 328 THR B CA 1
ATOM 6007 C C . THR B 1 328 ? 22.062 -27.25 -15.562 1 91.44 328 THR B C 1
ATOM 6009 O O . THR B 1 328 ? 22.203 -28.469 -15.516 1 91.44 328 THR B O 1
ATOM 6012 N N . ASP B 1 329 ? 23.078 -26.484 -15.664 1 92.44 329 ASP B N 1
ATOM 6013 C CA . ASP B 1 329 ? 24.422 -27 -15.961 1 92.44 329 ASP B CA 1
ATOM 6014 C C . ASP B 1 329 ? 25.219 -27.219 -14.68 1 92.44 329 ASP B C 1
ATOM 6016 O O . ASP B 1 329 ? 26.25 -27.891 -14.688 1 92.44 329 ASP B O 1
ATOM 6020 N N . ASP B 1 330 ? 24.781 -26.656 -13.578 1 95.56 330 ASP B N 1
ATOM 6021 C CA . ASP B 1 330 ? 25.5 -26.734 -12.305 1 95.56 330 ASP B CA 1
ATOM 6022 C C . ASP B 1 330 ? 24.547 -26.703 -11.125 1 95.56 330 ASP B C 1
ATOM 6024 O O . ASP B 1 330 ? 24.172 -25.641 -10.633 1 95.56 330 ASP B O 1
ATOM 6028 N N . SER B 1 331 ? 24.234 -27.766 -10.562 1 95.19 331 SER B N 1
ATOM 6029 C CA . SER B 1 331 ? 23.219 -27.906 -9.523 1 95.19 331 SER B CA 1
ATOM 6030 C C . SER B 1 331 ? 23.688 -27.297 -8.211 1 95.19 331 SER B C 1
ATOM 6032 O O . SER B 1 331 ? 22.891 -27.141 -7.273 1 95.19 331 SER B O 1
ATOM 6034 N N . SER B 1 332 ? 24.953 -26.984 -8.117 1 97.19 332 SER B N 1
ATOM 6035 C CA . SER B 1 332 ? 25.453 -26.328 -6.918 1 97.19 332 SER B CA 1
ATOM 6036 C C . SER B 1 332 ? 25.094 -24.844 -6.906 1 97.19 332 SER B C 1
ATOM 6038 O O . SER B 1 332 ? 25.297 -24.156 -5.902 1 97.19 332 SER B O 1
ATOM 6040 N N . LYS B 1 333 ? 24.562 -24.391 -8.023 1 98.06 333 LYS B N 1
ATOM 6041 C CA . LYS B 1 333 ? 24.156 -23 -8.188 1 98.06 333 LYS B CA 1
ATOM 6042 C C . LYS B 1 333 ? 22.656 -22.906 -8.445 1 98.06 333 LYS B C 1
ATOM 6044 O O . LYS B 1 333 ? 22.016 -23.891 -8.844 1 98.06 333 LYS B O 1
ATOM 6049 N N . VAL B 1 334 ? 22.125 -21.781 -8.141 1 98.31 334 VAL B N 1
ATOM 6050 C CA . VAL B 1 334 ? 20.719 -21.516 -8.461 1 98.31 334 VAL B CA 1
ATOM 6051 C C . VAL B 1 334 ? 20.625 -20.328 -9.422 1 98.31 334 VAL B C 1
ATOM 6053 O O . VAL B 1 334 ? 21.5 -19.453 -9.422 1 98.31 334 VAL B O 1
ATOM 6056 N N . ALA B 1 335 ? 19.578 -20.344 -10.211 1 98.62 335 ALA B N 1
ATOM 6057 C CA . ALA B 1 335 ? 19.297 -19.234 -11.133 1 98.62 335 ALA B CA 1
ATOM 6058 C C . ALA B 1 335 ? 18.719 -18.031 -10.398 1 98.62 335 ALA B C 1
ATOM 6060 O O . ALA B 1 335 ? 17.547 -17.688 -10.578 1 98.62 335 ALA B O 1
ATOM 6061 N N . ALA B 1 336 ? 19.531 -17.375 -9.648 1 98.56 336 ALA B N 1
ATOM 6062 C CA . ALA B 1 336 ? 19.219 -16.188 -8.859 1 98.56 336 ALA B CA 1
ATOM 6063 C C . ALA B 1 336 ? 20.031 -14.984 -9.32 1 98.56 336 ALA B C 1
ATOM 6065 O O . ALA B 1 336 ? 21.125 -15.148 -9.867 1 98.56 336 ALA B O 1
ATOM 6066 N N . LEU B 1 337 ? 19.469 -13.812 -9.141 1 98.81 337 LEU B N 1
ATOM 6067 C CA . LEU B 1 337 ? 20.188 -12.602 -9.516 1 98.81 337 LEU B CA 1
ATOM 6068 C C . LEU B 1 337 ? 20.094 -11.555 -8.406 1 98.81 337 LEU B C 1
ATOM 6070 O O . LEU B 1 337 ? 19.109 -11.523 -7.652 1 98.81 337 LEU B O 1
ATOM 6074 N N . ASP B 1 338 ? 21.078 -10.742 -8.242 1 98.81 338 ASP B N 1
ATOM 6075 C CA . ASP B 1 338 ? 21.094 -9.477 -7.52 1 98.81 338 ASP B CA 1
ATOM 6076 C C . ASP B 1 338 ? 21.531 -8.328 -8.422 1 98.81 338 ASP B C 1
ATOM 6078 O O . ASP B 1 338 ? 22.5 -8.461 -9.172 1 98.81 338 ASP B O 1
ATOM 6082 N N . LEU B 1 339 ? 20.766 -7.332 -8.438 1 98.94 339 LEU B N 1
ATOM 6083 C CA . LEU B 1 339 ? 21.234 -6.113 -9.086 1 98.94 339 LEU B CA 1
ATOM 6084 C C . LEU B 1 339 ? 21.891 -5.176 -8.078 1 98.94 339 LEU B C 1
ATOM 6086 O O . LEU B 1 339 ? 21.25 -4.734 -7.121 1 98.94 339 LEU B O 1
ATOM 6090 N N . LEU B 1 340 ? 23.172 -4.938 -8.227 1 98.88 340 LEU B N 1
ATOM 6091 C CA . LEU B 1 340 ? 23.938 -4.016 -7.395 1 98.88 340 LEU B CA 1
ATOM 6092 C C . LEU B 1 340 ? 23.953 -2.617 -8 1 98.88 340 LEU B C 1
ATOM 6094 O O . LEU B 1 340 ? 24.172 -2.461 -9.203 1 98.88 340 LEU B O 1
ATOM 6098 N N . ALA B 1 341 ? 23.656 -1.661 -7.219 1 98.38 341 ALA B N 1
ATOM 6099 C CA . ALA B 1 341 ? 23.562 -0.282 -7.695 1 98.38 341 ALA B CA 1
ATOM 6100 C C . ALA B 1 341 ? 24.484 0.631 -6.883 1 98.38 341 ALA B C 1
ATOM 6102 O O . ALA B 1 341 ? 24.922 0.268 -5.789 1 98.38 341 ALA B O 1
ATOM 6103 N N . PRO B 1 342 ? 24.781 1.812 -7.43 1 97.06 342 PRO B N 1
ATOM 6104 C CA . PRO B 1 342 ? 25.625 2.762 -6.707 1 97.06 342 PRO B CA 1
ATOM 6105 C C . PRO B 1 342 ? 25.062 3.141 -5.344 1 97.06 342 PRO B C 1
ATOM 6107 O O . PRO B 1 342 ? 23.844 3.283 -5.195 1 97.06 342 PRO B O 1
ATOM 6110 N N . ASP B 1 343 ? 25.906 3.252 -4.395 1 94.75 343 ASP B N 1
ATOM 6111 C CA . ASP B 1 343 ? 25.656 3.82 -3.074 1 94.75 343 ASP B CA 1
ATOM 6112 C C . ASP B 1 343 ? 24.891 2.834 -2.189 1 94.75 343 ASP B C 1
ATOM 6114 O O . ASP B 1 343 ? 24.984 2.891 -0.962 1 94.75 343 ASP B O 1
ATOM 6118 N N . VAL B 1 344 ? 24.125 1.887 -2.824 1 97.62 344 VAL B N 1
ATOM 6119 C CA . VAL B 1 344 ? 23.234 1.11 -1.962 1 97.62 344 VAL B CA 1
ATOM 6120 C C . VAL B 1 344 ? 23.609 -0.368 -2.037 1 97.62 344 VAL B C 1
ATOM 6122 O O . VAL B 1 344 ? 23.172 -1.168 -1.208 1 97.62 344 VAL B O 1
ATOM 6125 N N . GLY B 1 345 ? 24.422 -0.793 -2.988 1 97.69 345 GLY B N 1
ATOM 6126 C CA . GLY B 1 345 ? 24.641 -2.219 -3.172 1 97.69 345 GLY B CA 1
ATOM 6127 C C . GLY B 1 345 ? 23.438 -2.938 -3.748 1 97.69 345 GLY B C 1
ATOM 6128 O O . GLY B 1 345 ? 22.859 -2.496 -4.746 1 97.69 345 GLY B O 1
ATOM 6129 N N . GLU B 1 346 ? 23.094 -4.047 -3.146 1 98.31 346 GLU B N 1
ATOM 6130 C CA . GLU B 1 346 ? 21.938 -4.793 -3.646 1 98.31 346 GLU B CA 1
ATOM 6131 C C . GLU B 1 346 ? 20.672 -3.951 -3.578 1 98.31 346 GLU B C 1
ATOM 6133 O O . GLU B 1 346 ? 20.25 -3.543 -2.496 1 98.31 346 GLU B O 1
ATOM 6138 N N . MET B 1 347 ? 20.094 -3.738 -4.703 1 98.44 347 MET B N 1
ATOM 6139 C CA . MET B 1 347 ? 18.859 -2.984 -4.824 1 98.44 347 MET B CA 1
ATOM 6140 C C . MET B 1 347 ? 17.703 -3.902 -5.195 1 98.44 347 MET B C 1
ATOM 6142 O O . MET B 1 347 ? 16.562 -3.684 -4.766 1 98.44 347 MET B O 1
ATOM 6146 N N . ILE B 1 348 ? 17.984 -4.918 -6.008 1 98.81 348 ILE B N 1
ATOM 6147 C CA . ILE B 1 348 ? 16.984 -5.871 -6.477 1 98.81 348 ILE B CA 1
ATOM 6148 C C . ILE B 1 348 ? 17.516 -7.293 -6.344 1 98.81 348 ILE B C 1
ATOM 6150 O O . ILE B 1 348 ? 18.672 -7.559 -6.668 1 98.81 348 ILE B O 1
ATOM 6154 N N . GLY B 1 349 ? 16.719 -8.164 -5.812 1 98.5 349 GLY B N 1
ATOM 6155 C CA . GLY B 1 349 ? 16.922 -9.602 -5.867 1 98.5 349 GLY B CA 1
ATOM 6156 C C . GLY B 1 349 ? 15.859 -10.336 -6.656 1 98.5 349 GLY B C 1
ATOM 6157 O O . GLY B 1 349 ? 14.734 -9.852 -6.781 1 98.5 349 GLY B O 1
ATOM 6158 N N . GLY B 1 350 ? 16.188 -11.438 -7.273 1 98.44 350 GLY B N 1
ATOM 6159 C CA . GLY B 1 350 ? 15.227 -12.219 -8.039 1 98.44 350 GLY B CA 1
ATOM 6160 C C . GLY B 1 350 ? 15.719 -13.609 -8.375 1 98.44 350 GLY B C 1
ATOM 6161 O O . GLY B 1 350 ? 16.859 -13.953 -8.094 1 98.44 350 GLY B O 1
ATOM 6162 N N . SER B 1 351 ? 14.844 -14.406 -8.93 1 98.75 351 SER B N 1
ATOM 6163 C CA . SER B 1 351 ? 15.219 -15.758 -9.32 1 98.75 351 SER B CA 1
ATOM 6164 C C . SER B 1 351 ? 14.141 -16.406 -10.188 1 98.75 351 SER B C 1
ATOM 6166 O O . SER B 1 351 ? 13.008 -15.914 -10.242 1 98.75 351 SER B O 1
ATOM 6168 N N . ILE B 1 352 ? 14.617 -17.391 -10.875 1 98.75 352 ILE B N 1
ATOM 6169 C CA . ILE B 1 352 ? 13.672 -18.359 -11.406 1 98.75 352 ILE B CA 1
ATOM 6170 C C . ILE B 1 352 ? 13.227 -19.312 -10.289 1 98.75 352 ILE B C 1
ATOM 6172 O O . ILE B 1 352 ? 14.023 -19.672 -9.43 1 98.75 352 ILE B O 1
ATOM 6176 N N . ARG B 1 353 ? 11.938 -19.672 -10.312 1 98.62 353 ARG B N 1
ATOM 6177 C CA . ARG B 1 353 ? 11.406 -20.5 -9.234 1 98.62 353 ARG B CA 1
ATOM 6178 C C . ARG B 1 353 ? 11.578 -21.984 -9.547 1 98.62 353 ARG B C 1
ATOM 6180 O O . ARG B 1 353 ? 11.43 -22.406 -10.695 1 98.62 353 ARG B O 1
ATOM 6187 N N . GLU B 1 354 ? 11.875 -22.812 -8.523 1 97.56 354 GLU B N 1
ATOM 6188 C CA . GLU B 1 354 ? 11.867 -24.266 -8.703 1 97.56 354 GLU B CA 1
ATOM 6189 C C . GLU B 1 354 ? 10.484 -24.766 -9.117 1 97.56 354 GLU B C 1
ATOM 6191 O O . GLU B 1 354 ? 9.516 -24.609 -8.375 1 97.56 354 GLU B O 1
ATOM 6196 N N . ASP B 1 355 ? 10.414 -25.344 -10.297 1 97.06 355 ASP B N 1
ATOM 6197 C CA . ASP B 1 355 ? 9.109 -25.719 -10.828 1 97.06 355 ASP B CA 1
ATOM 6198 C C . ASP B 1 355 ? 8.922 -27.234 -10.789 1 97.06 355 ASP B C 1
ATOM 6200 O O . ASP B 1 355 ? 7.867 -27.75 -11.164 1 97.06 355 ASP B O 1
ATOM 6204 N N . ASN B 1 356 ? 9.961 -27.984 -10.375 1 95.81 356 ASN B N 1
ATOM 6205 C CA . ASN B 1 356 ? 9.852 -29.438 -10.203 1 95.81 356 ASN B CA 1
ATOM 6206 C C . ASN B 1 356 ? 9.273 -29.797 -8.844 1 95.81 356 ASN B C 1
ATOM 6208 O O . ASN B 1 356 ? 9.852 -29.453 -7.809 1 95.81 356 ASN B O 1
ATOM 6212 N N . TYR B 1 357 ? 8.172 -30.547 -8.852 1 96.06 357 TYR B N 1
ATOM 6213 C CA . TYR B 1 357 ? 7.457 -30.922 -7.633 1 96.06 357 TYR B CA 1
ATOM 6214 C C . TYR B 1 357 ? 8.367 -31.672 -6.672 1 96.06 357 TYR B C 1
ATOM 6216 O O . TYR B 1 357 ? 8.469 -31.328 -5.496 1 96.06 357 TYR B O 1
ATOM 6224 N N . GLN B 1 358 ? 9.109 -32.656 -7.148 1 96.19 358 GLN B N 1
ATOM 6225 C CA . GLN B 1 358 ? 9.914 -33.531 -6.297 1 96.19 358 GLN B CA 1
ATOM 6226 C C . GLN B 1 358 ? 11.109 -32.781 -5.715 1 96.19 358 GLN B C 1
ATOM 6228 O O . GLN B 1 358 ? 11.43 -32.938 -4.535 1 96.19 358 GLN B O 1
ATOM 6233 N N . LYS B 1 359 ? 11.75 -31.984 -6.535 1 95.44 359 LYS B N 1
ATOM 6234 C CA . LYS B 1 359 ? 12.891 -31.203 -6.055 1 95.44 359 LYS B CA 1
ATOM 6235 C C . LYS B 1 359 ? 12.453 -30.219 -4.977 1 95.44 359 LYS B C 1
ATOM 6237 O O . LYS B 1 359 ? 13.117 -30.094 -3.943 1 95.44 359 LYS B O 1
ATOM 6242 N N . LEU B 1 360 ? 11.367 -29.547 -5.234 1 96.12 360 LEU B N 1
ATOM 6243 C CA . LEU B 1 360 ? 10.867 -28.562 -4.27 1 96.12 360 LEU B CA 1
ATOM 6244 C C . LEU B 1 360 ? 10.469 -29.25 -2.965 1 96.12 360 LEU B C 1
ATOM 6246 O O . LEU B 1 360 ? 10.742 -28.734 -1.88 1 96.12 360 LEU B O 1
ATOM 6250 N N . LYS B 1 361 ? 9.828 -30.375 -3.076 1 95.06 361 LYS B N 1
ATOM 6251 C CA . LYS B 1 361 ? 9.398 -31.141 -1.906 1 95.06 361 LYS B CA 1
ATOM 6252 C C . LYS B 1 361 ? 10.578 -31.453 -0.991 1 95.06 361 LYS B C 1
ATOM 6254 O O . LYS B 1 361 ? 10.453 -31.375 0.234 1 95.06 361 LYS B O 1
ATOM 6259 N N . LEU B 1 362 ? 11.688 -31.719 -1.558 1 93.06 362 LEU B N 1
ATOM 6260 C CA . LEU B 1 362 ? 12.883 -32.094 -0.808 1 93.06 362 LEU B CA 1
ATOM 6261 C C . LEU B 1 362 ? 13.484 -30.875 -0.113 1 93.06 362 LEU B C 1
ATOM 6263 O O . LEU B 1 362 ? 14.203 -31.016 0.882 1 93.06 362 LEU B O 1
ATOM 6267 N N . LYS B 1 363 ? 13.195 -29.75 -0.647 1 90.62 363 LYS B N 1
ATOM 6268 C CA . LYS B 1 363 ? 13.844 -28.531 -0.16 1 90.62 363 LYS B CA 1
ATOM 6269 C C . LYS B 1 363 ? 12.938 -27.781 0.813 1 90.62 363 LYS B C 1
ATOM 6271 O O . LYS B 1 363 ? 13.375 -26.828 1.458 1 90.62 363 LYS B O 1
ATOM 6276 N N . LEU B 1 364 ? 11.695 -28.125 0.925 1 90.06 364 LEU B N 1
ATOM 6277 C CA . LEU B 1 364 ? 10.734 -27.359 1.729 1 90.06 364 LEU B CA 1
ATOM 6278 C C . LEU B 1 364 ? 11.172 -27.312 3.189 1 90.06 364 LEU B C 1
ATOM 6280 O O . LEU B 1 364 ? 11.578 -28.328 3.756 1 90.06 364 LEU B O 1
ATOM 6284 N N . PRO B 1 365 ? 11.141 -26.141 3.701 1 83.5 365 PRO B N 1
ATOM 6285 C CA . PRO B 1 365 ? 11.453 -26.062 5.129 1 83.5 365 PRO B CA 1
ATOM 6286 C C . PRO B 1 365 ? 10.477 -26.859 5.996 1 83.5 365 PRO B C 1
ATOM 6288 O O . PRO B 1 365 ? 9.312 -27.016 5.629 1 83.5 365 PRO B O 1
ATOM 6291 N N . SER B 1 366 ? 10.953 -27.359 7.086 1 73.88 366 SER B N 1
ATOM 6292 C CA . SER B 1 366 ? 10.148 -28.172 8 1 73.88 366 SER B CA 1
ATOM 6293 C C . SER B 1 366 ? 9.133 -27.312 8.742 1 73.88 366 SER B C 1
ATOM 6295 O O . SER B 1 366 ? 8.078 -27.797 9.156 1 73.88 366 SER B O 1
ATOM 6297 N N . MET B 1 367 ? 9.492 -26.094 8.898 1 65.44 367 MET B N 1
ATOM 6298 C CA . MET B 1 367 ? 8.609 -25.203 9.633 1 65.44 367 MET B CA 1
ATOM 6299 C C . MET B 1 367 ? 7.625 -24.516 8.688 1 65.44 367 MET B C 1
ATOM 6301 O O . MET B 1 367 ? 7.98 -24.172 7.559 1 65.44 367 MET B O 1
ATOM 6305 N N . GLY B 1 368 ? 6.473 -24.406 9.062 1 67.25 368 GLY B N 1
ATOM 6306 C CA . GLY B 1 368 ? 5.41 -23.719 8.352 1 67.25 368 GLY B CA 1
ATOM 6307 C C . GLY B 1 368 ? 4.582 -24.641 7.477 1 67.25 368 GLY B C 1
ATOM 6308 O O . GLY B 1 368 ? 5.035 -25.719 7.102 1 67.25 368 GLY B O 1
ATOM 6309 N N . ASN B 1 369 ? 3.369 -24.391 7.387 1 82.12 369 ASN B N 1
ATOM 6310 C CA . ASN B 1 369 ? 2.492 -25.156 6.5 1 82.12 369 ASN B CA 1
ATOM 6311 C C . ASN B 1 369 ? 2.584 -24.656 5.062 1 82.12 369 ASN B C 1
ATOM 6313 O O . ASN B 1 369 ? 1.871 -23.734 4.672 1 82.12 369 ASN B O 1
ATOM 6317 N N . LEU B 1 370 ? 3.65 -25.266 4.285 1 91.06 370 LEU B N 1
ATOM 6318 C CA . LEU B 1 370 ? 3.879 -24.844 2.906 1 91.06 370 LEU B CA 1
ATOM 6319 C C . LEU B 1 370 ? 3.352 -25.891 1.93 1 91.06 370 LEU B C 1
ATOM 6321 O O . LEU B 1 370 ? 3.803 -25.969 0.784 1 91.06 370 LEU B O 1
ATOM 6325 N N . SER B 1 371 ? 2.416 -26.734 2.426 1 92 371 SER B N 1
ATOM 6326 C CA . SER B 1 371 ? 1.809 -27.734 1.553 1 92 371 SER B CA 1
ATOM 6327 C C . SER B 1 371 ? 1.095 -27.078 0.374 1 92 371 SER B C 1
ATOM 6329 O O . SER B 1 371 ? 1.156 -27.578 -0.751 1 92 371 SER B O 1
ATOM 6331 N N . TRP B 1 372 ? 0.456 -25.953 0.69 1 94.69 372 TRP B N 1
ATOM 6332 C CA . TRP B 1 372 ? -0.247 -25.234 -0.365 1 94.69 372 TRP B CA 1
ATOM 6333 C C . TRP B 1 372 ? 0.724 -24.766 -1.445 1 94.69 372 TRP B C 1
ATOM 6335 O O . TRP B 1 372 ? 0.386 -24.75 -2.631 1 94.69 372 TRP B O 1
ATOM 6345 N N . TYR B 1 373 ? 1.908 -24.391 -1.051 1 95.81 373 TYR B N 1
ATOM 6346 C CA . TYR B 1 373 ? 2.916 -23.891 -1.982 1 95.81 373 TYR B CA 1
ATOM 6347 C C . TYR B 1 373 ? 3.41 -25.016 -2.895 1 95.81 373 TYR B C 1
ATOM 6349 O O . TYR B 1 373 ? 3.57 -24.812 -4.102 1 95.81 373 TYR B O 1
ATOM 6357 N N . LEU B 1 374 ? 3.613 -26.156 -2.314 1 95.12 374 LEU B N 1
ATOM 6358 C CA . LEU B 1 374 ? 4.016 -27.328 -3.086 1 95.12 374 LEU B CA 1
ATOM 6359 C C . LEU B 1 374 ? 2.934 -27.719 -4.09 1 95.12 374 LEU B C 1
ATOM 6361 O O . LEU B 1 374 ? 3.24 -28.078 -5.227 1 95.12 374 LEU B O 1
ATOM 6365 N N . GLU B 1 375 ? 1.708 -27.547 -3.697 1 95.12 375 GLU B N 1
ATOM 6366 C CA . GLU B 1 375 ? 0.567 -27.938 -4.52 1 95.12 375 GLU B CA 1
ATOM 6367 C C . GLU B 1 375 ? 0.495 -27.109 -5.797 1 95.12 375 GLU B C 1
ATOM 6369 O O . GLU B 1 375 ? -0.097 -27.531 -6.789 1 95.12 375 GLU B O 1
ATOM 6374 N N . LEU B 1 376 ? 1.06 -25.938 -5.766 1 96.94 376 LEU B N 1
ATOM 6375 C CA . LEU B 1 376 ? 1.1 -25.125 -6.977 1 96.94 376 LEU B CA 1
ATOM 6376 C C . LEU B 1 376 ? 1.789 -25.875 -8.109 1 96.94 376 LEU B C 1
ATOM 6378 O O . LEU B 1 376 ? 1.519 -25.609 -9.289 1 96.94 376 LEU B O 1
ATOM 6382 N N . ARG B 1 377 ? 2.666 -26.828 -7.809 1 97.12 377 ARG B N 1
ATOM 6383 C CA . ARG B 1 377 ? 3.412 -27.578 -8.812 1 97.12 377 ARG B CA 1
ATOM 6384 C C . ARG B 1 377 ? 2.645 -28.828 -9.25 1 97.12 377 ARG B C 1
ATOM 6386 O O . ARG B 1 377 ? 3.021 -29.484 -10.227 1 97.12 377 ARG B O 1
ATOM 6393 N N . LYS B 1 378 ? 1.564 -29.109 -8.594 1 95.25 378 LYS B N 1
ATOM 6394 C CA . LYS B 1 378 ? 0.814 -30.344 -8.836 1 95.25 378 LYS B CA 1
ATOM 6395 C C . LYS B 1 378 ? -0.196 -30.156 -9.969 1 95.25 378 LYS B C 1
ATOM 6397 O O . LYS B 1 378 ? -0.438 -31.078 -10.75 1 95.25 378 LYS B O 1
ATOM 6402 N N . TYR B 1 379 ? -0.746 -28.938 -10.031 1 94.88 379 TYR B N 1
ATOM 6403 C CA . TYR B 1 379 ? -1.874 -28.688 -10.922 1 94.88 379 TYR B CA 1
ATOM 6404 C C . TYR B 1 379 ? -1.485 -27.719 -12.031 1 94.88 379 TYR B C 1
ATOM 6406 O O . TYR B 1 379 ? -1.371 -26.516 -11.805 1 94.88 379 TYR B O 1
ATOM 6414 N N . GLY B 1 380 ? -1.384 -28.219 -13.242 1 95.25 380 GLY B N 1
ATOM 6415 C CA . GLY B 1 380 ? -1.159 -27.344 -14.375 1 95.25 380 GLY B CA 1
ATOM 6416 C C . GLY B 1 380 ? -0.048 -26.344 -14.141 1 95.25 380 GLY B C 1
ATOM 6417 O O . GLY B 1 380 ? -0.174 -25.172 -14.5 1 95.25 380 GLY B O 1
ATOM 6418 N N . ASN B 1 381 ? 1.001 -26.719 -13.57 1 96.81 381 ASN B N 1
ATOM 6419 C CA . ASN B 1 381 ? 2.076 -25.812 -13.188 1 96.81 381 ASN B CA 1
ATOM 6420 C C . ASN B 1 381 ? 2.77 -25.219 -14.406 1 96.81 381 ASN B C 1
ATOM 6422 O O . ASN B 1 381 ? 2.73 -25.797 -15.492 1 96.81 381 ASN B O 1
ATOM 6426 N N . VAL B 1 382 ? 3.322 -24.016 -14.234 1 97.69 382 VAL B N 1
ATOM 6427 C CA . VAL B 1 382 ? 4.145 -23.328 -15.227 1 97.69 382 VAL B CA 1
ATOM 6428 C C . VAL B 1 382 ? 5.418 -22.812 -14.57 1 97.69 382 VAL B C 1
ATOM 6430 O O . VAL B 1 382 ? 5.441 -22.562 -13.359 1 97.69 382 VAL B O 1
ATOM 6433 N N . PRO B 1 383 ? 6.52 -22.672 -15.352 1 98.06 383 PRO B N 1
ATOM 6434 C CA . PRO B 1 383 ? 7.68 -21.969 -14.797 1 98.06 383 PRO B CA 1
ATOM 6435 C C . PRO B 1 383 ? 7.398 -20.5 -14.508 1 98.06 383 PRO B C 1
ATOM 6437 O O . PRO B 1 383 ? 6.68 -19.844 -15.273 1 98.06 383 PRO B O 1
ATOM 6440 N N . THR B 1 384 ? 7.926 -20.016 -13.406 1 98.69 384 THR B N 1
ATOM 6441 C CA . THR B 1 384 ? 7.781 -18.609 -13.062 1 98.69 384 THR B CA 1
ATOM 6442 C C . THR B 1 384 ? 9.117 -18.016 -12.633 1 98.69 384 THR B C 1
ATOM 6444 O O . THR B 1 384 ? 10.07 -18.75 -12.352 1 98.69 384 THR B O 1
ATOM 6447 N N . GLY B 1 385 ? 9.281 -16.781 -12.688 1 98.81 385 GLY B N 1
ATOM 6448 C CA . GLY B 1 385 ? 10.367 -15.984 -12.148 1 98.81 385 GLY B CA 1
ATOM 6449 C C . GLY B 1 385 ? 9.914 -14.625 -11.641 1 98.81 385 GLY B C 1
ATOM 6450 O O . GLY B 1 385 ? 8.859 -14.133 -12.031 1 98.81 385 GLY B O 1
ATOM 6451 N N . GLY B 1 386 ? 10.656 -14.117 -10.781 1 98.75 386 GLY B N 1
ATOM 6452 C CA . GLY B 1 386 ? 10.258 -12.836 -10.219 1 98.75 386 GLY B CA 1
ATOM 6453 C C . GLY B 1 386 ? 11.391 -12.109 -9.523 1 98.75 386 GLY B C 1
ATOM 6454 O O . GLY B 1 386 ? 12.531 -12.578 -9.531 1 98.75 386 GLY B O 1
ATOM 6455 N N . PHE B 1 387 ? 11.086 -10.922 -9.07 1 98.88 387 PHE B N 1
ATOM 6456 C CA . PHE B 1 387 ? 12.078 -10.062 -8.445 1 98.88 387 PHE B CA 1
ATOM 6457 C C . PHE B 1 387 ? 11.445 -9.203 -7.355 1 98.88 387 PHE B C 1
ATOM 6459 O O . PHE B 1 387 ? 10.227 -9.094 -7.273 1 98.88 387 PHE B O 1
ATOM 6466 N N . GLY B 1 388 ? 12.234 -8.688 -6.461 1 98.69 388 GLY B N 1
ATOM 6467 C CA . GLY B 1 388 ? 11.875 -7.711 -5.449 1 98.69 388 GLY B CA 1
ATOM 6468 C C . GLY B 1 388 ? 12.828 -6.527 -5.406 1 98.69 388 GLY B C 1
ATOM 6469 O O . GLY B 1 388 ? 14.047 -6.699 -5.426 1 98.69 388 GLY B O 1
ATOM 6470 N N . MET B 1 389 ? 12.297 -5.367 -5.418 1 98.88 389 MET B N 1
ATOM 6471 C CA . MET B 1 389 ? 13.062 -4.129 -5.336 1 98.88 389 MET B CA 1
ATOM 6472 C C . MET B 1 389 ? 12.734 -3.361 -4.062 1 98.88 389 MET B C 1
ATOM 6474 O O . MET B 1 389 ? 11.57 -3.045 -3.809 1 98.88 389 MET B O 1
ATOM 6478 N N . GLY B 1 390 ? 13.742 -3.119 -3.26 1 98.56 390 GLY B N 1
ATOM 6479 C CA . GLY B 1 390 ? 13.516 -2.166 -2.186 1 98.56 390 GLY B CA 1
ATOM 6480 C C . GLY B 1 390 ? 13.289 -0.751 -2.682 1 98.56 390 GLY B C 1
ATOM 6481 O O . GLY B 1 390 ? 14.195 -0.129 -3.238 1 98.56 390 GLY B O 1
ATOM 6482 N N . PHE B 1 391 ? 12.188 -0.219 -2.471 1 98.88 391 PHE B N 1
ATOM 6483 C CA . PHE B 1 391 ? 11.789 1.071 -3.021 1 98.88 391 PHE B CA 1
ATOM 6484 C C . PHE B 1 391 ? 12.648 2.191 -2.447 1 98.88 391 PHE B C 1
ATOM 6486 O O . PHE B 1 391 ? 13.086 3.08 -3.178 1 98.88 391 PHE B O 1
ATOM 6493 N N . GLU B 1 392 ? 12.844 2.148 -1.131 1 98.81 392 GLU B N 1
ATOM 6494 C CA . GLU B 1 392 ? 13.641 3.195 -0.498 1 98.81 392 GLU B CA 1
ATOM 6495 C C . GLU B 1 392 ? 15.086 3.156 -0.98 1 98.81 392 GLU B C 1
ATOM 6497 O O . GLU B 1 392 ? 15.719 4.203 -1.152 1 98.81 392 GLU B O 1
ATOM 6502 N N . ARG B 1 393 ? 15.625 1.963 -1.183 1 98.62 393 ARG B N 1
ATOM 6503 C CA . ARG B 1 393 ? 16.984 1.882 -1.717 1 98.62 393 ARG B CA 1
ATOM 6504 C C . ARG B 1 393 ? 17.047 2.422 -3.143 1 98.62 393 ARG B C 1
ATOM 6506 O O . ARG B 1 393 ? 18.016 3.078 -3.521 1 98.62 393 ARG B O 1
ATOM 6513 N N . PHE B 1 394 ? 16.047 2.102 -3.922 1 98.88 394 PHE B N 1
ATOM 6514 C CA . PHE B 1 394 ? 15.945 2.67 -5.262 1 98.88 394 PHE B CA 1
ATOM 6515 C C . PHE B 1 394 ? 15.945 4.191 -5.203 1 98.88 394 PHE B C 1
ATOM 6517 O O . PHE B 1 394 ? 16.672 4.848 -5.953 1 98.88 394 PHE B O 1
ATOM 6524 N N . LEU B 1 395 ? 15.172 4.773 -4.258 1 98.81 395 LEU B N 1
ATOM 6525 C CA . LEU B 1 395 ? 15.109 6.223 -4.094 1 98.81 395 LEU B CA 1
ATOM 6526 C C . LEU B 1 395 ? 16.453 6.777 -3.645 1 98.81 395 LEU B C 1
ATOM 6528 O O . LEU B 1 395 ? 16.891 7.836 -4.113 1 98.81 395 LEU B O 1
ATOM 6532 N N . GLN B 1 396 ? 17.094 6.047 -2.684 1 98.56 396 GLN B N 1
ATOM 6533 C CA . GLN B 1 396 ? 18.422 6.477 -2.291 1 98.56 396 GLN B CA 1
ATOM 6534 C C . GLN B 1 396 ? 19.344 6.602 -3.506 1 98.56 396 GLN B C 1
ATOM 6536 O O . GLN B 1 396 ? 20.047 7.602 -3.656 1 98.56 396 GLN B O 1
ATOM 6541 N N . CYS B 1 397 ? 19.297 5.621 -4.324 1 98 397 CYS B N 1
ATOM 6542 C CA . CYS B 1 397 ? 20.188 5.527 -5.473 1 98 397 CYS B CA 1
ATOM 6543 C C . CYS B 1 397 ? 19.938 6.668 -6.453 1 98 397 CYS B C 1
ATOM 6545 O O . CYS B 1 397 ? 20.875 7.363 -6.863 1 98 397 CYS B O 1
ATOM 6547 N N . ILE B 1 398 ? 18.703 6.949 -6.789 1 98.12 398 ILE B N 1
ATOM 6548 C CA . ILE B 1 398 ? 18.438 7.859 -7.895 1 98.12 398 ILE B CA 1
ATOM 6549 C C . ILE B 1 398 ? 18.391 9.297 -7.383 1 98.12 398 ILE B C 1
ATOM 6551 O O . ILE B 1 398 ? 18.578 10.242 -8.148 1 98.12 398 ILE B O 1
ATOM 6555 N N . LEU B 1 399 ? 18.141 9.484 -6.062 1 98.12 399 LEU B N 1
ATOM 6556 C CA . LEU B 1 399 ? 18 10.836 -5.523 1 98.12 399 LEU B CA 1
ATOM 6557 C C . LEU B 1 399 ? 19.266 11.266 -4.785 1 98.12 399 LEU B C 1
ATOM 6559 O O . LEU B 1 399 ? 19.391 12.422 -4.391 1 98.12 399 LEU B O 1
ATOM 6563 N N . GLY B 1 400 ? 20.188 10.375 -4.605 1 96.88 400 GLY B N 1
ATOM 6564 C CA . GLY B 1 400 ? 21.422 10.672 -3.898 1 96.88 400 GLY B CA 1
ATOM 6565 C C . GLY B 1 400 ? 21.219 10.906 -2.414 1 96.88 400 GLY B C 1
ATOM 6566 O O . GLY B 1 400 ? 21.844 11.789 -1.826 1 96.88 400 GLY B O 1
ATOM 6567 N N . ILE B 1 401 ? 20.312 10.211 -1.819 1 97.44 401 ILE B N 1
ATOM 6568 C CA . ILE B 1 401 ? 20.031 10.336 -0.395 1 97.44 401 ILE B CA 1
ATOM 6569 C C . ILE B 1 401 ? 20.828 9.297 0.386 1 97.44 401 ILE B C 1
ATOM 6571 O O . ILE B 1 401 ? 20.719 8.094 0.139 1 97.44 401 ILE B O 1
ATOM 6575 N N . ASN B 1 402 ? 21.594 9.711 1.316 1 96 402 ASN B N 1
ATOM 6576 C CA . ASN B 1 402 ? 22.562 8.859 1.996 1 96 402 ASN B CA 1
ATOM 6577 C C . ASN B 1 402 ? 21.891 7.945 3.018 1 96 402 ASN B C 1
ATOM 6579 O O . ASN B 1 402 ? 22.234 6.77 3.133 1 96 402 ASN B O 1
ATOM 6583 N N . ASN B 1 403 ? 20.984 8.508 3.77 1 97.88 403 ASN B N 1
ATOM 6584 C CA . ASN B 1 403 ? 20.328 7.762 4.84 1 97.88 403 ASN B CA 1
ATOM 6585 C C . ASN B 1 403 ? 18.906 7.355 4.457 1 97.88 403 ASN B C 1
ATOM 6587 O O . ASN B 1 403 ? 18.078 8.211 4.156 1 97.88 403 ASN B O 1
ATOM 6591 N N . ILE B 1 404 ? 18.672 6.023 4.555 1 98.38 404 ILE B N 1
ATOM 6592 C CA . ILE B 1 404 ? 17.406 5.453 4.086 1 98.38 404 ILE B CA 1
ATOM 6593 C C . ILE B 1 404 ? 16.25 6.035 4.887 1 98.38 404 ILE B C 1
ATOM 6595 O O . ILE B 1 404 ? 15.117 6.094 4.395 1 98.38 404 ILE B O 1
ATOM 6599 N N . LYS B 1 405 ? 16.438 6.512 6.094 1 98.12 405 LYS B N 1
ATOM 6600 C CA . LYS B 1 405 ? 15.414 7.102 6.953 1 98.12 405 LYS B CA 1
ATOM 6601 C C . LYS B 1 405 ? 14.883 8.398 6.355 1 98.12 405 LYS B C 1
ATOM 6603 O O . LYS B 1 405 ? 13.82 8.883 6.762 1 98.12 405 LYS B O 1
ATOM 6608 N N . ASP B 1 406 ? 15.57 8.977 5.387 1 98.06 406 ASP B N 1
ATOM 6609 C CA . ASP B 1 406 ? 15.188 10.25 4.785 1 98.06 406 ASP B CA 1
ATOM 6610 C C . ASP B 1 406 ? 14.516 10.039 3.428 1 98.06 406 ASP B C 1
ATOM 6612 O O . ASP B 1 406 ? 14.344 10.984 2.66 1 98.06 406 ASP B O 1
ATOM 6616 N N . THR B 1 407 ? 14.109 8.805 3.098 1 98.44 407 THR B N 1
ATOM 6617 C CA . THR B 1 407 ? 13.406 8.492 1.858 1 98.44 407 THR B CA 1
ATOM 6618 C C . THR B 1 407 ? 11.93 8.195 2.133 1 98.44 407 THR B C 1
ATOM 6620 O O . THR B 1 407 ? 11.164 7.926 1.207 1 98.44 407 THR B O 1
ATOM 6623 N N . VAL B 1 408 ? 11.523 8.148 3.361 1 98.5 408 VAL B N 1
ATOM 6624 C CA . VAL B 1 408 ? 10.172 7.773 3.76 1 98.5 408 VAL B CA 1
ATOM 6625 C C . VAL B 1 408 ? 9.602 8.82 4.719 1 98.5 408 VAL B C 1
ATOM 6627 O O . VAL B 1 408 ? 10.352 9.43 5.488 1 98.5 408 VAL B O 1
ATOM 6630 N N . PRO B 1 409 ? 8.289 9.07 4.656 1 98.38 409 PRO B N 1
ATOM 6631 C CA . PRO B 1 409 ? 7.719 10.133 5.488 1 98.38 409 PRO B CA 1
ATOM 6632 C C . PRO B 1 409 ? 7.902 9.883 6.98 1 98.38 409 PRO B C 1
ATOM 6634 O O . PRO B 1 409 ? 8.273 10.789 7.727 1 98.38 409 PRO B O 1
ATOM 6637 N N . PHE B 1 410 ? 7.66 8.656 7.426 1 98.31 410 PHE B N 1
ATOM 6638 C CA . PHE B 1 410 ? 7.719 8.297 8.836 1 98.31 410 PHE B CA 1
ATOM 6639 C C . PHE B 1 410 ? 8.508 7.012 9.039 1 98.31 410 PHE B C 1
ATOM 6641 O O . PHE B 1 410 ? 7.922 5.934 9.156 1 98.31 410 PHE B O 1
ATOM 6648 N N . PRO B 1 411 ? 9.828 7.094 9.18 1 98.12 411 PRO B N 1
ATOM 6649 C CA . PRO B 1 411 ? 10.68 5.902 9.234 1 98.12 411 PRO B CA 1
ATOM 6650 C C . PRO B 1 411 ? 10.547 5.141 10.547 1 98.12 411 PRO B C 1
ATOM 6652 O O . PRO B 1 411 ? 10.352 5.75 11.602 1 98.12 411 PRO B O 1
ATOM 6655 N N . ARG B 1 412 ? 10.586 3.822 10.477 1 98.19 412 ARG B N 1
ATOM 6656 C CA . ARG B 1 412 ? 10.648 2.92 11.625 1 98.19 412 ARG B CA 1
ATOM 6657 C C . ARG B 1 412 ? 11.992 2.199 11.68 1 98.19 412 ARG B C 1
ATOM 6659 O O . ARG B 1 412 ? 12.461 1.662 10.672 1 98.19 412 ARG B O 1
ATOM 6666 N N . TRP B 1 413 ? 12.656 2.258 12.812 1 97.69 413 TRP B N 1
ATOM 6667 C CA . TRP B 1 413 ? 13.906 1.551 13.055 1 97.69 413 TRP B CA 1
ATOM 6668 C C . TRP B 1 413 ? 14.062 1.197 14.523 1 97.69 413 TRP B C 1
ATOM 6670 O O . TRP B 1 413 ? 13.273 1.642 15.367 1 97.69 413 TRP B O 1
ATOM 6680 N N . PRO B 1 414 ? 14.969 0.291 14.922 1 97.12 414 PRO B N 1
ATOM 6681 C CA . PRO B 1 414 ? 15.102 -0.084 16.328 1 97.12 414 PRO B CA 1
ATOM 6682 C C . PRO B 1 414 ? 15.141 1.126 17.266 1 97.12 414 PRO B C 1
ATOM 6684 O O . PRO B 1 414 ? 15.844 2.1 16.984 1 97.12 414 PRO B O 1
ATOM 6687 N N . HIS B 1 415 ? 14.312 1.077 18.25 1 96.44 415 HIS B N 1
ATOM 6688 C CA . HIS B 1 415 ? 14.195 2.074 19.297 1 96.44 415 HIS B CA 1
ATOM 6689 C C . HIS B 1 415 ? 13.477 3.324 18.812 1 96.44 415 HIS B C 1
ATOM 6691 O O . HIS B 1 415 ? 13.539 4.379 19.453 1 96.44 415 HIS B O 1
ATOM 6697 N N . ASN B 1 416 ? 12.867 3.158 17.625 1 95.94 416 ASN B N 1
ATOM 6698 C CA . ASN B 1 416 ? 12.188 4.34 17.109 1 95.94 416 ASN B CA 1
ATOM 6699 C C . ASN B 1 416 ? 10.891 3.973 16.391 1 95.94 416 ASN B C 1
ATOM 6701 O O . ASN B 1 416 ? 10.914 3.459 15.273 1 95.94 416 ASN B O 1
ATOM 6705 N N . CYS B 1 417 ? 9.828 4.344 16.969 1 96.12 417 CYS B N 1
ATOM 6706 C CA . CYS B 1 417 ? 8.484 4.273 16.406 1 96.12 417 CYS B CA 1
ATOM 6707 C C . CYS B 1 417 ? 7.676 5.512 16.766 1 96.12 417 CYS B C 1
ATOM 6709 O O . CYS B 1 417 ? 6.543 5.402 17.234 1 96.12 417 CYS B O 1
ATOM 6711 N N . ASN B 1 418 ? 8.281 6.613 16.453 1 92.88 418 ASN B N 1
ATOM 6712 C CA . ASN B 1 418 ? 7.648 7.879 16.812 1 92.88 418 ASN B CA 1
ATOM 6713 C C . ASN B 1 418 ? 6.41 8.141 15.953 1 92.88 418 ASN B C 1
ATOM 6715 O O . ASN B 1 418 ? 6.41 7.859 14.75 1 92.88 418 ASN B O 1
ATOM 6719 N N . LEU B 1 419 ? 5.426 8.75 16.625 1 91.81 419 LEU B N 1
ATOM 6720 C CA . LEU B 1 419 ? 4.141 9.109 16.031 1 91.81 419 LEU B CA 1
ATOM 6721 C C . LEU B 1 419 ? 3.291 7.863 15.781 1 91.81 419 LEU B C 1
ATOM 6723 O O . LEU B 1 419 ? 3.723 6.938 15.094 1 91.81 419 LEU B O 1
#

Foldseek 3Di:
DDQWDWDWDDPLPALHTAIEIEGNPADDDDDDPPWDKDFDADWDQDPVRDIHGHGPHMGTPGDDDCVVVVPPDDPPDDDDPVSLLVCLVCNCVDSLLSLLVVLLVLLVVLLVVVLVVVQAAEDDFDQKDQDQVQNPFAWAWDADPDPVVQVVQDDPPDDRQCRPVVGIITGYQDRVLVQLVCCLVRFKYKYWAKHAGPDQDPDLQDFRIFIKIKIKGFQDDALVVVVVVVLCSLLSSLVSSCVVSVRSLVSNVFDDDPQSPPDAAEEEPVRLLVVCVVVVVVDPDDDDPQDDDDQRSQQVVCVVVVQHKYKYFFHQPVHGGLFFDADPVGNRTGGKMFIQGHLRGGFKIKHKTHLDLVSSVVSDDPDDDCVVSSCCSVPPHTIMMMMMGGSLSSCCRRSVPNGSCSSDSQTHHVPDDDD/DDQWDWDWDDPLPALHTAIEIEGNVADDDPDDPPWDKDFDADWDADPVRDIHGHGPHMGTPGDDDCVVVVPPDDPPDDDDPVSLLVCLVCNCVDSLLSLLVVLLVLLVVLLVVVLVVVQAAEDDFDQKDQDAVQVPFAWAWDADPDPVVQVVQDDPPDDRQCRPVVGIITGYQDRVLVQLVCCLVRFKYKYWAKHAGPDQDPDLQDFRIFIKIKIKGFQDDALVVVVVVVLCSLLSSLVSSCVVSVRSLVSNVFDDDPQSPPDAAEEEPVRLLVVCVVVVVVDPDDDDPQDDDDQRSQQVVCVVVVQHKYKYFFHQPVHGGLFFDADPVGNRTGGKMFIQGHLRGGFKIKHKTHLDLVSSVVSDDPDDDCVVSSCCSVPPHTIMMMMMGGSLSSCCRRSVPNGSCSSDSQTHHVPDDDD

Radius of gyration: 28.46 Å; Cα contacts (8 Å, |Δi|>4): 1765; chains: 2; bounding box: 86×93×72 Å

Organism: Camponotus floridanus (NCBI:txid104421)

Sequence (838 aa):
MKDNIFVDISDGSSCEMLQVVIPKIVNYDNVSYGCSISAEGELALAPSGKTELRATNIHVIGTCNVTEDQYPFAPRKKYDQDYVRQYLHLRPRTRRFSSLLRLRDLATMVINDHLRDRGFISVHTPILTSNDCEGAGEVFTVRPHSKEILKDMRKEGQSEDEIYFNTSAFLTVSGQLHLEVVARALTKVYTFGPTFRAENSKSRLHLSEFYMLEGEIAFITYIEELIEEIELLVKEVTKQIIEKGASDLYSIGAPDLRWVNKTFGCLTYEEAFNILNNHANQLQQPIKYGEAFSKEHELFLVKYNDGIPIFVINWPRAIKPFYMKECTDDSSKVAALDLLAPDVGEMIGGSIREDNYQKLKLKLPSMGNLSWYLELRKYGNVPTGGFGMGFERFLQCILGINNIKDTVPFPRWPHNCNLMKDNIFVDISDGSSCEMLQVVIPKIVNYDNVSYGCSISAEGELALAPSGKTELRATNIHVIGTCNVTEDQYPFAPRKKYDQDYVRQYLHLRPRTRRFSSLLRLRDLATMVINDHLRDRGFISVHTPILTSNDCEGAGEVFTVRPHSKEILKDMRKEGQSEDEIYFNTSAFLTVSGQLHLEVVARALTKVYTFGPTFRAENSKSRLHLSEFYMLEGEIAFITYIEELIEEIELLVKEVTKQIIEKGASDLYSIGAPDLRWVNKTFGCLTYEEAFNILNNHANQLQQPIKYGEAFSKEHELFLVKYNDGIPIFVINWPRAIKPFYMKECTDDSSKVAALDLLAPDVGEMIGGSIREDNYQKLKLKLPSMGNLSWYLELRKYGNVPTGGFGMGFERFLQCILGINNIKDTVPFPRWPHNCNL